Protein AF-0000000071325087 (afdb_homodimer)

Radius of gyration: 34.7 Å; Cα contacts (8 Å, |Δi|>4): 2178; chains: 2; bounding box: 58×123×82 Å

Solvent-accessible surface area (backbone atoms only — not comparable to full-atom values): 51083 Å² total; per-residue (Å²): 128,78,68,77,77,59,61,76,30,52,36,36,30,32,22,34,34,48,12,19,38,38,17,50,52,50,39,36,67,72,36,64,87,44,53,31,37,38,30,12,63,37,76,51,26,31,40,80,38,76,74,40,77,74,42,94,54,35,54,44,63,44,77,41,62,36,56,51,62,60,55,30,69,75,33,81,37,36,46,72,45,75,35,40,70,54,40,36,38,58,94,75,33,36,37,32,31,66,83,68,53,57,41,35,42,63,33,37,36,44,13,58,24,54,40,72,41,62,88,62,86,88,41,91,48,53,43,56,68,41,15,64,64,38,45,50,52,46,38,61,52,35,46,71,19,56,27,35,34,37,37,33,41,38,70,67,34,55,48,45,68,60,57,47,30,12,25,32,34,39,36,35,19,64,41,93,41,59,36,57,82,81,29,52,59,55,57,28,60,65,52,51,63,63,59,72,47,78,78,64,85,68,76,80,69,72,82,68,80,74,73,76,76,76,85,62,91,65,81,87,78,61,62,55,74,61,57,86,68,65,53,66,81,53,71,46,39,27,59,34,79,85,32,64,52,73,44,76,41,62,58,25,48,81,65,45,77,30,45,42,68,53,51,74,68,41,86,64,56,54,69,58,78,78,57,55,94,36,60,24,34,40,30,32,66,62,67,44,71,44,57,17,54,36,34,37,33,32,64,52,68,38,31,48,42,69,55,50,45,67,92,45,74,67,47,62,40,95,73,48,10,41,25,16,43,76,61,25,35,38,65,41,78,57,31,30,38,17,26,45,15,30,33,83,60,49,85,67,37,95,29,27,71,90,60,90,40,71,69,47,12,36,51,33,7,43,48,33,26,51,34,53,50,24,58,77,67,71,43,88,82,74,70,60,69,62,57,47,39,28,50,47,63,51,71,57,93,87,26,43,33,37,40,31,36,28,45,80,49,67,91,43,80,66,63,40,37,38,41,34,41,35,33,65,93,57,37,37,40,36,38,27,26,41,95,39,18,42,46,17,24,35,38,33,24,94,62,88,45,63,57,61,51,50,50,38,36,76,63,55,40,76,36,65,87,47,44,33,53,78,75,29,77,83,45,64,62,57,64,68,72,98,127,76,68,77,78,60,61,77,30,54,36,36,30,32,20,33,33,48,13,18,38,38,16,49,52,50,40,34,67,73,36,65,86,45,54,30,37,40,31,10,63,35,77,51,27,32,40,82,38,77,73,40,76,74,44,94,54,34,55,44,64,43,76,41,62,37,54,51,64,60,56,32,68,75,34,80,38,35,44,72,44,75,35,39,71,54,40,36,40,57,92,74,33,35,37,32,32,67,82,68,52,56,43,36,43,63,33,37,35,44,12,58,24,53,40,72,40,60,87,62,86,88,41,92,49,53,42,56,67,38,14,63,63,36,45,50,52,45,37,60,52,36,47,71,18,56,28,35,34,37,38,33,41,38,71,66,34,55,48,45,67,59,58,49,31,12,24,34,35,41,36,35,20,65,41,92,42,57,36,57,82,81,29,53,59,57,58,27,60,64,50,52,64,64,56,72,48,78,76,64,83,69,76,82,69,71,82,66,79,74,75,74,76,78,86,63,91,64,83,87,76,61,64,54,73,62,56,86,69,66,54,65,80,54,73,47,39,27,60,34,77,84,33,63,53,74,42,76,40,63,58,26,50,82,66,46,77,31,45,43,69,53,50,74,68,42,85,64,56,55,69,57,77,79,57,54,92,36,62,24,34,41,30,32,66,60,68,43,71,43,58,18,55,35,34,37,33,33,62,53,68,36,30,48,41,70,53,48,44,66,93,45,75,68,45,62,38,97,74,48,10,42,27,16,43,75,60,24,36,37,66,42,77,56,31,29,40,17,26,46,15,29,33,83,61,49,85,67,35,96,29,27,71,91,61,89,40,71,68,46,12,34,52,34,7,43,47,33,28,50,35,52,50,23,58,76,66,72,44,89,80,74,70,60,70,62,55,49,39,27,50,47,65,51,70,56,91,87,26,42,33,37,41,30,34,28,45,81,48,67,91,42,81,67,62,41,36,39,40,36,42,34,33,64,94,57,37,38,40,37,39,29,26,42,94,40,17,42,46,18,24,35,38,34,26,94,63,88,46,64,58,61,51,50,49,38,35,77,62,54,39,76,36,64,85,46,45,32,54,77,76,30,74,82,47,66,62,57,65,68,72,99

InterPro domains:
  IPR016156 FAD/NAD-linked reductase, dimerisation domain superfamily [G3DSA:3.30.390.30] (391-473)
  IPR023753 FAD/NAD(P)-binding domain [PF07992] (11-164)
  IPR023753 FAD/NAD(P)-binding domain [PF07992] (243-365)
  IPR036188 FAD/NAD(P)-binding domain superfamily [G3DSA:3.50.50.60] (12-365)
  IPR036188 FAD/NAD(P)-binding domain superfamily [G3DSA:3.50.50.60] (118-299)
  IPR036188 FAD/NAD(P)-binding domain superfamily [SSF51905] (11-376)
  IPR036188 FAD/NAD(P)-binding domain superfamily [SSF51905] (122-376)
  IPR041575 NADH-rubredoxin oxidoreductase, C-terminal [PF18267] (393-460)
  IPR050260 FAD-dependent oxidoreductase [PTHR43429] (10-482)

Structure (mmCIF, N/CA/C/O backbone):
data_AF-0000000071325087-model_v1
#
loop_
_entity.id
_entity.type
_entity.pdbx_description
1 polymer 'Pyridine nucleotide-disulfide oxidoreductase domain-containing protein 1'
#
loop_
_atom_site.group_PDB
_atom_site.id
_atom_site.type_symbol
_atom_site.label_atom_id
_atom_site.label_alt_id
_atom_site.label_comp_id
_atom_site.label_asym_id
_atom_site.label_entity_id
_atom_site.label_seq_id
_atom_site.pdbx_PDB_ins_code
_atom_site.Cartn_x
_atom_site.Cartn_y
_atom_site.Cartn_z
_atom_site.occupancy
_atom_site.B_iso_or_equiv
_atom_site.auth_seq_id
_atom_site.auth_comp_id
_atom_site.auth_asym_id
_atom_site.auth_atom_id
_atom_site.pdbx_PDB_model_num
ATOM 1 N N . ILE A 1 1 ? 4.207 -55.656 -44.344 1 25.02 1 ILE A N 1
ATOM 2 C CA . ILE A 1 1 ? 4.973 -54.875 -43.375 1 25.02 1 ILE A CA 1
ATOM 3 C C . ILE A 1 1 ? 4.246 -54.812 -42.031 1 25.02 1 ILE A C 1
ATOM 5 O O . ILE A 1 1 ? 3.102 -54.375 -41.969 1 25.02 1 ILE A O 1
ATOM 9 N N . GLU A 1 2 ? 4.402 -55.812 -41.219 1 29.48 2 GLU A N 1
ATOM 10 C CA . GLU A 1 2 ? 3.725 -55.969 -39.938 1 29.48 2 GLU A CA 1
ATOM 11 C C . GLU A 1 2 ? 3.66 -54.656 -39.156 1 29.48 2 GLU A C 1
ATOM 13 O O . GLU A 1 2 ? 4.633 -53.906 -39.125 1 29.48 2 GLU A O 1
ATOM 18 N N . SER A 1 3 ? 2.592 -53.938 -39.188 1 35.56 3 SER A N 1
ATOM 19 C CA . SER A 1 3 ? 2.424 -52.688 -38.438 1 35.56 3 SER A CA 1
ATOM 20 C C . SER A 1 3 ? 3.184 -52.75 -37.125 1 35.56 3 SER A C 1
ATOM 22 O O . SER A 1 3 ? 3.145 -53.75 -36.406 1 35.56 3 SER A O 1
ATOM 24 N N . PRO A 1 4 ? 4.422 -52.219 -37.031 1 39.41 4 PRO A N 1
ATOM 25 C CA . PRO A 1 4 ? 5.164 -52.375 -35.781 1 39.41 4 PRO A CA 1
ATOM 26 C C . PRO A 1 4 ? 4.254 -52.562 -34.594 1 39.41 4 PRO A C 1
ATOM 28 O O . PRO A 1 4 ? 3.186 -51.938 -34.531 1 39.41 4 PRO A O 1
ATOM 31 N N . SER A 1 5 ? 4.09 -53.75 -34.125 1 42.09 5 SER A N 1
ATOM 32 C CA . SER A 1 5 ? 3.316 -54.25 -33 1 42.09 5 SER A CA 1
ATOM 33 C C . SER A 1 5 ? 3.199 -53.219 -31.891 1 42.09 5 SER A C 1
ATOM 35 O O . SER A 1 5 ? 4.211 -52.719 -31.391 1 42.09 5 SER A O 1
ATOM 37 N N . ILE A 1 6 ? 2.26 -52.344 -31.953 1 52.25 6 ILE A N 1
ATOM 38 C CA . ILE A 1 6 ? 1.837 -51.312 -30.984 1 52.25 6 ILE A CA 1
ATOM 39 C C . ILE A 1 6 ? 1.817 -51.906 -29.578 1 52.25 6 ILE A C 1
ATOM 41 O O . ILE A 1 6 ? 1.03 -52.812 -29.297 1 52.25 6 ILE A O 1
ATOM 45 N N . ALA A 1 7 ? 2.936 -52.094 -28.922 1 58.16 7 ALA A N 1
ATOM 46 C CA . ALA A 1 7 ? 3.043 -52.688 -27.594 1 58.16 7 ALA A CA 1
ATOM 47 C C . ALA A 1 7 ? 2.082 -52.031 -26.609 1 58.16 7 ALA A C 1
ATOM 49 O O . ALA A 1 7 ? 1.879 -50.812 -26.656 1 58.16 7 ALA A O 1
ATOM 50 N N . LYS A 1 8 ? 1.185 -52.844 -26.125 1 79.5 8 LYS A N 1
ATOM 51 C CA . LYS A 1 8 ? 0.284 -52.469 -25.047 1 79.5 8 LYS A CA 1
ATOM 52 C C . LYS A 1 8 ? 1.065 -52.094 -23.781 1 79.5 8 LYS A C 1
ATOM 54 O O . LYS A 1 8 ? 1.84 -52.906 -23.266 1 79.5 8 LYS A O 1
ATOM 59 N N . LEU A 1 9 ? 1.034 -50.844 -23.5 1 89.69 9 LEU A N 1
ATOM 60 C CA . LEU A 1 9 ? 1.724 -50.312 -22.328 1 89.69 9 LEU A CA 1
ATOM 61 C C . LEU A 1 9 ? 0.767 -50.219 -21.141 1 89.69 9 LEU A C 1
ATOM 63 O O . LEU A 1 9 ? -0.423 -49.938 -21.328 1 89.69 9 LEU A O 1
ATOM 67 N N . THR A 1 10 ? 1.271 -50.531 -20.062 1 90.44 10 THR A N 1
ATOM 68 C CA . THR A 1 10 ? 0.429 -50.406 -18.875 1 90.44 10 THR A CA 1
ATOM 69 C C . THR A 1 10 ? 0.236 -48.938 -18.516 1 90.44 10 THR A C 1
ATOM 71 O O . THR A 1 10 ? -0.89 -48.469 -18.281 1 90.44 10 THR A O 1
ATOM 74 N N . PHE A 1 11 ? 1.369 -48.219 -18.484 1 96.38 11 PHE A N 1
ATOM 75 C CA . PHE A 1 11 ? 1.316 -46.844 -18.094 1 96.38 11 PHE A CA 1
ATOM 76 C C . PHE A 1 11 ? 1.903 -45.938 -19.172 1 96.38 11 PHE A C 1
ATOM 78 O O . PHE A 1 11 ? 3.025 -46.156 -19.625 1 96.38 11 PHE A O 1
ATOM 85 N N . VAL A 1 12 ? 1.154 -44.906 -19.547 1 97.56 12 VAL A N 1
ATOM 86 C CA . VAL A 1 12 ? 1.642 -43.875 -20.438 1 97.56 12 VAL A CA 1
ATOM 87 C C . VAL A 1 12 ? 1.473 -42.5 -19.781 1 97.56 12 VAL A C 1
ATOM 89 O O . VAL A 1 12 ? 0.4 -42.188 -19.266 1 97.56 12 VAL A O 1
ATOM 92 N N . ILE A 1 13 ? 2.525 -41.75 -19.703 1 98.38 13 ILE A N 1
ATOM 93 C CA . ILE A 1 13 ? 2.514 -40.406 -19.172 1 98.38 13 ILE A CA 1
ATOM 94 C C . ILE A 1 13 ? 2.846 -39.406 -20.281 1 98.38 13 ILE A C 1
ATOM 96 O O . ILE A 1 13 ? 3.787 -39.625 -21.062 1 98.38 13 ILE A O 1
ATOM 100 N N . VAL A 1 14 ? 2.033 -38.312 -20.375 1 98 14 VAL A N 1
ATOM 101 C CA . VAL A 1 14 ? 2.24 -37.312 -21.422 1 98 14 VAL A CA 1
ATOM 102 C C . VAL A 1 14 ? 2.746 -36.031 -20.797 1 98 14 VAL A C 1
ATOM 104 O O . VAL A 1 14 ? 2.072 -35.438 -19.953 1 98 14 VAL A O 1
ATOM 107 N N . GLY A 1 15 ? 3.895 -35.531 -21.25 1 96.38 15 GLY A N 1
ATOM 108 C CA . GLY A 1 15 ? 4.469 -34.25 -20.781 1 96.38 15 GLY A CA 1
ATOM 109 C C . GLY A 1 15 ? 5.766 -34.438 -20.031 1 96.38 15 GLY A C 1
ATOM 110 O O . GLY A 1 15 ? 5.797 -35.125 -18.984 1 96.38 15 GLY A O 1
ATOM 111 N N . GLY A 1 16 ? 6.785 -33.875 -20.453 1 94.44 16 GLY A N 1
ATOM 112 C CA . GLY A 1 16 ? 8.102 -34 -19.844 1 94.44 16 GLY A CA 1
ATOM 113 C C . GLY A 1 16 ? 8.398 -32.906 -18.828 1 94.44 16 GLY A C 1
ATOM 114 O O . GLY A 1 16 ? 9.57 -32.625 -18.562 1 94.44 16 GLY A O 1
ATOM 115 N N . GLY A 1 17 ? 7.371 -32.188 -18.344 1 93.25 17 GLY A N 1
ATOM 116 C CA . GLY A 1 17 ? 7.539 -31.219 -17.281 1 93.25 17 GLY A CA 1
ATOM 117 C C . GLY A 1 17 ? 7.648 -31.844 -15.898 1 93.25 17 GLY A C 1
ATOM 118 O O . GLY A 1 17 ? 7.793 -33.062 -15.773 1 93.25 17 GLY A O 1
ATOM 119 N N . ILE A 1 18 ? 7.516 -31.062 -14.883 1 94 18 ILE A N 1
ATOM 120 C CA . ILE A 1 18 ? 7.734 -31.5 -13.508 1 94 18 ILE A CA 1
ATOM 121 C C . ILE A 1 18 ? 6.703 -32.562 -13.133 1 94 18 ILE A C 1
ATOM 123 O O . ILE A 1 18 ? 7.055 -33.594 -12.586 1 94 18 ILE A O 1
ATOM 127 N N . ALA A 1 19 ? 5.48 -32.312 -13.43 1 97.62 19 ALA A N 1
ATOM 128 C CA . ALA A 1 19 ? 4.414 -33.25 -13.078 1 97.62 19 ALA A CA 1
ATOM 129 C C . ALA A 1 19 ? 4.605 -34.594 -13.781 1 97.62 19 ALA A C 1
ATOM 131 O O . ALA A 1 19 ? 4.543 -35.625 -13.141 1 97.62 19 ALA A O 1
ATOM 132 N N . GLY A 1 20 ? 4.867 -34.562 -15.055 1 98.25 20 GLY A N 1
ATOM 133 C CA . GLY A 1 20 ? 5.016 -35.781 -15.836 1 98.25 20 GLY A CA 1
ATOM 134 C C . GLY A 1 20 ? 6.227 -36.594 -15.422 1 98.25 20 GLY A C 1
ATOM 135 O O . GLY A 1 20 ? 6.129 -37.812 -15.258 1 98.25 20 GLY A O 1
ATOM 136 N N . VAL A 1 21 ? 7.312 -35.938 -15.273 1 97.5 21 VAL A N 1
ATOM 137 C CA . VAL A 1 21 ? 8.547 -36.625 -14.906 1 97.5 21 VAL A CA 1
ATOM 138 C C . VAL A 1 21 ? 8.406 -37.219 -13.508 1 97.5 21 VAL A C 1
ATOM 140 O O . VAL A 1 21 ? 8.797 -38.375 -13.281 1 97.5 21 VAL A O 1
ATOM 143 N N . THR A 1 22 ? 7.855 -36.469 -12.578 1 97.62 22 THR A N 1
ATOM 144 C CA . THR A 1 22 ? 7.629 -36.969 -11.234 1 97.62 22 THR A CA 1
ATOM 145 C C . THR A 1 22 ? 6.707 -38.188 -11.266 1 97.62 22 THR A C 1
ATOM 147 O O . THR A 1 22 ? 6.961 -39.188 -10.586 1 97.62 22 THR A O 1
ATOM 150 N N . CYS A 1 23 ? 5.68 -38.125 -12.039 1 98.62 23 CYS A N 1
ATOM 151 C CA . CYS A 1 23 ? 4.738 -39.219 -12.188 1 98.62 23 CYS A CA 1
ATOM 152 C C . CYS A 1 23 ? 5.43 -40.469 -12.758 1 98.62 23 CYS A C 1
ATOM 154 O O . CYS A 1 23 ? 5.293 -41.562 -12.211 1 98.62 23 CYS A O 1
ATOM 156 N N . ALA A 1 24 ? 6.184 -40.281 -13.805 1 98.06 24 ALA A N 1
ATOM 157 C CA . ALA A 1 24 ? 6.879 -41.375 -14.477 1 98.06 24 ALA A CA 1
ATOM 158 C C . ALA A 1 24 ? 7.887 -42.031 -13.547 1 98.06 24 ALA A C 1
ATOM 160 O O . ALA A 1 24 ? 7.98 -43.25 -13.492 1 98.06 24 ALA A O 1
ATOM 161 N N . GLU A 1 25 ? 8.617 -41.188 -12.852 1 97.25 25 GLU A N 1
ATOM 162 C CA . GLU A 1 25 ? 9.617 -41.719 -11.93 1 97.25 25 GLU A CA 1
ATOM 163 C C . GLU A 1 25 ? 8.961 -42.562 -10.828 1 97.25 25 GLU A C 1
ATOM 165 O O . GLU A 1 25 ? 9.453 -43.625 -10.484 1 97.25 25 GLU A O 1
ATOM 170 N N . GLN A 1 26 ? 7.918 -42.062 -10.312 1 96.56 26 GLN A N 1
ATOM 171 C CA . GLN A 1 26 ? 7.223 -42.75 -9.234 1 96.56 26 GLN A CA 1
ATOM 172 C C . GLN A 1 26 ? 6.668 -44.094 -9.703 1 96.56 26 GLN A C 1
ATOM 174 O O . GLN A 1 26 ? 6.801 -45.094 -9.008 1 96.56 26 GLN A O 1
ATOM 179 N N . ILE A 1 27 ? 6.043 -44.125 -10.844 1 97.25 27 ILE A N 1
ATOM 180 C CA . ILE A 1 27 ? 5.473 -45.344 -11.391 1 97.25 27 ILE A CA 1
ATOM 181 C C . ILE A 1 27 ? 6.594 -46.344 -11.727 1 97.25 27 ILE A C 1
ATOM 183 O O . ILE A 1 27 ? 6.492 -47.531 -11.414 1 97.25 27 ILE A O 1
ATOM 187 N N . ALA A 1 28 ? 7.648 -45.844 -12.352 1 96.38 28 ALA A N 1
ATOM 188 C CA . ALA A 1 28 ? 8.773 -46.719 -12.734 1 96.38 28 ALA A CA 1
ATOM 189 C C . ALA A 1 28 ? 9.414 -47.344 -11.516 1 96.38 28 ALA A C 1
ATOM 191 O O . ALA A 1 28 ? 9.859 -48.5 -11.578 1 96.38 28 ALA A O 1
ATOM 192 N N . SER A 1 29 ? 9.484 -46.594 -10.477 1 94.81 29 SER A N 1
ATOM 193 C CA . SER A 1 29 ? 10.07 -47.125 -9.242 1 94.81 29 SER A CA 1
ATOM 194 C C . SER A 1 29 ? 9.164 -48.156 -8.594 1 94.81 29 SER A C 1
ATOM 196 O O . SER A 1 29 ? 9.648 -49.156 -8.062 1 94.81 29 SER A O 1
ATOM 198 N N . GLN A 1 30 ? 7.922 -47.938 -8.609 1 91.88 30 GLN A N 1
ATOM 199 C CA . GLN A 1 30 ? 6.961 -48.812 -7.934 1 91.88 30 GLN A CA 1
ATOM 200 C C . GLN A 1 30 ? 6.68 -50.062 -8.75 1 91.88 30 GLN A C 1
ATOM 202 O O . GLN A 1 30 ? 6.387 -51.125 -8.188 1 91.88 30 GLN A O 1
ATOM 207 N N . PHE A 1 31 ? 6.656 -49.906 -10.086 1 89.38 31 PHE A N 1
ATOM 208 C CA . PHE A 1 31 ? 6.359 -51.031 -10.984 1 89.38 31 PHE A CA 1
ATOM 209 C C . PHE A 1 31 ? 7.578 -51.375 -11.836 1 89.38 31 PHE A C 1
ATOM 211 O O . PHE A 1 31 ? 7.547 -51.219 -13.055 1 89.38 31 PHE A O 1
ATOM 218 N N . ALA A 1 32 ? 8.531 -51.969 -11.211 1 86.81 32 ALA A N 1
ATOM 219 C CA . ALA A 1 32 ? 9.82 -52.219 -11.859 1 86.81 32 ALA A CA 1
ATOM 220 C C . ALA A 1 32 ? 9.688 -53.219 -12.992 1 86.81 32 ALA A C 1
ATOM 222 O O . ALA A 1 32 ? 10.492 -53.219 -13.93 1 86.81 32 ALA A O 1
ATOM 223 N N . SER A 1 33 ? 8.609 -53.969 -13.031 1 88.31 33 SER A N 1
ATOM 224 C CA . SER A 1 33 ? 8.445 -55 -14.039 1 88.31 33 SER A CA 1
ATOM 225 C C . SER A 1 33 ? 7.605 -54.531 -15.211 1 88.31 33 SER A C 1
ATOM 227 O O . SER A 1 33 ? 7.602 -55.125 -16.281 1 88.31 33 SER A O 1
ATOM 229 N N . ASP A 1 34 ? 6.953 -53.438 -14.977 1 88.31 34 ASP A N 1
ATOM 230 C CA . ASP A 1 34 ? 6.078 -52.906 -16.016 1 88.31 34 ASP A CA 1
ATOM 231 C C . ASP A 1 34 ? 6.789 -51.844 -16.844 1 88.31 34 ASP A C 1
ATOM 233 O O . ASP A 1 34 ? 7.59 -51.062 -16.297 1 88.31 34 ASP A O 1
ATOM 237 N N . ASP A 1 35 ? 6.488 -51.844 -18.078 1 89.38 35 ASP A N 1
ATOM 238 C CA . ASP A 1 35 ? 7.031 -50.812 -18.938 1 89.38 35 ASP A CA 1
ATOM 239 C C . ASP A 1 35 ? 6.246 -49.5 -18.781 1 89.38 35 ASP A C 1
ATOM 241 O O . ASP A 1 35 ? 5.016 -49.5 -18.766 1 89.38 35 ASP A O 1
ATOM 245 N N . VAL A 1 36 ? 6.969 -48.5 -18.578 1 95 36 VAL A N 1
ATOM 246 C CA . VAL A 1 36 ? 6.402 -47.156 -18.453 1 95 36 VAL A CA 1
ATOM 247 C C . VAL A 1 36 ? 6.887 -46.312 -19.609 1 95 36 VAL A C 1
ATOM 249 O O . VAL A 1 36 ? 8.055 -46.375 -20 1 95 36 VAL A O 1
ATOM 252 N N . CYS A 1 37 ? 5.973 -45.562 -20.234 1 96.38 37 CYS A N 1
ATOM 253 C CA . CYS A 1 37 ? 6.34 -44.688 -21.359 1 96.38 37 CYS A CA 1
ATOM 254 C C . CYS A 1 37 ? 6.059 -43.219 -21.016 1 96.38 37 CYS A C 1
ATOM 256 O O . CYS A 1 37 ? 4.969 -42.875 -20.547 1 96.38 37 CYS A O 1
ATOM 258 N N . LEU A 1 38 ? 7.035 -42.406 -21.188 1 97.38 38 LEU A N 1
ATOM 259 C CA . LEU A 1 38 ? 6.883 -40.938 -21.062 1 97.38 38 LEU A CA 1
ATOM 260 C C . LEU A 1 38 ? 7 -40.281 -22.438 1 97.38 38 LEU A C 1
ATOM 262 O O . LEU A 1 38 ? 8.039 -40.375 -23.094 1 97.38 38 LEU A O 1
ATOM 266 N N . LEU A 1 39 ? 5.906 -39.656 -22.875 1 95.88 39 LEU A N 1
ATOM 267 C CA . LEU A 1 39 ? 5.902 -38.875 -24.109 1 95.88 39 LEU A CA 1
ATOM 268 C C . LEU A 1 39 ? 6.168 -37.406 -23.844 1 95.88 39 LEU A C 1
ATOM 270 O O . LEU A 1 39 ? 5.527 -36.812 -22.969 1 95.88 39 LEU A O 1
ATOM 274 N N . THR A 1 40 ? 7.117 -36.812 -24.469 1 94.25 40 THR A N 1
ATOM 275 C CA . THR A 1 40 ? 7.441 -35.406 -24.281 1 94.25 40 THR A CA 1
ATOM 276 C C . THR A 1 40 ? 7.617 -34.719 -25.625 1 94.25 40 THR A C 1
ATOM 278 O O . THR A 1 40 ? 8.156 -35.312 -26.562 1 94.25 40 THR A O 1
ATOM 281 N N . ALA A 1 41 ? 7.117 -33.531 -25.672 1 88.81 41 ALA A N 1
ATOM 282 C CA . ALA A 1 41 ? 7.27 -32.75 -26.891 1 88.81 41 ALA A CA 1
ATOM 283 C C . ALA A 1 41 ? 8.672 -32.156 -27 1 88.81 41 ALA A C 1
ATOM 285 O O . ALA A 1 41 ? 9.141 -31.828 -28.094 1 88.81 41 ALA A O 1
ATOM 286 N N . SER A 1 42 ? 9.375 -32.062 -25.875 1 84.44 42 SER A N 1
ATOM 287 C CA . SER A 1 42 ? 10.672 -31.391 -25.812 1 84.44 42 SER A CA 1
ATOM 288 C C . SER A 1 42 ? 11.805 -32.406 -25.672 1 84.44 42 SER A C 1
ATOM 290 O O . SER A 1 42 ? 11.602 -33.5 -25.109 1 84.44 42 SER A O 1
ATOM 292 N N . PRO A 1 43 ? 12.938 -32.031 -26.203 1 83.31 43 PRO A N 1
ATOM 293 C CA . PRO A 1 43 ? 14.078 -32.938 -26.078 1 83.31 43 PRO A CA 1
ATOM 294 C C . PRO A 1 43 ? 14.586 -33.031 -24.641 1 83.31 43 PRO A C 1
ATOM 296 O O . PRO A 1 43 ? 15.195 -34.031 -24.266 1 83.31 43 PRO A O 1
ATOM 299 N N . LEU A 1 44 ? 14.32 -31.984 -23.891 1 85.44 44 LEU A N 1
ATOM 300 C CA . LEU A 1 44 ? 14.742 -31.984 -22.5 1 85.44 44 LEU A CA 1
ATOM 301 C C . LEU A 1 44 ? 13.555 -32.156 -21.562 1 85.44 44 LEU A C 1
ATOM 303 O O . LEU A 1 44 ? 12.438 -31.734 -21.875 1 85.44 44 LEU A O 1
ATOM 307 N N . VAL A 1 45 ? 13.812 -32.875 -20.484 1 91.12 45 VAL A N 1
ATOM 308 C CA . VAL A 1 45 ? 12.773 -33.062 -19.484 1 91.12 45 VAL A CA 1
ATOM 309 C C . VAL A 1 45 ? 13.148 -32.312 -18.203 1 91.12 45 VAL A C 1
ATOM 311 O O . VAL A 1 45 ? 14.328 -32.031 -17.969 1 91.12 45 VAL A O 1
ATOM 314 N N . LYS A 1 46 ? 12.195 -31.953 -17.406 1 89.31 46 LYS A N 1
ATOM 315 C CA . LYS A 1 46 ? 12.414 -31.25 -16.156 1 89.31 46 LYS A CA 1
ATOM 316 C C . LYS A 1 46 ? 12.406 -32.219 -14.977 1 89.31 46 LYS A C 1
ATOM 318 O O . LYS A 1 46 ? 11.391 -32.875 -14.703 1 89.31 46 LYS A O 1
ATOM 323 N N . THR A 1 47 ? 13.531 -32.25 -14.297 1 90.94 47 THR A N 1
ATOM 324 C CA . THR A 1 47 ? 13.672 -33.188 -13.18 1 90.94 47 THR A CA 1
ATOM 325 C C . THR A 1 47 ? 13.82 -32.438 -11.867 1 90.94 47 THR A C 1
ATOM 327 O O . THR A 1 47 ? 14.484 -31.391 -11.812 1 90.94 47 THR A O 1
ATOM 330 N N . VAL A 1 48 ? 13.172 -32.938 -10.891 1 90.56 48 VAL A N 1
ATOM 331 C CA . VAL A 1 48 ? 13.312 -32.375 -9.539 1 90.56 48 VAL A CA 1
ATOM 332 C C . VAL A 1 48 ? 14.617 -32.875 -8.922 1 90.56 48 VAL A C 1
ATOM 334 O O . VAL A 1 48 ? 14.906 -34.062 -8.93 1 90.56 48 VAL A O 1
ATOM 337 N N . THR A 1 49 ? 15.43 -31.922 -8.461 1 88.75 49 THR A N 1
ATOM 338 C CA . THR A 1 49 ? 16.688 -32.25 -7.797 1 88.75 49 THR A CA 1
ATOM 339 C C . THR A 1 49 ? 16.781 -31.562 -6.441 1 88.75 49 THR A C 1
ATOM 341 O O . THR A 1 49 ? 16.062 -30.578 -6.188 1 88.75 49 THR A O 1
ATOM 344 N N . ASN A 1 50 ? 17.578 -32.062 -5.512 1 89.31 50 ASN A N 1
ATOM 345 C CA . ASN A 1 50 ? 17.797 -31.484 -4.191 1 89.31 50 ASN A CA 1
ATOM 346 C C . ASN A 1 50 ? 16.5 -31.312 -3.422 1 89.31 50 ASN A C 1
ATOM 348 O O . ASN A 1 50 ? 16.219 -30.25 -2.869 1 89.31 50 ASN A O 1
ATOM 352 N N . PHE A 1 51 ? 15.727 -32.312 -3.576 1 91.19 51 PHE A N 1
ATOM 353 C CA . PHE A 1 51 ? 14.438 -32.281 -2.9 1 91.19 51 PHE A CA 1
ATOM 354 C C . PHE A 1 51 ? 14.617 -32.344 -1.387 1 91.19 51 PHE A C 1
ATOM 356 O O . PHE A 1 51 ? 15.375 -33.156 -0.865 1 91.19 51 PHE A O 1
ATOM 363 N N . LYS A 1 52 ? 14.008 -31.359 -0.677 1 89.25 52 LYS A N 1
ATOM 364 C CA . LYS A 1 52 ? 14 -31.281 0.782 1 89.25 52 LYS A CA 1
ATOM 365 C C . LYS A 1 52 ? 12.594 -31.094 1.321 1 89.25 52 LYS A C 1
ATOM 367 O O . LYS A 1 52 ? 11.898 -30.141 0.936 1 89.25 52 LYS A O 1
ATOM 372 N N . GLN A 1 53 ? 12.18 -32.062 2.104 1 90.69 53 GLN A N 1
ATOM 373 C CA . GLN A 1 53 ? 10.945 -31.859 2.857 1 90.69 53 GLN A CA 1
ATOM 374 C C . GLN A 1 53 ? 11.18 -30.969 4.07 1 90.69 53 GLN A C 1
ATOM 376 O O . GLN A 1 53 ? 11.703 -31.406 5.09 1 90.69 53 GLN A O 1
ATOM 381 N N . VAL A 1 54 ? 10.773 -29.734 4.074 1 87.38 54 VAL A N 1
ATOM 382 C CA . VAL A 1 54 ? 11.047 -28.75 5.102 1 87.38 54 VAL A CA 1
ATOM 383 C C . VAL A 1 54 ? 10.133 -28.969 6.305 1 87.38 54 VAL A C 1
ATOM 385 O O . VAL A 1 54 ? 10.555 -28.812 7.453 1 87.38 54 VAL A O 1
ATOM 388 N N . SER A 1 55 ? 8.859 -29.281 6.039 1 89.12 55 SER A N 1
ATOM 389 C CA . SER A 1 55 ? 7.848 -29.578 7.051 1 89.12 55 SER A CA 1
ATOM 390 C C . SER A 1 55 ? 6.832 -30.594 6.523 1 89.12 55 SER A C 1
ATOM 392 O O . SER A 1 55 ? 7.133 -31.375 5.625 1 89.12 55 SER A O 1
ATOM 394 N N . LYS A 1 56 ? 5.711 -30.641 7.121 1 85.81 56 LYS A N 1
ATOM 395 C CA . LYS A 1 56 ? 4.715 -31.609 6.707 1 85.81 56 LYS A CA 1
ATOM 396 C C . LYS A 1 56 ? 4.266 -31.375 5.273 1 85.81 56 LYS A C 1
ATOM 398 O O . LYS A 1 56 ? 4.047 -32.312 4.516 1 85.81 56 LYS A O 1
ATOM 403 N N . THR A 1 57 ? 4.141 -30.141 4.902 1 88.88 57 THR A N 1
ATOM 404 C CA . THR A 1 57 ? 3.631 -29.844 3.57 1 88.88 57 THR A CA 1
ATOM 405 C C . THR A 1 57 ? 4.625 -29 2.787 1 88.88 57 THR A C 1
ATOM 407 O O . THR A 1 57 ? 4.543 -28.906 1.56 1 88.88 57 THR A O 1
ATOM 410 N N . LEU A 1 58 ? 5.547 -28.438 3.473 1 90.62 58 LEU A N 1
ATOM 411 C CA . LEU A 1 58 ? 6.488 -27.531 2.83 1 90.62 58 LEU A CA 1
ATOM 412 C C . LEU A 1 58 ? 7.648 -28.297 2.207 1 90.62 58 LEU A C 1
ATOM 414 O O . LEU A 1 58 ? 8.297 -29.109 2.877 1 90.62 58 LEU A O 1
ATOM 418 N N . GLU A 1 59 ? 7.789 -27.953 0.912 1 92.12 59 GLU A N 1
ATOM 419 C CA . GLU A 1 59 ? 8.867 -28.609 0.168 1 92.12 59 GLU A CA 1
ATOM 420 C C . GLU A 1 59 ? 9.75 -27.578 -0.536 1 92.12 59 GLU A C 1
ATOM 422 O O . GLU A 1 59 ? 9.266 -26.516 -0.949 1 92.12 59 GLU A O 1
ATOM 427 N N . GLU A 1 60 ? 11 -27.953 -0.599 1 89.31 60 GLU A N 1
ATOM 428 C CA . GLU A 1 60 ? 11.977 -27.188 -1.361 1 89.31 60 GLU A CA 1
ATOM 429 C C . GLU A 1 60 ? 12.758 -28.078 -2.318 1 89.31 60 GLU A C 1
ATOM 431 O O . GLU A 1 60 ? 13.125 -29.203 -1.968 1 89.31 60 GLU A O 1
ATOM 436 N N . PHE A 1 61 ? 12.883 -27.578 -3.541 1 90.44 61 PHE A N 1
ATOM 437 C CA . PHE A 1 61 ? 13.648 -28.359 -4.512 1 90.44 61 PHE A CA 1
ATOM 438 C C . PHE A 1 61 ? 14.125 -27.469 -5.652 1 90.44 61 PHE A C 1
ATOM 440 O O . PHE A 1 61 ? 13.648 -26.344 -5.812 1 90.44 61 PHE A O 1
ATOM 447 N N . ASP A 1 62 ? 15.062 -28.031 -6.332 1 86.56 62 ASP A N 1
ATOM 448 C CA . ASP A 1 62 ? 15.523 -27.422 -7.578 1 86.56 62 ASP A CA 1
ATOM 449 C C . ASP A 1 62 ? 14.977 -28.172 -8.789 1 86.56 62 ASP A C 1
ATOM 451 O O . ASP A 1 62 ? 14.531 -29.328 -8.664 1 86.56 62 ASP A O 1
ATOM 455 N N . VAL A 1 63 ? 14.836 -27.469 -9.844 1 86.5 63 VAL A N 1
ATOM 456 C CA . VAL A 1 63 ? 14.422 -28.094 -11.094 1 86.5 63 VAL A CA 1
ATOM 457 C C . VAL A 1 63 ? 15.539 -27.969 -12.125 1 86.5 63 VAL A C 1
ATOM 459 O O . VAL A 1 63 ? 16.094 -26.891 -12.32 1 86.5 63 VAL A O 1
ATOM 462 N N . GLU A 1 64 ? 15.844 -29.109 -12.695 1 83.94 64 GLU A N 1
ATOM 463 C CA . GLU A 1 64 ? 16.875 -29.141 -13.719 1 83.94 64 GLU A CA 1
ATOM 464 C C . GLU A 1 64 ? 16.344 -29.688 -15.031 1 83.94 64 GLU A C 1
ATOM 466 O O . GLU A 1 64 ? 15.547 -30.641 -15.039 1 83.94 64 GLU A O 1
ATOM 471 N N . GLU A 1 65 ? 16.781 -29.094 -16.094 1 83.62 65 GLU A N 1
ATOM 472 C CA . GLU A 1 65 ? 16.531 -29.672 -17.406 1 83.62 65 GLU A CA 1
ATOM 473 C C . GLU A 1 65 ? 17.594 -30.703 -17.781 1 83.62 65 GLU A C 1
ATOM 475 O O . GLU A 1 65 ? 18.781 -30.406 -17.75 1 83.62 65 GLU A O 1
ATOM 480 N N . GLN A 1 66 ? 17.109 -31.859 -18.141 1 87.38 66 GLN A N 1
ATOM 481 C CA . GLN A 1 66 ? 18.031 -32.938 -18.438 1 87.38 66 GLN A CA 1
ATOM 482 C C . GLN A 1 66 ? 17.609 -33.719 -19.672 1 87.38 66 GLN A C 1
ATOM 484 O O . GLN A 1 66 ? 16.422 -33.719 -20.016 1 87.38 66 GLN A O 1
ATOM 489 N N . PRO A 1 67 ? 18.656 -34.25 -20.359 1 89.19 67 PRO A N 1
ATOM 490 C CA . PRO A 1 67 ? 18.281 -35.156 -21.453 1 89.19 67 PRO A CA 1
ATOM 491 C C . PRO A 1 67 ? 17.5 -36.375 -20.969 1 89.19 67 PRO A C 1
ATOM 493 O O . PRO A 1 67 ? 17.703 -36.844 -19.844 1 89.19 67 PRO A O 1
ATOM 496 N N . SER A 1 68 ? 16.656 -36.844 -21.875 1 90.88 68 SER A N 1
ATOM 497 C CA . SER A 1 68 ? 15.797 -37.969 -21.547 1 90.88 68 SER A CA 1
ATOM 498 C C . SER A 1 68 ? 16.625 -39.188 -21.141 1 90.88 68 SER A C 1
ATOM 500 O O . SER A 1 68 ? 16.172 -40.031 -20.359 1 90.88 68 SER A O 1
ATOM 502 N N . SER A 1 69 ? 17.859 -39.281 -21.641 1 91.88 69 SER A N 1
ATOM 503 C CA . SER A 1 69 ? 18.719 -40.438 -21.375 1 91.88 69 SER A CA 1
ATOM 504 C C . SER A 1 69 ? 19.016 -40.562 -19.891 1 91.88 69 SER A C 1
ATOM 506 O O . SER A 1 69 ? 19.203 -41.688 -19.391 1 91.88 69 SER A O 1
ATOM 508 N N . VAL A 1 70 ? 19.062 -39.5 -19.25 1 91.44 70 VAL A N 1
ATOM 509 C CA . VAL A 1 70 ? 19.375 -39.531 -17.812 1 91.44 70 VAL A CA 1
ATOM 510 C C . VAL A 1 70 ? 18.281 -40.281 -17.062 1 91.44 70 VAL A C 1
ATOM 512 O O . VAL A 1 70 ? 18.562 -41.094 -16.188 1 91.44 70 VAL A O 1
ATOM 515 N N . LEU A 1 71 ? 17.047 -40.062 -17.406 1 93.56 71 LEU A N 1
ATOM 516 C CA . LEU A 1 71 ? 15.914 -40.719 -16.781 1 93.56 71 LEU A CA 1
ATOM 517 C C . LEU A 1 71 ? 15.906 -42.219 -17.141 1 93.56 71 LEU A C 1
ATOM 519 O O . LEU A 1 71 ? 15.641 -43.062 -16.281 1 93.56 71 LEU A O 1
ATOM 523 N N . GLU A 1 72 ? 16.203 -42.469 -18.375 1 94.12 72 GLU A N 1
ATOM 524 C CA . GLU A 1 72 ? 16.172 -43.875 -18.844 1 94.12 72 GLU A CA 1
ATOM 525 C C . GLU A 1 72 ? 17.281 -44.688 -18.188 1 94.12 72 GLU A C 1
ATOM 527 O O . GLU A 1 72 ? 17.109 -45.906 -17.953 1 94.12 72 GLU A O 1
ATOM 532 N N . GLU A 1 73 ? 18.375 -44.031 -17.953 1 94.69 73 GLU A N 1
ATOM 533 C CA . GLU A 1 73 ? 19.469 -44.719 -17.281 1 94.69 73 GLU A CA 1
ATOM 534 C C . GLU A 1 73 ? 19.125 -45.031 -15.82 1 94.69 73 GLU A C 1
ATOM 536 O O . GLU A 1 73 ? 19.469 -46.062 -15.289 1 94.69 73 GLU A O 1
ATOM 541 N N . LYS A 1 74 ? 18.453 -44.188 -15.234 1 93.44 74 LYS A N 1
ATOM 542 C CA . LYS A 1 74 ? 18.062 -44.312 -13.828 1 93.44 74 LYS A CA 1
ATOM 543 C C . LYS A 1 74 ? 16.969 -45.344 -13.656 1 93.44 74 LYS A C 1
ATOM 545 O O . LYS A 1 74 ? 16.938 -46.094 -12.664 1 93.44 74 LYS A O 1
ATOM 550 N N . TYR A 1 75 ? 16.031 -45.375 -14.617 1 95.44 75 TYR A N 1
ATOM 551 C CA . TYR A 1 75 ? 14.914 -46.312 -14.602 1 95.44 75 TYR A CA 1
ATOM 552 C C . TYR A 1 75 ? 14.875 -47.156 -15.891 1 95.44 75 TYR A C 1
ATOM 554 O O . TYR A 1 75 ? 14.266 -46.75 -16.875 1 95.44 75 TYR A O 1
ATOM 562 N N . PRO A 1 76 ? 15.328 -48.312 -15.859 1 93.06 76 PRO A N 1
ATOM 563 C CA . PRO A 1 76 ? 15.461 -49.125 -17.078 1 93.06 76 PRO A CA 1
ATOM 564 C C . PRO A 1 76 ? 14.109 -49.469 -17.703 1 93.06 76 PRO A C 1
ATOM 566 O O . PRO A 1 76 ? 14.039 -49.75 -18.906 1 93.06 76 PRO A O 1
ATOM 569 N N . ASN A 1 77 ? 13.07 -49.469 -16.891 1 94.31 77 ASN A N 1
ATOM 570 C CA . ASN A 1 77 ? 11.758 -49.812 -17.438 1 94.31 77 ASN A CA 1
ATOM 571 C C . ASN A 1 77 ? 11.031 -48.562 -17.953 1 94.31 77 ASN A C 1
ATOM 573 O O . ASN A 1 77 ? 9.875 -48.656 -18.375 1 94.31 77 ASN A O 1
ATOM 577 N N . LEU A 1 78 ? 11.68 -47.469 -17.906 1 95.75 78 LEU A N 1
ATOM 578 C CA . LEU A 1 78 ? 11.094 -46.219 -18.391 1 95.75 78 LEU A CA 1
ATOM 579 C C . LEU A 1 78 ? 11.633 -45.875 -19.781 1 95.75 78 LEU A C 1
ATOM 581 O O . LEU A 1 78 ? 12.844 -45.781 -19.969 1 95.75 78 LEU A O 1
ATOM 585 N N . LYS A 1 79 ? 10.781 -45.75 -20.734 1 94.81 79 LYS A N 1
ATOM 586 C CA . LYS A 1 79 ? 11.125 -45.281 -22.078 1 94.81 79 LYS A CA 1
ATOM 587 C C . LYS A 1 79 ? 10.602 -43.875 -22.312 1 94.81 79 LYS A C 1
ATOM 589 O O . LYS A 1 79 ? 9.422 -43.594 -22.109 1 94.81 79 LYS A O 1
ATOM 594 N N . VAL A 1 80 ? 11.469 -43 -22.719 1 95.75 80 VAL A N 1
ATOM 595 C CA . VAL A 1 80 ? 11.086 -41.625 -23.016 1 95.75 80 VAL A CA 1
ATOM 596 C C . VAL A 1 80 ? 11.078 -41.406 -24.531 1 95.75 80 VAL A C 1
ATOM 598 O O . VAL A 1 80 ? 12.094 -41.625 -25.203 1 95.75 80 VAL A O 1
ATOM 601 N N . ILE A 1 81 ? 9.945 -41.031 -25.078 1 94.44 81 ILE A N 1
ATOM 602 C CA . ILE A 1 81 ? 9.789 -40.812 -26.516 1 94.44 81 ILE A CA 1
ATOM 603 C C . ILE A 1 81 ? 9.523 -39.344 -26.781 1 94.44 81 ILE A C 1
ATOM 605 O O . ILE A 1 81 ? 8.602 -38.75 -26.203 1 94.44 81 ILE A O 1
ATOM 609 N N . GLN A 1 82 ? 10.328 -38.75 -27.578 1 93.25 82 GLN A N 1
ATOM 610 C CA . GLN A 1 82 ? 10.172 -37.344 -27.922 1 93.25 82 GLN A CA 1
ATOM 611 C C . GLN A 1 82 ? 9.188 -37.156 -29.062 1 93.25 82 GLN A C 1
ATOM 613 O O . GLN A 1 82 ? 9.562 -37.25 -30.234 1 93.25 82 GLN A O 1
ATOM 618 N N . SER A 1 83 ? 8.031 -36.844 -28.797 1 92.69 83 SER A N 1
ATOM 619 C CA . SER A 1 83 ? 6.988 -36.531 -29.766 1 92.69 83 SER A CA 1
ATOM 620 C C . SER A 1 83 ? 5.77 -35.938 -29.078 1 92.69 83 SER A C 1
ATOM 622 O O . SER A 1 83 ? 5.371 -36.344 -28 1 92.69 83 SER A O 1
ATOM 624 N N . ALA A 1 84 ? 5.223 -34.938 -29.719 1 92.75 84 ALA A N 1
ATOM 625 C CA . ALA A 1 84 ? 3.988 -34.344 -29.203 1 92.75 84 ALA A CA 1
ATOM 626 C C . ALA A 1 84 ? 2.795 -35.281 -29.469 1 92.75 84 ALA A C 1
ATOM 628 O O . ALA A 1 84 ? 2.822 -36.094 -30.391 1 92.75 84 ALA A O 1
ATOM 629 N N . VAL A 1 85 ? 1.792 -35.094 -28.594 1 94.31 85 VAL A N 1
ATOM 630 C CA . VAL A 1 85 ? 0.554 -35.812 -28.812 1 94.31 85 VAL A CA 1
ATOM 631 C C . VAL A 1 85 ? -0.285 -35.125 -29.891 1 94.31 85 VAL A C 1
ATOM 633 O O . VAL A 1 85 ? -0.453 -33.906 -29.859 1 94.31 85 VAL A O 1
ATOM 636 N N . LYS A 1 86 ? -0.75 -35.906 -30.766 1 93.44 86 LYS A N 1
ATOM 637 C CA . LYS A 1 86 ? -1.596 -35.406 -31.844 1 93.44 86 LYS A CA 1
ATOM 638 C C . LYS A 1 86 ? -3.074 -35.594 -31.516 1 93.44 86 LYS A C 1
ATOM 640 O O . LYS A 1 86 ? -3.879 -34.688 -31.766 1 93.44 86 LYS A O 1
ATOM 645 N N . LEU A 1 87 ? -3.342 -36.781 -31.031 1 94.88 87 LEU A N 1
ATOM 646 C CA . LEU A 1 87 ? -4.742 -37.094 -30.781 1 94.88 87 LEU A CA 1
ATOM 647 C C . LEU A 1 87 ? -4.867 -38.188 -29.703 1 94.88 87 LEU A C 1
ATOM 649 O O . LEU A 1 87 ? -4.008 -39.062 -29.609 1 94.88 87 LEU A O 1
ATOM 653 N N . LEU A 1 88 ? -6.004 -38.094 -28.922 1 97.5 88 LEU A N 1
ATOM 654 C CA . LEU A 1 88 ? -6.367 -39.125 -27.953 1 97.5 88 LEU A CA 1
ATOM 655 C C . LEU A 1 88 ? -7.746 -39.688 -28.266 1 97.5 88 LEU A C 1
ATOM 657 O O . LEU A 1 88 ? -8.703 -38.938 -28.469 1 97.5 88 LEU A O 1
ATOM 661 N N . ARG A 1 89 ? -7.832 -40.938 -28.391 1 97.12 89 ARG A N 1
ATOM 662 C CA . ARG A 1 89 ? -9.094 -41.656 -28.422 1 97.12 89 ARG A CA 1
ATOM 663 C C . ARG A 1 89 ? -9.305 -42.438 -27.125 1 97.12 89 ARG A C 1
ATOM 665 O O . ARG A 1 89 ? -9.023 -43.625 -27.047 1 97.12 89 ARG A O 1
ATOM 672 N N . ALA A 1 90 ? -9.852 -41.812 -26.188 1 97.75 90 ALA A N 1
ATOM 673 C CA . ALA A 1 90 ? -9.93 -42.312 -24.812 1 97.75 90 ALA A CA 1
ATOM 674 C C . ALA A 1 90 ? -10.742 -43.594 -24.75 1 97.75 90 ALA A C 1
ATOM 676 O O . ALA A 1 90 ? -10.391 -44.5 -24.016 1 97.75 90 ALA A O 1
ATOM 677 N N . LYS A 1 91 ? -11.828 -43.656 -25.453 1 96.69 91 LYS A N 1
ATOM 678 C CA . LYS A 1 91 ? -12.688 -44.844 -25.422 1 96.69 91 LYS A CA 1
ATOM 679 C C . LYS A 1 91 ? -11.922 -46.094 -25.891 1 96.69 91 LYS A C 1
ATOM 681 O O . LYS A 1 91 ? -12.18 -47.188 -25.406 1 96.69 91 LYS A O 1
ATOM 686 N N . GLU A 1 92 ? -11.016 -45.875 -26.828 1 95.81 92 GLU A N 1
ATOM 687 C CA . GLU A 1 92 ? -10.242 -47 -27.391 1 95.81 92 GLU A CA 1
ATOM 688 C C . GLU A 1 92 ? -8.93 -47.188 -26.641 1 95.81 92 GLU A C 1
ATOM 690 O O . GLU A 1 92 ? -8.156 -48.094 -26.953 1 95.81 92 GLU A O 1
ATOM 695 N N . HIS A 1 93 ? -8.641 -46.281 -25.656 1 97 93 HIS A N 1
ATOM 696 C CA . HIS A 1 93 ? -7.363 -46.312 -24.953 1 97 93 HIS A CA 1
ATOM 697 C C . HIS A 1 93 ? -6.191 -46.219 -25.922 1 97 93 HIS A C 1
ATOM 699 O O . HIS A 1 93 ? -5.238 -46.969 -25.828 1 97 93 HIS A O 1
ATOM 705 N N . LEU A 1 94 ? -6.32 -45.25 -26.812 1 95.75 94 LEU A N 1
ATOM 706 C CA . LEU A 1 94 ? -5.34 -45.094 -27.891 1 95.75 94 LEU A CA 1
ATOM 707 C C . LEU A 1 94 ? -4.852 -43.656 -27.969 1 95.75 94 LEU A C 1
ATOM 709 O O . LEU A 1 94 ? -5.656 -42.719 -27.953 1 95.75 94 LEU A O 1
ATOM 713 N N . LEU A 1 95 ? -3.506 -43.531 -27.984 1 95.25 95 LEU A N 1
ATOM 714 C CA . LEU A 1 95 ? -2.854 -42.219 -28.141 1 95.25 95 LEU A CA 1
ATOM 715 C C . LEU A 1 95 ? -2.023 -42.188 -29.422 1 95.25 95 LEU A C 1
ATOM 717 O O . LEU A 1 95 ? -1.252 -43.094 -29.688 1 95.25 95 LEU A O 1
ATOM 721 N N . GLN A 1 96 ? -2.199 -41.125 -30.188 1 94.94 96 GLN A N 1
ATOM 722 C CA . GLN A 1 96 ? -1.417 -40.938 -31.406 1 94.94 96 GLN A CA 1
ATOM 723 C C . GLN A 1 96 ? -0.454 -39.75 -31.266 1 94.94 96 GLN A C 1
ATOM 725 O O . GLN A 1 96 ? -0.844 -38.688 -30.812 1 94.94 96 GLN A O 1
ATOM 730 N N . ALA A 1 97 ? 0.792 -40 -31.625 1 94.38 97 ALA A N 1
ATOM 731 C CA . ALA A 1 97 ? 1.813 -38.969 -31.562 1 94.38 97 ALA A CA 1
ATOM 732 C C . ALA A 1 97 ? 2.045 -38.344 -32.938 1 94.38 97 ALA A C 1
ATOM 734 O O . ALA A 1 97 ? 1.61 -38.906 -33.969 1 94.38 97 ALA A O 1
ATOM 735 N N . GLU A 1 98 ? 2.621 -37.25 -32.938 1 93.5 98 GLU A N 1
ATOM 736 C CA . GLU A 1 98 ? 2.883 -36.531 -34.188 1 93.5 98 GLU A CA 1
ATOM 737 C C . GLU A 1 98 ? 3.865 -37.281 -35.062 1 93.5 98 GLU A C 1
ATOM 739 O O . GLU A 1 98 ? 3.82 -37.156 -36.312 1 93.5 98 GLU A O 1
ATOM 744 N N . ASN A 1 99 ? 4.758 -38.062 -34.438 1 91.12 99 ASN A N 1
ATOM 745 C CA . ASN A 1 99 ? 5.738 -38.812 -35.219 1 91.12 99 ASN A CA 1
ATOM 746 C C . ASN A 1 99 ? 5.102 -40.031 -35.906 1 91.12 99 ASN A C 1
ATOM 748 O O . ASN A 1 99 ? 5.801 -40.812 -36.531 1 91.12 99 ASN A O 1
ATOM 752 N N . GLY A 1 100 ? 3.846 -40.281 -35.688 1 90.31 100 GLY A N 1
ATOM 753 C CA . GLY A 1 100 ? 3.117 -41.344 -36.344 1 90.31 100 GLY A CA 1
ATOM 754 C C . GLY A 1 100 ? 2.92 -42.594 -35.5 1 90.31 100 GLY A C 1
ATOM 755 O O . GLY A 1 100 ? 2.129 -43.469 -35.812 1 90.31 100 GLY A O 1
ATOM 756 N N . GLN A 1 101 ? 3.559 -42.625 -34.406 1 92.25 101 GLN A N 1
ATOM 757 C CA . GLN A 1 101 ? 3.438 -43.781 -33.5 1 92.25 101 GLN A CA 1
ATOM 758 C C . GLN A 1 101 ? 2.107 -43.75 -32.75 1 92.25 101 GLN A C 1
ATOM 760 O O . GLN A 1 101 ? 1.565 -42.688 -32.469 1 92.25 101 GLN A O 1
ATOM 765 N N . THR A 1 102 ? 1.609 -44.906 -32.562 1 93.75 102 THR A N 1
ATOM 766 C CA . THR A 1 102 ? 0.391 -45.094 -31.781 1 93.75 102 THR A CA 1
ATOM 767 C C . THR A 1 102 ? 0.678 -45.875 -30.516 1 93.75 102 THR A C 1
ATOM 769 O O . THR A 1 102 ? 1.442 -46.844 -30.531 1 93.75 102 THR A O 1
ATOM 772 N N . PHE A 1 103 ? 0.051 -45.5 -29.438 1 94 103 PHE A N 1
ATOM 773 C CA . PHE A 1 103 ? 0.287 -46.125 -28.141 1 94 103 PHE A CA 1
ATOM 774 C C . PHE A 1 103 ? -1.024 -46.562 -27.516 1 94 103 PHE A C 1
ATOM 776 O O . PHE A 1 103 ? -1.936 -45.781 -27.312 1 94 103 PHE A O 1
ATOM 783 N N . HIS A 1 104 ? -1.129 -47.844 -27.25 1 95.19 104 HIS A N 1
ATOM 784 C CA . HIS A 1 104 ? -2.219 -48.344 -26.406 1 95.19 104 HIS A CA 1
ATOM 785 C C . HIS A 1 104 ? -1.836 -48.344 -24.938 1 95.19 104 HIS A C 1
ATOM 787 O O . HIS A 1 104 ? -0.695 -48.625 -24.578 1 95.19 104 HIS A O 1
ATOM 793 N N . TYR A 1 105 ? -2.795 -47.969 -24.109 1 95.56 105 TYR A N 1
ATOM 794 C CA . TYR A 1 105 ? -2.475 -47.875 -22.688 1 95.56 105 TYR A CA 1
ATOM 795 C C . TYR A 1 105 ? -3.551 -48.531 -21.844 1 95.56 105 TYR A C 1
ATOM 797 O O . TYR A 1 105 ? -4.703 -48.625 -22.266 1 95.56 105 TYR A O 1
ATOM 805 N N . LYS A 1 106 ? -3.115 -48.938 -20.656 1 95.94 106 LYS A N 1
ATOM 806 C CA . LYS A 1 106 ? -4.078 -49.312 -19.625 1 95.94 106 LYS A CA 1
ATOM 807 C C . LYS A 1 106 ? -4.473 -48.062 -18.797 1 95.94 106 LYS A C 1
ATOM 809 O O . LYS A 1 106 ? -5.652 -47.844 -18.531 1 95.94 106 LYS A O 1
ATOM 814 N N . LYS A 1 107 ? -3.492 -47.312 -18.344 1 97.62 107 LYS A N 1
ATOM 815 C CA . LYS A 1 107 ? -3.676 -46.062 -17.656 1 97.62 107 LYS A CA 1
ATOM 816 C C . LYS A 1 107 ? -2.887 -44.938 -18.328 1 97.62 107 LYS A C 1
ATOM 818 O O . LYS A 1 107 ? -1.75 -45.156 -18.766 1 97.62 107 LYS A O 1
ATOM 823 N N . LEU A 1 108 ? -3.51 -43.812 -18.469 1 98.38 108 LEU A N 1
ATOM 824 C CA . LEU A 1 108 ? -2.9 -42.625 -19.078 1 98.38 108 LEU A CA 1
ATOM 825 C C . LEU A 1 108 ? -2.904 -41.438 -18.094 1 98.38 108 LEU A C 1
ATOM 827 O O . LEU A 1 108 ? -3.9 -41.219 -17.406 1 98.38 108 LEU A O 1
ATOM 831 N N . CYS A 1 109 ? -1.793 -40.75 -17.969 1 98.88 109 CYS A N 1
ATOM 832 C CA . CYS A 1 109 ? -1.749 -39.531 -17.203 1 98.88 109 CYS A CA 1
ATOM 833 C C . CYS A 1 109 ? -1.339 -38.344 -18.078 1 98.88 109 CYS A C 1
ATOM 835 O O . CYS A 1 109 ? -0.229 -38.312 -18.609 1 98.88 109 CYS A O 1
ATOM 837 N N . ILE A 1 110 ? -2.217 -37.375 -18.188 1 98.81 110 ILE A N 1
ATOM 838 C CA . ILE A 1 110 ? -1.963 -36.188 -19 1 98.81 110 ILE A CA 1
ATOM 839 C C . ILE A 1 110 ? -1.279 -35.125 -18.141 1 98.81 110 ILE A C 1
ATOM 841 O O . ILE A 1 110 ? -1.874 -34.594 -17.203 1 98.81 110 ILE A O 1
ATOM 845 N N . CYS A 1 111 ? -0.077 -34.781 -18.438 1 98.56 111 CYS A N 1
ATOM 846 C CA . CYS A 1 111 ? 0.723 -33.75 -17.781 1 98.56 111 CYS A CA 1
ATOM 847 C C . CYS A 1 111 ? 1.29 -32.781 -18.797 1 98.56 111 CYS A C 1
ATOM 849 O O . CYS A 1 111 ? 2.475 -32.438 -18.75 1 98.56 111 CYS A O 1
ATOM 851 N N . SER A 1 112 ? 0.484 -32.281 -19.656 1 96.12 112 SER A N 1
ATOM 852 C CA . SER A 1 112 ? 0.914 -31.5 -20.812 1 96.12 112 SER A CA 1
ATOM 853 C C . SER A 1 112 ? 1.14 -30.047 -20.406 1 96.12 112 SER A C 1
ATOM 855 O O . SER A 1 112 ? 1.544 -29.234 -21.25 1 96.12 112 SER A O 1
ATOM 857 N N . GLY A 1 113 ? 0.893 -29.734 -19.156 1 93.5 113 GLY A N 1
ATOM 858 C CA . GLY A 1 113 ? 1.229 -28.422 -18.641 1 93.5 113 GLY A CA 1
ATOM 859 C C . GLY A 1 113 ? 0.325 -27.312 -19.172 1 93.5 113 GLY A C 1
ATOM 860 O O . GLY A 1 113 ? -0.892 -27.5 -19.25 1 93.5 113 GLY A O 1
ATOM 861 N N . ALA A 1 114 ? 0.939 -26.109 -19.281 1 91.25 114 ALA A N 1
ATOM 862 C CA . ALA A 1 114 ? 0.215 -24.922 -19.75 1 91.25 114 ALA A CA 1
ATOM 863 C C . ALA A 1 114 ? 1.003 -24.188 -20.828 1 91.25 114 ALA A C 1
ATOM 865 O O . ALA A 1 114 ? 2.186 -24.469 -21.031 1 91.25 114 ALA A O 1
ATOM 866 N N . ARG A 1 115 ? 0.337 -23.359 -21.531 1 86 115 ARG A N 1
ATOM 867 C CA . ARG A 1 115 ? 0.955 -22.484 -22.531 1 86 115 ARG A CA 1
ATOM 868 C C . ARG A 1 115 ? 0.789 -21.016 -22.156 1 86 115 ARG A C 1
ATOM 870 O O . ARG A 1 115 ? -0.173 -20.656 -21.469 1 86 115 ARG A O 1
ATOM 877 N N . PRO A 1 116 ? 1.726 -20.156 -22.625 1 82.75 116 PRO A N 1
ATOM 878 C CA . PRO A 1 116 ? 1.61 -18.734 -22.312 1 82.75 116 PRO A CA 1
ATOM 879 C C . PRO A 1 116 ? 0.351 -18.094 -22.891 1 82.75 116 PRO A C 1
ATOM 881 O O . PRO A 1 116 ? -0.056 -18.422 -24 1 82.75 116 PRO A O 1
ATOM 884 N N . LYS A 1 117 ? -0.211 -17.281 -22.031 1 84.88 117 LYS A N 1
ATOM 885 C CA . LYS A 1 117 ? -1.271 -16.406 -22.531 1 84.88 117 LYS A CA 1
ATOM 886 C C . LYS A 1 117 ? -0.691 -15.141 -23.172 1 84.88 117 LYS A C 1
ATOM 888 O O . LYS A 1 117 ? -0.236 -14.242 -22.453 1 84.88 117 LYS A O 1
ATOM 893 N N . LEU A 1 118 ? -0.573 -15.078 -24.453 1 82.06 118 LEU A N 1
ATOM 894 C CA . LEU A 1 118 ? 0.061 -13.938 -25.109 1 82.06 118 LEU A CA 1
ATOM 895 C C . LEU A 1 118 ? -0.949 -12.828 -25.359 1 82.06 118 LEU A C 1
ATOM 897 O O . LEU A 1 118 ? -2.107 -13.094 -25.688 1 82.06 118 LEU A O 1
ATOM 901 N N . LEU A 1 119 ? -0.468 -11.633 -25.156 1 83.06 119 LEU A N 1
ATOM 902 C CA . LEU A 1 119 ? -1.274 -10.445 -25.438 1 83.06 119 LEU A CA 1
ATOM 903 C C . LEU A 1 119 ? -1.701 -10.422 -26.906 1 83.06 119 LEU A C 1
ATOM 905 O O . LEU A 1 119 ? -2.838 -10.062 -27.219 1 83.06 119 LEU A O 1
ATOM 909 N N . THR A 1 120 ? -0.75 -10.547 -27.766 1 79.94 120 THR A N 1
ATOM 910 C CA . THR A 1 120 ? -1 -10.602 -29.203 1 79.94 120 THR A CA 1
ATOM 911 C C . THR A 1 120 ? -0.336 -11.828 -29.828 1 79.94 120 THR A C 1
ATOM 913 O O . THR A 1 120 ? 0.723 -12.266 -29.375 1 79.94 120 THR A O 1
ATOM 916 N N . GLN A 1 121 ? -1.291 -12.156 -30.797 1 76.31 121 GLN A N 1
ATOM 917 C CA . GLN A 1 121 ? -0.751 -13.289 -31.547 1 76.31 121 GLN A CA 1
ATOM 918 C C . GLN A 1 121 ? 0.036 -12.828 -32.75 1 76.31 121 GLN A C 1
ATOM 920 O O . GLN A 1 121 ? -0.332 -11.844 -33.406 1 76.31 121 GLN A O 1
ATOM 925 N N . ASP A 1 122 ? 1.308 -13.094 -32.938 1 77.81 122 ASP A N 1
ATOM 926 C CA . ASP A 1 122 ? 2.066 -12.93 -34.156 1 77.81 122 ASP A CA 1
ATOM 927 C C . ASP A 1 122 ? 2.705 -11.547 -34.219 1 77.81 122 ASP A C 1
ATOM 929 O O . ASP A 1 122 ? 2.781 -10.945 -35.312 1 77.81 122 ASP A O 1
ATOM 933 N N . ASN A 1 123 ? 2.863 -10.906 -33.219 1 85.25 123 ASN A N 1
ATOM 934 C CA . ASN A 1 123 ? 3.633 -9.672 -33.188 1 85.25 123 ASN A CA 1
ATOM 935 C C . ASN A 1 123 ? 5.102 -9.93 -32.875 1 85.25 123 ASN A C 1
ATOM 937 O O . ASN A 1 123 ? 5.43 -10.406 -31.781 1 85.25 123 ASN A O 1
ATOM 941 N N . PRO A 1 124 ? 5.883 -9.68 -33.875 1 87.69 124 PRO A N 1
ATOM 942 C CA . PRO A 1 124 ? 7.293 -10.031 -33.688 1 87.69 124 PRO A CA 1
ATOM 943 C C . PRO A 1 124 ? 7.945 -9.266 -32.531 1 87.69 124 PRO A C 1
ATOM 945 O O . PRO A 1 124 ? 9.039 -9.633 -32.094 1 87.69 124 PRO A O 1
ATOM 948 N N . HIS A 1 125 ? 7.34 -8.234 -32.094 1 92 125 HIS A N 1
ATOM 949 C CA . HIS A 1 125 ? 7.945 -7.434 -31.047 1 92 125 HIS A CA 1
ATOM 950 C C . HIS A 1 125 ? 7.395 -7.82 -29.672 1 92 125 HIS A C 1
ATOM 952 O O . HIS A 1 125 ? 7.766 -7.223 -28.656 1 92 125 HIS A O 1
ATOM 958 N N . VAL A 1 126 ? 6.566 -8.75 -29.641 1 92.81 126 VAL A N 1
ATOM 959 C CA . VAL A 1 126 ? 6.023 -9.242 -28.375 1 92.81 126 VAL A CA 1
ATOM 960 C C . VAL A 1 126 ? 6.582 -10.625 -28.062 1 92.81 126 VAL A C 1
ATOM 962 O O . VAL A 1 126 ? 6.441 -11.547 -28.875 1 92.81 126 VAL A O 1
ATOM 965 N N . LEU A 1 127 ? 7.215 -10.719 -26.969 1 90.56 127 LEU A N 1
ATOM 966 C CA . LEU A 1 127 ? 7.828 -11.977 -26.562 1 90.56 127 LEU A CA 1
ATOM 967 C C . LEU A 1 127 ? 7.148 -12.539 -25.312 1 90.56 127 LEU A C 1
ATOM 969 O O . LEU A 1 127 ? 6.938 -11.82 -24.344 1 90.56 127 LEU A O 1
ATOM 973 N N . GLY A 1 128 ? 6.715 -13.719 -25.375 1 87.12 128 GLY A N 1
ATOM 974 C CA . GLY A 1 128 ? 6.281 -14.461 -24.203 1 87.12 128 GLY A CA 1
ATOM 975 C C . GLY A 1 128 ? 7.387 -15.297 -23.594 1 87.12 128 GLY A C 1
ATOM 976 O O . GLY A 1 128 ? 8.211 -15.867 -24.297 1 87.12 128 GLY A O 1
ATOM 977 N N . ILE A 1 129 ? 7.406 -15.258 -22.234 1 78.31 129 ILE A N 1
ATOM 978 C CA . ILE A 1 129 ? 8.43 -16.031 -21.562 1 78.31 129 ILE A CA 1
ATOM 979 C C . ILE A 1 129 ? 7.781 -17.219 -20.828 1 78.31 129 ILE A C 1
ATOM 981 O O . ILE A 1 129 ? 6.992 -17.016 -19.906 1 78.31 129 ILE A O 1
ATOM 985 N N . ARG A 1 130 ? 8.07 -18.406 -21.281 1 72.94 130 ARG A N 1
ATOM 986 C CA . ARG A 1 130 ? 7.441 -19.562 -20.656 1 72.94 130 ARG A CA 1
ATOM 987 C C . ARG A 1 130 ? 8.453 -20.672 -20.438 1 72.94 130 ARG A C 1
ATOM 989 O O . ARG A 1 130 ? 8.336 -21.453 -19.484 1 72.94 130 ARG A O 1
ATOM 996 N N . ASP A 1 131 ? 9.391 -20.75 -21.422 1 72.62 131 ASP A N 1
ATOM 997 C CA . ASP A 1 131 ? 10.328 -21.859 -21.359 1 72.62 131 ASP A CA 1
ATOM 998 C C . ASP A 1 131 ? 11.758 -21.391 -21.625 1 72.62 131 ASP A C 1
ATOM 1000 O O . ASP A 1 131 ? 12 -20.203 -21.797 1 72.62 131 ASP A O 1
ATOM 1004 N N . THR A 1 132 ? 12.648 -22.297 -21.562 1 68.31 132 THR A N 1
ATOM 1005 C CA . THR A 1 132 ? 14.07 -22 -21.703 1 68.31 132 THR A CA 1
ATOM 1006 C C . THR A 1 132 ? 14.359 -21.344 -23.062 1 68.31 132 THR A C 1
ATOM 1008 O O . THR A 1 132 ? 15.172 -20.422 -23.141 1 68.31 132 THR A O 1
ATOM 1011 N N . ASP A 1 133 ? 13.633 -21.875 -24.016 1 73.88 133 ASP A N 1
ATOM 1012 C CA . ASP A 1 133 ? 13.844 -21.312 -25.344 1 73.88 133 ASP A CA 1
ATOM 1013 C C . ASP A 1 133 ? 13.438 -19.844 -25.391 1 73.88 133 ASP A C 1
ATOM 1015 O O . ASP A 1 133 ? 14.156 -19.016 -25.938 1 73.88 133 ASP A O 1
ATOM 1019 N N . SER A 1 134 ? 12.32 -19.641 -24.906 1 78.44 134 SER A N 1
ATOM 1020 C CA . SER A 1 134 ? 11.844 -18.266 -24.875 1 78.44 134 SER A CA 1
ATOM 1021 C C . SER A 1 134 ? 12.727 -17.391 -24 1 78.44 134 SER A C 1
ATOM 1023 O O . SER A 1 134 ? 12.898 -16.203 -24.281 1 78.44 134 SER A O 1
ATOM 1025 N N . ALA A 1 135 ? 13.266 -17.969 -23.016 1 80.12 135 ALA A N 1
ATOM 1026 C CA . ALA A 1 135 ? 14.195 -17.234 -22.141 1 80.12 135 ALA A CA 1
ATOM 1027 C C . ALA A 1 135 ? 15.469 -16.859 -22.891 1 80.12 135 ALA A C 1
ATOM 1029 O O . ALA A 1 135 ? 15.992 -15.758 -22.734 1 80.12 135 ALA A O 1
ATOM 1030 N N . GLN A 1 136 ? 15.914 -17.797 -23.656 1 81.12 136 GLN A N 1
ATOM 1031 C CA . GLN A 1 136 ? 17.109 -17.531 -24.453 1 81.12 136 GLN A CA 1
ATOM 1032 C C . GLN A 1 136 ? 16.844 -16.453 -25.5 1 81.12 136 GLN A C 1
ATOM 1034 O O . GLN A 1 136 ? 17.688 -15.586 -25.734 1 81.12 136 GLN A O 1
ATOM 1039 N N . GLU A 1 137 ? 15.727 -16.609 -26.094 1 85.12 137 GLU A N 1
ATOM 1040 C CA . GLU A 1 137 ? 15.336 -15.578 -27.047 1 85.12 137 GLU A CA 1
ATOM 1041 C C . GLU A 1 137 ? 15.258 -14.211 -26.359 1 85.12 137 GLU A C 1
ATOM 1043 O O . GLU A 1 137 ? 15.688 -13.203 -26.938 1 85.12 137 GLU A O 1
ATOM 1048 N N . PHE A 1 138 ? 14.773 -14.195 -25.25 1 89.62 138 PHE A N 1
ATOM 1049 C CA . PHE A 1 138 ? 14.688 -12.977 -24.469 1 89.62 138 PHE A CA 1
ATOM 1050 C C . PHE A 1 138 ? 16.078 -12.398 -24.203 1 89.62 138 PHE A C 1
ATOM 1052 O O . PHE A 1 138 ? 16.297 -11.203 -24.391 1 89.62 138 PHE A O 1
ATOM 1059 N N . GLN A 1 139 ? 16.953 -13.195 -23.734 1 88.69 139 GLN A N 1
ATOM 1060 C CA . GLN A 1 139 ? 18.312 -12.758 -23.453 1 88.69 139 GLN A CA 1
ATOM 1061 C C . GLN A 1 139 ? 18.969 -12.141 -24.688 1 88.69 139 GLN A C 1
ATOM 1063 O O . GLN A 1 139 ? 19.609 -11.094 -24.594 1 88.69 139 GLN A O 1
ATOM 1068 N N . LYS A 1 140 ? 18.812 -12.852 -25.75 1 90.38 140 LYS A N 1
ATOM 1069 C CA . LYS A 1 140 ? 19.391 -12.383 -27 1 90.38 140 LYS A CA 1
ATOM 1070 C C . LYS A 1 140 ? 18.844 -11.008 -27.375 1 90.38 140 LYS A C 1
ATOM 1072 O O . LYS A 1 140 ? 19.609 -10.117 -27.75 1 90.38 140 LYS A O 1
ATOM 1077 N N . ARG A 1 141 ? 17.656 -10.836 -27.266 1 92.88 141 ARG A N 1
ATOM 1078 C CA . ARG A 1 141 ? 17.031 -9.57 -27.641 1 92.88 141 ARG A CA 1
ATOM 1079 C C . ARG A 1 141 ? 17.359 -8.477 -26.625 1 92.88 141 ARG A C 1
ATOM 1081 O O . ARG A 1 141 ? 17.562 -7.32 -27.016 1 92.88 141 ARG A O 1
ATOM 1088 N N . LEU A 1 142 ? 17.391 -8.82 -25.438 1 92.94 142 LEU A N 1
ATOM 1089 C CA . LEU A 1 142 ? 17.672 -7.875 -24.359 1 92.94 142 LEU A CA 1
ATOM 1090 C C . LEU A 1 142 ? 19.078 -7.289 -24.516 1 92.94 142 LEU A C 1
ATOM 1092 O O . LEU A 1 142 ? 19.297 -6.105 -24.234 1 92.94 142 LEU A O 1
ATOM 1096 N N . SER A 1 143 ? 20 -8.078 -24.938 1 92.19 143 SER A N 1
ATOM 1097 C CA . SER A 1 143 ? 21.406 -7.664 -25.047 1 92.19 143 SER A CA 1
ATOM 1098 C C . SER A 1 143 ? 21.547 -6.473 -25.984 1 92.19 143 SER A C 1
ATOM 1100 O O . SER A 1 143 ? 22.531 -5.738 -25.922 1 92.19 143 SER A O 1
ATOM 1102 N N . LYS A 1 144 ? 20.531 -6.293 -26.781 1 93.81 144 LYS A N 1
ATOM 1103 C CA . LYS A 1 144 ? 20.578 -5.195 -27.75 1 93.81 144 LYS A CA 1
ATOM 1104 C C . LYS A 1 144 ? 19.531 -4.133 -27.438 1 93.81 144 LYS A C 1
ATOM 1106 O O . LYS A 1 144 ? 19.344 -3.189 -28.203 1 93.81 144 LYS A O 1
ATOM 1111 N N . ALA A 1 145 ? 18.922 -4.289 -26.359 1 94.12 145 ALA A N 1
ATOM 1112 C CA . ALA A 1 145 ? 17.766 -3.443 -26.078 1 94.12 145 ALA A CA 1
ATOM 1113 C C . ALA A 1 145 ? 18.141 -2.268 -25.188 1 94.12 145 ALA A C 1
ATOM 1115 O O . ALA A 1 145 ? 18.953 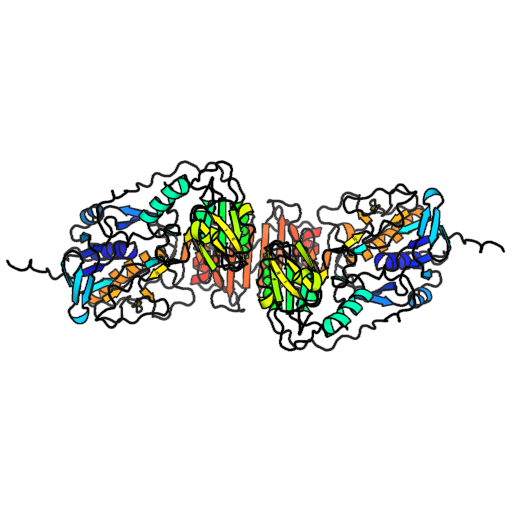-2.416 -24.266 1 94.12 145 ALA A O 1
ATOM 1116 N N . LYS A 1 146 ? 17.562 -1.143 -25.469 1 93.19 146 LYS A N 1
ATOM 1117 C CA . LYS A 1 146 ? 17.688 0.05 -24.641 1 93.19 146 LYS A CA 1
ATOM 1118 C C . LYS A 1 146 ? 16.516 0.188 -23.672 1 93.19 146 LYS A C 1
ATOM 1120 O O . LYS A 1 146 ? 16.656 0.685 -22.562 1 93.19 146 LYS A O 1
ATOM 1125 N N . ARG A 1 147 ? 15.398 -0.222 -24.156 1 93.81 147 ARG A N 1
ATOM 1126 C CA . ARG A 1 147 ? 14.18 -0.11 -23.359 1 93.81 147 ARG A CA 1
ATOM 1127 C C . ARG A 1 147 ? 13.219 -1.255 -23.672 1 93.81 147 ARG A C 1
ATOM 1129 O O . ARG A 1 147 ? 13.031 -1.61 -24.844 1 93.81 147 ARG A O 1
ATOM 1136 N N . ILE A 1 148 ? 12.648 -1.808 -22.672 1 96.06 148 ILE A N 1
ATOM 1137 C CA . ILE A 1 148 ? 11.633 -2.836 -22.859 1 96.06 148 ILE A CA 1
ATOM 1138 C C . ILE A 1 148 ? 10.391 -2.494 -22.047 1 96.06 148 ILE A C 1
ATOM 1140 O O . ILE A 1 148 ? 10.469 -1.733 -21.078 1 96.06 148 ILE A O 1
ATOM 1144 N N . VAL A 1 149 ? 9.258 -2.998 -22.453 1 96.69 149 VAL A N 1
ATOM 1145 C CA . VAL A 1 149 ? 8.016 -2.904 -21.703 1 96.69 149 VAL A CA 1
ATOM 1146 C C . VAL A 1 149 ? 7.602 -4.289 -21.203 1 96.69 149 VAL A C 1
ATOM 1148 O O . VAL A 1 149 ? 7.547 -5.242 -21.984 1 96.69 149 VAL A O 1
ATOM 1151 N N . VAL A 1 150 ? 7.418 -4.398 -19.969 1 95.88 150 VAL A N 1
ATOM 1152 C CA . VAL A 1 150 ? 7 -5.652 -19.344 1 95.88 150 VAL A CA 1
ATOM 1153 C C . VAL A 1 150 ? 5.535 -5.559 -18.922 1 95.88 150 VAL A C 1
ATOM 1155 O O . VAL A 1 150 ? 5.16 -4.66 -18.156 1 95.88 150 VAL A O 1
ATOM 1158 N N . ILE A 1 151 ? 4.734 -6.48 -19.438 1 96 151 ILE A N 1
ATOM 1159 C CA . ILE A 1 151 ? 3.316 -6.523 -19.094 1 96 151 ILE A CA 1
ATOM 1160 C C . ILE A 1 151 ? 3.031 -7.742 -18.234 1 96 151 ILE A C 1
ATOM 1162 O O . ILE A 1 151 ? 3.291 -8.883 -18.641 1 96 151 ILE A O 1
ATOM 1166 N N . GLY A 1 152 ? 2.4 -7.488 -17.062 1 94.44 152 GLY A N 1
ATOM 1167 C CA . GLY A 1 152 ? 2.08 -8.586 -16.156 1 94.44 152 GLY A CA 1
ATOM 1168 C C . GLY A 1 152 ? 2.48 -8.32 -14.719 1 94.44 152 GLY A C 1
ATOM 1169 O O . GLY A 1 152 ? 3.332 -7.465 -14.461 1 94.44 152 GLY A O 1
ATOM 1170 N N . ASN A 1 153 ? 1.928 -9.031 -13.797 1 93.62 153 ASN A N 1
ATOM 1171 C CA . ASN A 1 153 ? 2.133 -8.797 -12.375 1 93.62 153 ASN A CA 1
ATOM 1172 C C . ASN A 1 153 ? 2.35 -10.102 -11.617 1 93.62 153 ASN A C 1
ATOM 1174 O O . ASN A 1 153 ? 2.152 -10.164 -10.398 1 93.62 153 ASN A O 1
ATOM 1178 N N . GLY A 1 154 ? 2.73 -11.148 -12.359 1 90.19 154 GLY A N 1
ATOM 1179 C CA . GLY A 1 154 ? 3 -12.445 -11.758 1 90.19 154 GLY A CA 1
ATOM 1180 C C . GLY A 1 154 ? 4.465 -12.664 -11.43 1 90.19 154 GLY A C 1
ATOM 1181 O O . GLY A 1 154 ? 5.238 -11.703 -11.359 1 90.19 154 GLY A O 1
ATOM 1182 N N . GLY A 1 155 ? 4.789 -13.906 -11.164 1 88.5 155 GLY A N 1
ATOM 1183 C CA . GLY A 1 155 ? 6.133 -14.258 -10.742 1 88.5 155 GLY A CA 1
ATOM 1184 C C . GLY A 1 155 ? 7.188 -13.961 -11.789 1 88.5 155 GLY A C 1
ATOM 1185 O O . GLY A 1 155 ? 8.258 -13.445 -11.469 1 88.5 155 GLY A O 1
ATOM 1186 N N . ILE A 1 156 ? 6.879 -14.258 -12.977 1 85 156 ILE A N 1
ATOM 1187 C CA . ILE A 1 156 ? 7.836 -14.062 -14.055 1 85 156 ILE A CA 1
ATOM 1188 C C . ILE A 1 156 ? 8.148 -12.578 -14.211 1 85 156 ILE A C 1
ATOM 1190 O O . ILE A 1 156 ? 9.312 -12.188 -14.336 1 85 156 ILE A O 1
ATOM 1194 N N . ALA A 1 157 ? 7.109 -11.75 -14.227 1 90.38 157 ALA A N 1
ATOM 1195 C CA . ALA A 1 157 ? 7.305 -10.305 -14.328 1 90.38 157 ALA A CA 1
ATOM 1196 C C . ALA A 1 157 ? 8.148 -9.781 -13.172 1 90.38 157 ALA A C 1
ATOM 1198 O O . ALA A 1 157 ? 9.086 -9 -13.375 1 90.38 157 ALA A O 1
ATOM 1199 N N . LEU A 1 158 ? 7.824 -10.211 -11.977 1 90.44 158 LEU A N 1
ATOM 1200 C CA . LEU A 1 158 ? 8.539 -9.773 -10.781 1 90.44 158 LEU A CA 1
ATOM 1201 C C . LEU A 1 158 ? 10.031 -10.086 -10.898 1 90.44 158 LEU A C 1
ATOM 1203 O O . LEU A 1 158 ? 10.867 -9.227 -10.617 1 90.44 158 LEU A O 1
ATOM 1207 N N . GLU A 1 159 ? 10.305 -11.227 -11.32 1 87.38 159 GLU A N 1
ATOM 1208 C CA . GLU A 1 159 ? 11.703 -11.648 -11.438 1 87.38 159 GLU A CA 1
ATOM 1209 C C . GLU A 1 159 ? 12.422 -10.867 -12.531 1 87.38 159 GLU A C 1
ATOM 1211 O O . GLU A 1 159 ? 13.562 -10.445 -12.352 1 87.38 159 GLU A O 1
ATOM 1216 N N . LEU A 1 160 ? 11.773 -10.734 -13.562 1 88.44 160 LEU A N 1
ATOM 1217 C CA . LEU A 1 160 ? 12.359 -10.055 -14.719 1 88.44 160 LEU A CA 1
ATOM 1218 C C . LEU A 1 160 ? 12.719 -8.609 -14.375 1 88.44 160 LEU A C 1
ATOM 1220 O O . LEU A 1 160 ? 13.836 -8.172 -14.633 1 88.44 160 LEU A O 1
ATOM 1224 N N . VAL A 1 161 ? 11.812 -7.902 -13.828 1 90 161 VAL A N 1
ATOM 1225 C CA . VAL A 1 161 ? 12.016 -6.48 -13.578 1 90 161 VAL A CA 1
ATOM 1226 C C . VAL A 1 161 ? 13.133 -6.289 -12.555 1 90 161 VAL A C 1
ATOM 1228 O O . VAL A 1 161 ? 13.867 -5.297 -12.609 1 90 161 VAL A O 1
ATOM 1231 N N . TYR A 1 162 ? 13.273 -7.199 -11.703 1 87.56 162 TYR A N 1
ATOM 1232 C CA . TYR A 1 162 ? 14.32 -7.113 -10.688 1 87.56 162 TYR A CA 1
ATOM 1233 C C . TYR A 1 162 ? 15.688 -7.43 -11.297 1 87.56 162 TYR A C 1
ATOM 1235 O O . TYR A 1 162 ? 16.688 -6.801 -10.945 1 87.56 162 TYR A O 1
ATOM 1243 N N . GLU A 1 163 ? 15.703 -8.398 -12.242 1 85.5 163 GLU A N 1
ATOM 1244 C CA . GLU A 1 163 ? 16.969 -8.961 -12.695 1 85.5 163 GLU A CA 1
ATOM 1245 C C . GLU A 1 163 ? 17.531 -8.172 -13.875 1 85.5 163 GLU A C 1
ATOM 1247 O O . GLU A 1 163 ? 18.75 -8.148 -14.086 1 85.5 163 GLU A O 1
ATOM 1252 N N . VAL A 1 164 ? 16.75 -7.543 -14.617 1 88.44 164 VAL A N 1
ATOM 1253 C CA . VAL A 1 164 ? 17.203 -6.844 -15.812 1 88.44 164 VAL A CA 1
ATOM 1254 C C . VAL A 1 164 ? 18.047 -5.633 -15.422 1 88.44 164 VAL A C 1
ATOM 1256 O O . VAL A 1 164 ? 17.656 -4.855 -14.547 1 88.44 164 VAL A O 1
ATOM 1259 N N . GLU A 1 165 ? 19.172 -5.516 -16.016 1 86.5 165 GLU A N 1
ATOM 1260 C CA . GLU A 1 165 ? 20.062 -4.383 -15.812 1 86.5 165 GLU A CA 1
ATOM 1261 C C . GLU A 1 165 ? 20.484 -3.771 -17.156 1 86.5 165 GLU A C 1
ATOM 1263 O O . GLU A 1 165 ? 20.406 -4.43 -18.188 1 86.5 165 GLU A O 1
ATOM 1268 N N . GLY A 1 166 ? 20.859 -2.539 -17.047 1 87 166 GLY A N 1
ATOM 1269 C CA . GLY A 1 166 ? 21.375 -1.89 -18.25 1 87 166 GLY A CA 1
ATOM 1270 C C . GLY A 1 166 ? 20.297 -1.639 -19.297 1 87 166 GLY A C 1
ATOM 1271 O O . GLY A 1 166 ? 20.594 -1.603 -20.5 1 87 166 GLY A O 1
ATOM 1272 N N . CYS A 1 167 ? 19.156 -1.673 -18.922 1 91.62 167 CYS A N 1
ATOM 1273 C CA . CYS A 1 167 ? 18 -1.461 -19.797 1 91.62 167 CYS A CA 1
ATOM 1274 C C . CYS A 1 167 ? 16.875 -0.744 -19.062 1 91.62 167 CYS A C 1
ATOM 1276 O O . CYS A 1 167 ? 16.594 -1.052 -17.906 1 91.62 167 CYS A O 1
ATOM 1278 N N . GLU A 1 168 ? 16.312 0.218 -19.703 1 91.12 168 GLU A N 1
ATOM 1279 C CA . GLU A 1 168 ? 15.141 0.854 -19.109 1 91.12 168 GLU A CA 1
ATOM 1280 C C . GLU A 1 168 ? 13.93 -0.071 -19.156 1 91.12 168 GLU A C 1
ATOM 1282 O O . GLU A 1 168 ? 13.641 -0.67 -20.203 1 91.12 168 GLU A O 1
ATOM 1287 N N . VAL A 1 169 ? 13.289 -0.187 -18.062 1 93.88 169 VAL A N 1
ATOM 1288 C CA . VAL A 1 169 ? 12.141 -1.082 -18 1 93.88 169 VAL A CA 1
ATOM 1289 C C . VAL A 1 169 ? 10.883 -0.286 -17.656 1 93.88 169 VAL A C 1
ATOM 1291 O O . VAL A 1 169 ? 10.836 0.411 -16.641 1 93.88 169 VAL A O 1
ATOM 1294 N N . ILE A 1 170 ? 9.945 -0.343 -18.516 1 94.94 170 ILE A N 1
ATOM 1295 C CA . ILE A 1 170 ? 8.594 0.126 -18.219 1 94.94 170 ILE A CA 1
ATOM 1296 C C . ILE A 1 170 ? 7.707 -1.06 -17.844 1 94.94 170 ILE A C 1
ATOM 1298 O O . ILE A 1 170 ? 7.457 -1.942 -18.656 1 94.94 170 ILE A O 1
ATOM 1302 N N . TRP A 1 171 ? 7.262 -1.083 -16.594 1 95.56 171 TRP A N 1
ATOM 1303 C CA . TRP A 1 171 ? 6.48 -2.199 -16.078 1 95.56 171 TRP A CA 1
ATOM 1304 C C . TRP A 1 171 ? 5.02 -1.811 -15.898 1 95.56 171 TRP A C 1
ATOM 1306 O O . TRP A 1 171 ? 4.68 -1.015 -15.023 1 95.56 171 TRP A O 1
ATOM 1316 N N . ALA A 1 172 ? 4.172 -2.348 -16.75 1 95.25 172 ALA A N 1
ATOM 1317 C CA . ALA A 1 172 ? 2.738 -2.072 -16.688 1 95.25 172 ALA A CA 1
ATOM 1318 C C . ALA A 1 172 ? 2.008 -3.15 -15.891 1 95.25 172 ALA A C 1
ATOM 1320 O O . ALA A 1 172 ? 2.035 -4.328 -16.25 1 95.25 172 ALA A O 1
ATOM 1321 N N . VAL A 1 173 ? 1.362 -2.736 -14.836 1 94.25 173 VAL A N 1
ATOM 1322 C CA . VAL A 1 173 ? 0.636 -3.66 -13.969 1 94.25 173 VAL A CA 1
ATOM 1323 C C . VAL A 1 173 ? -0.831 -3.244 -13.883 1 94.25 173 VAL A C 1
ATOM 1325 O O . VAL A 1 173 ? -1.141 -2.053 -13.805 1 94.25 173 VAL A O 1
ATOM 1328 N N . LYS A 1 174 ? -1.705 -4.184 -13.922 1 91.56 174 LYS A N 1
ATOM 1329 C CA . LYS A 1 174 ? -3.133 -3.875 -13.922 1 91.56 174 LYS A CA 1
ATOM 1330 C C . LYS A 1 174 ? -3.633 -3.592 -12.508 1 91.56 174 LYS A C 1
ATOM 1332 O O . LYS A 1 174 ? -4.703 -3.01 -12.328 1 91.56 174 LYS A O 1
ATOM 1337 N N . ASP A 1 175 ? -2.854 -3.963 -11.539 1 88.69 175 ASP A N 1
ATOM 1338 C CA . ASP A 1 175 ? -3.264 -3.867 -10.141 1 88.69 175 ASP A CA 1
ATOM 1339 C C . ASP A 1 175 ? -2.703 -2.605 -9.492 1 88.69 175 ASP A C 1
ATOM 1341 O O . ASP A 1 175 ? -1.896 -1.895 -10.094 1 88.69 175 ASP A O 1
ATOM 1345 N N . ARG A 1 176 ? -3.176 -2.336 -8.227 1 80.06 176 ARG A N 1
ATOM 1346 C CA . ARG A 1 176 ? -2.713 -1.183 -7.465 1 80.06 176 ARG A CA 1
ATOM 1347 C C . ARG A 1 176 ? -1.385 -1.479 -6.773 1 80.06 176 ARG A C 1
ATOM 1349 O O . ARG A 1 176 ? -0.716 -0.567 -6.285 1 80.06 176 ARG A O 1
ATOM 1356 N N . ALA A 1 177 ? -1.034 -2.719 -6.707 1 85.19 177 ALA A N 1
ATOM 1357 C CA . ALA A 1 177 ? 0.223 -3.135 -6.09 1 85.19 177 ALA A CA 1
ATOM 1358 C C . ALA A 1 177 ? 0.934 -4.18 -6.949 1 85.19 177 ALA A C 1
ATOM 1360 O O . ALA A 1 177 ? 0.295 -4.895 -7.727 1 85.19 177 ALA A O 1
ATOM 1361 N N . ILE A 1 178 ? 2.205 -4.227 -6.832 1 90 178 ILE A N 1
ATOM 1362 C CA . ILE A 1 178 ? 2.961 -5.215 -7.59 1 90 178 ILE A CA 1
ATOM 1363 C C . ILE A 1 178 ? 2.83 -6.586 -6.93 1 90 178 ILE A C 1
ATOM 1365 O O . ILE A 1 178 ? 2.604 -6.68 -5.723 1 90 178 ILE A O 1
ATOM 1369 N N . GLY A 1 179 ? 2.939 -7.625 -7.758 1 91.44 179 GLY A N 1
ATOM 1370 C CA . GLY A 1 179 ? 2.973 -8.992 -7.25 1 91.44 179 GLY A CA 1
ATOM 1371 C C . GLY A 1 179 ? 1.667 -9.422 -6.609 1 91.44 179 GLY A C 1
ATOM 1372 O O . GLY A 1 179 ? 1.662 -10.242 -5.688 1 91.44 179 GLY A O 1
ATOM 1373 N N . ASN A 1 180 ? 0.606 -8.938 -7.066 1 87.12 180 ASN A N 1
ATOM 1374 C CA . ASN A 1 180 ? -0.706 -9.141 -6.461 1 87.12 180 ASN A CA 1
ATOM 1375 C C . ASN A 1 180 ? -1.074 -10.617 -6.414 1 87.12 180 ASN A C 1
ATOM 1377 O O . ASN A 1 180 ? -1.956 -11.023 -5.648 1 87.12 180 ASN A O 1
ATOM 1381 N N . THR A 1 181 ? -0.423 -11.414 -7.176 1 85.88 181 THR A N 1
ATOM 1382 C CA . THR A 1 181 ? -0.617 -12.859 -7.113 1 85.88 181 THR A CA 1
ATOM 1383 C C . THR A 1 181 ? -0.118 -13.414 -5.785 1 85.88 181 THR A C 1
ATOM 1385 O O . THR A 1 181 ? -0.67 -14.391 -5.266 1 85.88 181 THR A O 1
ATOM 1388 N N . PHE A 1 182 ? 0.815 -12.766 -5.223 1 90.12 182 PHE A N 1
ATOM 1389 C CA . PHE A 1 182 ? 1.494 -13.32 -4.055 1 90.12 182 PHE A CA 1
ATOM 1390 C C . PHE A 1 182 ? 1.393 -12.367 -2.871 1 90.12 182 PHE A C 1
ATOM 1392 O O . PHE A 1 182 ? 1.451 -12.797 -1.716 1 90.12 182 PHE A O 1
ATOM 1399 N N . PHE A 1 183 ? 1.279 -11.109 -3.209 1 90.56 183 PHE A N 1
ATOM 1400 C CA . PHE A 1 183 ? 1.452 -10.117 -2.156 1 90.56 183 PHE A CA 1
ATOM 1401 C C . PHE A 1 183 ? 0.265 -9.164 -2.111 1 90.56 183 PHE A C 1
ATOM 1403 O O . PHE A 1 183 ? -0.313 -8.836 -3.15 1 90.56 183 PHE A O 1
ATOM 1410 N N . ASP A 1 184 ? -0.013 -8.797 -0.869 1 86.62 184 ASP A N 1
ATOM 1411 C CA . ASP A 1 184 ? -0.892 -7.637 -0.727 1 86.62 184 ASP A CA 1
ATOM 1412 C C . ASP A 1 184 ? -0.097 -6.336 -0.775 1 86.62 184 ASP A C 1
ATOM 1414 O O . ASP A 1 184 ? 1.112 -6.348 -1.014 1 86.62 184 ASP A O 1
ATOM 1418 N N . ALA A 1 185 ? -0.764 -5.238 -0.631 1 81.25 185 ALA A N 1
ATOM 1419 C CA . ALA A 1 185 ? -0.135 -3.928 -0.779 1 81.25 185 ALA A CA 1
ATOM 1420 C C . ALA A 1 185 ? 0.977 -3.734 0.248 1 81.25 185 ALA A C 1
ATOM 1422 O O . ALA A 1 185 ? 2.018 -3.148 -0.058 1 81.25 185 ALA A O 1
ATOM 1423 N N . GLY A 1 186 ? 0.772 -4.172 1.461 1 82.25 186 GLY A N 1
ATOM 1424 C CA . GLY A 1 186 ? 1.778 -4.043 2.502 1 82.25 186 GLY A CA 1
ATOM 1425 C C . GLY A 1 186 ? 3.066 -4.777 2.184 1 82.25 186 GLY A C 1
ATOM 1426 O O . GLY A 1 186 ? 4.152 -4.203 2.273 1 82.25 186 GLY A O 1
ATOM 1427 N N . ALA A 1 187 ? 2.883 -5.945 1.792 1 88.12 187 ALA A N 1
ATOM 1428 C CA . ALA A 1 187 ? 4.051 -6.746 1.436 1 88.12 187 ALA A CA 1
ATOM 1429 C C . ALA A 1 187 ? 4.746 -6.18 0.199 1 88.12 187 ALA A C 1
ATOM 1431 O O . ALA A 1 187 ? 5.977 -6.184 0.114 1 88.12 187 ALA A O 1
ATOM 1432 N N . ALA A 1 188 ? 3.953 -5.754 -0.735 1 88.88 188 ALA A N 1
ATOM 1433 C CA . ALA A 1 188 ? 4.508 -5.145 -1.941 1 88.88 188 ALA A CA 1
ATOM 1434 C C . ALA A 1 188 ? 5.387 -3.945 -1.597 1 88.88 188 ALA A C 1
ATOM 1436 O O . ALA A 1 188 ? 6.477 -3.787 -2.152 1 88.88 188 ALA A O 1
ATOM 1437 N N . GLN A 1 189 ? 4.953 -3.135 -0.681 1 84.06 189 GLN A N 1
ATOM 1438 C CA . GLN A 1 189 ? 5.695 -1.945 -0.275 1 84.06 189 GLN A CA 1
ATOM 1439 C C . GLN A 1 189 ? 7.035 -2.32 0.349 1 84.06 189 GLN A C 1
ATOM 1441 O O . GLN A 1 189 ? 8.016 -1.583 0.22 1 84.06 189 GLN A O 1
ATOM 1446 N N . PHE A 1 190 ? 7.102 -3.42 1.005 1 89.56 190 PHE A N 1
ATOM 1447 C CA . PHE A 1 190 ? 8.344 -3.912 1.589 1 89.56 190 PHE A CA 1
ATOM 1448 C C . PHE A 1 190 ? 9.383 -4.188 0.506 1 89.56 190 PHE A C 1
ATOM 1450 O O . PHE A 1 190 ? 10.578 -3.988 0.719 1 89.56 190 PHE A O 1
ATOM 1457 N N . LEU A 1 191 ? 8.891 -4.617 -0.657 1 89.75 191 LEU A N 1
ATOM 1458 C CA . LEU A 1 191 ? 9.781 -5.113 -1.698 1 89.75 191 LEU A CA 1
ATOM 1459 C C . LEU A 1 191 ? 10.211 -3.982 -2.629 1 89.75 191 LEU A C 1
ATOM 1461 O O . LEU A 1 191 ? 11.266 -4.059 -3.264 1 89.75 191 LEU A O 1
ATOM 1465 N N . ILE A 1 192 ? 9.516 -2.91 -2.727 1 85.06 192 ILE A N 1
ATOM 1466 C CA . ILE A 1 192 ? 9.664 -1.86 -3.729 1 85.06 192 ILE A CA 1
ATOM 1467 C C . ILE A 1 192 ? 11.047 -1.23 -3.609 1 85.06 192 ILE A C 1
ATOM 1469 O O . ILE A 1 192 ? 11.719 -0.988 -4.617 1 85.06 192 ILE A O 1
ATOM 1473 N N . PRO A 1 193 ? 11.547 -0.963 -2.393 1 83.06 193 PRO A N 1
ATOM 1474 C CA . PRO A 1 193 ? 12.875 -0.344 -2.281 1 83.06 193 PRO A CA 1
ATOM 1475 C C . PRO A 1 193 ? 13.977 -1.184 -2.928 1 83.06 193 PRO A C 1
ATOM 1477 O O . PRO A 1 193 ? 14.992 -0.642 -3.363 1 83.06 193 PRO A O 1
ATOM 1480 N N . SER A 1 194 ? 13.75 -2.443 -3.031 1 84.69 194 SER A N 1
ATOM 1481 C CA . SER A 1 194 ? 14.742 -3.34 -3.623 1 84.69 194 SER A CA 1
ATOM 1482 C C . SER A 1 194 ? 14.891 -3.086 -5.121 1 84.69 194 SER A C 1
ATOM 1484 O O . SER A 1 194 ? 15.898 -3.461 -5.723 1 84.69 194 SER A O 1
ATOM 1486 N N . LEU A 1 195 ? 13.906 -2.527 -5.758 1 82.62 195 LEU A N 1
ATOM 1487 C CA . LEU A 1 195 ? 13.945 -2.234 -7.184 1 82.62 195 LEU A CA 1
ATOM 1488 C C . LEU A 1 195 ? 14.844 -1.038 -7.469 1 82.62 195 LEU A C 1
ATOM 1490 O O . LEU A 1 195 ? 15.336 -0.879 -8.594 1 82.62 195 LEU A O 1
ATOM 1494 N N . GLU A 1 196 ? 14.977 -0.142 -6.445 1 73.12 196 GLU A N 1
ATOM 1495 C CA . GLU A 1 196 ? 15.703 1.107 -6.633 1 73.12 196 GLU A CA 1
ATOM 1496 C C . GLU A 1 196 ? 17.188 0.929 -6.324 1 73.12 196 GLU A C 1
ATOM 1498 O O . GLU A 1 196 ? 18.016 1.747 -6.734 1 73.12 196 GLU A O 1
ATOM 1503 N N . VAL A 1 197 ? 17.562 -0.019 -5.562 1 65.06 197 VAL A N 1
ATOM 1504 C CA . VAL A 1 197 ? 18.938 -0.195 -5.102 1 65.06 197 VAL A CA 1
ATOM 1505 C C . VAL A 1 197 ? 19.781 -0.835 -6.203 1 65.06 197 VAL A C 1
ATOM 1507 O O . VAL A 1 197 ? 19.281 -1.686 -6.949 1 65.06 197 VAL A O 1
ATOM 1510 N N . ASP A 1 198 ? 20.922 -0.108 -6.477 1 59.28 198 ASP A N 1
ATOM 1511 C CA . ASP A 1 198 ? 21.891 -0.703 -7.398 1 59.28 198 ASP A CA 1
ATOM 1512 C C . ASP A 1 198 ? 22.219 -2.135 -6.988 1 59.28 198 ASP A C 1
ATOM 1514 O O . ASP A 1 198 ? 22.484 -2.406 -5.816 1 59.28 198 ASP A O 1
ATOM 1518 N N . LYS A 1 199 ? 21.781 -3.037 -7.699 1 56.78 199 LYS A N 1
ATOM 1519 C CA . LYS A 1 199 ? 21.969 -4.461 -7.43 1 56.78 199 LYS A CA 1
ATOM 1520 C C . LYS A 1 199 ? 23.453 -4.781 -7.207 1 56.78 199 LYS A C 1
ATOM 1522 O O . LYS A 1 199 ? 24.297 -4.5 -8.062 1 56.78 199 LYS A O 1
ATOM 1527 N N . LYS A 1 200 ? 23.891 -4.641 -6.016 1 48.88 200 LYS A N 1
ATOM 1528 C CA . LYS A 1 200 ? 25.25 -5.031 -5.676 1 48.88 200 LYS A CA 1
ATOM 1529 C C . LYS A 1 200 ? 25.656 -6.297 -6.418 1 48.88 200 LYS A C 1
ATOM 1531 O O . LYS A 1 200 ? 24.812 -7.078 -6.844 1 48.88 200 LYS A O 1
ATOM 1536 N N . GLU A 1 201 ? 27.016 -6.465 -6.617 1 45 201 GLU A N 1
ATOM 1537 C CA . GLU A 1 201 ? 27.75 -7.535 -7.293 1 45 201 GLU A CA 1
ATOM 1538 C C . GLU A 1 201 ? 27.219 -8.906 -6.887 1 45 201 GLU A C 1
ATOM 1540 O O . GLU A 1 201 ? 27.219 -9.25 -5.707 1 45 201 GLU A O 1
ATOM 1545 N N . ARG A 1 202 ? 26.188 -9.203 -7.305 1 43.41 202 ARG A N 1
ATOM 1546 C CA . ARG A 1 202 ? 25.75 -10.578 -7.098 1 43.41 202 ARG A CA 1
ATOM 1547 C C . ARG A 1 202 ? 26.922 -11.547 -7.188 1 43.41 202 ARG A C 1
ATOM 1549 O O . ARG A 1 202 ? 27.844 -11.336 -7.973 1 43.41 202 ARG A O 1
ATOM 1556 N N . SER A 1 203 ? 27.188 -12.242 -6.09 1 38.78 203 SER A N 1
ATOM 1557 C CA . SER A 1 203 ? 28.109 -13.367 -6.145 1 38.78 203 SER A CA 1
ATOM 1558 C C . SER A 1 203 ? 27.922 -14.18 -7.422 1 38.78 203 SER A C 1
ATOM 1560 O O . SER A 1 203 ? 26.859 -14.125 -8.047 1 38.78 203 SER A O 1
ATOM 1562 N N . LEU A 1 204 ? 29.047 -14.922 -7.887 1 35.19 204 LEU A N 1
ATOM 1563 C CA . LEU A 1 204 ? 29.25 -15.781 -9.047 1 35.19 204 LEU A CA 1
ATOM 1564 C C . LEU A 1 204 ? 28.094 -16.75 -9.203 1 35.19 204 LEU A C 1
ATOM 1566 O O . LEU A 1 204 ? 27.609 -17.328 -8.219 1 35.19 204 LEU A O 1
ATOM 1570 N N . PRO A 1 205 ? 27.484 -16.812 -10.344 1 36.97 205 PRO A N 1
ATOM 1571 C CA . PRO A 1 205 ? 26.422 -17.719 -10.805 1 36.97 205 PRO A CA 1
ATOM 1572 C C . PRO A 1 205 ? 26.641 -19.172 -10.398 1 36.97 205 PRO A C 1
ATOM 1574 O O . PRO A 1 205 ? 27.781 -19.656 -10.438 1 36.97 205 PRO A O 1
ATOM 1577 N N . CYS A 1 206 ? 26.109 -19.656 -9.422 1 32.94 206 CYS A N 1
ATOM 1578 C CA . CYS A 1 206 ? 26.156 -21.109 -9.32 1 32.94 206 CYS A CA 1
ATOM 1579 C C . CYS A 1 206 ? 25.797 -21.766 -10.648 1 32.94 206 CYS A C 1
ATOM 1581 O O . CYS A 1 206 ? 24.781 -21.422 -11.258 1 32.94 206 CYS A O 1
ATOM 1583 N N . LYS A 1 207 ? 26.75 -22.391 -11.398 1 34.53 207 LYS A N 1
ATOM 1584 C CA . LYS A 1 207 ? 26.75 -23.078 -12.688 1 34.53 207 LYS A CA 1
ATOM 1585 C C . LYS A 1 207 ? 25.703 -24.203 -12.711 1 34.53 207 LYS A C 1
ATOM 1587 O O . LYS A 1 207 ? 25.922 -25.266 -12.125 1 34.53 207 LYS A O 1
ATOM 1592 N N . ARG A 1 208 ? 24.469 -23.828 -12.609 1 38.41 208 ARG A N 1
ATOM 1593 C CA . ARG A 1 208 ? 23.625 -24.969 -12.938 1 38.41 208 ARG A CA 1
ATOM 1594 C C . ARG A 1 208 ? 23.703 -25.297 -14.43 1 38.41 208 ARG A C 1
ATOM 1596 O O . ARG A 1 208 ? 23.781 -24.406 -15.266 1 38.41 208 ARG A O 1
ATOM 1603 N N . ALA A 1 209 ? 24.203 -26.5 -14.812 1 36.06 209 ALA A N 1
ATOM 1604 C CA . ALA A 1 209 ? 24.391 -27 -16.172 1 36.06 209 ALA A CA 1
ATOM 1605 C C . ALA A 1 209 ? 23.125 -26.797 -17 1 36.06 209 ALA A C 1
ATOM 1607 O O . ALA A 1 209 ? 22.047 -27.266 -16.641 1 36.06 209 ALA A O 1
ATOM 1608 N N . ARG A 1 210 ? 22.969 -25.781 -17.781 1 46.38 210 ARG A N 1
ATOM 1609 C CA . ARG A 1 210 ? 21.906 -25.578 -18.766 1 46.38 210 ARG A CA 1
ATOM 1610 C C . ARG A 1 210 ? 22.234 -26.297 -20.078 1 46.38 210 ARG A C 1
ATOM 1612 O O . ARG A 1 210 ? 23.344 -26.172 -20.594 1 46.38 210 ARG A O 1
ATOM 1619 N N . TYR A 1 211 ? 21.641 -27.359 -20.375 1 38.16 211 TYR A N 1
ATOM 1620 C CA . TYR A 1 211 ? 21.812 -28 -21.672 1 38.16 211 TYR A CA 1
ATOM 1621 C C . TYR A 1 211 ? 21.047 -27.25 -22.75 1 38.16 211 TYR A C 1
ATOM 1623 O O . TYR A 1 211 ? 19.859 -26.922 -22.578 1 38.16 211 TYR A O 1
ATOM 1631 N N . THR A 1 212 ? 21.625 -26.375 -23.484 1 44.69 212 THR A N 1
ATOM 1632 C CA . THR A 1 212 ? 21 -25.734 -24.625 1 44.69 212 THR A CA 1
ATOM 1633 C C . THR A 1 212 ? 20.781 -26.734 -25.766 1 44.69 212 THR A C 1
ATOM 1635 O O . THR A 1 212 ? 21.625 -27.594 -26.016 1 44.69 212 THR A O 1
ATOM 1638 N N . THR A 1 213 ? 19.609 -27.031 -26.047 1 40.97 213 THR A N 1
ATOM 1639 C CA . THR A 1 213 ? 19.375 -27.875 -27.203 1 40.97 213 THR A CA 1
ATOM 1640 C C . THR A 1 213 ? 19.688 -27.109 -28.5 1 40.97 213 THR A C 1
ATOM 1642 O O . THR A 1 213 ? 19.312 -25.953 -28.641 1 40.97 213 THR A O 1
ATOM 1645 N N . ASP A 1 214 ? 20.734 -27.406 -29.203 1 36.94 214 ASP A N 1
ATOM 1646 C CA . ASP A 1 214 ? 20.906 -26.906 -30.562 1 36.94 214 ASP A CA 1
ATOM 1647 C C . ASP A 1 214 ? 19.594 -27 -31.344 1 36.94 214 ASP A C 1
ATOM 1649 O O . ASP A 1 214 ? 18.828 -27.969 -31.188 1 36.94 214 ASP A O 1
ATOM 1653 N N . LYS A 1 215 ? 19.031 -25.891 -31.969 1 41.06 215 LYS A N 1
ATOM 1654 C CA . LYS A 1 215 ? 17.844 -25.703 -32.781 1 41.06 215 LYS A CA 1
ATOM 1655 C C . LYS A 1 215 ? 17.625 -26.891 -33.719 1 41.06 215 LYS A C 1
ATOM 1657 O O . LYS A 1 215 ? 18.094 -26.875 -34.875 1 41.06 215 LYS A O 1
ATOM 1662 N N . THR A 1 216 ? 17.781 -28.047 -33.469 1 31.7 216 THR A N 1
ATOM 1663 C CA . THR A 1 216 ? 17.234 -28.828 -34.562 1 31.7 216 THR A CA 1
ATOM 1664 C C . THR A 1 216 ? 15.75 -28.547 -34.75 1 31.7 216 THR A C 1
ATOM 1666 O O . THR A 1 216 ? 15.086 -28.062 -33.812 1 31.7 216 THR A O 1
ATOM 1669 N N . GLY A 1 217 ? 15.031 -28.844 -35.969 1 34.75 217 GLY A N 1
ATOM 1670 C CA . GLY A 1 217 ? 13.773 -28.594 -36.656 1 34.75 217 GLY A CA 1
ATOM 1671 C C . GLY A 1 217 ? 12.555 -28.828 -35.781 1 34.75 217 GLY A C 1
ATOM 1672 O O . GLY A 1 217 ? 11.445 -28.984 -36.312 1 34.75 217 GLY A O 1
ATOM 1673 N N . GLY A 1 218 ? 12.688 -29.297 -34.562 1 34.84 218 GLY A N 1
ATOM 1674 C CA . GLY A 1 218 ? 11.391 -29.688 -34.031 1 34.84 218 GLY A CA 1
ATOM 1675 C C . GLY A 1 218 ? 10.508 -28.484 -33.719 1 34.84 218 GLY A C 1
ATOM 1676 O O . GLY A 1 218 ? 10.938 -27.344 -33.844 1 34.84 218 GLY A O 1
ATOM 1677 N N . SER A 1 219 ? 9.094 -28.672 -33.469 1 36.53 219 SER A N 1
ATOM 1678 C CA . SER A 1 219 ? 7.973 -27.75 -33.344 1 36.53 219 SER A CA 1
ATOM 1679 C C . SER A 1 219 ? 8.242 -26.703 -32.25 1 36.53 219 SER A C 1
ATOM 1681 O O . SER A 1 219 ? 8.633 -27.047 -31.141 1 36.53 219 SER A O 1
ATOM 1683 N N . LYS A 1 220 ? 8.539 -25.516 -32.531 1 45.47 220 LYS A N 1
ATOM 1684 C CA . LYS A 1 220 ? 8.789 -24.219 -31.922 1 45.47 220 LYS A CA 1
ATOM 1685 C C . LYS A 1 220 ? 7.949 -24.047 -30.656 1 45.47 220 LYS A C 1
ATOM 1687 O O . LYS A 1 220 ? 8.211 -23.141 -29.859 1 45.47 220 LYS A O 1
ATOM 1692 N N . GLU A 1 221 ? 6.863 -24.719 -30.484 1 47.53 221 GLU A N 1
ATOM 1693 C CA . GLU A 1 221 ? 5.809 -24.078 -29.703 1 47.53 221 GLU A CA 1
ATOM 1694 C C . GLU A 1 221 ? 5.75 -24.656 -28.297 1 47.53 221 GLU A C 1
ATOM 1696 O O . GLU A 1 221 ? 5.035 -24.125 -27.438 1 47.53 221 GLU A O 1
ATOM 1701 N N . LEU A 1 222 ? 6.242 -25.875 -27.969 1 50.94 222 LEU A N 1
ATOM 1702 C CA . LEU A 1 222 ? 5.801 -26.391 -26.672 1 50.94 222 LEU A CA 1
ATOM 1703 C C . LEU A 1 222 ? 6.977 -26.562 -25.719 1 50.94 222 LEU A C 1
ATOM 1705 O O . LEU A 1 222 ? 7.523 -27.656 -25.578 1 50.94 222 LEU A O 1
ATOM 1709 N N . GLY A 1 223 ? 7.723 -25.5 -25.438 1 53.75 223 GLY A N 1
ATOM 1710 C CA . GLY A 1 223 ? 8.859 -25.656 -24.547 1 53.75 223 GLY A CA 1
ATOM 1711 C C . GLY A 1 223 ? 8.461 -25.797 -23.094 1 53.75 223 GLY A C 1
ATOM 1712 O O . GLY A 1 223 ? 7.277 -25.703 -22.75 1 53.75 223 GLY A O 1
ATOM 1713 N N . SER A 1 224 ? 9.406 -26.25 -22.219 1 56.88 224 SER A N 1
ATOM 1714 C CA . SER A 1 224 ? 9.242 -26.531 -20.781 1 56.88 224 SER A CA 1
ATOM 1715 C C . SER A 1 224 ? 9.094 -25.234 -20 1 56.88 224 SER A C 1
ATOM 1717 O O . SER A 1 224 ? 9.797 -24.25 -20.266 1 56.88 224 SER A O 1
ATOM 1719 N N . ALA A 1 225 ? 8.117 -25.156 -19.109 1 66.12 225 ALA A N 1
ATOM 1720 C CA . ALA A 1 225 ? 7.758 -24.016 -18.281 1 66.12 225 ALA A CA 1
ATOM 1721 C C . ALA A 1 225 ? 8.961 -23.5 -17.5 1 66.12 225 ALA A C 1
ATOM 1723 O O . ALA A 1 225 ? 9.844 -24.281 -17.125 1 66.12 225 ALA A O 1
ATOM 1724 N N . LEU A 1 226 ? 8.938 -22.156 -17.328 1 68.69 226 LEU A N 1
ATOM 1725 C CA . LEU A 1 226 ? 10 -21.531 -16.531 1 68.69 226 LEU A CA 1
ATOM 1726 C C . LEU A 1 226 ? 9.656 -21.562 -15.055 1 68.69 226 LEU A C 1
ATOM 1728 O O . LEU A 1 226 ? 8.484 -21.516 -14.68 1 68.69 226 LEU A O 1
ATOM 1732 N N . GLY A 1 227 ? 10.609 -21.969 -14.227 1 64.69 227 GLY A N 1
ATOM 1733 C CA . GLY A 1 227 ? 10.461 -21.906 -12.781 1 64.69 227 GLY A CA 1
ATOM 1734 C C . GLY A 1 227 ? 11.172 -20.719 -12.156 1 64.69 227 GLY A C 1
ATOM 1735 O O . GLY A 1 227 ? 11.602 -19.812 -12.867 1 64.69 227 GLY A O 1
ATOM 1736 N N . PRO A 1 228 ? 11.039 -20.672 -10.844 1 65.5 228 PRO A N 1
ATOM 1737 C CA . PRO A 1 228 ? 11.82 -19.625 -10.164 1 65.5 228 PRO A CA 1
ATOM 1738 C C . PRO A 1 228 ? 13.297 -19.656 -10.555 1 65.5 228 PRO A C 1
ATOM 1740 O O . PRO A 1 228 ? 13.82 -20.703 -10.922 1 65.5 228 PRO A O 1
ATOM 1743 N N . ASP A 1 229 ? 14 -18.641 -10.664 1 64.69 229 ASP A N 1
ATOM 1744 C CA . ASP A 1 229 ? 15.422 -18.531 -10.969 1 64.69 229 ASP A CA 1
ATOM 1745 C C . ASP A 1 229 ? 15.703 -18.875 -12.422 1 64.69 229 ASP A C 1
ATOM 1747 O O . ASP A 1 229 ? 16.781 -19.375 -12.75 1 64.69 229 ASP A O 1
ATOM 1751 N N . TRP A 1 230 ? 14.656 -18.875 -13.234 1 66.38 230 TRP A N 1
ATOM 1752 C CA . TRP A 1 230 ? 14.789 -19.203 -14.648 1 66.38 230 TRP A CA 1
ATOM 1753 C C . TRP A 1 230 ? 15.953 -18.438 -15.273 1 66.38 230 TRP A C 1
ATOM 1755 O O . TRP A 1 230 ? 16.469 -18.812 -16.328 1 66.38 230 TRP A O 1
ATOM 1765 N N . HIS A 1 231 ? 16.312 -17.438 -14.547 1 67.88 231 HIS A N 1
ATOM 1766 C CA . HIS A 1 231 ? 17.328 -16.562 -15.125 1 67.88 231 HIS A CA 1
ATOM 1767 C C . HIS A 1 231 ? 18.719 -16.938 -14.656 1 67.88 231 HIS A C 1
ATOM 1769 O O . HIS A 1 231 ? 19.703 -16.297 -15.023 1 67.88 231 HIS A O 1
ATOM 1775 N N . GLU A 1 232 ? 18.688 -17.953 -13.859 1 64.75 232 GLU A N 1
ATOM 1776 C CA . GLU A 1 232 ? 20 -18.359 -13.375 1 64.75 232 GLU A CA 1
ATOM 1777 C C . GLU A 1 232 ? 20.922 -18.734 -14.539 1 64.75 232 GLU A C 1
ATOM 1779 O O . GLU A 1 232 ? 20.547 -19.516 -15.414 1 64.75 232 GLU A O 1
ATOM 1784 N N . GLY A 1 233 ? 22.047 -18.172 -14.633 1 65.06 233 GLY A N 1
ATOM 1785 C CA . GLY A 1 233 ? 23.031 -18.453 -15.664 1 65.06 233 GLY A CA 1
ATOM 1786 C C . GLY A 1 233 ? 22.875 -17.562 -16.891 1 65.06 233 GLY A C 1
ATOM 1787 O O . GLY A 1 233 ? 23.688 -17.641 -17.812 1 65.06 233 GLY A O 1
ATOM 1788 N N . ILE A 1 234 ? 21.781 -16.844 -16.938 1 72.75 234 ILE A N 1
ATOM 1789 C CA . ILE A 1 234 ? 21.562 -15.938 -18.062 1 72.75 234 ILE A CA 1
ATOM 1790 C C . ILE A 1 234 ? 21.812 -14.5 -17.609 1 72.75 234 ILE A C 1
ATOM 1792 O O . ILE A 1 234 ? 21.391 -14.102 -16.531 1 72.75 234 ILE A O 1
ATOM 1796 N N . GLU A 1 235 ? 22.609 -13.875 -18.359 1 77.06 235 GLU A N 1
ATOM 1797 C CA . GLU A 1 235 ? 22.828 -12.461 -18.078 1 77.06 235 GLU A CA 1
ATOM 1798 C C . GLU A 1 235 ? 21.703 -11.609 -18.656 1 77.06 235 GLU A C 1
ATOM 1800 O O . GLU A 1 235 ? 21.469 -11.609 -19.875 1 77.06 235 GLU A O 1
ATOM 1805 N N . LEU A 1 236 ? 21 -11.008 -17.859 1 82.31 236 LEU A N 1
ATOM 1806 C CA . LEU A 1 236 ? 19.906 -10.156 -18.312 1 82.31 236 LEU A CA 1
ATOM 1807 C C . LEU A 1 236 ? 20.312 -8.688 -18.328 1 82.31 236 LEU A C 1
ATOM 1809 O O . LEU A 1 236 ? 19.859 -7.91 -17.484 1 82.31 236 LEU A O 1
ATOM 1813 N N . ARG A 1 237 ? 21.172 -8.367 -19.188 1 83.5 237 ARG A N 1
ATOM 1814 C CA . ARG A 1 237 ? 21.719 -7.02 -19.281 1 83.5 237 ARG A CA 1
ATOM 1815 C C . ARG A 1 237 ? 21.422 -6.391 -20.641 1 83.5 237 ARG A C 1
ATOM 1817 O O . ARG A 1 237 ? 21.594 -7.031 -21.672 1 83.5 237 ARG A O 1
ATOM 1824 N N . GLY A 1 238 ? 20.922 -5.199 -20.5 1 85.44 238 GLY A N 1
ATOM 1825 C CA . GLY A 1 238 ? 20.703 -4.43 -21.719 1 85.44 238 GLY A CA 1
ATOM 1826 C C . GLY A 1 238 ? 21.938 -3.654 -22.156 1 85.44 238 GLY A C 1
ATOM 1827 O O . GLY A 1 238 ? 23.062 -4.012 -21.812 1 85.44 238 GLY A O 1
ATOM 1828 N N . THR A 1 239 ? 21.703 -2.738 -23.062 1 82.19 239 THR A N 1
ATOM 1829 C CA . THR A 1 239 ? 22.812 -2.062 -23.719 1 82.19 239 THR A CA 1
ATOM 1830 C C . THR A 1 239 ? 23.297 -0.865 -22.906 1 82.19 239 THR A C 1
ATOM 1832 O O . THR A 1 239 ? 24.422 -0.407 -23.062 1 82.19 239 THR A O 1
ATOM 1835 N N . GLU A 1 240 ? 22.359 -0.325 -22.078 1 72.38 240 GLU A N 1
ATOM 1836 C CA . GLU A 1 240 ? 22.703 0.925 -21.406 1 72.38 240 GLU A CA 1
ATOM 1837 C C . GLU A 1 240 ? 23.234 0.668 -20 1 72.38 240 GLU A C 1
ATOM 1839 O O . GLU A 1 240 ? 22.453 0.353 -19.094 1 72.38 240 GLU A O 1
ATOM 1844 N N . GLN A 1 241 ? 24.547 0.731 -19.797 1 60.69 241 GLN A N 1
ATOM 1845 C CA . GLN A 1 241 ? 25.203 0.363 -18.547 1 60.69 241 GLN A CA 1
ATOM 1846 C C . GLN A 1 241 ? 24.594 1.111 -17.375 1 60.69 241 GLN A C 1
ATOM 1848 O O . GLN A 1 241 ? 24.453 0.551 -16.281 1 60.69 241 GLN A O 1
ATOM 1853 N N . ASN A 1 242 ? 24.312 2.352 -17.562 1 57 242 ASN A N 1
ATOM 1854 C CA . ASN A 1 242 ? 24 3.139 -16.375 1 57 242 ASN A CA 1
ATOM 1855 C C . ASN A 1 242 ? 22.5 3.338 -16.219 1 57 242 ASN A C 1
ATOM 1857 O O . ASN A 1 242 ? 22.062 4.172 -15.422 1 57 242 ASN A O 1
ATOM 1861 N N . SER A 1 243 ? 21.781 2.555 -17.125 1 58.06 243 SER A N 1
ATOM 1862 C CA . SER A 1 243 ? 20.359 2.816 -17.047 1 58.06 243 SER A CA 1
ATOM 1863 C C . SER A 1 243 ? 19.656 1.781 -16.172 1 58.06 243 SER A C 1
ATOM 1865 O O . SER A 1 243 ? 19.75 0.579 -16.422 1 58.06 243 SER A O 1
ATOM 1867 N N . SER A 1 244 ? 19.516 1.873 -14.82 1 61.22 244 SER A N 1
ATOM 1868 C CA . SER A 1 244 ? 18.812 0.902 -13.977 1 61.22 244 SER A CA 1
ATOM 1869 C C . SER A 1 244 ? 17.438 1.411 -13.578 1 61.22 244 SER A C 1
ATOM 1871 O O . SER A 1 244 ? 16.781 0.828 -12.711 1 61.22 244 SER A O 1
ATOM 1873 N N . GLY A 1 245 ? 16.609 2.115 -14.484 1 76.25 245 GLY A N 1
ATOM 1874 C CA . GLY A 1 245 ? 15.43 2.729 -13.914 1 76.25 245 GLY A CA 1
ATOM 1875 C C . GLY A 1 245 ? 14.148 1.972 -14.234 1 76.25 245 GLY A C 1
ATOM 1876 O O . GLY A 1 245 ? 13.922 1.592 -15.391 1 76.25 245 GLY A O 1
ATOM 1877 N N . VAL A 1 246 ? 13.508 1.186 -13.234 1 87.31 246 VAL A N 1
ATOM 1878 C CA . VAL A 1 246 ? 12.195 0.577 -13.422 1 87.31 246 VAL A CA 1
ATOM 1879 C C . VAL A 1 246 ? 11.109 1.619 -13.188 1 87.31 246 VAL A C 1
ATOM 1881 O O . VAL A 1 246 ? 11.07 2.266 -12.133 1 87.31 246 VAL A O 1
ATOM 1884 N N . HIS A 1 247 ? 10.406 1.872 -14.195 1 88.94 247 HIS A N 1
ATOM 1885 C CA . HIS A 1 247 ? 9.219 2.715 -14.086 1 88.94 247 HIS A CA 1
ATOM 1886 C C . HIS A 1 247 ? 7.945 1.875 -14.07 1 88.94 247 HIS A C 1
ATOM 1888 O O . HIS A 1 247 ? 7.691 1.105 -15 1 88.94 247 HIS A O 1
ATOM 1894 N N . ILE A 1 248 ? 7.172 2.033 -13.062 1 90.5 248 ILE A N 1
ATOM 1895 C CA . ILE A 1 248 ? 5.984 1.194 -12.914 1 90.5 248 ILE A CA 1
ATOM 1896 C C . ILE A 1 248 ? 4.734 2.004 -13.25 1 90.5 248 ILE A C 1
ATOM 1898 O O . ILE A 1 248 ? 4.562 3.123 -12.766 1 90.5 248 ILE A O 1
ATOM 1902 N N . GLU A 1 249 ? 3.975 1.506 -14.156 1 90.5 249 GLU A N 1
ATOM 1903 C CA . GLU A 1 249 ? 2.635 2.018 -14.43 1 90.5 249 GLU A CA 1
ATOM 1904 C C . GLU A 1 249 ? 1.564 1.137 -13.797 1 90.5 249 GLU A C 1
ATOM 1906 O O . GLU A 1 249 ? 1.319 0.019 -14.25 1 90.5 249 GLU A O 1
ATOM 1911 N N . TYR A 1 250 ? 0.877 1.683 -12.734 1 87.31 250 TYR A N 1
ATOM 1912 C CA . TYR A 1 250 ? -0.12 0.904 -12.008 1 87.31 250 TYR A CA 1
ATOM 1913 C C . TYR A 1 250 ? -1.49 1.026 -12.664 1 87.31 250 TYR A C 1
ATOM 1915 O O . TYR A 1 250 ? -1.729 1.944 -13.453 1 87.31 250 TYR A O 1
ATOM 1923 N N . GLU A 1 251 ? -2.316 0.058 -12.359 1 85.94 251 GLU A N 1
ATOM 1924 C CA . GLU A 1 251 ? -3.723 0.047 -12.758 1 85.94 251 GLU A CA 1
ATOM 1925 C C . GLU A 1 251 ? -3.883 0.345 -14.242 1 85.94 251 GLU A C 1
ATOM 1927 O O . GLU A 1 251 ? -4.707 1.177 -14.633 1 85.94 251 GLU A O 1
ATOM 1932 N N . CYS A 1 252 ? -3.084 -0.282 -15.055 1 88.31 252 CYS A N 1
ATOM 1933 C CA . CYS A 1 252 ? -3.186 -0.096 -16.5 1 88.31 252 CYS A CA 1
ATOM 1934 C C . CYS A 1 252 ? -2.979 -1.415 -17.234 1 88.31 252 CYS A C 1
ATOM 1936 O O . CYS A 1 252 ? -2.414 -2.359 -16.672 1 88.31 252 CYS A O 1
ATOM 1938 N N . GLU A 1 253 ? -3.512 -1.464 -18.422 1 92.38 253 GLU A N 1
ATOM 1939 C CA . GLU A 1 253 ? -3.34 -2.557 -19.375 1 92.38 253 GLU A CA 1
ATOM 1940 C C . GLU A 1 253 ? -2.877 -2.039 -20.719 1 92.38 253 GLU A C 1
ATOM 1942 O O . GLU A 1 253 ? -2.812 -0.828 -20.953 1 92.38 253 GLU A O 1
ATOM 1947 N N . VAL A 1 254 ? -2.504 -2.984 -21.547 1 93.25 254 VAL A N 1
ATOM 1948 C CA . VAL A 1 254 ? -2.146 -2.615 -22.922 1 93.25 254 VAL A CA 1
ATOM 1949 C C . VAL A 1 254 ? -3.412 -2.377 -23.734 1 93.25 254 VAL A C 1
ATOM 1951 O O . VAL A 1 254 ? -4.312 -3.219 -23.766 1 93.25 254 VAL A O 1
ATOM 1954 N N . ASP A 1 255 ? -3.438 -1.268 -24.266 1 91.88 255 ASP A N 1
ATOM 1955 C CA . ASP A 1 255 ? -4.539 -0.957 -25.172 1 91.88 255 ASP A CA 1
ATOM 1956 C C . ASP A 1 255 ? -4.207 -1.384 -26.609 1 91.88 255 ASP A C 1
ATOM 1958 O O . ASP A 1 255 ? -5.004 -2.064 -27.25 1 91.88 255 ASP A O 1
ATOM 1962 N N . LYS A 1 256 ? -3.029 -0.914 -27.047 1 91.56 256 LYS A N 1
ATOM 1963 C CA . LYS A 1 256 ? -2.594 -1.239 -28.406 1 91.56 256 LYS A CA 1
ATOM 1964 C C . LYS A 1 256 ? -1.071 -1.234 -28.5 1 91.56 256 LYS A C 1
ATOM 1966 O O . LYS A 1 256 ? -0.398 -0.484 -27.797 1 91.56 256 LYS A O 1
ATOM 1971 N N . ILE A 1 257 ? -0.598 -2.123 -29.375 1 93.56 257 ILE A N 1
ATOM 1972 C CA . ILE A 1 257 ? 0.824 -2.141 -29.703 1 93.56 257 ILE A CA 1
ATOM 1973 C C . ILE A 1 257 ? 1.018 -1.79 -31.172 1 93.56 257 ILE A C 1
ATOM 1975 O O . ILE A 1 257 ? 0.428 -2.424 -32.062 1 93.56 257 ILE A O 1
ATOM 1979 N N . TYR A 1 258 ? 1.872 -0.759 -31.391 1 92.25 258 TYR A N 1
ATOM 1980 C CA . TYR A 1 258 ? 2.145 -0.298 -32.75 1 92.25 258 TYR A CA 1
ATOM 1981 C C . TYR A 1 258 ? 3.543 -0.707 -33.188 1 92.25 258 TYR A C 1
ATOM 1983 O O . TYR A 1 258 ? 4.492 -0.649 -32.406 1 92.25 258 TYR A O 1
ATOM 1991 N N . THR A 1 259 ? 3.574 -1.114 -34.469 1 91.94 259 THR A N 1
ATOM 1992 C CA . THR A 1 259 ? 4.891 -1.128 -35.094 1 91.94 259 THR A CA 1
ATOM 1993 C C . THR A 1 259 ? 5.371 0.293 -35.375 1 91.94 259 THR A C 1
ATOM 1995 O O . THR A 1 259 ? 4.59 1.243 -35.312 1 91.94 259 THR A O 1
ATOM 1998 N N . GLN A 1 260 ? 6.633 0.365 -35.594 1 91.06 260 GLN A N 1
ATOM 1999 C CA . GLN A 1 260 ? 7.184 1.68 -35.906 1 91.06 260 GLN A CA 1
ATOM 2000 C C . GLN A 1 260 ? 6.41 2.342 -37.062 1 91.06 260 GLN A C 1
ATOM 2002 O O . GLN A 1 260 ? 6.062 3.521 -36.969 1 91.06 260 GLN A O 1
ATOM 2007 N N . GLN A 1 261 ? 6.07 1.618 -38.094 1 89.44 261 GLN A N 1
ATOM 2008 C CA . GLN A 1 261 ? 5.367 2.131 -39.281 1 89.44 261 GLN A CA 1
ATOM 2009 C C . GLN A 1 261 ? 3.941 2.541 -38.938 1 89.44 261 GLN A C 1
ATOM 2011 O O . GLN A 1 261 ? 3.479 3.607 -39.344 1 89.44 261 GLN A O 1
ATOM 2016 N N . GLU A 1 262 ? 3.342 1.686 -38.156 1 90 262 GLU A N 1
ATOM 2017 C CA . GLU A 1 262 ? 1.967 1.965 -37.75 1 90 262 GLU A CA 1
ATOM 2018 C C . GLU A 1 262 ? 1.886 3.236 -36.906 1 90 262 GLU A C 1
ATOM 2020 O O . GLU A 1 262 ? 0.938 4.016 -37.062 1 90 262 GLU A O 1
ATOM 2025 N N . PHE A 1 263 ? 2.812 3.352 -36.125 1 89.94 263 PHE A N 1
ATOM 2026 C CA . PHE A 1 263 ? 2.83 4.5 -35.219 1 89.94 263 PHE A CA 1
ATOM 2027 C C . PHE A 1 263 ? 3.035 5.793 -36 1 89.94 263 PHE A C 1
ATOM 2029 O O . PHE A 1 263 ? 2.35 6.789 -35.75 1 89.94 263 PHE A O 1
ATOM 2036 N N . LEU A 1 264 ? 3.963 5.828 -36.875 1 86.62 264 LEU A N 1
ATOM 2037 C CA . LEU A 1 264 ? 4.258 7.016 -37.688 1 86.62 264 LEU A CA 1
ATOM 2038 C C . LEU A 1 264 ? 3.064 7.398 -38.562 1 86.62 264 LEU A C 1
ATOM 2040 O O . LEU A 1 264 ? 2.846 8.578 -38.844 1 86.62 264 LEU A O 1
ATOM 2044 N N . GLN A 1 265 ? 2.285 6.395 -38.875 1 87 265 GLN A N 1
ATOM 2045 C CA . GLN A 1 265 ? 1.133 6.633 -39.75 1 87 265 GLN A CA 1
ATOM 2046 C C . GLN A 1 265 ? -0.116 6.938 -38.938 1 87 265 GLN A C 1
ATOM 2048 O O . GLN A 1 265 ? -1.134 7.371 -39.469 1 87 265 GLN A O 1
ATOM 2053 N N . SER A 1 266 ? 0.112 6.641 -37.688 1 82.12 266 SER A N 1
ATOM 2054 C CA . SER A 1 266 ? -1.062 6.809 -36.844 1 82.12 266 SER A CA 1
ATOM 2055 C C . SER A 1 266 ? -1.41 8.281 -36.656 1 82.12 266 SER A C 1
ATOM 2057 O O . SER A 1 266 ? -0.553 9.156 -36.844 1 82.12 266 SER A O 1
ATOM 2059 N N . GLN A 1 267 ? -2.713 8.555 -36.406 1 71.06 267 GLN A N 1
ATOM 2060 C CA . GLN A 1 267 ? -3.211 9.914 -36.188 1 71.06 267 GLN A CA 1
ATOM 2061 C C . GLN A 1 267 ? -3.188 10.289 -34.719 1 71.06 267 GLN A C 1
ATOM 2063 O O . GLN A 1 267 ? -3.93 11.18 -34.281 1 71.06 267 GLN A O 1
ATOM 2068 N N . LEU A 1 268 ? -2.299 9.555 -34.125 1 67.44 268 LEU A N 1
ATOM 2069 C CA . LEU A 1 268 ? -2.252 9.836 -32.688 1 67.44 268 LEU A CA 1
ATOM 2070 C C . LEU A 1 268 ? -1.675 11.227 -32.438 1 67.44 268 LEU A C 1
ATOM 2072 O O . LEU A 1 268 ? -0.742 11.656 -33.125 1 67.44 268 LEU A O 1
ATOM 2076 N N . ASP A 1 269 ? -2.406 11.945 -31.625 1 56.66 269 ASP A N 1
ATOM 2077 C CA . ASP A 1 269 ? -2.029 13.312 -31.297 1 56.66 269 ASP A CA 1
ATOM 2078 C C . ASP A 1 269 ? -0.915 13.344 -30.25 1 56.66 269 ASP A C 1
ATOM 2080 O O . ASP A 1 269 ? -1.038 14.016 -29.234 1 56.66 269 ASP A O 1
ATOM 2084 N N . THR A 1 270 ? -0.097 12.461 -30.281 1 60.81 270 THR A N 1
ATOM 2085 C CA . THR A 1 270 ? 1.024 12.461 -29.344 1 60.81 270 THR A CA 1
ATOM 2086 C C . THR A 1 270 ? 2.271 13.047 -30 1 60.81 270 THR A C 1
ATOM 2088 O O . THR A 1 270 ? 2.418 13 -31.234 1 60.81 270 THR A O 1
ATOM 2091 N N . ASN A 1 271 ? 2.859 13.953 -29.234 1 60.12 271 ASN A N 1
ATOM 2092 C CA . ASN A 1 271 ? 4.117 14.469 -29.766 1 60.12 271 ASN A CA 1
ATOM 2093 C C . ASN A 1 271 ? 5.078 13.344 -30.125 1 60.12 271 ASN A C 1
ATOM 2095 O O . ASN A 1 271 ? 5.895 12.93 -29.297 1 60.12 271 ASN A O 1
ATOM 2099 N N . LYS A 1 272 ? 4.871 12.836 -31.281 1 64.06 272 LYS A N 1
ATOM 2100 C CA . LYS A 1 272 ? 5.594 11.672 -31.797 1 64.06 272 LYS A CA 1
ATOM 2101 C C . LYS A 1 272 ? 7.102 11.898 -31.75 1 64.06 272 LYS A C 1
ATOM 2103 O O . LYS A 1 272 ? 7.867 10.977 -31.484 1 64.06 272 LYS A O 1
ATOM 2108 N N . SER A 1 273 ? 7.398 13.141 -31.938 1 61.84 273 SER A N 1
ATOM 2109 C CA . SER A 1 273 ? 8.82 13.461 -31.969 1 61.84 273 SER A CA 1
ATOM 2110 C C . SER A 1 273 ? 9.445 13.312 -30.578 1 61.84 273 SER A C 1
ATOM 2112 O O . SER A 1 273 ? 10.609 12.93 -30.453 1 61.84 273 SER A O 1
ATOM 2114 N N . GLU A 1 274 ? 8.648 13.453 -29.562 1 70.81 274 GLU A N 1
ATOM 2115 C CA . GLU A 1 274 ? 9.188 13.43 -28.203 1 70.81 274 GLU A CA 1
ATOM 2116 C C . GLU A 1 274 ? 9.375 11.992 -27.719 1 70.81 274 GLU A C 1
ATOM 2118 O O . GLU A 1 274 ? 10.219 11.734 -26.859 1 70.81 274 GLU A O 1
ATOM 2123 N N . LEU A 1 275 ? 8.781 11.117 -28.406 1 80.75 275 LEU A N 1
ATOM 2124 C CA . LEU A 1 275 ? 8.859 9.734 -27.953 1 80.75 275 LEU A CA 1
ATOM 2125 C C . LEU A 1 275 ? 10.062 9.031 -28.578 1 80.75 275 LEU A C 1
ATOM 2127 O O . LEU A 1 275 ? 10.508 7.988 -28.078 1 80.75 275 LEU A O 1
ATOM 2131 N N . GLY A 1 276 ? 10.656 9.625 -29.578 1 84.44 276 GLY A N 1
ATOM 2132 C CA . GLY A 1 276 ? 11.789 9.008 -30.25 1 84.44 276 GLY A CA 1
ATOM 2133 C C . GLY A 1 276 ? 11.383 7.871 -31.172 1 84.44 276 GLY A C 1
ATOM 2134 O O . GLY A 1 276 ? 10.203 7.516 -31.25 1 84.44 276 GLY A O 1
ATOM 2135 N N . LEU A 1 277 ? 12.367 7.309 -31.953 1 90.06 277 LEU A N 1
ATOM 2136 C CA . LEU A 1 277 ? 12.117 6.23 -32.906 1 90.06 277 LEU A CA 1
ATOM 2137 C C . LEU A 1 277 ? 12.414 4.875 -32.281 1 90.06 277 LEU A C 1
ATOM 2139 O O . LEU A 1 277 ? 13.531 4.625 -31.812 1 90.06 277 LEU A O 1
ATOM 2143 N N . TRP A 1 278 ? 11.367 4.082 -32.219 1 95.31 278 TRP A N 1
ATOM 2144 C CA . TRP A 1 278 ? 11.469 2.754 -31.609 1 95.31 278 TRP A CA 1
ATOM 2145 C C . TRP A 1 278 ? 10.852 1.696 -32.5 1 95.31 278 TRP A C 1
ATOM 2147 O O . TRP A 1 278 ? 10 2.008 -33.344 1 95.31 278 TRP A O 1
ATOM 2157 N N . PRO A 1 279 ? 11.305 0.456 -32.406 1 95.25 279 PRO A N 1
ATOM 2158 C CA . PRO A 1 279 ? 10.703 -0.631 -33.188 1 95.25 279 PRO A CA 1
ATOM 2159 C C . PRO A 1 279 ? 9.219 -0.832 -32.844 1 95.25 279 PRO A C 1
ATOM 2161 O O . PRO A 1 279 ? 8.445 -1.229 -33.719 1 95.25 279 PRO A O 1
ATOM 2164 N N . ALA A 1 280 ? 8.867 -0.542 -31.594 1 95.56 280 ALA A N 1
ATOM 2165 C CA . ALA A 1 280 ? 7.48 -0.743 -31.188 1 95.56 280 ALA A CA 1
ATOM 2166 C C . ALA A 1 280 ? 7.027 0.355 -30.234 1 95.56 280 ALA A C 1
ATOM 2168 O O . ALA A 1 280 ? 7.855 0.998 -29.578 1 95.56 280 ALA A O 1
ATOM 2169 N N . TYR A 1 281 ? 5.766 0.575 -30.234 1 95.12 281 TYR A N 1
ATOM 2170 C CA . TYR A 1 281 ? 5.137 1.522 -29.328 1 95.12 281 TYR A CA 1
ATOM 2171 C C . TYR A 1 281 ? 3.941 0.891 -28.625 1 95.12 281 TYR A C 1
ATOM 2173 O O . TYR A 1 281 ? 3.092 0.27 -29.266 1 95.12 281 TYR A O 1
ATOM 2181 N N . VAL A 1 282 ? 3.887 1.058 -27.281 1 95.38 282 VAL A N 1
ATOM 2182 C CA . VAL A 1 282 ? 2.812 0.481 -26.484 1 95.38 282 VAL A CA 1
ATOM 2183 C C . VAL A 1 282 ? 1.916 1.593 -25.938 1 95.38 282 VAL A C 1
ATOM 2185 O O . VAL A 1 282 ? 2.383 2.486 -25.234 1 95.38 282 VAL A O 1
ATOM 2188 N N . GLN A 1 283 ? 0.722 1.49 -26.312 1 92.56 283 GLN A N 1
ATOM 2189 C CA . GLN A 1 283 ? -0.284 2.379 -25.734 1 92.56 283 GLN A CA 1
ATOM 2190 C C . GLN A 1 283 ? -1.017 1.704 -24.578 1 92.56 283 GLN A C 1
ATOM 2192 O O . GLN A 1 283 ? -1.578 0.619 -24.75 1 92.56 283 GLN A O 1
ATOM 2197 N N . LEU A 1 284 ? -0.995 2.426 -23.438 1 92.25 284 LEU A N 1
ATOM 2198 C CA . LEU A 1 284 ? -1.651 1.889 -22.25 1 92.25 284 LEU A CA 1
ATOM 2199 C C . LEU A 1 284 ? -3.051 2.473 -22.094 1 92.25 284 LEU A C 1
ATOM 2201 O O . LEU A 1 284 ? -3.395 3.457 -22.75 1 92.25 284 LEU A O 1
ATOM 2205 N N . THR A 1 285 ? -3.785 1.864 -21.234 1 87.25 285 THR A N 1
ATOM 2206 C CA . THR A 1 285 ? -5.176 2.258 -21.047 1 87.25 285 THR A CA 1
ATOM 2207 C C . THR A 1 285 ? -5.27 3.594 -20.312 1 87.25 285 THR A C 1
ATOM 2209 O O . THR A 1 285 ? -6.312 4.25 -20.344 1 87.25 285 THR A O 1
ATOM 2212 N N . ASN A 1 286 ? -4.172 3.975 -19.672 1 76.12 286 ASN A N 1
ATOM 2213 C CA . ASN A 1 286 ? -4.168 5.289 -19.031 1 76.12 286 ASN A CA 1
ATOM 2214 C C . ASN A 1 286 ? -3.809 6.391 -20.031 1 76.12 286 ASN A C 1
ATOM 2216 O O . ASN A 1 286 ? -3.711 7.559 -19.656 1 76.12 286 ASN A O 1
ATOM 2220 N N . GLY A 1 287 ? -3.539 6.043 -21.25 1 76.5 287 GLY A N 1
ATOM 2221 C CA . GLY A 1 287 ? -3.322 6.996 -22.328 1 76.5 287 GLY A CA 1
ATOM 2222 C C . GLY A 1 287 ? -1.855 7.223 -22.641 1 76.5 287 GLY A C 1
ATOM 2223 O O . GLY A 1 287 ? -1.517 7.805 -23.672 1 76.5 287 GLY A O 1
ATOM 2224 N N . LYS A 1 288 ? -1.004 6.727 -21.844 1 84.12 288 LYS A N 1
ATOM 2225 C CA . LYS A 1 288 ? 0.427 6.918 -22.062 1 84.12 288 LYS A CA 1
ATOM 2226 C C . LYS A 1 288 ? 0.943 5.984 -23.156 1 84.12 288 LYS A C 1
ATOM 2228 O O . LYS A 1 288 ? 0.464 4.855 -23.297 1 84.12 288 LYS A O 1
ATOM 2233 N N . ILE A 1 289 ? 1.894 6.523 -23.891 1 89.75 289 ILE A N 1
ATOM 2234 C CA . ILE A 1 289 ? 2.531 5.742 -24.953 1 89.75 289 ILE A CA 1
ATOM 2235 C C . ILE A 1 289 ? 4.035 5.66 -24.688 1 89.75 289 ILE A C 1
ATOM 2237 O O . ILE A 1 289 ? 4.676 6.672 -24.406 1 89.75 289 ILE A O 1
ATOM 2241 N N . TYR A 1 290 ? 4.52 4.488 -24.797 1 93.38 290 TYR A N 1
ATOM 2242 C CA . TYR A 1 290 ? 5.949 4.273 -24.594 1 93.38 290 TYR A CA 1
ATOM 2243 C C . TYR A 1 290 ? 6.574 3.6 -25.812 1 93.38 290 TYR A C 1
ATOM 2245 O O . TYR A 1 290 ? 6.051 2.6 -26.312 1 93.38 290 TYR A O 1
ATOM 2253 N N . GLY A 1 291 ? 7.641 4.207 -26.297 1 94.88 291 GLY A N 1
ATOM 2254 C CA . GLY A 1 291 ? 8.477 3.498 -27.25 1 94.88 291 GLY A CA 1
ATOM 2255 C C . GLY A 1 291 ? 9.391 2.473 -26.594 1 94.88 291 GLY A C 1
ATOM 2256 O O . GLY A 1 291 ? 9.891 2.695 -25.5 1 94.88 291 GLY A O 1
ATOM 2257 N N . CYS A 1 292 ? 9.625 1.288 -27.328 1 96.06 292 CYS A N 1
ATOM 2258 C CA . CYS A 1 292 ? 10.5 0.26 -26.781 1 96.06 292 CYS A CA 1
ATOM 2259 C C . CYS A 1 292 ? 11.07 -0.626 -27.875 1 96.06 292 CYS A C 1
ATOM 2261 O O . CYS A 1 292 ? 10.617 -0.566 -29.016 1 96.06 292 CYS A O 1
ATOM 2263 N N . ASP A 1 293 ? 12.109 -1.339 -27.5 1 96.19 293 ASP A N 1
ATOM 2264 C CA . ASP A 1 293 ? 12.703 -2.293 -28.438 1 96.19 293 ASP A CA 1
ATOM 2265 C C . ASP A 1 293 ? 11.805 -3.52 -28.609 1 96.19 293 ASP A C 1
ATOM 2267 O O . ASP A 1 293 ? 11.641 -4.023 -29.719 1 96.19 293 ASP A O 1
ATOM 2271 N N . PHE A 1 294 ? 11.234 -3.99 -27.5 1 95.69 294 PHE A N 1
ATOM 2272 C CA . PHE A 1 294 ? 10.25 -5.059 -27.578 1 95.69 294 PHE A CA 1
ATOM 2273 C C . PHE A 1 294 ? 9.438 -5.137 -26.281 1 95.69 294 PHE A C 1
ATOM 2275 O O . PHE A 1 294 ? 9.766 -4.469 -25.297 1 95.69 294 PHE A O 1
ATOM 2282 N N . VAL A 1 295 ? 8.344 -5.887 -26.375 1 96 295 VAL A N 1
ATOM 2283 C CA . VAL A 1 295 ? 7.41 -6.047 -25.266 1 96 295 VAL A CA 1
ATOM 2284 C C . VAL A 1 295 ? 7.512 -7.461 -24.703 1 96 295 VAL A C 1
ATOM 2286 O O . VAL A 1 295 ? 7.594 -8.43 -25.469 1 96 295 VAL A O 1
ATOM 2289 N N . VAL A 1 296 ? 7.578 -7.543 -23.453 1 94.19 296 VAL A N 1
ATOM 2290 C CA . VAL A 1 296 ? 7.531 -8.844 -22.781 1 94.19 296 VAL A CA 1
ATOM 2291 C C . VAL A 1 296 ? 6.129 -9.094 -22.234 1 94.19 296 VAL A C 1
ATOM 2293 O O . VAL A 1 296 ? 5.641 -8.328 -21.391 1 94.19 296 VAL A O 1
ATOM 2296 N N . SER A 1 297 ? 5.531 -10.125 -22.703 1 92.81 297 SER A N 1
ATOM 2297 C CA . SER A 1 297 ? 4.215 -10.531 -22.219 1 92.81 297 SER A CA 1
ATOM 2298 C C . SER A 1 297 ? 4.324 -11.562 -21.109 1 92.81 297 SER A C 1
ATOM 2300 O O . SER A 1 297 ? 4.59 -12.734 -21.359 1 92.81 297 SER A O 1
ATOM 2302 N N . ALA A 1 298 ? 4.148 -11.18 -19.938 1 90.06 298 ALA A N 1
ATOM 2303 C CA . ALA A 1 298 ? 4.125 -12.031 -18.766 1 90.06 298 ALA A CA 1
ATOM 2304 C C . ALA A 1 298 ? 2.746 -12.023 -18.109 1 90.06 298 ALA A C 1
ATOM 2306 O O . ALA A 1 298 ? 2.621 -11.773 -16.906 1 90.06 298 ALA A O 1
ATOM 2307 N N . THR A 1 299 ? 1.729 -12.383 -18.828 1 89.19 299 THR A N 1
ATOM 2308 C CA . THR A 1 299 ? 0.343 -12.172 -18.422 1 89.19 299 THR A CA 1
ATOM 2309 C C . THR A 1 299 ? -0.307 -13.492 -18.016 1 89.19 299 THR A C 1
ATOM 2311 O O . THR A 1 299 ? -1.534 -13.617 -18.031 1 89.19 299 THR A O 1
ATOM 2314 N N . GLY A 1 300 ? 0.474 -14.531 -17.781 1 86.19 300 GLY A N 1
ATOM 2315 C CA . GLY A 1 300 ? -0.084 -15.766 -17.266 1 86.19 300 GLY A CA 1
ATOM 2316 C C . GLY A 1 300 ? -0.07 -16.906 -18.281 1 86.19 300 GLY A C 1
ATOM 2317 O O . GLY A 1 300 ? 0.559 -16.797 -19.328 1 86.19 300 GLY A O 1
ATOM 2318 N N . VAL A 1 301 ? -0.698 -18.062 -17.859 1 87.31 301 VAL A N 1
ATOM 2319 C CA . VAL A 1 301 ? -0.684 -19.266 -18.688 1 87.31 301 VAL A CA 1
ATOM 2320 C C . VAL A 1 301 ? -2.094 -19.844 -18.781 1 87.31 301 VAL A C 1
ATOM 2322 O O . VAL A 1 301 ? -2.969 -19.5 -17.984 1 87.31 301 VAL A O 1
ATOM 2325 N N . VAL A 1 302 ? -2.275 -20.625 -19.828 1 90.44 302 VAL A N 1
ATOM 2326 C CA . VAL A 1 302 ? -3.516 -21.375 -20.031 1 90.44 302 VAL A CA 1
ATOM 2327 C C . VAL A 1 302 ? -3.215 -22.875 -20.109 1 90.44 302 VAL A C 1
ATOM 2329 O O . VAL A 1 302 ? -2.238 -23.281 -20.75 1 90.44 302 VAL A O 1
ATOM 2332 N N . PRO A 1 303 ? -4.059 -23.688 -19.453 1 95.38 303 PRO A N 1
ATOM 2333 C CA . PRO A 1 303 ? -3.818 -25.125 -19.516 1 95.38 303 PRO A CA 1
ATOM 2334 C C . PRO A 1 303 ? -3.777 -25.641 -20.953 1 95.38 303 PRO A C 1
ATOM 2336 O O . PRO A 1 303 ? -4.566 -25.203 -21.797 1 95.38 303 PRO A O 1
ATOM 2339 N N . ASN A 1 304 ? -2.822 -26.516 -21.234 1 94.06 304 ASN A N 1
ATOM 2340 C CA . ASN A 1 304 ? -2.656 -27.109 -22.562 1 94.06 304 ASN A CA 1
ATOM 2341 C C . ASN A 1 304 ? -3.541 -28.328 -22.75 1 94.06 304 ASN A C 1
ATOM 2343 O O . ASN A 1 304 ? -3.037 -29.453 -22.906 1 94.06 304 ASN A O 1
ATOM 2347 N N . THR A 1 305 ? -4.859 -28.125 -22.906 1 97.19 305 THR A N 1
ATOM 2348 C CA . THR A 1 305 ? -5.828 -29.203 -22.938 1 97.19 305 THR A CA 1
ATOM 2349 C C . THR A 1 305 ? -6.242 -29.531 -24.375 1 97.19 305 THR A C 1
ATOM 2351 O O . THR A 1 305 ? -6.77 -30.609 -24.641 1 97.19 305 THR A O 1
ATOM 2354 N N . ASP A 1 306 ? -5.91 -28.781 -25.328 1 94.69 306 ASP A N 1
ATOM 2355 C CA . ASP A 1 306 ? -6.48 -28.781 -26.672 1 94.69 306 ASP A CA 1
ATOM 2356 C C . ASP A 1 306 ? -6.223 -30.109 -27.375 1 94.69 306 ASP A C 1
ATOM 2358 O O . ASP A 1 306 ? -7.129 -30.688 -27.984 1 94.69 306 ASP A O 1
ATOM 2362 N N . PRO A 1 307 ? -5.035 -30.672 -27.297 1 94.88 307 PRO A N 1
ATOM 2363 C CA . PRO A 1 307 ? -4.734 -31.875 -28.047 1 94.88 307 PRO A CA 1
ATOM 2364 C C . PRO A 1 307 ? -5.594 -33.062 -27.625 1 94.88 307 PRO A C 1
ATOM 2366 O O . PRO A 1 307 ? -5.652 -34.094 -28.344 1 94.88 307 PRO A O 1
ATOM 2369 N N . PHE A 1 308 ? -6.301 -32.969 -26.547 1 97.81 308 PHE A N 1
ATOM 2370 C CA . PHE A 1 308 ? -6.953 -34.156 -25.984 1 97.81 308 PHE A CA 1
ATOM 2371 C C . PHE A 1 308 ? -8.469 -34.031 -26.109 1 97.81 308 PHE A C 1
ATOM 2373 O O . PHE A 1 308 ? -9.188 -35 -25.844 1 97.81 308 PHE A O 1
ATOM 2380 N N . LEU A 1 309 ? -8.969 -32.906 -26.453 1 97.56 309 LEU A N 1
ATOM 2381 C CA . LEU A 1 309 ? -10.391 -32.594 -26.297 1 97.56 309 LEU A CA 1
ATOM 2382 C C . LEU A 1 309 ? -11.188 -33.188 -27.469 1 97.56 309 LEU A C 1
ATOM 2384 O O . LEU A 1 309 ? -12.266 -33.75 -27.266 1 97.56 309 LEU A O 1
ATOM 2388 N N . SER A 1 310 ? -10.672 -33.062 -28.688 1 95.94 310 SER A N 1
ATOM 2389 C CA . SER A 1 310 ? -11.414 -33.469 -29.875 1 95.94 310 SER A CA 1
ATOM 2390 C C . SER A 1 310 ? -11.758 -34.969 -29.812 1 95.94 310 SER A C 1
ATOM 2392 O O . SER A 1 310 ? -10.875 -35.812 -29.625 1 95.94 310 SER A O 1
ATOM 2394 N N . GLY A 1 311 ? -13.062 -35.344 -29.922 1 95.5 311 GLY A N 1
ATOM 2395 C CA . GLY A 1 311 ? -13.516 -36.719 -29.953 1 95.5 311 GLY A CA 1
ATOM 2396 C C . GLY A 1 311 ? -13.695 -37.344 -28.578 1 95.5 311 GLY A C 1
ATOM 2397 O O . GLY A 1 311 ? -14.047 -38.5 -28.453 1 95.5 311 GLY A O 1
ATOM 2398 N N . ASN A 1 312 ? -13.391 -36.562 -27.562 1 97.88 312 ASN A N 1
ATOM 2399 C CA . ASN A 1 312 ? -13.508 -37.062 -26.188 1 97.88 312 ASN A CA 1
ATOM 2400 C C . ASN A 1 312 ? -14.469 -36.219 -25.359 1 97.88 312 ASN A C 1
ATOM 2402 O O . ASN A 1 312 ? -14.898 -35.156 -25.797 1 97.88 312 ASN A O 1
ATOM 2406 N N . ASN A 1 313 ? -14.883 -36.719 -24.203 1 96.62 313 ASN A N 1
ATOM 2407 C CA . ASN A 1 313 ? -15.844 -36.062 -23.328 1 96.62 313 ASN A CA 1
ATOM 2408 C C . ASN A 1 313 ? -15.211 -35.625 -22 1 96.62 313 ASN A C 1
ATOM 2410 O O . ASN A 1 313 ? -15.719 -35.969 -20.938 1 96.62 313 ASN A O 1
ATOM 2414 N N . PHE A 1 314 ? -14.266 -34.812 -22.078 1 98.25 314 PHE A N 1
ATOM 2415 C CA . PHE A 1 314 ? -13.602 -34.312 -20.875 1 98.25 314 PHE A CA 1
ATOM 2416 C C . PHE A 1 314 ? -14.422 -33.188 -20.219 1 98.25 314 PHE A C 1
ATOM 2418 O O . PHE A 1 314 ? -14.969 -32.344 -20.922 1 98.25 314 PHE A O 1
ATOM 2425 N N . GLU A 1 315 ? -14.555 -33.219 -18.922 1 98.31 315 GLU A N 1
ATOM 2426 C CA . GLU A 1 315 ? -15.07 -32.094 -18.172 1 98.31 315 GLU A CA 1
ATOM 2427 C C . GLU A 1 315 ? -13.984 -31.031 -17.953 1 98.31 315 GLU A C 1
ATOM 2429 O O . GLU A 1 315 ? -12.914 -31.344 -17.422 1 98.31 315 GLU A O 1
ATOM 2434 N N . LEU A 1 316 ? -14.25 -29.828 -18.344 1 98.12 316 LEU A N 1
ATOM 2435 C CA . LEU A 1 316 ? -13.312 -28.734 -18.172 1 98.12 316 LEU A CA 1
ATOM 2436 C C . LEU A 1 316 ? -13.766 -27.781 -17.078 1 98.12 316 LEU A C 1
ATOM 2438 O O . LEU A 1 316 ? -14.969 -27.562 -16.906 1 98.12 316 LEU A O 1
ATOM 2442 N N . ALA A 1 317 ? -12.789 -27.297 -16.344 1 97.62 317 ALA A N 1
ATOM 2443 C CA . ALA A 1 317 ? -13.07 -26.234 -15.375 1 97.62 317 ALA A CA 1
ATOM 2444 C C . ALA A 1 317 ? -13.148 -24.875 -16.062 1 97.62 317 ALA A C 1
ATOM 2446 O O . ALA A 1 317 ? -12.938 -24.766 -17.266 1 97.62 317 ALA A O 1
ATOM 2447 N N . GLY A 1 318 ? -13.523 -23.844 -15.297 1 94.5 318 GLY A N 1
ATOM 2448 C CA . GLY A 1 318 ? -13.672 -22.5 -15.82 1 94.5 318 GLY A CA 1
ATOM 2449 C C . GLY A 1 318 ? -12.391 -21.938 -16.406 1 94.5 318 GLY A C 1
ATOM 2450 O O . GLY A 1 318 ? -12.43 -21.125 -17.328 1 94.5 318 GLY A O 1
ATOM 2451 N N . ASP A 1 319 ? -11.344 -22.406 -15.914 1 94.62 319 ASP A N 1
ATOM 2452 C CA . ASP A 1 319 ? -10.055 -21.922 -16.406 1 94.62 319 ASP A CA 1
ATOM 2453 C C . ASP A 1 319 ? -9.531 -22.797 -17.547 1 94.62 319 ASP A C 1
ATOM 2455 O O . ASP A 1 319 ? -8.359 -22.719 -17.906 1 94.62 319 ASP A O 1
ATOM 2459 N N . HIS A 1 320 ? -10.273 -23.75 -17.984 1 96.19 320 HIS A N 1
ATOM 2460 C CA . HIS A 1 320 ? -10.016 -24.609 -19.141 1 96.19 320 HIS A CA 1
ATOM 2461 C C . HIS A 1 320 ? -9.117 -25.781 -18.766 1 96.19 320 HIS A C 1
ATOM 2463 O O . HIS A 1 320 ? -8.602 -26.469 -19.641 1 96.19 320 HIS A O 1
ATOM 2469 N N . GLY A 1 321 ? -8.906 -26 -17.516 1 98.44 321 GLY A N 1
ATOM 2470 C CA . GLY A 1 321 ? -8.188 -27.188 -17.078 1 98.44 321 GLY A CA 1
ATOM 2471 C C . GLY A 1 321 ? -9.039 -28.438 -17.094 1 98.44 321 GLY A C 1
ATOM 2472 O O . GLY A 1 321 ? -10.258 -28.375 -16.938 1 98.44 321 GLY A O 1
ATOM 2473 N N . LEU A 1 322 ? -8.398 -29.594 -17.297 1 98.81 322 LEU A N 1
ATOM 2474 C CA . LEU A 1 322 ? -9.117 -30.859 -17.125 1 98.81 322 LEU A CA 1
ATOM 2475 C C . LEU A 1 322 ? -9.547 -31.047 -15.68 1 98.81 322 LEU A C 1
ATOM 2477 O O . LEU A 1 322 ? -8.703 -31.109 -14.781 1 98.81 322 LEU A O 1
ATOM 2481 N N . ARG A 1 323 ? -10.828 -31.078 -15.516 1 98.75 323 ARG A N 1
ATOM 2482 C CA . ARG A 1 323 ? -11.297 -31.297 -14.148 1 98.75 323 ARG A CA 1
ATOM 2483 C C . ARG A 1 323 ? -10.914 -32.688 -13.664 1 98.75 323 ARG A C 1
ATOM 2485 O O . ARG A 1 323 ? -11.125 -33.688 -14.367 1 98.75 323 ARG A O 1
ATOM 2492 N N . VAL A 1 324 ? -10.352 -32.812 -12.461 1 98.75 324 VAL A N 1
ATOM 2493 C CA . VAL A 1 324 ? -9.984 -34.094 -11.906 1 98.75 324 VAL A CA 1
ATOM 2494 C C . VAL A 1 324 ? -10.641 -34.281 -10.531 1 98.75 324 VAL A C 1
ATOM 2496 O O . VAL A 1 324 ? -10.914 -33.281 -9.836 1 98.75 324 VAL A O 1
ATOM 2499 N N . ASP A 1 325 ? -10.883 -35.5 -10.172 1 98.44 325 ASP A N 1
ATOM 2500 C CA . ASP A 1 325 ? -11.422 -35.781 -8.844 1 98.44 325 ASP A CA 1
ATOM 2501 C C . ASP A 1 325 ? -10.297 -35.938 -7.82 1 98.44 325 ASP A C 1
ATOM 2503 O O . ASP A 1 325 ? -9.141 -35.625 -8.102 1 98.44 325 ASP A O 1
ATOM 2507 N N . ASP A 1 326 ? -10.57 -36.375 -6.574 1 98.06 326 ASP A N 1
ATOM 2508 C CA . ASP A 1 326 ? -9.594 -36.438 -5.492 1 98.06 326 ASP A CA 1
ATOM 2509 C C . ASP A 1 326 ? -8.656 -37.656 -5.68 1 98.06 326 ASP A C 1
ATOM 2511 O O . ASP A 1 326 ? -7.809 -37.906 -4.824 1 98.06 326 ASP A O 1
ATOM 2515 N N . HIS A 1 327 ? -8.781 -38.406 -6.766 1 98.31 327 HIS A N 1
ATOM 2516 C CA . HIS A 1 327 ? -7.824 -39.406 -7.172 1 98.31 327 HIS A CA 1
ATOM 2517 C C . HIS A 1 327 ? -7.121 -39.031 -8.469 1 98.31 327 HIS A C 1
ATOM 2519 O O . HIS A 1 327 ? -6.543 -39.875 -9.141 1 98.31 327 HIS A O 1
ATOM 2525 N N . MET A 1 328 ? -7.223 -37.812 -8.906 1 98.75 328 MET A N 1
ATOM 2526 C CA . MET A 1 328 ? -6.578 -37.219 -10.078 1 98.75 328 MET A CA 1
ATOM 2527 C C . MET A 1 328 ? -7.168 -37.781 -11.367 1 98.75 328 MET A C 1
ATOM 2529 O O . MET A 1 328 ? -6.539 -37.719 -12.422 1 98.75 328 MET A O 1
ATOM 2533 N N . ARG A 1 329 ? -8.336 -38.375 -11.273 1 98.75 329 ARG A N 1
ATOM 2534 C CA . ARG A 1 329 ? -8.992 -38.938 -12.453 1 98.75 329 ARG A CA 1
ATOM 2535 C C . ARG A 1 329 ? -9.781 -37.875 -13.211 1 98.75 329 ARG A C 1
ATOM 2537 O O . ARG A 1 329 ? -10.445 -37.031 -12.594 1 98.75 329 ARG A O 1
ATOM 2544 N N . THR A 1 330 ? -9.633 -37.906 -14.523 1 98.81 330 THR A N 1
ATOM 2545 C CA . THR A 1 330 ? -10.484 -37.062 -15.359 1 98.81 330 THR A CA 1
ATOM 2546 C C . THR A 1 330 ? -11.852 -37.719 -15.562 1 98.81 330 THR A C 1
ATOM 2548 O O . THR A 1 330 ? -12.133 -38.781 -14.992 1 98.81 330 THR A O 1
ATOM 2551 N N . SER A 1 331 ? -12.672 -37.062 -16.422 1 98.38 331 SER A N 1
ATOM 2552 C CA . SER A 1 331 ? -13.992 -37.625 -16.719 1 98.38 331 SER A CA 1
ATOM 2553 C C . SER A 1 331 ? -13.898 -38.781 -17.688 1 98.38 331 SER A C 1
ATOM 2555 O O . SER A 1 331 ? -14.859 -39.531 -17.875 1 98.38 331 SER A O 1
ATOM 2557 N N . GLU A 1 332 ? -12.805 -39.031 -18.391 1 98.5 332 GLU A N 1
ATOM 2558 C CA . GLU A 1 332 ? -12.594 -40.156 -19.281 1 98.5 332 GLU A CA 1
ATOM 2559 C C . GLU A 1 332 ? -11.992 -41.344 -18.531 1 98.5 332 GLU A C 1
ATOM 2561 O O . GLU A 1 332 ? -11.078 -41.188 -17.719 1 98.5 332 GLU A O 1
ATOM 2566 N N . GLN A 1 333 ? -12.508 -42.438 -18.797 1 97.31 333 GLN A N 1
ATOM 2567 C CA . GLN A 1 333 ? -12.102 -43.656 -18.094 1 97.31 333 GLN A CA 1
ATOM 2568 C C . GLN A 1 333 ? -10.617 -43.938 -18.297 1 97.31 333 GLN A C 1
ATOM 2570 O O . GLN A 1 333 ? -10.102 -43.844 -19.406 1 97.31 333 GLN A O 1
ATOM 2575 N N . ASP A 1 334 ? -9.875 -44.188 -17.203 1 97.88 334 ASP A N 1
ATOM 2576 C CA . ASP A 1 334 ? -8.477 -44.625 -17.188 1 97.88 334 ASP A CA 1
ATOM 2577 C C . ASP A 1 334 ? -7.551 -43.5 -17.641 1 97.88 334 ASP A C 1
ATOM 2579 O O . ASP A 1 334 ? -6.41 -43.781 -18.031 1 97.88 334 ASP A O 1
ATOM 2583 N N . VAL A 1 335 ? -8.102 -42.281 -17.641 1 98.75 335 VAL A N 1
ATOM 2584 C CA . VAL A 1 335 ? -7.301 -41.125 -17.969 1 98.75 335 VAL A CA 1
ATOM 2585 C C . VAL A 1 335 ? -7.176 -40.219 -16.75 1 98.75 335 VAL A C 1
ATOM 2587 O O . VAL A 1 335 ? -8.18 -39.781 -16.203 1 98.75 335 VAL A O 1
ATOM 2590 N N . TYR A 1 336 ? -5.988 -40.031 -16.328 1 98.88 336 TYR A N 1
ATOM 2591 C CA . TYR A 1 336 ? -5.629 -39.156 -15.219 1 98.88 336 TYR A CA 1
ATOM 2592 C C . TYR A 1 336 ? -4.984 -37.875 -15.719 1 98.88 336 TYR A C 1
ATOM 2594 O O . TYR A 1 336 ? -4.637 -37.75 -16.906 1 98.88 336 TYR A O 1
ATOM 2602 N N . ALA A 1 337 ? -4.871 -36.812 -14.867 1 98.94 337 ALA A N 1
ATOM 2603 C CA . ALA A 1 337 ? -4.16 -35.594 -15.211 1 98.94 337 ALA A CA 1
ATOM 2604 C C . ALA A 1 337 ? -3.502 -34.969 -13.977 1 98.94 337 ALA A C 1
ATOM 2606 O O . ALA A 1 337 ? -3.969 -35.188 -12.852 1 98.94 337 ALA A O 1
ATOM 2607 N N . ALA A 1 338 ? -2.459 -34.25 -14.172 1 98.81 338 ALA A N 1
ATOM 2608 C CA . ALA A 1 338 ? -1.709 -33.625 -13.078 1 98.81 338 ALA A CA 1
ATOM 2609 C C . ALA A 1 338 ? -0.955 -32.406 -13.562 1 98.81 338 ALA A C 1
ATOM 2611 O O . ALA A 1 338 ? -0.543 -32.312 -14.719 1 98.81 338 ALA A O 1
ATOM 2612 N N . GLY A 1 339 ? -0.792 -31.484 -12.641 1 97.81 339 GLY A N 1
ATOM 2613 C CA . GLY A 1 339 ? -0.035 -30.281 -12.938 1 97.81 339 GLY A CA 1
ATOM 2614 C C . GLY A 1 339 ? -0.887 -29.156 -13.516 1 97.81 339 GLY A C 1
ATOM 2615 O O . GLY A 1 339 ? -2.07 -29.047 -13.188 1 97.81 339 GLY A O 1
ATOM 2616 N N . ASP A 1 340 ? -0.273 -28.328 -14.336 1 95.88 340 ASP A N 1
ATOM 2617 C CA . ASP A 1 340 ? -0.902 -27.109 -14.82 1 95.88 340 ASP A CA 1
ATOM 2618 C C . ASP A 1 340 ? -2.049 -27.422 -15.781 1 95.88 340 ASP A C 1
ATOM 2620 O O . ASP A 1 340 ? -2.902 -26.562 -16.031 1 95.88 340 ASP A O 1
ATOM 2624 N N . VAL A 1 341 ? -2.137 -28.594 -16.312 1 98.12 341 VAL A N 1
ATOM 2625 C CA . VAL A 1 341 ? -3.133 -28.922 -17.328 1 98.12 341 VAL A CA 1
ATOM 2626 C C . VAL A 1 341 ? -4.488 -29.156 -16.672 1 98.12 341 VAL A C 1
ATOM 2628 O O . VAL A 1 341 ? -5.527 -29.109 -17.328 1 98.12 341 VAL A O 1
ATOM 2631 N N . CYS A 1 342 ? -4.48 -29.422 -15.383 1 98.56 342 CYS A N 1
ATOM 2632 C CA . CYS A 1 342 ? -5.734 -29.844 -14.781 1 98.56 342 CYS A CA 1
ATOM 2633 C C . CYS A 1 342 ? -6.141 -28.922 -13.641 1 98.56 342 CYS A C 1
ATOM 2635 O O . CYS A 1 342 ? -5.367 -28.047 -13.234 1 98.56 342 CYS A O 1
ATOM 2637 N N . THR A 1 343 ? -7.348 -28.969 -13.266 1 98.56 343 THR A N 1
ATOM 2638 C CA . THR A 1 343 ? -7.953 -28.219 -12.172 1 98.56 343 THR A CA 1
ATOM 2639 C C . THR A 1 343 ? -8.664 -29.156 -11.195 1 98.56 343 THR A C 1
ATOM 2641 O O . THR A 1 343 ? -9.422 -30.031 -11.609 1 98.56 343 THR A O 1
ATOM 2644 N N . ALA A 1 344 ? -8.375 -29.016 -9.945 1 98.25 344 ALA A N 1
ATOM 2645 C CA . ALA A 1 344 ? -9 -29.844 -8.914 1 98.25 344 ALA A CA 1
ATOM 2646 C C . ALA A 1 344 ? -10.516 -29.688 -8.93 1 98.25 344 ALA A C 1
ATOM 2648 O O . ALA A 1 344 ? -11.039 -28.578 -8.844 1 98.25 344 ALA A O 1
ATOM 2649 N N . GLY A 1 345 ? -11.219 -30.781 -9 1 97.81 345 GLY A N 1
ATOM 2650 C CA . GLY A 1 345 ? -12.672 -30.766 -9.031 1 97.81 345 GLY A CA 1
ATOM 2651 C C . GLY A 1 345 ? -13.297 -31.188 -7.715 1 97.81 345 GLY A C 1
ATOM 2652 O O . GLY A 1 345 ? -14.516 -31.078 -7.543 1 97.81 345 GLY A O 1
ATOM 2653 N N . TRP A 1 346 ? -12.508 -31.703 -6.805 1 96.62 346 TRP A N 1
ATOM 2654 C CA . TRP A 1 346 ? -13.008 -32.031 -5.477 1 96.62 346 TRP A CA 1
ATOM 2655 C C . TRP A 1 346 ? -13.133 -30.781 -4.617 1 96.62 346 TRP A C 1
ATOM 2657 O O . TRP A 1 346 ? -12.695 -29.703 -5.016 1 96.62 346 TRP A O 1
ATOM 2667 N N . GLU A 1 347 ? -13.789 -30.906 -3.479 1 95.31 347 GLU A N 1
ATOM 2668 C CA . GLU A 1 347 ? -13.836 -29.812 -2.525 1 95.31 347 GLU A CA 1
ATOM 2669 C C . GLU A 1 347 ? -12.508 -29.656 -1.793 1 95.31 347 GLU A C 1
ATOM 2671 O O . GLU A 1 347 ? -12.133 -30.5 -0.984 1 95.31 347 GLU A O 1
ATOM 2676 N N . PRO A 1 348 ? -11.828 -28.625 -2.061 1 94.81 348 PRO A N 1
ATOM 2677 C CA . PRO A 1 348 ? -10.531 -28.469 -1.41 1 94.81 348 PRO A CA 1
ATOM 2678 C C . PRO A 1 348 ? -10.648 -28.203 0.09 1 94.81 348 PRO A C 1
ATOM 2680 O O . PRO A 1 348 ? -11.695 -27.75 0.561 1 94.81 348 PRO A O 1
ATOM 2683 N N . SER A 1 349 ? -9.523 -28.578 0.792 1 95.19 349 SER A N 1
ATOM 2684 C CA . SER A 1 349 ? -9.406 -28.156 2.184 1 95.19 349 SER A CA 1
ATOM 2685 C C . SER A 1 349 ? -9.555 -26.641 2.318 1 95.19 349 SER A C 1
ATOM 2687 O O . SER A 1 349 ? -9.211 -25.891 1.401 1 95.19 349 SER A O 1
ATOM 2689 N N . ALA A 1 350 ? -10.039 -26.188 3.482 1 94.38 350 ALA A N 1
ATOM 2690 C CA . ALA A 1 350 ? -10.234 -24.75 3.74 1 94.38 350 ALA A CA 1
ATOM 2691 C C . ALA A 1 350 ? -8.906 -24 3.686 1 94.38 350 ALA A C 1
ATOM 2693 O O . ALA A 1 350 ? -8.891 -22.781 3.494 1 94.38 350 ALA A O 1
ATOM 2694 N N . LEU A 1 351 ? -7.828 -24.734 3.844 1 96.25 351 LEU A N 1
ATOM 2695 C CA . LEU A 1 351 ? -6.527 -24.078 3.951 1 96.25 351 LEU A CA 1
ATOM 2696 C C . LEU A 1 351 ? -5.699 -24.312 2.691 1 96.25 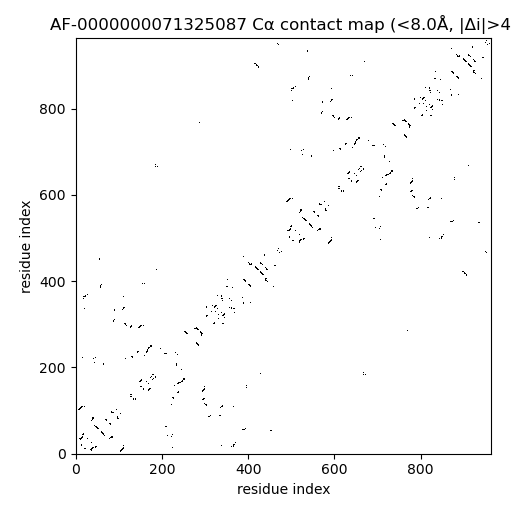351 LEU A C 1
ATOM 2698 O O . LEU A 1 351 ? -4.508 -24 2.656 1 96.25 351 LEU A O 1
ATOM 2702 N N . TRP A 1 352 ? -6.371 -24.906 1.665 1 96.38 352 TRP A N 1
ATOM 2703 C CA . TRP A 1 352 ? -5.652 -25.234 0.434 1 96.38 352 TRP A CA 1
ATOM 2704 C C . TRP A 1 352 ? -6.301 -24.547 -0.766 1 96.38 352 TRP A C 1
ATOM 2706 O O . TRP A 1 352 ? -7.527 -24.438 -0.834 1 96.38 352 TRP A O 1
ATOM 2716 N N . GLN A 1 353 ? -5.527 -24.078 -1.653 1 96.12 353 GLN A N 1
ATOM 2717 C CA . GLN A 1 353 ? -5.973 -23.531 -2.932 1 96.12 353 GLN A CA 1
ATOM 2718 C C . GLN A 1 353 ? -5.016 -23.922 -4.059 1 96.12 353 GLN A C 1
ATOM 2720 O O . GLN A 1 353 ? -3.832 -24.172 -3.814 1 96.12 353 GLN A O 1
ATOM 2725 N N . GLN A 1 354 ? -5.539 -24.016 -5.207 1 96.19 354 GLN A N 1
ATOM 2726 C CA . GLN A 1 354 ? -4.695 -24.375 -6.344 1 96.19 354 GLN A CA 1
ATOM 2727 C C . GLN A 1 354 ? -4.051 -23.141 -6.965 1 96.19 354 GLN A C 1
ATOM 2729 O O . GLN A 1 354 ? -4.703 -22.109 -7.125 1 96.19 354 GLN A O 1
ATOM 2734 N N . MET A 1 355 ? -2.834 -23.234 -7.07 1 93.25 355 MET A N 1
ATOM 2735 C CA . MET A 1 355 ? -2.023 -22.328 -7.867 1 93.25 355 MET A CA 1
ATOM 2736 C C . MET A 1 355 ? -1.099 -23.094 -8.805 1 93.25 355 MET A C 1
ATOM 2738 O O . MET A 1 355 ? -0.634 -24.188 -8.469 1 93.25 355 MET A O 1
ATOM 2742 N N . ARG A 1 356 ? -1.019 -22.672 -9.984 1 91.94 356 ARG A N 1
ATOM 2743 C CA . ARG A 1 356 ? -0.168 -23.391 -10.938 1 91.94 356 ARG A CA 1
ATOM 2744 C C . ARG A 1 356 ? 1.305 -23.078 -10.688 1 91.94 356 ARG A C 1
ATOM 2746 O O . ARG A 1 356 ? 1.894 -22.234 -11.367 1 91.94 356 ARG A O 1
ATOM 2753 N N . LEU A 1 357 ? 1.783 -23.859 -9.719 1 92.19 357 LEU A N 1
ATOM 2754 C CA . LEU A 1 357 ? 3.16 -23.766 -9.25 1 92.19 357 LEU A CA 1
ATOM 2755 C C . LEU A 1 357 ? 3.908 -25.062 -9.484 1 92.19 357 LEU A C 1
ATOM 2757 O O . LEU A 1 357 ? 3.291 -26.141 -9.57 1 92.19 357 LEU A O 1
ATOM 2761 N N . TRP A 1 358 ? 5.215 -24.984 -9.555 1 91.81 358 TRP A N 1
ATOM 2762 C CA . TRP A 1 358 ? 6.039 -26.172 -9.695 1 91.81 358 TRP A CA 1
ATOM 2763 C C . TRP A 1 358 ? 5.848 -27.109 -8.508 1 91.81 358 TRP A C 1
ATOM 2765 O O . TRP A 1 358 ? 5.852 -28.328 -8.672 1 91.81 358 TRP A O 1
ATOM 2775 N N . THR A 1 359 ? 5.672 -26.516 -7.324 1 93.44 359 THR A N 1
ATOM 2776 C CA . THR A 1 359 ? 5.43 -27.328 -6.137 1 93.44 359 THR A CA 1
ATOM 2777 C C . THR A 1 359 ? 4.176 -28.188 -6.312 1 93.44 359 THR A C 1
ATOM 2779 O O . THR A 1 359 ? 4.188 -29.391 -6.035 1 93.44 359 THR A O 1
ATOM 2782 N N . GLN A 1 360 ? 3.186 -27.609 -6.797 1 95.88 360 GLN A N 1
ATOM 2783 C CA . GLN A 1 360 ? 1.933 -28.344 -6.953 1 95.88 360 GLN A CA 1
ATOM 2784 C C . GLN A 1 360 ? 1.994 -29.281 -8.148 1 95.88 360 GLN A C 1
ATOM 2786 O O . GLN A 1 360 ? 1.36 -30.344 -8.148 1 95.88 360 GLN A O 1
ATOM 2791 N N . ALA A 1 361 ? 2.775 -28.875 -9.148 1 96.31 361 ALA A N 1
ATOM 2792 C CA . ALA A 1 361 ? 2.996 -29.812 -10.25 1 96.31 361 ALA A CA 1
ATOM 2793 C C . ALA A 1 361 ? 3.646 -31.094 -9.758 1 96.31 361 ALA A C 1
ATOM 2795 O O . ALA A 1 361 ? 3.215 -32.188 -10.117 1 96.31 361 ALA A O 1
ATOM 2796 N N . ARG A 1 362 ? 4.645 -30.969 -8.938 1 96 362 ARG A N 1
ATOM 2797 C CA . ARG A 1 362 ? 5.328 -32.125 -8.383 1 96 362 ARG A CA 1
ATOM 2798 C C . ARG A 1 362 ? 4.379 -32.969 -7.52 1 96 362 ARG A C 1
ATOM 2800 O O . ARG A 1 362 ? 4.305 -34.188 -7.668 1 96 362 ARG A O 1
ATOM 2807 N N . GLN A 1 363 ? 3.652 -32.312 -6.656 1 96.69 363 GLN A N 1
ATOM 2808 C CA . GLN A 1 363 ? 2.738 -32.969 -5.73 1 96.69 363 GLN A CA 1
ATOM 2809 C C . GLN A 1 363 ? 1.642 -33.719 -6.48 1 96.69 363 GLN A C 1
ATOM 2811 O O . GLN A 1 363 ? 1.341 -34.875 -6.164 1 96.69 363 GLN A O 1
ATOM 2816 N N . MET A 1 364 ? 1.091 -33.094 -7.465 1 98.25 364 MET A N 1
ATOM 2817 C CA . MET A 1 364 ? 0.023 -33.719 -8.242 1 98.25 364 MET A CA 1
ATOM 2818 C C . MET A 1 364 ? 0.557 -34.906 -9.062 1 98.25 364 MET A C 1
ATOM 2820 O O . MET A 1 364 ? -0.099 -35.938 -9.172 1 98.25 364 MET A O 1
ATOM 2824 N N . GLY A 1 365 ? 1.757 -34.688 -9.688 1 98.56 365 GLY A N 1
ATOM 2825 C CA . GLY A 1 365 ? 2.363 -35.781 -10.43 1 98.56 365 GLY A CA 1
ATOM 2826 C C . GLY A 1 365 ? 2.633 -37 -9.578 1 98.56 365 GLY A C 1
ATOM 2827 O O . GLY A 1 365 ? 2.324 -38.125 -9.984 1 98.56 365 GLY A O 1
ATOM 2828 N N . TRP A 1 366 ? 3.195 -36.719 -8.414 1 97.44 366 TRP A N 1
ATOM 2829 C CA . TRP A 1 366 ? 3.494 -37.781 -7.465 1 97.44 366 TRP A CA 1
ATOM 2830 C C . TRP A 1 366 ? 2.219 -38.5 -7.035 1 97.44 366 TRP A C 1
ATOM 2832 O O . TRP A 1 366 ? 2.172 -39.75 -7.008 1 97.44 366 TRP A O 1
ATOM 2842 N N . TYR A 1 367 ? 1.207 -37.781 -6.746 1 98.31 367 TYR A N 1
ATOM 2843 C CA . TYR A 1 367 ? -0.048 -38.344 -6.262 1 98.31 367 TYR A CA 1
ATOM 2844 C C . TYR A 1 367 ? -0.786 -39.062 -7.379 1 98.31 367 TYR A C 1
ATOM 2846 O O . TYR A 1 367 ? -1.403 -40.125 -7.145 1 98.31 367 TYR A O 1
ATOM 2854 N N . ALA A 1 368 ? -0.769 -38.531 -8.594 1 98.75 368 ALA A N 1
ATOM 2855 C CA . ALA A 1 368 ? -1.399 -39.188 -9.727 1 98.75 368 ALA A CA 1
ATOM 2856 C C . ALA A 1 368 ? -0.798 -40.594 -9.953 1 98.75 368 ALA A C 1
ATOM 2858 O O . ALA A 1 368 ? -1.52 -41.531 -10.242 1 98.75 368 ALA A O 1
ATOM 2859 N N . ALA A 1 369 ? 0.507 -40.688 -9.836 1 98.56 369 ALA A N 1
ATOM 2860 C CA . ALA A 1 369 ? 1.181 -41.969 -9.953 1 98.56 369 ALA A CA 1
ATOM 2861 C C . ALA A 1 369 ? 0.651 -42.969 -8.922 1 98.56 369 ALA A C 1
ATOM 2863 O O . ALA A 1 369 ? 0.372 -44.125 -9.25 1 98.56 369 ALA A O 1
ATOM 2864 N N . ARG A 1 370 ? 0.512 -42.469 -7.742 1 97.75 370 ARG A N 1
ATOM 2865 C CA . ARG A 1 370 ? 0.033 -43.312 -6.66 1 97.75 370 ARG A CA 1
ATOM 2866 C C . ARG A 1 370 ? -1.411 -43.75 -6.898 1 97.75 370 ARG A C 1
ATOM 2868 O O . ARG A 1 370 ? -1.783 -44.875 -6.605 1 97.75 370 ARG A O 1
ATOM 2875 N N . CYS A 1 371 ? -2.18 -42.875 -7.359 1 98.44 371 CYS A N 1
ATOM 2876 C CA . CYS A 1 371 ? -3.572 -43.188 -7.656 1 98.44 371 CYS A CA 1
ATOM 2877 C C . CYS A 1 371 ? -3.676 -44.25 -8.75 1 98.44 371 CYS A C 1
ATOM 2879 O O . CYS A 1 371 ? -4.453 -45.188 -8.633 1 98.44 371 CYS A O 1
ATOM 2881 N N . MET A 1 372 ? -2.916 -44.094 -9.844 1 98.12 372 MET A N 1
ATOM 2882 C CA . MET A 1 372 ? -2.918 -45.062 -10.922 1 98.12 372 MET A CA 1
ATOM 2883 C C . MET A 1 372 ? -2.463 -46.438 -10.422 1 98.12 372 MET A C 1
ATOM 2885 O O . MET A 1 372 ? -3.061 -47.438 -10.766 1 98.12 372 MET A O 1
ATOM 2889 N N . ALA A 1 373 ? -1.427 -46.406 -9.625 1 96.62 373 ALA A N 1
ATOM 2890 C CA . ALA A 1 373 ? -0.915 -47.625 -9.062 1 96.62 373 ALA A CA 1
ATOM 2891 C C . ALA A 1 373 ? -1.976 -48.312 -8.203 1 96.62 373 ALA A C 1
ATOM 2893 O O . ALA A 1 373 ? -2.186 -49.531 -8.328 1 96.62 373 ALA A O 1
ATOM 2894 N N . ALA A 1 374 ? -2.578 -47.562 -7.34 1 97.12 374 ALA A N 1
ATOM 2895 C CA . ALA A 1 374 ? -3.619 -48.094 -6.473 1 97.12 374 ALA A CA 1
ATOM 2896 C C . ALA A 1 374 ? -4.758 -48.688 -7.289 1 97.12 374 ALA A C 1
ATOM 2898 O O . ALA A 1 374 ? -5.312 -49.719 -6.926 1 97.12 374 ALA A O 1
ATOM 2899 N N . ASP A 1 375 ? -5.117 -48.031 -8.32 1 96.88 375 ASP A N 1
ATOM 2900 C CA . ASP A 1 375 ? -6.191 -48.5 -9.195 1 96.88 375 ASP A CA 1
ATOM 2901 C C . ASP A 1 375 ? -5.816 -49.844 -9.859 1 96.88 375 ASP A C 1
ATOM 2903 O O . ASP A 1 375 ? -6.625 -50.75 -9.891 1 96.88 375 ASP A O 1
ATOM 2907 N N . VAL A 1 376 ? -4.617 -49.938 -10.414 1 95.44 376 VAL A N 1
ATOM 2908 C CA . VAL A 1 376 ? -4.145 -51.156 -11.086 1 95.44 376 VAL A CA 1
ATOM 2909 C C . VAL A 1 376 ? -4.059 -52.281 -10.086 1 95.44 376 VAL A C 1
ATOM 2911 O O . VAL A 1 376 ? -4.375 -53.438 -10.414 1 95.44 376 VAL A O 1
ATOM 2914 N N . LEU A 1 377 ? -3.699 -51.969 -8.891 1 95.25 377 LEU A N 1
ATOM 2915 C CA . LEU A 1 377 ? -3.525 -52.969 -7.859 1 95.25 377 LEU A CA 1
ATOM 2916 C C . LEU A 1 377 ? -4.828 -53.219 -7.094 1 95.25 377 LEU A C 1
ATOM 2918 O O . LEU A 1 377 ? -4.895 -54.094 -6.223 1 95.25 377 LEU A O 1
ATOM 2922 N N . GLU A 1 378 ? -5.812 -52.469 -7.344 1 96.12 378 GLU A N 1
ATOM 2923 C CA . GLU A 1 378 ? -7.113 -52.562 -6.68 1 96.12 378 GLU A CA 1
ATOM 2924 C C . GLU A 1 378 ? -6.977 -52.312 -5.176 1 96.12 378 GLU A C 1
ATOM 2926 O O . GLU A 1 378 ? -7.488 -53.094 -4.375 1 96.12 378 GLU A O 1
ATOM 2931 N N . GLU A 1 379 ? -6.238 -51.312 -4.848 1 96.44 379 GLU A N 1
ATOM 2932 C CA . GLU A 1 379 ? -6.027 -50.906 -3.461 1 96.44 379 GLU A CA 1
ATOM 2933 C C . GLU A 1 379 ? -6.637 -49.531 -3.186 1 96.44 379 GLU A C 1
ATOM 2935 O O . GLU A 1 379 ? -6.676 -48.688 -4.07 1 96.44 379 GLU A O 1
ATOM 2940 N N . PRO A 1 380 ? -7.09 -49.406 -2.02 1 96.25 380 PRO A N 1
ATOM 2941 C CA . PRO A 1 380 ? -7.617 -48.094 -1.671 1 96.25 380 PRO A CA 1
ATOM 2942 C C . PRO A 1 380 ? -6.52 -47.031 -1.463 1 96.25 380 PRO A C 1
ATOM 2944 O O . PRO A 1 380 ? -5.398 -47.375 -1.08 1 96.25 380 PRO A O 1
ATOM 2947 N N . ILE A 1 381 ? -6.84 -45.781 -1.75 1 96.88 381 ILE A N 1
ATOM 2948 C CA . ILE A 1 381 ? -5.902 -44.688 -1.521 1 96.88 381 ILE A CA 1
ATOM 2949 C C . ILE A 1 381 ? -6.668 -43.438 -1.081 1 96.88 381 ILE A C 1
ATOM 2951 O O . ILE A 1 381 ? -7.75 -43.156 -1.598 1 96.88 381 ILE A O 1
ATOM 2955 N N . GLU A 1 382 ? -6.113 -42.781 -0.065 1 94.88 382 GLU A N 1
ATOM 2956 C CA . GLU A 1 382 ? -6.703 -41.531 0.426 1 94.88 382 GLU A CA 1
ATOM 2957 C C . GLU A 1 382 ? -5.992 -40.312 -0.156 1 94.88 382 GLU A C 1
ATOM 2959 O O . GLU A 1 382 ? -4.836 -40.406 -0.569 1 94.88 382 GLU A O 1
ATOM 2964 N N . LEU A 1 383 ? -6.758 -39.25 -0.207 1 96 383 LEU A N 1
ATOM 2965 C CA . LEU A 1 383 ? -6.18 -38 -0.671 1 96 383 LEU A CA 1
ATOM 2966 C C . LEU A 1 383 ? -4.926 -37.656 0.121 1 96 383 LEU A C 1
ATOM 2968 O O . LEU A 1 383 ? -4.918 -37.75 1.351 1 96 383 LEU A O 1
ATOM 2972 N N . ASP A 1 384 ? -3.938 -37.281 -0.552 1 94.12 384 ASP A N 1
ATOM 2973 C CA . ASP A 1 384 ? -2.646 -37.031 0.075 1 94.12 384 ASP A CA 1
ATOM 2974 C C . ASP A 1 384 ? -2.717 -35.781 0.967 1 94.12 384 ASP A C 1
ATOM 2976 O O . ASP A 1 384 ? -3.445 -34.844 0.667 1 94.12 384 ASP A O 1
ATOM 2980 N N . PHE A 1 385 ? -1.847 -35.719 1.943 1 93.62 385 PHE A N 1
ATOM 2981 C CA . PHE A 1 385 ? -1.85 -34.656 2.951 1 93.62 385 PHE A CA 1
ATOM 2982 C C . PHE A 1 385 ? -1.356 -33.344 2.361 1 93.62 385 PHE A C 1
ATOM 2984 O O . PHE A 1 385 ? -1.619 -32.281 2.912 1 93.62 385 PHE A O 1
ATOM 2991 N N . CYS A 1 386 ? -0.609 -33.406 1.282 1 93.31 386 CYS A N 1
ATOM 2992 C CA . CYS A 1 386 ? -0.086 -32.188 0.665 1 93.31 386 CYS A CA 1
ATOM 2993 C C . CYS A 1 386 ? -1.218 -31.312 0.161 1 93.31 386 CYS A C 1
ATOM 2995 O O . CYS A 1 386 ? -1.008 -30.125 -0.122 1 93.31 386 CYS A O 1
ATOM 2997 N N . PHE A 1 387 ? -2.441 -31.859 0.053 1 96.38 387 PHE A N 1
ATOM 2998 C CA . PHE A 1 387 ? -3.588 -31.078 -0.407 1 96.38 387 PHE A CA 1
ATOM 2999 C C . PHE A 1 387 ? -4.379 -30.531 0.773 1 96.38 387 PHE A C 1
ATOM 3001 O O . PHE A 1 387 ? -5.438 -29.922 0.591 1 96.38 387 PHE A O 1
ATOM 3008 N N . GLU A 1 388 ? -3.859 -30.688 2.002 1 95.31 388 GLU A N 1
ATOM 3009 C CA . GLU A 1 388 ? -4.523 -30.203 3.209 1 95.31 388 GLU A CA 1
ATOM 3010 C C . GLU A 1 388 ? -4.234 -28.719 3.443 1 95.31 388 GLU A C 1
ATOM 3012 O O . GLU A 1 388 ? -5.094 -27.984 3.939 1 95.31 388 GLU A O 1
ATOM 3017 N N . LEU A 1 389 ? -3.02 -28.359 3.145 1 96.75 389 LEU A N 1
ATOM 3018 C CA . LEU A 1 389 ? -2.551 -27 3.393 1 96.75 389 LEU A CA 1
ATOM 3019 C C . LEU A 1 389 ? -1.734 -26.484 2.211 1 96.75 389 LEU A C 1
ATOM 3021 O O . LEU A 1 389 ? -0.818 -27.156 1.742 1 96.75 389 LEU A O 1
ATOM 3025 N N . PHE A 1 390 ? -2.129 -25.297 1.76 1 97.56 390 PHE A N 1
ATOM 3026 C CA . PHE A 1 390 ? -1.315 -24.656 0.738 1 97.56 390 PHE A CA 1
ATOM 3027 C C . PHE A 1 390 ? 0.031 -24.219 1.309 1 97.56 390 PHE A C 1
ATOM 3029 O O . PHE A 1 390 ? 0.087 -23.516 2.318 1 97.56 390 PHE A O 1
ATOM 3036 N N . SER A 1 391 ? 1.071 -24.625 0.737 1 96.25 391 SER A N 1
ATOM 3037 C CA . SER A 1 391 ? 2.424 -24.25 1.143 1 96.25 391 SER A CA 1
ATOM 3038 C C . SER A 1 391 ? 3.332 -24.062 -0.068 1 96.25 391 SER A C 1
ATOM 3040 O O . SER A 1 391 ? 3.295 -24.859 -1.008 1 96.25 391 SER A O 1
ATOM 3042 N N . HIS A 1 392 ? 4.062 -22.984 -0.047 1 94.69 392 HIS A N 1
ATOM 3043 C CA . HIS A 1 392 ? 4.938 -22.688 -1.176 1 94.69 392 HIS A CA 1
ATOM 3044 C C . HIS A 1 392 ? 6.16 -21.891 -0.729 1 94.69 392 HIS A C 1
ATOM 3046 O O . HIS A 1 392 ? 6.043 -20.953 0.068 1 94.69 392 HIS A O 1
ATOM 3052 N N . ILE A 1 393 ? 7.316 -22.328 -1.162 1 92.31 393 ILE A N 1
ATOM 3053 C CA . ILE A 1 393 ? 8.562 -21.609 -0.93 1 92.31 393 ILE A CA 1
ATOM 3054 C C . ILE A 1 393 ? 9.148 -21.141 -2.262 1 92.31 393 ILE A C 1
ATOM 3056 O O . ILE A 1 393 ? 9.227 -21.906 -3.219 1 92.31 393 ILE A O 1
ATOM 3060 N N . THR A 1 394 ? 9.5 -19.922 -2.299 1 89.88 394 THR A N 1
ATOM 3061 C CA . THR A 1 394 ? 10.133 -19.359 -3.486 1 89.88 394 THR A CA 1
ATOM 3062 C C . THR A 1 394 ? 11.023 -18.172 -3.113 1 89.88 394 THR A C 1
ATOM 3064 O O . THR A 1 394 ? 11.398 -18.016 -1.95 1 89.88 394 THR A O 1
ATOM 3067 N N . LYS A 1 395 ? 11.508 -17.469 -4.168 1 88.56 395 LYS A N 1
ATOM 3068 C CA . LYS A 1 395 ? 12.367 -16.312 -3.965 1 88.56 395 LYS A CA 1
ATOM 3069 C C . LYS A 1 395 ? 11.953 -15.156 -4.871 1 88.56 395 LYS A C 1
ATOM 3071 O O . LYS A 1 395 ? 11.672 -15.359 -6.055 1 88.56 395 LYS A O 1
ATOM 3076 N N . PHE A 1 396 ? 11.773 -13.977 -4.324 1 89.19 396 PHE A N 1
ATOM 3077 C CA . PHE A 1 396 ? 11.555 -12.742 -5.074 1 89.19 396 PHE A CA 1
ATOM 3078 C C . PHE A 1 396 ? 12.492 -11.641 -4.582 1 89.19 396 PHE A C 1
ATOM 3080 O O . PHE A 1 396 ? 12.633 -11.438 -3.377 1 89.19 396 PHE A O 1
ATOM 3087 N N . PHE A 1 397 ? 13.156 -10.875 -5.465 1 88.69 397 PHE A N 1
ATOM 3088 C CA . PHE A 1 397 ? 14.055 -9.773 -5.145 1 88.69 397 PHE A CA 1
ATOM 3089 C C . PHE A 1 397 ? 15.117 -10.211 -4.137 1 88.69 397 PHE A C 1
ATOM 3091 O O . PHE A 1 397 ? 15.445 -9.469 -3.209 1 88.69 397 PHE A O 1
ATOM 3098 N N . ASN A 1 398 ? 15.461 -11.438 -4.199 1 85.62 398 ASN A N 1
ATOM 3099 C CA . ASN A 1 398 ? 16.516 -12.062 -3.408 1 85.62 398 ASN A CA 1
ATOM 3100 C C . ASN A 1 398 ? 16.062 -12.328 -1.976 1 85.62 398 ASN A C 1
ATOM 3102 O O . ASN A 1 398 ? 16.875 -12.578 -1.093 1 85.62 398 ASN A O 1
ATOM 3106 N N . TYR A 1 399 ? 14.773 -12.188 -1.755 1 92 399 TYR A N 1
ATOM 3107 C CA . TYR A 1 399 ? 14.219 -12.602 -0.475 1 92 399 TYR A CA 1
ATOM 3108 C C . TYR A 1 399 ? 13.578 -13.984 -0.583 1 92 399 TYR A C 1
ATOM 3110 O O . TYR A 1 399 ? 12.914 -14.297 -1.575 1 92 399 TYR A O 1
ATOM 3118 N N . LYS A 1 400 ? 13.898 -14.812 0.371 1 93.06 400 LYS A N 1
ATOM 3119 C CA . LYS A 1 400 ? 13.094 -16.031 0.52 1 93.06 400 LYS A CA 1
ATOM 3120 C C . LYS A 1 400 ? 11.648 -15.688 0.853 1 93.06 400 LYS A C 1
ATOM 3122 O O . LYS A 1 400 ? 11.383 -14.836 1.703 1 93.06 400 LYS A O 1
ATOM 3127 N N . VAL A 1 401 ? 10.727 -16.266 0.146 1 94.06 401 VAL A N 1
ATOM 3128 C CA . VAL A 1 401 ? 9.297 -16.031 0.364 1 94.06 401 VAL A CA 1
ATOM 3129 C C . VAL A 1 401 ? 8.602 -17.344 0.674 1 94.06 401 VAL A C 1
ATOM 3131 O O . VAL A 1 401 ? 8.734 -18.312 -0.075 1 94.06 401 VAL A O 1
ATOM 3134 N N . VAL A 1 402 ? 7.91 -17.406 1.788 1 95.44 402 VAL A N 1
ATOM 3135 C CA . VAL A 1 402 ? 7.125 -18.562 2.17 1 95.44 402 VAL A CA 1
ATOM 3136 C C . VAL A 1 402 ? 5.648 -18.188 2.281 1 95.44 402 VAL A C 1
ATOM 3138 O O . VAL A 1 402 ? 5.309 -17.188 2.928 1 95.44 402 VAL A O 1
ATOM 3141 N N . LEU A 1 403 ? 4.805 -18.906 1.618 1 96.38 403 LEU A N 1
ATOM 3142 C CA . LEU A 1 403 ? 3.357 -18.703 1.652 1 96.38 403 LEU A CA 1
ATOM 3143 C C . LEU A 1 403 ? 2.656 -19.922 2.266 1 96.38 403 LEU A C 1
ATOM 3145 O O . LEU A 1 403 ? 2.896 -21.047 1.853 1 96.38 403 LEU A O 1
ATOM 3149 N N . LEU A 1 404 ? 1.818 -19.703 3.273 1 96.75 404 LEU A N 1
ATOM 3150 C CA . LEU A 1 404 ? 1.097 -20.781 3.947 1 96.75 404 LEU A CA 1
ATOM 3151 C C . LEU A 1 404 ? -0.399 -20.484 3.992 1 96.75 404 LEU A C 1
ATOM 3153 O O . LEU A 1 404 ? -0.807 -19.359 4.328 1 96.75 404 LEU A O 1
ATOM 3157 N N . GLY A 1 405 ? -1.211 -21.469 3.639 1 97.5 405 GLY A N 1
ATOM 3158 C CA . GLY A 1 405 ? -2.654 -21.375 3.801 1 97.5 405 GLY A CA 1
ATOM 3159 C C . GLY A 1 405 ? -3.268 -20.203 3.068 1 97.5 405 GLY A C 1
ATOM 3160 O O . GLY A 1 405 ? -3.01 -20 1.88 1 97.5 405 GLY A O 1
ATOM 3161 N N . LYS A 1 406 ? -4.176 -19.547 3.789 1 96.38 406 LYS A N 1
ATOM 3162 C CA . LYS A 1 406 ? -4.816 -18.359 3.256 1 96.38 406 LYS A CA 1
ATOM 3163 C C . LYS A 1 406 ? -3.949 -17.125 3.49 1 96.38 406 LYS A C 1
ATOM 3165 O O . LYS A 1 406 ? -4.359 -16.188 4.191 1 96.38 406 LYS A O 1
ATOM 3170 N N . PHE A 1 407 ? -2.877 -17.047 2.793 1 95.81 407 PHE A N 1
ATOM 3171 C CA . PHE A 1 407 ? -1.807 -16.109 3.104 1 95.81 407 PHE A CA 1
ATOM 3172 C C . PHE A 1 407 ? -2.229 -14.68 2.773 1 95.81 407 PHE A C 1
ATOM 3174 O O . PHE A 1 407 ? -1.659 -13.719 3.303 1 95.81 407 PHE A O 1
ATOM 3181 N N . ASN A 1 408 ? -3.131 -14.414 1.926 1 91.88 408 ASN A N 1
ATOM 3182 C CA . ASN A 1 408 ? -3.691 -13.102 1.62 1 91.88 408 ASN A CA 1
ATOM 3183 C C . ASN A 1 408 ? -5.145 -13 2.074 1 91.88 408 ASN A C 1
ATOM 3185 O O . ASN A 1 408 ? -5.926 -12.242 1.491 1 91.88 408 ASN A O 1
ATOM 3189 N N . ALA A 1 409 ? -5.523 -13.82 3.008 1 91.75 409 ALA A N 1
ATOM 3190 C CA . ALA A 1 409 ? -6.875 -13.867 3.553 1 91.75 409 ALA A CA 1
ATOM 3191 C C . ALA A 1 409 ? -7.891 -14.219 2.471 1 91.75 409 ALA A C 1
ATOM 3193 O O . ALA A 1 409 ? -8.992 -13.672 2.439 1 91.75 409 ALA A O 1
ATOM 3194 N N . GLN A 1 410 ? -7.523 -15.023 1.552 1 89.31 410 GLN A N 1
ATOM 3195 C CA . GLN A 1 410 ? -8.375 -15.414 0.434 1 89.31 410 GLN A CA 1
ATOM 3196 C C . GLN A 1 410 ? -9.703 -15.984 0.928 1 89.31 410 GLN A C 1
ATOM 3198 O O . GLN A 1 410 ? -9.727 -16.922 1.723 1 89.31 410 GLN A O 1
ATOM 3203 N N . GLY A 1 411 ? -10.773 -15.398 0.468 1 88.06 411 GLY A N 1
ATOM 3204 C CA . GLY A 1 411 ? -12.094 -15.945 0.716 1 88.06 411 GLY A CA 1
ATOM 3205 C C . GLY A 1 411 ? -12.609 -15.664 2.115 1 88.06 411 GLY A C 1
ATOM 3206 O O . GLY A 1 411 ? -13.641 -16.203 2.525 1 88.06 411 GLY A O 1
ATOM 3207 N N . LEU A 1 412 ? -11.859 -14.875 2.912 1 90.62 412 LEU A N 1
ATOM 3208 C CA . LEU A 1 412 ? -12.25 -14.695 4.305 1 90.62 412 LEU A CA 1
ATOM 3209 C C . LEU A 1 412 ? -13.117 -13.453 4.469 1 90.62 412 LEU A C 1
ATOM 3211 O O . LEU A 1 412 ? -13.742 -13.258 5.512 1 90.62 412 LEU A O 1
ATOM 3215 N N . GLY A 1 413 ? -13.234 -12.672 3.449 1 82.75 413 GLY A N 1
ATOM 3216 C CA . GLY A 1 413 ? -13.992 -11.438 3.586 1 82.75 413 GLY A CA 1
ATOM 3217 C C . GLY A 1 413 ? -13.453 -10.523 4.664 1 82.75 413 GLY A C 1
ATOM 3218 O O . GLY A 1 413 ? -12.258 -10.219 4.684 1 82.75 413 GLY A O 1
ATOM 3219 N N . GLN A 1 414 ? -14.391 -10.125 5.605 1 81.12 414 GLN A N 1
ATOM 3220 C CA . GLN A 1 414 ? -13.992 -9.211 6.676 1 81.12 414 GLN A CA 1
ATOM 3221 C C . GLN A 1 414 ? -13.727 -9.969 7.973 1 81.12 414 GLN A C 1
ATOM 3223 O O . GLN A 1 414 ? -13.281 -9.383 8.961 1 81.12 414 GLN A O 1
ATOM 3228 N N . ASP A 1 415 ? -13.828 -11.172 7.922 1 84 415 ASP A N 1
ATOM 3229 C CA . ASP A 1 415 ? -13.719 -11.969 9.133 1 84 415 ASP A CA 1
ATOM 3230 C C . ASP A 1 415 ? -12.281 -12.445 9.352 1 84 415 ASP A C 1
ATOM 3232 O O . ASP A 1 415 ? -12.016 -13.656 9.359 1 84 415 ASP A O 1
ATOM 3236 N N . HIS A 1 416 ? -11.43 -11.539 9.438 1 90.06 416 HIS A N 1
ATOM 3237 C CA . HIS A 1 416 ? -10.047 -11.93 9.711 1 90.06 416 HIS A CA 1
ATOM 3238 C C . HIS A 1 416 ? -9.266 -10.781 10.352 1 90.06 416 HIS A C 1
ATOM 3240 O O . HIS A 1 416 ? -9.703 -9.625 10.305 1 90.06 416 HIS A O 1
ATOM 3246 N N . GLU A 1 417 ? -8.273 -11.117 11.07 1 87.75 417 GLU A N 1
ATOM 3247 C CA . GLU A 1 417 ? -7.305 -10.211 11.672 1 87.75 417 GLU A CA 1
ATOM 3248 C C . GLU A 1 417 ? -5.91 -10.438 11.094 1 87.75 417 GLU A C 1
ATOM 3250 O O . GLU A 1 417 ? -5.5 -11.578 10.875 1 87.75 417 GLU A O 1
ATOM 3255 N N . LEU A 1 418 ? -5.25 -9.305 10.805 1 88.44 418 LEU A N 1
ATOM 3256 C CA . LEU A 1 418 ? -3.885 -9.383 10.305 1 88.44 418 LEU A CA 1
ATOM 3257 C C . LEU A 1 418 ? -2.891 -8.906 11.359 1 88.44 418 LEU A C 1
ATOM 3259 O O . LEU A 1 418 ? -3.135 -7.91 12.039 1 88.44 418 LEU A O 1
ATOM 3263 N N . LEU A 1 419 ? -1.874 -9.609 11.586 1 86.06 419 LEU A N 1
ATOM 3264 C CA . LEU A 1 419 ? -0.712 -9.195 12.359 1 86.06 419 LEU A CA 1
ATOM 3265 C C . LEU A 1 419 ? 0.532 -9.109 11.484 1 86.06 419 LEU A C 1
ATOM 3267 O O . LEU A 1 419 ? 0.83 -10.047 10.734 1 86.06 419 LEU A O 1
ATOM 3271 N N . VAL A 1 420 ? 1.152 -8 11.539 1 87.44 420 VAL A N 1
ATOM 3272 C CA . VAL A 1 420 ? 2.309 -7.812 10.672 1 87.44 420 VAL A CA 1
ATOM 3273 C C . VAL A 1 420 ? 3.498 -7.324 11.492 1 87.44 420 VAL A C 1
ATOM 3275 O O . VAL A 1 420 ? 3.346 -6.477 12.375 1 87.44 420 VAL A O 1
ATOM 3278 N N . ARG A 1 421 ? 4.609 -7.902 11.312 1 86.12 421 ARG A N 1
ATOM 3279 C CA . ARG A 1 421 ? 5.906 -7.43 11.789 1 86.12 421 ARG A CA 1
ATOM 3280 C C . ARG A 1 421 ? 6.859 -7.191 10.617 1 86.12 421 ARG A C 1
ATOM 3282 O O . ARG A 1 421 ? 7.039 -8.062 9.766 1 86.12 421 ARG A O 1
ATOM 3289 N N . CYS A 1 422 ? 7.395 -6.035 10.602 1 87.75 422 CYS A N 1
ATOM 3290 C CA . CYS A 1 422 ? 8.258 -5.695 9.477 1 87.75 422 CYS A CA 1
ATOM 3291 C C . CYS A 1 422 ? 9.523 -4.996 9.953 1 87.75 422 CYS A C 1
ATOM 3293 O O . CYS A 1 422 ? 9.461 -4.051 10.742 1 87.75 422 CYS A O 1
ATOM 3295 N N . THR A 1 423 ? 10.617 -5.461 9.609 1 85.81 423 THR A N 1
ATOM 3296 C CA . THR A 1 423 ? 11.898 -4.773 9.68 1 85.81 423 THR A CA 1
ATOM 3297 C C . THR A 1 423 ? 12.414 -4.438 8.289 1 85.81 423 THR A C 1
ATOM 3299 O O . THR A 1 423 ? 12.82 -5.332 7.535 1 85.81 423 THR A O 1
ATOM 3302 N N . LYS A 1 424 ? 12.344 -3.156 8.008 1 83.81 424 LYS A N 1
ATOM 3303 C CA . LYS A 1 424 ? 12.633 -2.699 6.648 1 83.81 424 LYS A CA 1
ATOM 3304 C C . LYS A 1 424 ? 13.969 -3.26 6.152 1 83.81 424 LYS A C 1
ATOM 3306 O O . LYS A 1 424 ? 14.969 -3.213 6.867 1 83.81 424 LYS A O 1
ATOM 3311 N N . GLY A 1 425 ? 13.93 -3.855 4.922 1 85.88 425 GLY A N 1
ATOM 3312 C CA . GLY A 1 425 ? 15.125 -4.363 4.27 1 85.88 425 GLY A CA 1
ATOM 3313 C C . GLY A 1 425 ? 15.594 -5.695 4.824 1 85.88 425 GLY A C 1
ATOM 3314 O O . GLY A 1 425 ? 16.578 -6.258 4.359 1 85.88 425 GLY A O 1
ATOM 3315 N N . GLN A 1 426 ? 14.844 -6.25 5.805 1 89.69 426 GLN A N 1
ATOM 3316 C CA . GLN A 1 426 ? 15.312 -7.477 6.445 1 89.69 426 GLN A CA 1
ATOM 3317 C C . GLN A 1 426 ? 14.25 -8.57 6.383 1 89.69 426 GLN A C 1
ATOM 3319 O O . GLN A 1 426 ? 14.477 -9.625 5.781 1 89.69 426 GLN A O 1
ATOM 3324 N N . GLU A 1 427 ? 13.188 -8.305 6.949 1 91.31 427 GLU A N 1
ATOM 3325 C CA . GLU A 1 427 ? 12.164 -9.352 6.961 1 91.31 427 GLU A CA 1
ATOM 3326 C C . GLU A 1 427 ? 10.766 -8.75 7.066 1 91.31 427 GLU A C 1
ATOM 3328 O O . GLU A 1 427 ? 10.602 -7.613 7.512 1 91.31 427 GLU A O 1
ATOM 3333 N N . TYR A 1 428 ? 9.82 -9.43 6.637 1 92.06 428 TYR A N 1
ATOM 3334 C CA . TYR A 1 428 ? 8.391 -9.133 6.672 1 92.06 428 TYR A CA 1
ATOM 3335 C C . TYR A 1 428 ? 7.59 -10.383 7.035 1 92.06 428 TYR A C 1
ATOM 3337 O O . TYR A 1 428 ? 7.648 -11.391 6.332 1 92.06 428 TYR A O 1
ATOM 3345 N N . VAL A 1 429 ? 6.871 -10.344 8.195 1 90.62 429 VAL A N 1
ATOM 3346 C CA . VAL A 1 429 ? 6.059 -11.461 8.672 1 90.62 429 VAL A CA 1
ATOM 3347 C C . VAL A 1 429 ? 4.598 -11.023 8.781 1 90.62 429 VAL A C 1
ATOM 3349 O O . VAL A 1 429 ? 4.281 -10.07 9.5 1 90.62 429 VAL A O 1
ATOM 3352 N N . LYS A 1 430 ? 3.744 -11.641 8.07 1 91.88 430 LYS A N 1
ATOM 3353 C CA . LYS A 1 430 ? 2.309 -11.383 8.125 1 91.88 430 LYS A CA 1
ATOM 3354 C C . LYS A 1 430 ? 1.532 -12.648 8.477 1 91.88 430 LYS A C 1
ATOM 3356 O O . LYS A 1 430 ? 1.741 -13.703 7.867 1 91.88 430 LYS A O 1
ATOM 3361 N N . VAL A 1 431 ? 0.625 -12.508 9.422 1 90.88 431 VAL A N 1
ATOM 3362 C CA . VAL A 1 431 ? -0.203 -13.625 9.867 1 90.88 431 VAL A CA 1
ATOM 3363 C C . VAL A 1 431 ? -1.679 -13.273 9.695 1 90.88 431 VAL A C 1
ATOM 3365 O O . VAL A 1 431 ? -2.094 -12.141 9.969 1 90.88 431 VAL A O 1
ATOM 3368 N N . VAL A 1 432 ? -2.404 -14.203 9.188 1 92.12 432 VAL A N 1
ATOM 3369 C CA . VAL A 1 432 ? -3.852 -14.078 9.055 1 92.12 432 VAL A CA 1
ATOM 3370 C C . VAL A 1 432 ? -4.547 -14.922 10.117 1 92.12 432 VAL A C 1
ATOM 3372 O O . VAL A 1 432 ? -4.32 -16.125 10.211 1 92.12 432 VAL A O 1
ATOM 3375 N N . LEU A 1 433 ? -5.379 -14.297 10.922 1 90.06 433 LEU A N 1
ATOM 3376 C CA . LEU A 1 433 ? -6.094 -14.984 11.992 1 90.06 433 LEU A CA 1
ATOM 3377 C C . LEU A 1 433 ? -7.598 -14.922 11.766 1 90.06 433 LEU A C 1
ATOM 3379 O O . LEU A 1 433 ? -8.125 -13.914 11.297 1 90.06 433 LEU A O 1
ATOM 3383 N N . THR A 1 434 ? -8.242 -15.992 11.953 1 90.69 434 THR A N 1
ATOM 3384 C CA . THR A 1 434 ? -9.695 -16.062 12.047 1 90.69 434 THR A CA 1
ATOM 3385 C C . THR A 1 434 ? -10.125 -16.734 13.352 1 90.69 434 THR A C 1
ATOM 3387 O O . THR A 1 434 ? -9.711 -17.859 13.648 1 90.69 434 THR A O 1
ATOM 3390 N N . GLY A 1 435 ? -10.984 -16.031 14.125 1 84.5 435 GLY A N 1
ATOM 3391 C CA . GLY A 1 435 ? -11.414 -16.594 15.391 1 84.5 435 GLY A CA 1
ATOM 3392 C C . GLY A 1 435 ? -10.25 -16.953 16.312 1 84.5 435 GLY A C 1
ATOM 3393 O O . GLY A 1 435 ? -10.258 -18.016 16.938 1 84.5 435 GLY A O 1
ATOM 3394 N N . GLY A 1 436 ? -9.203 -16.188 16.219 1 82.44 436 GLY A N 1
ATOM 3395 C CA . GLY A 1 436 ? -8.055 -16.391 17.078 1 82.44 436 GLY A CA 1
ATOM 3396 C C . GLY A 1 436 ? -7.133 -17.5 16.609 1 82.44 436 GLY A C 1
ATOM 3397 O O . GLY A 1 436 ? -6.16 -17.828 17.281 1 82.44 436 GLY A O 1
ATOM 3398 N N . ARG A 1 437 ? -7.422 -18.062 15.438 1 88.5 437 ARG A N 1
ATOM 3399 C CA . ARG A 1 437 ? -6.613 -19.141 14.891 1 88.5 437 ARG A CA 1
ATOM 3400 C C . ARG A 1 437 ? -5.918 -18.703 13.602 1 88.5 437 ARG A C 1
ATOM 3402 O O . ARG A 1 437 ? -6.512 -18.016 12.773 1 88.5 437 ARG A O 1
ATOM 3409 N N . MET A 1 438 ? -4.688 -19.141 13.516 1 90.56 438 MET A N 1
ATOM 3410 C CA . MET A 1 438 ? -3.928 -18.797 12.312 1 90.56 438 MET A CA 1
ATOM 3411 C C . MET A 1 438 ? -4.414 -19.609 11.117 1 90.56 438 MET A C 1
ATOM 3413 O O . MET A 1 438 ? -4.559 -20.828 11.211 1 90.56 438 MET A O 1
ATOM 3417 N N . VAL A 1 439 ? -4.668 -18.953 10.039 1 95.75 439 VAL A N 1
ATOM 3418 C CA . VAL A 1 439 ? -5.16 -19.688 8.875 1 95.75 439 VAL A CA 1
ATOM 3419 C C . VAL A 1 439 ? -4.246 -19.422 7.68 1 95.75 439 VAL A C 1
ATOM 3421 O O . VAL A 1 439 ? -4.383 -20.062 6.637 1 95.75 439 VAL A O 1
ATOM 3424 N N . GLY A 1 440 ? -3.312 -18.5 7.793 1 95.62 440 GLY A N 1
ATOM 3425 C CA . GLY A 1 440 ? -2.383 -18.203 6.719 1 95.62 440 GLY A CA 1
ATOM 3426 C C . GLY A 1 440 ? -1.213 -17.344 7.16 1 95.62 440 GLY A C 1
ATOM 3427 O O . GLY A 1 440 ? -1.246 -16.75 8.242 1 95.62 440 GLY A O 1
ATOM 3428 N N . ALA A 1 441 ? -0.203 -17.266 6.309 1 93.94 441 ALA A N 1
ATOM 3429 C CA . ALA A 1 441 ? 0.967 -16.453 6.633 1 93.94 441 ALA A CA 1
ATOM 3430 C C . ALA A 1 441 ? 1.792 -16.156 5.383 1 93.94 441 ALA A C 1
ATOM 3432 O O . ALA A 1 441 ? 1.797 -16.938 4.434 1 93.94 441 ALA A O 1
ATOM 3433 N N . VAL A 1 442 ? 2.414 -14.984 5.391 1 95.75 442 VAL A N 1
ATOM 3434 C CA . VAL A 1 442 ? 3.455 -14.609 4.438 1 95.75 442 VAL A CA 1
ATOM 3435 C C . VAL A 1 442 ? 4.758 -14.32 5.18 1 95.75 442 VAL A C 1
ATOM 3437 O O . VAL A 1 442 ? 4.785 -13.492 6.094 1 95.75 442 VAL A O 1
ATOM 3440 N N . LEU A 1 443 ? 5.793 -15.07 4.852 1 94.06 443 LEU A N 1
ATOM 3441 C CA . LEU A 1 443 ? 7.117 -14.852 5.426 1 94.06 443 LEU A CA 1
ATOM 3442 C C . LEU A 1 443 ? 8.109 -14.414 4.355 1 94.06 443 LEU A C 1
ATOM 3444 O O . LEU A 1 443 ? 8.336 -15.141 3.383 1 94.06 443 LEU A O 1
ATOM 3448 N N . ILE A 1 444 ? 8.641 -13.266 4.43 1 95.25 444 ILE A N 1
ATOM 3449 C CA . ILE A 1 444 ? 9.664 -12.758 3.525 1 95.25 444 ILE A CA 1
ATOM 3450 C C . ILE A 1 444 ? 10.969 -12.531 4.293 1 95.25 444 ILE A C 1
ATOM 3452 O O . ILE A 1 444 ? 10.969 -11.883 5.34 1 95.25 444 ILE A O 1
ATOM 3456 N N . GLY A 1 445 ? 12.078 -13.062 3.732 1 94.19 445 GLY A N 1
ATOM 3457 C CA . GLY A 1 445 ? 13.359 -13.031 4.422 1 94.19 445 GLY A CA 1
ATOM 3458 C C . GLY A 1 445 ? 13.664 -14.32 5.164 1 94.19 445 GLY A C 1
ATOM 3459 O O . GLY A 1 445 ? 12.883 -15.266 5.125 1 94.19 445 GLY A O 1
ATOM 3460 N N . GLU A 1 446 ? 14.812 -14.391 5.805 1 91.75 446 GLU A N 1
ATOM 3461 C CA . GLU A 1 446 ? 15.211 -15.547 6.594 1 91.75 446 GLU A CA 1
ATOM 3462 C C . GLU A 1 446 ? 14.602 -15.5 7.992 1 91.75 446 GLU A C 1
ATOM 3464 O O . GLU A 1 446 ? 15.312 -15.273 8.977 1 91.75 446 GLU A O 1
ATOM 3469 N N . THR A 1 447 ? 13.273 -15.797 8.094 1 87 447 THR A N 1
ATOM 3470 C CA . THR A 1 447 ? 12.539 -15.633 9.344 1 87 447 THR A CA 1
ATOM 3471 C C . THR A 1 447 ? 12.648 -16.891 10.203 1 87 447 THR A C 1
ATOM 3473 O O . THR A 1 447 ? 12.43 -16.844 11.414 1 87 447 THR A O 1
ATOM 3476 N N . ASP A 1 448 ? 12.836 -18.094 9.578 1 82.06 448 ASP A N 1
ATOM 3477 C CA . ASP A 1 448 ? 12.93 -19.391 10.211 1 82.06 448 ASP A CA 1
ATOM 3478 C C . ASP A 1 448 ? 11.656 -19.734 10.984 1 82.06 448 ASP A C 1
ATOM 3480 O O . ASP A 1 448 ? 11.695 -20.422 12 1 82.06 448 ASP A O 1
ATOM 3484 N N . LEU A 1 449 ? 10.5 -19.234 10.5 1 86.38 449 LEU A N 1
ATOM 3485 C CA . LEU A 1 449 ? 9.234 -19.406 11.203 1 86.38 449 LEU A CA 1
ATOM 3486 C C . LEU A 1 449 ? 8.32 -20.359 10.453 1 86.38 449 LEU A C 1
ATOM 3488 O O . LEU A 1 449 ? 7.246 -20.719 10.945 1 86.38 449 LEU A O 1
ATOM 3492 N N . GLU A 1 450 ? 8.711 -20.828 9.305 1 89.69 450 GLU A N 1
ATOM 3493 C CA . GLU A 1 450 ? 7.793 -21.516 8.406 1 89.69 450 GLU A CA 1
ATOM 3494 C C . GLU A 1 450 ? 7.289 -22.812 9.031 1 89.69 450 GLU A C 1
ATOM 3496 O O . GLU A 1 450 ? 6.102 -23.125 8.961 1 89.69 450 GLU A O 1
ATOM 3501 N N . GLU A 1 451 ? 8.172 -23.609 9.672 1 86.69 451 GLU A N 1
ATOM 3502 C CA . GLU A 1 451 ? 7.75 -24.859 10.289 1 86.69 451 GLU A CA 1
ATOM 3503 C C . GLU A 1 451 ? 6.797 -24.594 11.461 1 86.69 451 GLU A C 1
ATOM 3505 O O . GLU A 1 451 ? 5.777 -25.266 11.602 1 86.69 451 GLU A O 1
ATOM 3510 N N . THR A 1 452 ? 7.145 -23.656 12.273 1 83.19 452 THR A N 1
ATOM 3511 C CA . THR A 1 452 ? 6.324 -23.297 13.422 1 83.19 452 THR A CA 1
ATOM 3512 C C . THR A 1 452 ? 4.941 -22.844 12.984 1 83.19 452 THR A C 1
ATOM 3514 O O . THR A 1 452 ? 3.928 -23.281 13.531 1 83.19 452 THR A O 1
ATOM 3517 N N . PHE A 1 453 ? 4.855 -21.984 12.023 1 88.56 453 PHE A N 1
ATOM 3518 C CA . PHE A 1 453 ? 3.584 -21.438 11.578 1 88.56 453 PHE A CA 1
ATOM 3519 C C . PHE A 1 453 ? 2.736 -22.5 10.898 1 88.56 453 PHE A C 1
ATOM 3521 O O . PHE A 1 453 ? 1.513 -22.516 11.055 1 88.56 453 PHE A O 1
ATOM 3528 N N . GLU A 1 454 ? 3.395 -23.359 10.117 1 91.31 454 GLU A N 1
ATOM 3529 C CA . GLU A 1 454 ? 2.66 -24.469 9.531 1 91.31 454 GLU A CA 1
ATOM 3530 C C . GLU A 1 454 ? 1.966 -25.297 10.617 1 91.31 454 GLU A C 1
ATOM 3532 O O . GLU A 1 454 ? 0.792 -25.656 10.477 1 91.31 454 GLU A O 1
ATOM 3537 N N . ASN A 1 455 ? 2.684 -25.594 11.656 1 85.94 455 ASN A N 1
ATOM 3538 C CA . ASN A 1 455 ? 2.137 -26.391 12.758 1 85.94 455 ASN A CA 1
ATOM 3539 C C . ASN A 1 455 ? 0.982 -25.656 13.445 1 85.94 455 ASN A C 1
ATOM 3541 O O . ASN A 1 455 ? -0.013 -26.281 13.812 1 85.94 455 ASN A O 1
ATOM 3545 N N . LEU A 1 456 ? 1.117 -24.391 13.633 1 85.88 456 LEU A N 1
ATOM 3546 C CA . LEU A 1 456 ? 0.056 -23.609 14.25 1 85.88 456 LEU A CA 1
ATOM 3547 C C . LEU A 1 456 ? -1.21 -23.641 13.406 1 85.88 456 LEU A C 1
ATOM 3549 O O . LEU A 1 456 ? -2.318 -23.719 13.938 1 85.88 456 LEU A O 1
ATOM 3553 N N . ILE A 1 457 ? -1.094 -23.609 12.117 1 91.38 457 ILE A N 1
ATOM 3554 C CA . ILE A 1 457 ? -2.23 -23.625 11.203 1 91.38 457 ILE A CA 1
ATOM 3555 C C . ILE A 1 457 ? -2.885 -25 11.219 1 91.38 457 ILE A C 1
ATOM 3557 O O . ILE A 1 457 ? -4.098 -25.125 11.398 1 91.38 457 ILE A O 1
ATOM 3561 N N . LEU A 1 458 ? -2.051 -26.031 11.07 1 91.5 458 LEU A N 1
ATOM 3562 C CA . LEU A 1 458 ? -2.559 -27.391 10.961 1 91.5 458 LEU A CA 1
ATOM 3563 C C . LEU A 1 458 ? -3.242 -27.828 12.25 1 91.5 458 LEU A C 1
ATOM 3565 O O . LEU A 1 458 ? -4.246 -28.531 12.211 1 91.5 458 LEU A O 1
ATOM 3569 N N . ASN A 1 459 ? -2.701 -27.344 13.391 1 86.75 459 ASN A N 1
ATOM 3570 C CA . ASN A 1 459 ? -3.242 -27.75 14.68 1 86.75 459 ASN A CA 1
ATOM 3571 C C . ASN A 1 459 ? -4.367 -26.828 15.133 1 86.75 459 ASN A C 1
ATOM 3573 O O . ASN A 1 459 ? -4.988 -27.062 16.172 1 86.75 459 ASN A O 1
ATOM 3577 N N . GLN A 1 460 ? -4.648 -25.844 14.383 1 86.75 460 GLN A N 1
ATOM 3578 C CA . GLN A 1 460 ? -5.711 -24.891 14.695 1 86.75 460 GLN A CA 1
ATOM 3579 C C . GLN A 1 460 ? -5.605 -24.406 16.141 1 86.75 460 GLN A C 1
ATOM 3581 O O . GLN A 1 460 ? -6.59 -24.422 16.875 1 86.75 460 GLN A O 1
ATOM 3586 N N . MET A 1 461 ? -4.445 -24.062 16.406 1 76.88 461 MET A N 1
ATOM 3587 C CA . MET A 1 461 ? -4.215 -23.625 17.781 1 76.88 461 MET A CA 1
ATOM 3588 C C . MET A 1 461 ? -4.879 -22.281 18.031 1 76.88 461 MET A C 1
ATOM 3590 O O . MET A 1 461 ? -4.848 -21.391 17.188 1 76.88 461 MET A O 1
ATOM 3594 N N . ASP A 1 462 ? -5.52 -22.172 19.172 1 79.06 462 ASP A N 1
ATOM 3595 C CA . ASP A 1 462 ? -6.109 -20.906 19.578 1 79.06 462 ASP A CA 1
ATOM 3596 C C . ASP A 1 462 ? -5.035 -19.938 20.062 1 79.06 462 ASP A C 1
ATOM 3598 O O . ASP A 1 462 ? -4.371 -20.188 21.062 1 79.06 462 ASP A O 1
ATOM 3602 N N . LEU A 1 463 ? -4.918 -18.891 19.359 1 74.06 463 LEU A N 1
ATOM 3603 C CA . LEU A 1 463 ? -3.84 -17.938 19.641 1 74.06 463 LEU A CA 1
ATOM 3604 C C . LEU A 1 463 ? -4.375 -16.688 20.312 1 74.06 463 LEU A C 1
ATOM 3606 O O . LEU A 1 463 ? -3.662 -15.688 20.438 1 74.06 463 LEU A O 1
ATOM 3610 N N . SER A 1 464 ? -5.609 -16.703 20.625 1 65.06 464 SER A N 1
ATOM 3611 C CA . SER A 1 464 ? -6.258 -15.531 21.203 1 65.06 464 SER A CA 1
ATOM 3612 C C . SER A 1 464 ? -5.477 -15.008 22.406 1 65.06 464 SER A C 1
ATOM 3614 O O . SER A 1 464 ? -5.492 -13.812 22.688 1 65.06 464 SER A O 1
ATOM 3616 N N . ARG A 1 465 ? -4.832 -15.953 23.156 1 59.97 465 ARG A N 1
ATOM 3617 C CA . ARG A 1 465 ? -4.074 -15.555 24.344 1 59.97 465 ARG A CA 1
ATOM 3618 C C . ARG A 1 465 ? -2.734 -14.938 23.953 1 59.97 465 ARG A C 1
ATOM 3620 O O . ARG A 1 465 ? -2.111 -14.242 24.75 1 59.97 465 ARG A O 1
ATOM 3627 N N . TYR A 1 466 ? -2.248 -15.336 22.828 1 53.16 466 TYR A N 1
ATOM 3628 C CA . TYR A 1 466 ? -0.914 -14.938 22.391 1 53.16 466 TYR A CA 1
ATOM 3629 C C . TYR A 1 466 ? -0.974 -13.672 21.547 1 53.16 466 TYR A C 1
ATOM 3631 O O . TYR A 1 466 ? 0.062 -13.133 21.141 1 53.16 466 TYR A O 1
ATOM 3639 N N . GLY A 1 467 ? -2.035 -13.234 21.234 1 49.97 467 GLY A N 1
ATOM 3640 C CA . GLY A 1 467 ? -2.014 -12.031 20.422 1 49.97 467 GLY A CA 1
ATOM 3641 C C . GLY A 1 467 ? -1.034 -10.984 20.938 1 49.97 467 GLY A C 1
ATOM 3642 O O . GLY A 1 467 ? -0.518 -11.102 22.047 1 49.97 467 GLY A O 1
ATOM 3643 N N . GLU A 1 468 ? -0.568 -10.086 20.094 1 53.12 468 GLU A N 1
ATOM 3644 C CA . GLU A 1 468 ? 0.472 -9.133 20.484 1 53.12 468 GLU A CA 1
ATOM 3645 C C . GLU A 1 468 ? 0.151 -8.477 21.812 1 53.12 468 GLU A C 1
ATOM 3647 O O . GLU A 1 468 ? -0.884 -7.824 21.969 1 53.12 468 GLU A O 1
ATOM 3652 N N . GLU A 1 469 ? 0.882 -9.031 22.797 1 56.5 469 GLU A N 1
ATOM 3653 C CA . GLU A 1 469 ? 0.677 -8.398 24.094 1 56.5 469 GLU A CA 1
ATOM 3654 C C . GLU A 1 469 ? 0.674 -6.875 23.969 1 56.5 469 GLU A C 1
ATOM 3656 O O . GLU A 1 469 ? -0.134 -6.195 24.609 1 56.5 469 GLU A O 1
ATOM 3661 N N . LEU A 1 470 ? 1.597 -6.543 23.141 1 50.28 470 LEU A N 1
ATOM 3662 C CA . LEU A 1 470 ? 1.694 -5.09 23.047 1 50.28 470 LEU A CA 1
ATOM 3663 C C . LEU A 1 470 ? 0.496 -4.512 22.297 1 50.28 470 LEU A C 1
ATOM 3665 O O . LEU A 1 470 ? -0.017 -3.453 22.656 1 50.28 470 LEU A O 1
ATOM 3669 N N . LEU A 1 471 ? 0.017 -5.328 21.312 1 54.72 471 LEU A N 1
ATOM 3670 C CA . LEU A 1 471 ? -1.049 -4.785 20.469 1 54.72 471 LEU A CA 1
ATOM 3671 C C . LEU A 1 471 ? -2.41 -5.297 20.922 1 54.72 471 LEU A C 1
ATOM 3673 O O . LEU A 1 471 ? -3.43 -5.012 20.297 1 54.72 471 LEU A O 1
ATOM 3677 N N . ASN A 1 472 ? -2.361 -6.125 22.047 1 52.09 472 ASN A N 1
ATOM 3678 C CA . ASN A 1 472 ? -3.6 -6.68 22.594 1 52.09 472 ASN A CA 1
ATOM 3679 C C . ASN A 1 472 ? -4.277 -5.703 23.547 1 52.09 472 ASN A C 1
ATOM 3681 O O . ASN A 1 472 ? -3.736 -5.402 24.609 1 52.09 472 ASN A O 1
ATOM 3685 N N . PRO A 1 473 ? -5.344 -5.039 23.203 1 44.34 473 PRO A N 1
ATOM 3686 C CA . PRO A 1 473 ? -6.02 -4.086 24.078 1 44.34 473 PRO A CA 1
ATOM 3687 C C . PRO A 1 473 ? -6.363 -4.688 25.438 1 44.34 473 PRO A C 1
ATOM 3689 O O . PRO A 1 473 ? -6.605 -3.955 26.406 1 44.34 473 PRO A O 1
ATOM 3692 N N . ASN A 1 474 ? -6.633 -5.93 25.531 1 44.81 474 ASN A N 1
ATOM 3693 C CA . ASN A 1 474 ? -7.066 -6.551 26.781 1 44.81 474 ASN A CA 1
ATOM 3694 C C . ASN A 1 474 ? -5.883 -6.82 27.703 1 44.81 474 ASN A C 1
ATOM 3696 O O . ASN A 1 474 ? -6.062 -7.34 28.812 1 44.81 474 ASN A O 1
ATOM 3700 N N . ILE A 1 475 ? -4.797 -6.719 27.188 1 40.69 475 ILE A N 1
ATOM 3701 C CA . ILE A 1 475 ? -3.688 -6.988 28.094 1 40.69 475 ILE A CA 1
ATOM 3702 C C . ILE A 1 475 ? -3.326 -5.715 28.859 1 40.69 475 ILE A C 1
ATOM 3704 O O . ILE A 1 475 ? -3.172 -4.648 28.266 1 40.69 475 ILE A O 1
ATOM 3708 N N . ASP A 1 476 ? -3.658 -5.68 30.125 1 41.16 476 ASP A N 1
ATOM 3709 C CA . ASP A 1 476 ? -3.359 -4.629 31.094 1 41.16 476 ASP A CA 1
ATOM 3710 C C . ASP A 1 476 ? -1.887 -4.23 31.031 1 41.16 476 ASP A C 1
ATOM 3712 O O . ASP A 1 476 ? -1.054 -4.812 31.734 1 41.16 476 ASP A O 1
ATOM 3716 N N . ILE A 1 477 ? -1.436 -3.859 29.984 1 38.78 477 ILE A N 1
ATOM 3717 C CA . ILE A 1 477 ? -0.1 -3.273 29.938 1 38.78 477 ILE A CA 1
ATOM 3718 C C . ILE A 1 477 ? 0.054 -2.275 31.094 1 38.78 477 ILE A C 1
ATOM 3720 O O . ILE A 1 477 ? 1.174 -1.908 31.453 1 38.78 477 ILE A O 1
ATOM 3724 N N . GLU A 1 478 ? -1.026 -1.741 31.5 1 38.91 478 GLU A N 1
ATOM 3725 C CA . GLU A 1 478 ? -0.99 -0.868 32.656 1 38.91 478 GLU A CA 1
ATOM 3726 C C . GLU A 1 478 ? -0.432 -1.6 33.875 1 38.91 478 GLU A C 1
ATOM 3728 O O . GLU A 1 478 ? 0.134 -0.975 34.781 1 38.91 478 GLU A O 1
ATOM 3733 N N . ASP A 1 479 ? -0.801 -2.709 34 1 36.19 479 ASP A N 1
ATOM 3734 C CA . ASP A 1 479 ? -0.292 -3.387 35.188 1 36.19 479 ASP A CA 1
ATOM 3735 C C . ASP A 1 479 ? 1.234 -3.361 35.219 1 36.19 479 ASP A C 1
ATOM 3737 O O . ASP A 1 479 ? 1.842 -3.688 36.25 1 36.19 479 ASP A O 1
ATOM 3741 N N . TYR A 1 480 ? 1.706 -3.189 34.188 1 32.59 480 TYR A N 1
ATOM 3742 C CA . TYR A 1 480 ? 3.162 -3.102 34.219 1 32.59 480 TYR A CA 1
ATOM 3743 C C . TYR A 1 480 ? 3.615 -1.698 34.594 1 32.59 480 TYR A C 1
ATOM 3745 O O . TYR A 1 480 ? 4.805 -1.464 34.812 1 32.59 480 TYR A O 1
ATOM 3753 N N . PHE A 1 481 ? 2.773 -0.802 34.406 1 33.88 481 PHE A N 1
ATOM 3754 C CA . PHE A 1 481 ? 3.154 0.543 34.812 1 33.88 481 PHE A CA 1
ATOM 3755 C C . PHE A 1 481 ? 2.791 0.782 36.281 1 33.88 481 PHE A C 1
ATOM 3757 O O . PHE A 1 481 ? 3.01 1.873 36.812 1 33.88 481 PHE A O 1
ATOM 3764 N N . ASP A 1 482 ? 1.955 -0.023 36.875 1 28.25 482 ASP A N 1
ATOM 3765 C CA . ASP A 1 482 ? 1.931 0.076 38.312 1 28.25 482 ASP A CA 1
ATOM 3766 C C . ASP A 1 482 ? 3.201 -0.507 38.938 1 28.25 482 ASP A C 1
ATOM 3768 O O . ASP A 1 482 ? 3.676 -1.562 38.5 1 28.25 482 ASP A O 1
ATOM 3772 N N . ILE B 1 1 ? -7.402 68.438 16.297 1 25 1 ILE B N 1
ATOM 3773 C CA . ILE B 1 1 ? -8.055 67.125 16.438 1 25 1 ILE B CA 1
ATOM 3774 C C . ILE B 1 1 ? -7.094 66.125 17.109 1 25 1 ILE B C 1
ATOM 3776 O O . ILE B 1 1 ? -6 65.875 16.609 1 25 1 ILE B O 1
ATOM 3780 N N . GLU B 1 2 ? -7.008 66.125 18.406 1 29.47 2 GLU B N 1
ATOM 3781 C CA . GLU B 1 2 ? -6.082 65.312 19.219 1 29.47 2 GLU B CA 1
ATOM 3782 C C . GLU B 1 2 ? -5.969 63.906 18.688 1 29.47 2 GLU B C 1
ATOM 3784 O O . GLU B 1 2 ? -6.973 63.281 18.312 1 29.47 2 GLU B O 1
ATOM 3789 N N . SER B 1 3 ? -4.992 63.562 17.938 1 35.28 3 SER B N 1
ATOM 3790 C CA . SER B 1 3 ? -4.777 62.219 17.422 1 35.28 3 SER B CA 1
ATOM 3791 C C . SER B 1 3 ? -5.262 61.156 18.406 1 35.28 3 SER B C 1
ATOM 3793 O O . SER B 1 3 ? -4.992 61.25 19.609 1 35.28 3 SER B O 1
ATOM 3795 N N . PRO B 1 4 ? -6.496 60.625 18.297 1 39.38 4 PRO B N 1
ATOM 3796 C CA . PRO B 1 4 ? -6.98 59.75 19.344 1 39.38 4 PRO B CA 1
ATOM 3797 C C . PRO B 1 4 ? -5.852 59.031 20.078 1 39.38 4 PRO B C 1
ATOM 3799 O O . PRO B 1 4 ? -4.84 58.688 19.453 1 39.38 4 PRO B O 1
ATOM 3802 N N . SER B 1 5 ? -5.527 59.406 21.234 1 42.28 5 SER B N 1
ATOM 3803 C CA . SER B 1 5 ? -4.523 58.969 22.188 1 42.28 5 SER B CA 1
ATOM 3804 C C . SER B 1 5 ? -4.254 57.469 22.062 1 42.28 5 SER B C 1
ATOM 3806 O O . SER B 1 5 ? -5.18 56.656 22.156 1 42.28 5 SER B O 1
ATOM 3808 N N . ILE B 1 6 ? -3.373 57.094 21.188 1 52.03 6 ILE B N 1
ATOM 3809 C CA . ILE B 1 6 ? -2.83 55.75 20.922 1 52.03 6 ILE B CA 1
ATOM 3810 C C . ILE B 1 6 ? -2.516 55.031 22.234 1 52.03 6 ILE B C 1
ATOM 3812 O O . ILE B 1 6 ? -1.646 55.469 22.984 1 52.03 6 ILE B O 1
ATOM 3816 N N . ALA B 1 7 ? -3.482 54.531 22.953 1 58.31 7 ALA B N 1
ATOM 3817 C CA . ALA B 1 7 ? -3.287 53.906 24.25 1 58.31 7 ALA B CA 1
ATOM 3818 C C . ALA B 1 7 ? -2.205 52.812 24.172 1 58.31 7 ALA B C 1
ATOM 3820 O O . ALA B 1 7 ? -2.109 52.094 23.172 1 58.31 7 ALA B O 1
ATOM 3821 N N . LYS B 1 8 ? -1.158 53.031 24.906 1 79.81 8 LYS B N 1
ATOM 3822 C CA . LYS B 1 8 ? -0.098 52.062 25.125 1 79.81 8 LYS B CA 1
ATOM 3823 C C . LYS B 1 8 ? -0.649 50.781 25.75 1 79.81 8 LYS B C 1
ATOM 3825 O O . LYS B 1 8 ? -1.236 50.844 26.844 1 79.81 8 LYS B O 1
ATOM 3830 N N . LEU B 1 9 ? -0.656 49.781 24.938 1 89.88 9 LEU B N 1
ATOM 3831 C CA . LEU B 1 9 ? -1.145 48.469 25.406 1 89.88 9 LEU B CA 1
ATOM 3832 C C . LEU B 1 9 ? 0.011 47.594 25.844 1 89.88 9 LEU B C 1
ATOM 3834 O O . LEU B 1 9 ? 1.112 47.688 25.297 1 89.88 9 LEU B O 1
ATOM 3838 N N . THR B 1 10 ? -0.234 46.906 26.859 1 90.5 10 THR B N 1
ATOM 3839 C CA . THR B 1 10 ? 0.808 46 27.312 1 90.5 10 THR B CA 1
ATOM 3840 C C . THR B 1 10 ? 0.933 44.812 26.344 1 90.5 10 THR B C 1
ATOM 3842 O O . THR B 1 10 ? 2.039 44.438 25.938 1 90.5 10 THR B O 1
ATOM 3845 N N . PHE B 1 11 ? -0.23 44.25 26.047 1 96.38 11 PHE B N 1
ATOM 3846 C CA . PHE B 1 11 ? -0.23 43.062 25.203 1 96.38 11 PHE B CA 1
ATOM 3847 C C . PHE B 1 11 ? -1.1 43.281 23.969 1 96.38 11 PHE B C 1
ATOM 3849 O O . PHE B 1 11 ? -2.264 43.656 24.078 1 96.38 11 PHE B O 1
ATOM 3856 N N . VAL B 1 12 ? -0.539 43 22.812 1 97.62 12 VAL B N 1
ATOM 3857 C CA . VAL B 1 12 ? -1.287 42.969 21.562 1 97.62 12 VAL B CA 1
ATOM 3858 C C . VAL B 1 12 ? -1.119 41.625 20.875 1 97.62 12 VAL B C 1
ATOM 3860 O O . VAL B 1 12 ? 0.001 41.125 20.734 1 97.62 12 VAL B O 1
ATOM 3863 N N . ILE B 1 13 ? -2.203 40.969 20.547 1 98.38 13 ILE B N 1
ATOM 3864 C CA . ILE B 1 13 ? -2.215 39.719 19.812 1 98.38 13 ILE B CA 1
ATOM 3865 C C . ILE B 1 13 ? -2.85 39.906 18.438 1 98.38 13 ILE B C 1
ATOM 3867 O O . ILE B 1 13 ? -3.9 40.562 18.328 1 98.38 13 ILE B O 1
ATOM 3871 N N . VAL B 1 14 ? -2.172 39.375 17.391 1 98 14 VAL B N 1
ATOM 3872 C CA . VAL B 1 14 ? -2.672 39.531 16.031 1 98 14 VAL B CA 1
ATOM 3873 C C . VAL B 1 14 ? -3.162 38.188 15.516 1 98 14 VAL B C 1
ATOM 3875 O O . VAL B 1 14 ? -2.391 37.219 15.445 1 98 14 VAL B O 1
ATOM 3878 N N . GLY B 1 15 ? -4.418 38.125 15.07 1 96.44 15 GLY B N 1
ATOM 3879 C CA . GLY B 1 15 ? -5 36.906 14.508 1 96.44 15 GLY B CA 1
ATOM 3880 C C . GLY B 1 15 ? -6.105 36.312 15.367 1 96.44 15 GLY B C 1
ATOM 3881 O O . GLY B 1 15 ? -5.871 35.938 16.531 1 96.44 15 GLY B O 1
ATOM 3882 N N . GLY B 1 16 ? -7.227 36.188 14.875 1 94.5 16 GLY B N 1
ATOM 3883 C CA . GLY B 1 16 ? -8.383 35.688 15.594 1 94.5 16 GLY B CA 1
ATOM 3884 C C . GLY B 1 16 ? -8.578 34.188 15.438 1 94.5 16 GLY B C 1
ATOM 3885 O O . GLY B 1 16 ? -9.695 33.688 15.586 1 94.5 16 GLY B O 1
ATOM 3886 N N . GLY B 1 17 ? -7.543 33.438 14.977 1 93.25 17 GLY B N 1
ATOM 3887 C CA . GLY B 1 17 ? -7.586 31.984 14.898 1 93.25 17 GLY B CA 1
ATOM 3888 C C . GLY B 1 17 ? -7.363 31.312 16.234 1 93.25 17 GLY B C 1
ATOM 3889 O O . GLY B 1 17 ? -7.363 31.969 17.281 1 93.25 17 GLY B O 1
ATOM 3890 N N . ILE B 1 18 ? -7.102 30.047 16.234 1 94 18 ILE B N 1
ATOM 3891 C CA . ILE B 1 18 ? -7 29.234 17.438 1 94 18 ILE B CA 1
ATOM 3892 C C . ILE B 1 18 ? -5.82 29.719 18.281 1 94 18 ILE B C 1
ATOM 3894 O O . ILE B 1 18 ? -5.957 29.938 19.484 1 94 18 ILE B O 1
ATOM 3898 N N . ALA B 1 19 ? -4.715 29.906 17.672 1 97.69 19 ALA B N 1
ATOM 3899 C CA . ALA B 1 19 ? -3.52 30.328 18.391 1 97.69 19 ALA B CA 1
ATOM 3900 C C . ALA B 1 19 ? -3.721 31.703 19.047 1 97.69 19 ALA B C 1
ATOM 3902 O O . ALA B 1 19 ? -3.434 31.875 20.219 1 97.69 19 ALA B O 1
ATOM 3903 N N . GLY B 1 20 ? -4.23 32.625 18.297 1 98.25 20 GLY B N 1
ATOM 3904 C CA . GLY B 1 20 ? -4.414 34 18.797 1 98.25 20 GLY B CA 1
ATOM 3905 C C . GLY B 1 20 ? -5.438 34.094 19.906 1 98.25 20 GLY B C 1
ATOM 3906 O O . GLY B 1 20 ? -5.199 34.75 20.922 1 98.25 20 GLY B O 1
ATOM 3907 N N . VAL B 1 21 ? -6.535 33.438 19.703 1 97.5 21 VAL B N 1
ATOM 3908 C CA . VAL B 1 21 ? -7.598 33.469 20.703 1 97.5 21 VAL B CA 1
ATOM 3909 C C . VAL B 1 21 ? -7.129 32.781 21.984 1 97.5 21 VAL B C 1
ATOM 3911 O O . VAL B 1 21 ? -7.363 33.281 23.078 1 97.5 21 VAL B O 1
ATOM 3914 N N . THR B 1 22 ? -6.477 31.641 21.844 1 97.69 22 THR B N 1
ATOM 3915 C CA . THR B 1 22 ? -5.941 30.953 23.016 1 97.69 22 THR B CA 1
ATOM 3916 C C . THR B 1 22 ? -4.938 31.828 23.75 1 97.69 22 THR B C 1
ATOM 3918 O O . THR B 1 22 ? -4.953 31.906 24.984 1 97.69 22 THR B O 1
ATOM 3921 N N . CYS B 1 23 ? -4.09 32.469 23.031 1 98.62 23 CYS B N 1
ATOM 3922 C CA . CYS B 1 23 ? -3.098 33.375 23.609 1 98.62 23 CYS B CA 1
ATOM 3923 C C . CYS B 1 23 ? -3.771 34.531 24.344 1 98.62 23 CYS B C 1
ATOM 3925 O O . CYS B 1 23 ? -3.43 34.812 25.5 1 98.62 23 CYS B O 1
ATOM 3927 N N . ALA B 1 24 ? -4.734 35.156 23.719 1 98.06 24 ALA B N 1
ATOM 3928 C CA . ALA B 1 24 ? -5.445 36.281 24.281 1 98.06 24 ALA B CA 1
ATOM 3929 C C . ALA B 1 24 ? -6.184 35.906 25.562 1 98.06 24 ALA B C 1
ATOM 3931 O O . ALA B 1 24 ? -6.156 36.625 26.547 1 98.06 24 ALA B O 1
ATOM 3932 N N . GLU B 1 25 ? -6.836 34.75 25.484 1 97.25 25 GLU B N 1
ATOM 3933 C CA . GLU B 1 25 ? -7.578 34.281 26.641 1 97.25 25 GLU B CA 1
ATOM 3934 C C . GLU B 1 25 ? -6.648 34.031 27.828 1 97.25 25 GLU B C 1
ATOM 3936 O O . GLU B 1 25 ? -6.961 34.375 28.953 1 97.25 25 GLU B O 1
ATOM 3941 N N . GLN B 1 26 ? -5.574 33.406 27.547 1 96.56 26 GLN B N 1
ATOM 3942 C CA . GLN B 1 26 ? -4.621 33.094 28.594 1 96.56 26 GLN B CA 1
ATOM 3943 C C . GLN B 1 26 ? -4.047 34.344 29.234 1 96.56 26 GLN B C 1
ATOM 3945 O O . GLN B 1 26 ? -3.941 34.438 30.453 1 96.56 26 GLN B O 1
ATOM 3950 N N . ILE B 1 27 ? -3.658 35.312 28.453 1 97.25 27 ILE B N 1
ATOM 3951 C CA . ILE B 1 27 ? -3.096 36.562 28.953 1 97.25 27 ILE B CA 1
ATOM 3952 C C . ILE B 1 27 ? -4.16 37.344 29.734 1 97.25 27 ILE B C 1
ATOM 3954 O O . ILE B 1 27 ? -3.891 37.875 30.812 1 97.25 27 ILE B O 1
ATOM 3958 N N . ALA B 1 28 ? -5.359 37.406 29.188 1 96.38 28 ALA B N 1
ATOM 3959 C CA . ALA B 1 28 ? -6.449 38.125 29.828 1 96.38 28 ALA B CA 1
ATOM 3960 C C . ALA B 1 28 ? -6.773 37.531 31.203 1 96.38 28 ALA B C 1
ATOM 3962 O O . ALA B 1 28 ? -7.121 38.281 32.125 1 96.38 28 ALA B O 1
ATOM 3963 N N . SER B 1 29 ? -6.715 36.25 31.266 1 94.75 29 SER B N 1
ATOM 3964 C CA . SER B 1 29 ? -6.996 35.562 32.531 1 94.75 29 SER B CA 1
ATOM 3965 C C . SER B 1 29 ? -5.887 35.812 33.531 1 94.75 29 SER B C 1
ATOM 3967 O O . SER B 1 29 ? -6.156 36 34.719 1 94.75 29 SER B O 1
ATOM 3969 N N . GLN B 1 30 ? -4.695 35.812 33.125 1 91.88 30 GLN B N 1
ATOM 3970 C CA . GLN B 1 30 ? -3.543 35.938 34 1 91.88 30 GLN B CA 1
ATOM 3971 C C . GLN B 1 30 ? -3.312 37.375 34.438 1 91.88 30 GLN B C 1
ATOM 3973 O O . GLN B 1 30 ? -2.82 37.656 35.531 1 91.88 30 GLN B O 1
ATOM 3978 N N . PHE B 1 31 ? -3.566 38.312 33.5 1 89.44 31 PHE B N 1
ATOM 3979 C CA . PHE B 1 31 ? -3.352 39.75 33.75 1 89.44 31 PHE B CA 1
ATOM 3980 C C . PHE B 1 31 ? -4.672 40.5 33.719 1 89.44 31 PHE B C 1
ATOM 3982 O O . PHE B 1 31 ? -4.902 41.344 32.875 1 89.44 31 PHE B O 1
ATOM 3989 N N . ALA B 1 32 ? -5.43 40.312 34.75 1 86.75 32 ALA B N 1
ATOM 3990 C CA . ALA B 1 32 ? -6.789 40.812 34.812 1 86.75 32 ALA B CA 1
ATOM 3991 C C . ALA B 1 32 ? -6.789 42.344 34.875 1 86.75 32 ALA B C 1
ATOM 3993 O O . ALA B 1 32 ? -7.758 43 34.469 1 86.75 32 ALA B O 1
ATOM 3994 N N . SER B 1 33 ? -5.676 42.938 35.219 1 88.38 33 SER B N 1
ATOM 3995 C CA . SER B 1 33 ? -5.617 44.406 35.375 1 88.38 33 SER B CA 1
ATOM 3996 C C . SER B 1 33 ? -5.074 45.062 34.125 1 88.38 33 SER B C 1
ATOM 3998 O O . SER B 1 33 ? -5.219 46.281 33.938 1 88.38 33 SER B O 1
ATOM 4000 N N . ASP B 1 34 ? -4.488 44.281 33.312 1 88.38 34 ASP B N 1
ATOM 4001 C CA . ASP B 1 34 ? -3.891 44.844 32.094 1 88.38 34 ASP B CA 1
ATOM 4002 C C . ASP B 1 34 ? -4.848 44.719 30.906 1 88.38 34 ASP B C 1
ATOM 4004 O O . ASP B 1 34 ? -5.594 43.75 30.797 1 88.38 34 ASP B O 1
ATOM 4008 N N . ASP B 1 35 ? -4.801 45.719 30.094 1 89.44 35 ASP B N 1
ATOM 4009 C CA . ASP B 1 35 ? -5.598 45.656 28.875 1 89.44 35 ASP B CA 1
ATOM 4010 C C . ASP B 1 35 ? -4.926 44.781 27.812 1 89.44 35 ASP B C 1
ATOM 4012 O O . ASP B 1 35 ? -3.717 44.906 27.594 1 89.44 35 ASP B O 1
ATOM 4016 N N . VAL B 1 36 ? -5.676 43.938 27.312 1 95.06 36 VAL B N 1
ATOM 4017 C CA . VAL B 1 36 ? -5.23 43.062 26.234 1 95.06 36 VAL B CA 1
ATOM 4018 C C . VAL B 1 36 ? -6.012 43.375 24.953 1 95.06 36 VAL B C 1
ATOM 4020 O O . VAL B 1 36 ? -7.223 43.594 25 1 95.06 36 VAL B O 1
ATOM 4023 N N . CYS B 1 37 ? -5.312 43.469 23.828 1 96.38 37 CYS B N 1
ATOM 4024 C CA . CYS B 1 37 ? -5.965 43.719 22.562 1 96.38 37 CYS B CA 1
ATOM 4025 C C . CYS B 1 37 ? -5.762 42.594 21.578 1 96.38 37 CYS B C 1
ATOM 4027 O O . CYS B 1 37 ? -4.637 42.125 21.391 1 96.38 37 CYS B O 1
ATOM 4029 N N . LEU B 1 38 ? -6.832 42.094 21.016 1 97.38 38 LEU B N 1
ATOM 4030 C CA . LEU B 1 38 ? -6.797 41.094 19.953 1 97.38 38 LEU B CA 1
ATOM 4031 C C . LEU B 1 38 ? -7.242 41.719 18.625 1 97.38 38 LEU B C 1
ATOM 4033 O O . LEU B 1 38 ? -8.383 42.188 18.5 1 97.38 38 LEU B O 1
ATOM 4037 N N . LEU B 1 39 ? -6.316 41.781 17.672 1 95.88 39 LEU B N 1
ATOM 4038 C CA . LEU B 1 39 ? -6.633 42.25 16.328 1 95.88 39 LEU B CA 1
ATOM 4039 C C . LEU B 1 39 ? -6.977 41.062 15.406 1 95.88 39 LEU B C 1
ATOM 4041 O O . LEU B 1 39 ? -6.23 40.094 15.336 1 95.88 39 LEU B O 1
ATOM 4045 N N . THR B 1 40 ? -8.086 41.094 14.766 1 94.31 40 THR B N 1
ATOM 4046 C CA . THR B 1 40 ? -8.5 40.031 13.859 1 94.31 40 THR B CA 1
ATOM 4047 C C . THR B 1 40 ? -9.008 40.625 12.539 1 94.31 40 THR B C 1
ATOM 4049 O O . THR B 1 40 ? -9.656 41.656 12.516 1 94.31 40 THR B O 1
ATOM 4052 N N . ALA B 1 41 ? -8.641 39.938 11.5 1 88.94 41 ALA B N 1
ATOM 4053 C CA . ALA B 1 41 ? -9.102 40.375 10.18 1 88.94 41 ALA B CA 1
ATOM 4054 C C . ALA B 1 41 ? -10.547 39.938 9.945 1 88.94 41 ALA B C 1
ATOM 4056 O O . ALA B 1 41 ? -11.25 40.531 9.125 1 88.94 41 ALA B O 1
ATOM 4057 N N . SER B 1 42 ? -11.008 38.969 10.688 1 84.56 42 SER B N 1
ATOM 4058 C CA . SER B 1 42 ? -12.32 38.375 10.477 1 84.56 42 SER B CA 1
ATOM 4059 C C . SER B 1 42 ? -13.305 38.781 11.57 1 84.56 42 SER B C 1
ATOM 4061 O O . SER B 1 42 ? -12.898 39.062 12.703 1 84.56 42 SER B O 1
ATOM 4063 N N . PRO B 1 43 ? -14.555 38.875 11.164 1 83.38 43 PRO B N 1
ATOM 4064 C CA . PRO B 1 43 ? -15.562 39.219 12.172 1 83.38 43 PRO B CA 1
ATOM 4065 C C . PRO B 1 43 ? -15.758 38.125 13.219 1 83.38 43 PRO B C 1
ATOM 4067 O O . PRO B 1 43 ? -16.188 38.406 14.336 1 83.38 43 PRO B O 1
ATOM 4070 N N . LEU B 1 44 ? -15.453 36.938 12.805 1 85.5 44 LEU B N 1
ATOM 4071 C CA . LEU B 1 44 ? -15.586 35.812 13.734 1 85.5 44 LEU B CA 1
ATOM 4072 C C . LEU B 1 44 ? -14.227 35.344 14.211 1 85.5 44 LEU B C 1
ATOM 4074 O O . LEU B 1 44 ? -13.242 35.406 13.469 1 85.5 44 LEU B O 1
ATOM 4078 N N . VAL B 1 45 ? -14.195 34.906 15.469 1 91.12 45 VAL B N 1
ATOM 4079 C CA . VAL B 1 45 ? -12.961 34.375 16.016 1 91.12 45 VAL B CA 1
ATOM 4080 C C . VAL B 1 45 ? -13.141 32.875 16.297 1 91.12 45 VAL B C 1
ATOM 4082 O O . VAL B 1 45 ? -14.266 32.406 16.453 1 91.12 45 VAL B O 1
ATOM 4085 N N . LYS B 1 46 ? -12.086 32.125 16.312 1 89.31 46 LYS B N 1
ATOM 4086 C CA . LYS B 1 46 ? -12.117 30.688 16.562 1 89.31 46 LYS B CA 1
ATOM 4087 C C . LYS B 1 46 ? -11.781 30.375 18.031 1 89.31 46 LYS B C 1
ATOM 4089 O O . LYS B 1 46 ? -10.68 30.672 18.484 1 89.31 46 LYS B O 1
ATOM 4094 N N . THR B 1 47 ? -12.742 29.781 18.703 1 91 47 THR B N 1
ATOM 4095 C CA . THR B 1 47 ? -12.578 29.484 20.109 1 91 47 THR B CA 1
ATOM 4096 C C . THR B 1 47 ? -12.531 27.984 20.344 1 91 47 THR B C 1
ATOM 4098 O O . THR B 1 47 ? -13.266 27.234 19.719 1 91 47 THR B O 1
ATOM 4101 N N . VAL B 1 48 ? -11.656 27.594 21.203 1 90.69 48 VAL B N 1
ATOM 4102 C CA . VAL B 1 48 ? -11.578 26.203 21.625 1 90.69 48 VAL B CA 1
ATOM 4103 C C . VAL B 1 48 ? -12.688 25.922 22.641 1 90.69 48 VAL B C 1
ATOM 4105 O O . VAL B 1 48 ? -12.852 26.656 23.609 1 90.69 48 VAL B O 1
ATOM 4108 N N . THR B 1 49 ? -13.469 24.891 22.344 1 88.81 49 THR B N 1
ATOM 4109 C CA . THR B 1 49 ? -14.531 24.469 23.25 1 88.81 49 THR B CA 1
ATOM 4110 C C . THR B 1 49 ? -14.422 22.969 23.547 1 88.81 49 THR B C 1
ATOM 4112 O O . THR B 1 49 ? -13.758 22.234 22.828 1 88.81 49 THR B O 1
ATOM 4115 N N . ASN B 1 50 ? -14.969 22.484 24.672 1 89.44 50 ASN B N 1
ATOM 4116 C CA . ASN B 1 50 ? -14.984 21.078 25.062 1 89.44 50 ASN B CA 1
ATOM 4117 C C . ASN B 1 50 ? -13.57 20.516 25.141 1 89.44 50 ASN B C 1
ATOM 4119 O O . ASN B 1 50 ? -13.297 19.438 24.594 1 89.44 50 ASN B O 1
ATOM 4123 N N . PHE B 1 51 ? -12.758 21.344 25.672 1 91.31 51 PHE B N 1
ATOM 4124 C CA . PHE B 1 51 ? -11.367 20.922 25.812 1 91.31 51 PHE B CA 1
ATOM 4125 C C . PHE B 1 51 ? -11.234 19.766 26.781 1 91.31 51 PHE B C 1
ATOM 4127 O O . PHE B 1 51 ? -11.789 19.812 27.891 1 91.31 51 PHE B O 1
ATOM 4134 N N . LYS B 1 52 ? -10.594 18.672 26.344 1 89.38 52 LYS B N 1
ATOM 4135 C CA . LYS B 1 52 ? -10.312 17.5 27.172 1 89.38 52 LYS B CA 1
ATOM 4136 C C . LYS B 1 52 ? -8.844 17.094 27.062 1 89.38 52 LYS B C 1
ATOM 4138 O O . LYS B 1 52 ? -8.336 16.859 25.953 1 89.38 52 LYS B O 1
ATOM 4143 N N . GLN B 1 53 ? -8.195 17.125 28.203 1 90.88 53 GLN B N 1
ATOM 4144 C CA . GLN B 1 53 ? -6.863 16.547 28.266 1 90.88 53 GLN B CA 1
ATOM 4145 C C . GLN B 1 53 ? -6.934 15.023 28.344 1 90.88 53 GLN B C 1
ATOM 4147 O O . GLN B 1 53 ? -7.203 14.469 29.422 1 90.88 53 GLN B O 1
ATOM 4152 N N . VAL B 1 54 ? -6.648 14.297 27.328 1 87.62 54 VAL B N 1
ATOM 4153 C CA . VAL B 1 54 ? -6.812 12.844 27.234 1 87.62 54 VAL B CA 1
ATOM 4154 C C . VAL B 1 54 ? -5.66 12.148 27.953 1 87.62 54 VAL B C 1
ATOM 4156 O O . VAL B 1 54 ? -5.863 11.133 28.625 1 87.62 54 VAL B O 1
ATOM 4159 N N . SER B 1 55 ? -4.441 12.68 27.797 1 89.31 55 SER B N 1
ATOM 4160 C CA . SER B 1 55 ? -3.23 12.188 28.438 1 89.31 55 SER B CA 1
ATOM 4161 C C . SER B 1 55 ? -2.248 13.32 28.703 1 89.31 55 SER B C 1
ATOM 4163 O O . SER B 1 55 ? -2.648 14.484 28.828 1 89.31 55 SER B O 1
ATOM 4165 N N . LYS B 1 56 ? -1.035 12.992 28.875 1 86.06 56 LYS B N 1
ATOM 4166 C CA . LYS B 1 56 ? -0.053 14.031 29.188 1 86.06 56 LYS B CA 1
ATOM 4167 C C . LYS B 1 56 ? 0.079 15.023 28.047 1 86.06 56 LYS B C 1
ATOM 4169 O O . LYS B 1 56 ? 0.245 16.219 28.281 1 86.06 56 LYS B O 1
ATOM 4174 N N . THR B 1 57 ? 0.019 14.547 26.844 1 89.25 57 THR B N 1
ATOM 4175 C CA . THR B 1 57 ? 0.228 15.438 25.703 1 89.25 57 THR B CA 1
ATOM 4176 C C . THR B 1 57 ? -0.978 15.414 24.781 1 89.25 57 THR B C 1
ATOM 4178 O O . THR B 1 57 ? -1.149 16.312 23.953 1 89.25 57 THR B O 1
ATOM 4181 N N . LEU B 1 58 ? -1.803 14.438 24.938 1 90.88 58 LEU B N 1
ATOM 4182 C CA . LEU B 1 58 ? -2.934 14.266 24.047 1 90.88 58 LEU B CA 1
ATOM 4183 C C . LEU B 1 58 ? -4.117 15.125 24.484 1 90.88 58 LEU B C 1
ATOM 4185 O O . LEU B 1 58 ? -4.535 15.062 25.641 1 90.88 58 LEU B O 1
ATOM 4189 N N . GLU B 1 59 ? -4.535 15.906 23.469 1 92.38 59 GLU B N 1
ATOM 4190 C CA . GLU B 1 59 ? -5.672 16.781 23.719 1 92.38 59 GLU B CA 1
ATOM 4191 C C . GLU B 1 59 ? -6.766 16.594 22.672 1 92.38 59 GLU B C 1
ATOM 4193 O O . GLU B 1 59 ? -6.477 16.297 21.516 1 92.38 59 GLU B O 1
ATOM 4198 N N . GLU B 1 60 ? -7.961 16.75 23.172 1 89.44 60 GLU B N 1
ATOM 4199 C CA . GLU B 1 60 ? -9.141 16.766 22.312 1 89.44 60 GLU B CA 1
ATOM 4200 C C . GLU B 1 60 ? -10.008 17.984 22.562 1 89.44 60 GLU B C 1
ATOM 4202 O O . GLU B 1 60 ? -10.195 18.391 23.719 1 89.44 60 GLU B O 1
ATOM 4207 N N . PHE B 1 61 ? -10.414 18.609 21.484 1 90.38 61 PHE B N 1
ATOM 4208 C CA . PHE B 1 61 ? -11.281 19.766 21.641 1 90.38 61 PHE B CA 1
ATOM 4209 C C . PHE B 1 61 ? -12.062 20.047 20.359 1 90.38 61 PHE B C 1
ATOM 4211 O O . PHE B 1 61 ? -11.727 19.516 19.297 1 90.38 61 PHE B O 1
ATOM 4218 N N . ASP B 1 62 ? -13.062 20.828 20.547 1 86.56 62 ASP B N 1
ATOM 4219 C CA . ASP B 1 62 ? -13.812 21.359 19.422 1 86.56 62 ASP B CA 1
ATOM 4220 C C . ASP B 1 62 ? -13.445 22.828 19.156 1 86.56 62 ASP B C 1
ATOM 4222 O O . ASP B 1 62 ? -12.883 23.484 20.031 1 86.56 62 ASP B O 1
ATOM 4226 N N . VAL B 1 63 ? -13.594 23.203 17.953 1 86.44 63 VAL B N 1
ATOM 4227 C CA . VAL B 1 63 ? -13.375 24.594 17.594 1 86.44 63 VAL B CA 1
ATOM 4228 C C . VAL B 1 63 ? -14.68 25.203 17.094 1 86.44 63 VAL B C 1
ATOM 4230 O O . VAL B 1 63 ? -15.367 24.625 16.266 1 86.44 63 VAL B O 1
ATOM 4233 N N . GLU B 1 64 ? -14.984 26.344 17.703 1 83.94 64 GLU B N 1
ATOM 4234 C CA . GLU B 1 64 ? -16.203 27.047 17.297 1 83.94 64 GLU B CA 1
ATOM 4235 C C . GLU B 1 64 ? -15.883 28.469 16.828 1 83.94 64 GLU B C 1
ATOM 4237 O O . GLU B 1 64 ? -15.016 29.141 17.391 1 83.94 64 GLU B O 1
ATOM 4242 N N . GLU B 1 65 ? -16.562 28.859 15.805 1 83.69 65 GLU B N 1
ATOM 4243 C CA . GLU B 1 65 ? -16.516 30.266 15.398 1 83.69 65 GLU B CA 1
ATOM 4244 C C . GLU B 1 65 ? -17.547 31.094 16.172 1 83.69 65 GLU B C 1
ATOM 4246 O O . GLU B 1 65 ? -18.734 30.766 16.188 1 83.69 65 GLU B O 1
ATOM 4251 N N . GLN B 1 66 ? -17.047 32.156 16.75 1 87.5 66 GLN B N 1
ATOM 4252 C CA . GLN B 1 66 ? -17.906 32.969 17.594 1 87.5 66 GLN B CA 1
ATOM 4253 C C . GLN B 1 66 ? -17.656 34.469 17.344 1 87.5 66 GLN B C 1
ATOM 4255 O O . GLN B 1 66 ? -16.578 34.844 16.922 1 87.5 66 GLN B O 1
ATOM 4260 N N . PRO B 1 67 ? -18.766 35.219 17.547 1 89.38 67 PRO B N 1
ATOM 4261 C CA . PRO B 1 67 ? -18.531 36.656 17.5 1 89.38 67 PRO B CA 1
ATOM 4262 C C . PRO B 1 67 ? -17.562 37.125 18.578 1 89.38 67 PRO B C 1
ATOM 4264 O O . PRO B 1 67 ? -17.5 36.531 19.656 1 89.38 67 PRO B O 1
ATOM 4267 N N . SER B 1 68 ? -16.875 38.188 18.234 1 91 68 SER B N 1
ATOM 4268 C CA . SER B 1 68 ? -15.867 38.719 19.141 1 91 68 SER B CA 1
ATOM 4269 C C . SER B 1 68 ? -16.484 39.125 20.469 1 91 68 SER B C 1
ATOM 4271 O O . SER B 1 68 ? -15.805 39.062 21.5 1 91 68 SER B O 1
ATOM 4273 N N . SER B 1 69 ? -17.781 39.438 20.5 1 92.06 69 SER B N 1
ATOM 4274 C CA . SER B 1 69 ? -18.469 39.875 21.703 1 92.06 69 SER B CA 1
ATOM 4275 C C . SER B 1 69 ? -18.453 38.781 22.781 1 92.06 69 SER B C 1
ATOM 4277 O O . SER B 1 69 ? -18.422 39.094 23.969 1 92.06 69 SER B O 1
ATOM 4279 N N . VAL B 1 70 ? -18.469 37.625 22.375 1 91.69 70 VAL B N 1
ATOM 4280 C CA . VAL B 1 70 ? -18.469 36.5 23.312 1 91.69 70 VAL B CA 1
ATOM 4281 C C . VAL B 1 70 ? -17.188 36.5 24.125 1 91.69 70 VAL B C 1
ATOM 4283 O O . VAL B 1 70 ? -17.219 36.312 25.344 1 91.69 70 VAL B O 1
ATOM 4286 N N . LEU B 1 71 ? -16.078 36.75 23.5 1 93.69 71 LEU B N 1
ATOM 4287 C CA . LEU B 1 71 ? -14.781 36.812 24.188 1 93.69 71 LEU B CA 1
ATOM 4288 C C . LEU B 1 71 ? -14.703 38.031 25.109 1 93.69 71 LEU B C 1
ATOM 4290 O O . LEU B 1 71 ? -14.203 37.906 26.234 1 93.69 71 LEU B O 1
ATOM 4294 N N . GLU B 1 72 ? -15.219 39.094 24.625 1 94.25 72 GLU B N 1
ATOM 4295 C CA . GLU B 1 72 ? -15.156 40.344 25.406 1 94.25 72 GLU B CA 1
ATOM 4296 C C . GLU B 1 72 ? -16.031 40.281 26.656 1 94.25 72 GLU B C 1
ATOM 4298 O O . GLU B 1 72 ? -15.703 40.875 27.672 1 94.25 72 GLU B O 1
ATOM 4303 N N . GLU B 1 73 ? -17.109 39.562 26.5 1 94.75 73 GLU B N 1
ATOM 4304 C CA . GLU B 1 73 ? -17.984 39.375 27.656 1 94.75 73 GLU B CA 1
ATOM 4305 C C . GLU B 1 73 ? -17.328 38.469 28.703 1 94.75 73 GLU B C 1
ATOM 4307 O O . GLU B 1 73 ? -17.469 38.688 29.906 1 94.75 73 GLU B O 1
ATOM 4312 N N . LYS B 1 74 ? -16.625 37.562 28.281 1 93.56 74 LYS B N 1
ATOM 4313 C CA . LYS B 1 74 ? -15.969 36.594 29.156 1 93.56 74 LYS B CA 1
ATOM 4314 C C . LYS B 1 74 ? -14.758 37.219 29.844 1 93.56 74 LYS B C 1
ATOM 4316 O O . LYS B 1 74 ? -14.477 36.906 31 1 93.56 74 LYS B O 1
ATOM 4321 N N . TYR B 1 75 ? -14.039 38.062 29.094 1 95.5 75 TYR B N 1
ATOM 4322 C CA . TYR B 1 75 ? -12.859 38.75 29.609 1 95.5 75 TYR B CA 1
ATOM 4323 C C . TYR B 1 75 ? -13 40.281 29.453 1 95.5 75 TYR B C 1
ATOM 4325 O O . TYR B 1 75 ? -12.617 40.844 28.422 1 95.5 75 TYR B O 1
ATOM 4333 N N . PRO B 1 76 ? -13.312 40.969 30.469 1 93.19 76 PRO B N 1
ATOM 4334 C CA . PRO B 1 76 ? -13.602 42.375 30.375 1 93.19 76 PRO B CA 1
ATOM 4335 C C . PRO B 1 76 ? -12.383 43.219 30 1 93.19 76 PRO B C 1
ATOM 4337 O O . PRO B 1 76 ? -12.516 44.312 29.469 1 93.19 76 PRO B O 1
ATOM 4340 N N . ASN B 1 77 ? -11.211 42.688 30.266 1 94.38 77 ASN B N 1
ATOM 4341 C CA . ASN B 1 77 ? -10 43.438 29.953 1 94.38 77 ASN B CA 1
ATOM 4342 C C . ASN B 1 77 ? -9.508 43.125 28.547 1 94.38 77 ASN B C 1
ATOM 4344 O O . ASN B 1 77 ? -8.453 43.594 28.125 1 94.38 77 ASN B O 1
ATOM 4348 N N . LEU B 1 78 ? -10.242 42.344 27.844 1 95.75 78 LEU B N 1
ATOM 4349 C CA . LEU B 1 78 ? -9.883 41.969 26.469 1 95.75 78 LEU B CA 1
ATOM 4350 C C . LEU B 1 78 ? -10.711 42.781 25.469 1 95.75 78 LEU B C 1
ATOM 4352 O O . LEU B 1 78 ? -11.945 42.75 25.516 1 95.75 78 LEU B O 1
ATOM 4356 N N . LYS B 1 79 ? -10.078 43.5 24.641 1 94.88 79 LYS B N 1
ATOM 4357 C CA . LYS B 1 79 ? -10.727 44.219 23.531 1 94.88 79 LYS B CA 1
ATOM 4358 C C . LYS B 1 79 ? -10.398 43.562 22.203 1 94.88 79 LYS B C 1
ATOM 4360 O O . LYS B 1 79 ? -9.227 43.344 21.875 1 94.88 79 LYS B O 1
ATOM 4365 N N . VAL B 1 80 ? -11.406 43.219 21.438 1 95.75 80 VAL B N 1
ATOM 4366 C CA . VAL B 1 80 ? -11.227 42.625 20.125 1 95.75 80 VAL B CA 1
ATOM 4367 C C . VAL B 1 80 ? -11.531 43.656 19.031 1 95.75 80 VAL B C 1
ATOM 4369 O O . VAL B 1 80 ? -12.633 44.219 18.984 1 95.75 80 VAL B O 1
ATOM 4372 N N . ILE B 1 81 ? -10.57 43.969 18.203 1 94.5 81 ILE B N 1
ATOM 4373 C CA . ILE B 1 81 ? -10.719 44.938 17.125 1 94.5 81 ILE B CA 1
ATOM 4374 C C . ILE B 1 81 ? -10.656 44.219 15.766 1 94.5 81 ILE B C 1
ATOM 4376 O O . ILE B 1 81 ? -9.695 43.5 15.492 1 94.5 81 ILE B O 1
ATOM 4380 N N . GLN B 1 82 ? -11.656 44.406 14.984 1 93.38 82 GLN B N 1
ATOM 4381 C CA . GLN B 1 82 ? -11.695 43.781 13.664 1 93.38 82 GLN B CA 1
ATOM 4382 C C . GLN B 1 82 ? -10.984 44.656 12.625 1 93.38 82 GLN B C 1
ATOM 4384 O O . GLN B 1 82 ? -11.57 45.594 12.086 1 93.38 82 GLN B O 1
ATOM 4389 N N . SER B 1 83 ? -9.828 44.375 12.336 1 92.62 83 SER B N 1
ATOM 4390 C CA . SER B 1 83 ? -9.031 45 11.305 1 92.62 83 SER B CA 1
ATOM 4391 C C . SER B 1 83 ? -7.766 44.219 11 1 92.62 83 SER B C 1
ATOM 4393 O O . SER B 1 83 ? -7.121 43.688 11.914 1 92.62 83 SER B O 1
ATOM 4395 N N . ALA B 1 84 ? -7.445 44.125 9.758 1 92.81 84 ALA B N 1
ATOM 4396 C CA . ALA B 1 84 ? -6.191 43.5 9.375 1 92.81 84 ALA B CA 1
ATOM 4397 C C . ALA B 1 84 ? -4.996 44.375 9.68 1 92.81 84 ALA B C 1
ATOM 4399 O O . ALA B 1 84 ? -5.129 45.594 9.758 1 92.81 84 ALA B O 1
ATOM 4400 N N . VAL B 1 85 ? -3.871 43.688 9.875 1 94.44 85 VAL B N 1
ATOM 4401 C CA . VAL B 1 85 ? -2.635 44.438 10.078 1 94.44 85 VAL B CA 1
ATOM 4402 C C . VAL B 1 85 ? -2.094 44.938 8.734 1 94.44 85 VAL B C 1
ATOM 4404 O O . VAL B 1 85 ? -2.041 44.156 7.766 1 94.44 85 VAL B O 1
ATOM 4407 N N . LYS B 1 86 ? -1.737 46.125 8.703 1 93.44 86 LYS B N 1
ATOM 4408 C CA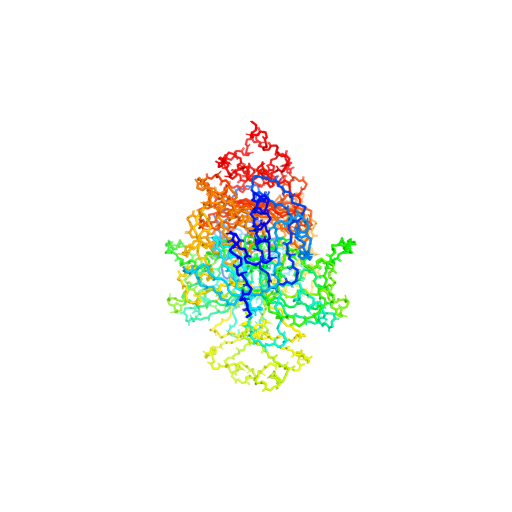 . LYS B 1 86 ? -1.172 46.719 7.492 1 93.44 86 LYS B CA 1
ATOM 4409 C C . LYS B 1 86 ? 0.354 46.719 7.535 1 93.44 86 LYS B C 1
ATOM 4411 O O . LYS B 1 86 ? 1.007 46.438 6.531 1 93.44 86 LYS B O 1
ATOM 4416 N N . LEU B 1 87 ? 0.816 47.125 8.688 1 94.88 87 LEU B N 1
ATOM 4417 C CA . LEU B 1 87 ? 2.264 47.281 8.812 1 94.88 87 LEU B CA 1
ATOM 4418 C C . LEU B 1 87 ? 2.697 47.125 10.273 1 94.88 87 LEU B C 1
ATOM 4420 O O . LEU B 1 87 ? 1.96 47.531 11.18 1 94.88 87 LEU B O 1
ATOM 4424 N N . LEU B 1 88 ? 3.955 46.562 10.453 1 97.5 88 LEU B N 1
ATOM 4425 C CA . LEU B 1 88 ? 4.598 46.5 11.758 1 97.5 88 LEU B CA 1
ATOM 4426 C C . LEU B 1 88 ? 5.934 47.25 11.742 1 97.5 88 LEU B C 1
ATOM 4428 O O . LEU B 1 88 ? 6.754 47.031 10.852 1 97.5 88 LEU B O 1
ATOM 4432 N N . ARG B 1 89 ? 6.117 48.125 12.602 1 97.12 89 ARG B N 1
ATOM 4433 C CA . ARG B 1 89 ? 7.41 48.75 12.906 1 97.12 89 ARG B CA 1
ATOM 4434 C C . ARG B 1 89 ? 7.945 48.25 14.242 1 97.12 89 ARG B C 1
ATOM 4436 O O . ARG B 1 89 ? 7.812 48.906 15.266 1 97.12 89 ARG B O 1
ATOM 4443 N N . ALA B 1 90 ? 8.609 47.188 14.219 1 97.75 90 ALA B N 1
ATOM 4444 C CA . ALA B 1 90 ? 9 46.438 15.414 1 97.75 90 ALA B CA 1
ATOM 4445 C C . ALA B 1 90 ? 9.93 47.281 16.297 1 97.75 90 ALA B C 1
ATOM 4447 O O . ALA B 1 90 ? 9.812 47.25 17.516 1 97.75 90 ALA B O 1
ATOM 4448 N N . LYS B 1 91 ? 10.852 47.969 15.711 1 96.75 91 LYS B N 1
ATOM 4449 C CA . LYS B 1 91 ? 11.805 48.781 16.469 1 96.75 91 LYS B CA 1
ATOM 4450 C C . LYS B 1 91 ? 11.086 49.844 17.297 1 96.75 91 LYS B C 1
ATOM 4452 O O . LYS B 1 91 ? 11.531 50.188 18.391 1 96.75 91 LYS B O 1
ATOM 4457 N N . GLU B 1 92 ? 10 50.344 16.75 1 95.75 92 GLU B N 1
ATOM 4458 C CA . GLU B 1 92 ? 9.234 51.406 17.422 1 95.75 92 GLU B CA 1
ATOM 4459 C C . GLU B 1 92 ? 8.117 50.812 18.281 1 95.75 92 GLU B C 1
ATOM 4461 O O . GLU B 1 92 ? 7.387 51.562 18.938 1 95.75 92 GLU B O 1
ATOM 4466 N N . HIS B 1 93 ? 7.945 49.469 18.25 1 97.06 93 HIS B N 1
ATOM 4467 C CA . HIS B 1 93 ? 6.844 48.812 18.938 1 97.06 93 HIS B CA 1
ATOM 4468 C C . HIS B 1 93 ? 5.496 49.375 18.5 1 97.06 93 HIS B C 1
ATOM 4470 O O . HIS B 1 93 ? 4.66 49.719 19.344 1 97.06 93 HIS B O 1
ATOM 4476 N N . LEU B 1 94 ? 5.359 49.5 17.188 1 95.75 94 LEU B N 1
ATOM 4477 C CA . LEU B 1 94 ? 4.176 50.125 16.625 1 95.75 94 LEU B CA 1
ATOM 4478 C C . LEU B 1 94 ? 3.549 49.25 15.555 1 95.75 94 LEU B C 1
ATOM 4480 O O . LEU B 1 94 ? 4.25 48.719 14.68 1 95.75 94 LEU B O 1
ATOM 4484 N N . LEU B 1 95 ? 2.211 49.031 15.695 1 95.25 95 LEU B N 1
ATOM 4485 C CA . LEU B 1 95 ? 1.421 48.281 14.734 1 95.25 95 LEU B CA 1
ATOM 4486 C C . LEU B 1 95 ? 0.354 49.156 14.094 1 95.25 95 LEU B C 1
ATOM 4488 O O . LEU B 1 95 ? -0.358 49.906 14.789 1 95.25 95 LEU B O 1
ATOM 4492 N N . GLN B 1 96 ? 0.278 49.125 12.773 1 94.94 96 GLN B N 1
ATOM 4493 C CA . GLN B 1 96 ? -0.745 49.844 12.047 1 94.94 96 GLN B CA 1
ATOM 4494 C C . GLN B 1 96 ? -1.764 48.906 11.414 1 94.94 96 GLN B C 1
ATOM 4496 O O . GLN B 1 96 ? -1.392 47.938 10.781 1 94.94 96 GLN B O 1
ATOM 4501 N N . ALA B 1 97 ? -3.029 49.219 11.625 1 94.38 97 ALA B N 1
ATOM 4502 C CA . ALA B 1 97 ? -4.113 48.438 11.055 1 94.38 97 ALA B CA 1
ATOM 4503 C C . ALA B 1 97 ? -4.664 49.062 9.789 1 94.38 97 ALA B C 1
ATOM 4505 O O . ALA B 1 97 ? -4.383 50.25 9.5 1 94.38 97 ALA B O 1
ATOM 4506 N N . GLU B 1 98 ? -5.336 48.312 9.062 1 93.56 98 GLU B N 1
ATOM 4507 C CA . GLU B 1 98 ? -5.906 48.781 7.801 1 93.56 98 GLU B CA 1
ATOM 4508 C C . GLU B 1 98 ? -6.973 49.875 8.039 1 93.56 98 GLU B C 1
ATOM 4510 O O . GLU B 1 98 ? -7.18 50.719 7.195 1 93.56 98 GLU B O 1
ATOM 4515 N N . ASN B 1 99 ? -7.641 49.781 9.18 1 91.12 99 ASN B N 1
ATOM 4516 C CA . ASN B 1 99 ? -8.68 50.781 9.484 1 91.12 99 ASN B CA 1
ATOM 4517 C C . ASN B 1 99 ? -8.078 52.125 9.883 1 91.12 99 ASN B C 1
ATOM 4519 O O . ASN B 1 99 ? -8.812 53.031 10.258 1 91.12 99 ASN B O 1
ATOM 4523 N N . GLY B 1 100 ? -6.777 52.219 9.992 1 90.31 100 GLY B N 1
ATOM 4524 C CA . GLY B 1 100 ? -6.102 53.469 10.258 1 90.31 100 GLY B CA 1
ATOM 4525 C C . GLY B 1 100 ? -5.625 53.594 11.695 1 90.31 100 GLY B C 1
ATOM 4526 O O . GLY B 1 100 ? -4.836 54.5 12.016 1 90.31 100 GLY B O 1
ATOM 4527 N N . GLN B 1 101 ? -6.035 52.75 12.516 1 92.25 101 GLN B N 1
ATOM 4528 C CA . GLN B 1 101 ? -5.633 52.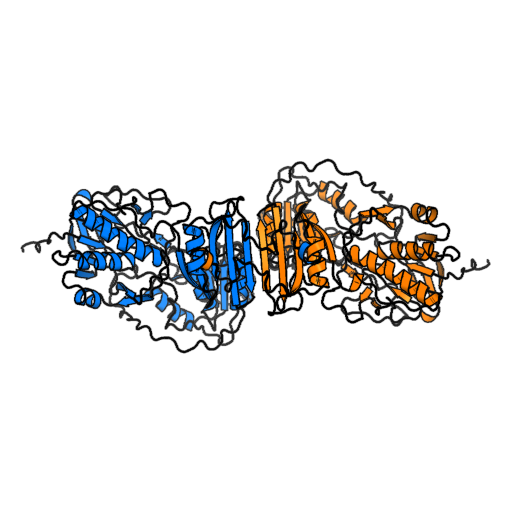781 13.914 1 92.25 101 GLN B CA 1
ATOM 4529 C C . GLN B 1 101 ? -4.188 52.344 14.094 1 92.25 101 GLN B C 1
ATOM 4531 O O . GLN B 1 101 ? -3.705 51.5 13.336 1 92.25 101 GLN B O 1
ATOM 4536 N N . THR B 1 102 ? -3.561 52.938 15.008 1 93.75 102 THR B N 1
ATOM 4537 C CA . THR B 1 102 ? -2.199 52.594 15.383 1 93.75 102 THR B CA 1
ATOM 4538 C C . THR B 1 102 ? -2.154 52.094 16.828 1 93.75 102 THR B C 1
ATOM 4540 O O . THR B 1 102 ? -2.814 52.625 17.703 1 93.75 102 THR B O 1
ATOM 4543 N N . PHE B 1 103 ? -1.356 51.062 17.047 1 93.94 103 PHE B N 1
ATOM 4544 C CA . PHE B 1 103 ? -1.272 50.438 18.359 1 93.94 103 PHE B CA 1
ATOM 4545 C C . PHE B 1 103 ? 0.175 50.375 18.828 1 93.94 103 PHE B C 1
ATOM 4547 O O . PHE B 1 103 ? 1.029 49.812 18.156 1 93.94 103 PHE B O 1
ATOM 4554 N N . HIS B 1 104 ? 0.457 50.969 19.969 1 95.19 104 HIS B N 1
ATOM 4555 C CA . HIS B 1 104 ? 1.73 50.75 20.641 1 95.19 104 HIS B CA 1
ATOM 4556 C C . HIS B 1 104 ? 1.643 49.562 21.594 1 95.19 104 HIS B C 1
ATOM 4558 O O . HIS B 1 104 ? 0.626 49.375 22.266 1 95.19 104 HIS B O 1
ATOM 4564 N N . TYR B 1 105 ? 2.707 48.781 21.641 1 95.56 105 TYR B N 1
ATOM 4565 C CA . TYR B 1 105 ? 2.664 47.594 22.484 1 95.56 105 TYR B CA 1
ATOM 4566 C C . TYR B 1 105 ? 3.941 47.469 23.297 1 95.56 105 TYR B C 1
ATOM 4568 O O . TYR B 1 105 ? 4.996 47.969 22.906 1 95.56 105 TYR B O 1
ATOM 4576 N N . LYS B 1 106 ? 3.789 46.781 24.422 1 96 106 LYS B N 1
ATOM 4577 C CA . LYS B 1 106 ? 4.965 46.312 25.141 1 96 106 LYS B CA 1
ATOM 4578 C C . LYS B 1 106 ? 5.402 44.938 24.625 1 96 106 LYS B C 1
ATOM 4580 O O . LYS B 1 106 ? 6.59 44.688 24.391 1 96 106 LYS B O 1
ATOM 4585 N N . LYS B 1 107 ? 4.461 44 24.5 1 97.62 107 LYS B N 1
ATOM 4586 C CA . LYS B 1 107 ? 4.656 42.688 23.891 1 97.62 107 LYS B CA 1
ATOM 4587 C C . LYS B 1 107 ? 3.65 42.438 22.781 1 97.62 107 LYS B C 1
ATOM 4589 O O . LYS B 1 107 ? 2.477 42.812 22.906 1 97.62 107 LYS B O 1
ATOM 4594 N N . LEU B 1 108 ? 4.129 41.906 21.703 1 98.38 108 LEU B N 1
ATOM 4595 C CA . LEU B 1 108 ? 3.307 41.562 20.547 1 98.38 108 LEU B CA 1
ATOM 4596 C C . LEU B 1 108 ? 3.395 40.062 20.234 1 98.38 108 LEU B C 1
ATOM 4598 O O . LEU B 1 108 ? 4.48 39.5 20.266 1 98.38 108 LEU B O 1
ATOM 4602 N N . CYS B 1 109 ? 2.264 39.438 19.984 1 98.88 109 CYS B N 1
ATOM 4603 C CA . CYS B 1 109 ? 2.26 38.062 19.516 1 98.88 109 CYS B CA 1
ATOM 4604 C C . CYS B 1 109 ? 1.578 37.938 18.156 1 98.88 109 CYS B C 1
ATOM 4606 O O . CYS B 1 109 ? 0.388 38.25 18.031 1 98.88 109 CYS B O 1
ATOM 4608 N N . ILE B 1 110 ? 2.322 37.5 17.172 1 98.81 110 ILE B N 1
ATOM 4609 C CA . ILE B 1 110 ? 1.807 37.344 15.812 1 98.81 110 ILE B CA 1
ATOM 4610 C C . ILE B 1 110 ? 1.209 35.969 15.641 1 98.81 110 ILE B C 1
ATOM 4612 O O . ILE B 1 110 ? 1.928 34.969 15.695 1 98.81 110 ILE B O 1
ATOM 4616 N N . CYS B 1 111 ? -0.06 35.844 15.43 1 98.56 111 CYS B N 1
ATOM 4617 C CA . CYS B 1 111 ? -0.806 34.625 15.195 1 98.56 111 CYS B CA 1
ATOM 4618 C C . CYS B 1 111 ? -1.65 34.719 13.93 1 98.56 111 CYS B C 1
ATOM 4620 O O . CYS B 1 111 ? -2.828 34.375 13.93 1 98.56 111 CYS B O 1
ATOM 4622 N N . SER B 1 112 ? -1.074 35.188 12.891 1 96.19 112 SER B N 1
ATOM 4623 C CA . SER B 1 112 ? -1.795 35.5 11.672 1 96.19 112 SER B CA 1
ATOM 4624 C C . SER B 1 112 ? -2.074 34.281 10.828 1 96.19 112 SER B C 1
ATOM 4626 O O . SER B 1 112 ? -2.711 34.344 9.773 1 96.19 112 SER B O 1
ATOM 4628 N N . GLY B 1 113 ? -1.613 33.125 11.297 1 93.5 113 GLY B N 1
ATOM 4629 C CA . GLY B 1 113 ? -1.96 31.859 10.664 1 93.5 113 GLY B CA 1
ATOM 4630 C C . GLY B 1 113 ? -1.287 31.656 9.32 1 93.5 113 GLY B C 1
ATOM 4631 O O . GLY B 1 113 ? -0.102 31.953 9.164 1 93.5 113 GLY B O 1
ATOM 4632 N N . ALA B 1 114 ? -2.023 30.938 8.453 1 91.31 114 ALA B N 1
ATOM 4633 C CA . ALA B 1 114 ? -1.521 30.609 7.117 1 91.31 114 ALA B CA 1
ATOM 4634 C C . ALA B 1 114 ? -2.574 30.891 6.051 1 91.31 114 ALA B C 1
ATOM 4636 O O . ALA B 1 114 ? -3.746 31.109 6.367 1 91.31 114 ALA B O 1
ATOM 4637 N N . ARG B 1 115 ? -2.139 31 4.844 1 86.06 115 ARG B N 1
ATOM 4638 C CA . ARG B 1 115 ? -3.023 31.156 3.693 1 86.06 115 ARG B CA 1
ATOM 4639 C C . ARG B 1 115 ? -2.926 29.953 2.758 1 86.06 115 ARG B C 1
ATOM 4641 O O . ARG B 1 115 ? -1.885 29.297 2.689 1 86.06 115 ARG B O 1
ATOM 4648 N N . PRO B 1 116 ? -4.02 29.672 1.978 1 83 116 PRO B N 1
ATOM 4649 C CA . PRO B 1 116 ? -3.977 28.531 1.051 1 83 116 PRO B CA 1
ATOM 4650 C C . PRO B 1 116 ? -2.924 28.703 -0.041 1 83 116 PRO B C 1
ATOM 4652 O O . PRO B 1 116 ? -2.719 29.812 -0.539 1 83 116 PRO B O 1
ATOM 4655 N N . LYS B 1 117 ? -2.273 27.609 -0.256 1 85.19 117 LYS B N 1
ATOM 4656 C CA . LYS B 1 117 ? -1.417 27.531 -1.436 1 85.19 117 LYS B CA 1
ATOM 4657 C C . LYS B 1 117 ? -2.219 27.156 -2.678 1 85.19 117 LYS B C 1
ATOM 4659 O O . LYS B 1 117 ? -2.572 26 -2.869 1 85.19 117 LYS B O 1
ATOM 4664 N N . LEU B 1 118 ? -2.594 28.094 -3.488 1 82.94 118 LEU B N 1
ATOM 4665 C CA . LEU B 1 118 ? -3.447 27.812 -4.637 1 82.94 118 LEU B CA 1
ATOM 4666 C C . LEU B 1 118 ? -2.611 27.406 -5.844 1 82.94 118 LEU B C 1
ATOM 4668 O O . LEU B 1 118 ? -1.526 27.938 -6.066 1 82.94 118 LEU B O 1
ATOM 4672 N N . LEU B 1 119 ? -3.152 26.453 -6.559 1 83.75 119 LEU B N 1
ATOM 4673 C CA . LEU B 1 119 ? -2.535 26 -7.801 1 83.75 119 LEU B CA 1
ATOM 4674 C C . LEU B 1 119 ? -2.41 27.156 -8.789 1 83.75 119 LEU B C 1
ATOM 4676 O O . LEU B 1 119 ? -1.4 27.281 -9.484 1 83.75 119 LEU B O 1
ATOM 4680 N N . THR B 1 120 ? -3.48 27.828 -9.023 1 80.5 120 THR B N 1
ATOM 4681 C CA . THR B 1 120 ? -3.518 28.984 -9.906 1 80.5 120 THR B CA 1
ATOM 4682 C C . THR B 1 120 ? -4.176 30.172 -9.203 1 80.5 120 THR B C 1
ATOM 4684 O O . THR B 1 120 ? -5.09 30 -8.391 1 80.5 120 THR B O 1
ATOM 4687 N N . GLN B 1 121 ? -3.396 31.219 -9.734 1 76.5 121 GLN B N 1
ATOM 4688 C CA . GLN B 1 121 ? -3.955 32.469 -9.203 1 76.5 121 GLN B CA 1
ATOM 4689 C C . GLN B 1 121 ? -5.012 33.031 -10.141 1 76.5 121 GLN B C 1
ATOM 4691 O O . GLN B 1 121 ? -4.883 32.938 -11.359 1 76.5 121 GLN B O 1
ATOM 4696 N N . ASP B 1 122 ? -6.262 33.188 -9.805 1 78.06 122 ASP B N 1
ATOM 4697 C CA . ASP B 1 122 ? -7.27 33.969 -10.523 1 78.06 122 ASP B CA 1
ATOM 4698 C C . ASP B 1 122 ? -8.031 33.094 -11.508 1 78.06 122 ASP B C 1
ATOM 4700 O O . ASP B 1 122 ? -8.375 33.531 -12.609 1 78.06 122 ASP B O 1
ATOM 4704 N N . ASN B 1 123 ? -8.062 31.891 -11.336 1 85.56 123 ASN B N 1
ATOM 4705 C CA . ASN B 1 123 ? -8.922 31.016 -12.117 1 85.56 123 ASN B CA 1
ATOM 4706 C C . ASN B 1 123 ? -10.266 30.797 -11.43 1 85.56 123 ASN B C 1
ATOM 4708 O O . ASN B 1 123 ? -10.328 30.234 -10.336 1 85.56 123 ASN B O 1
ATOM 4712 N N . PRO B 1 124 ? -11.258 31.344 -12.094 1 87.81 124 PRO B N 1
ATOM 4713 C CA . PRO B 1 124 ? -12.562 31.297 -11.43 1 87.81 124 PRO B CA 1
ATOM 4714 C C . PRO B 1 124 ? -13.047 29.875 -11.188 1 87.81 124 PRO B C 1
ATOM 4716 O O . PRO B 1 124 ? -13.984 29.656 -10.422 1 87.81 124 PRO B O 1
ATOM 4719 N N . HIS B 1 125 ? -12.461 28.922 -11.836 1 92.06 125 HIS B N 1
ATOM 4720 C CA . HIS B 1 125 ? -12.922 27.547 -11.68 1 92.06 125 HIS B CA 1
ATOM 4721 C C . HIS B 1 125 ? -12.078 26.797 -10.656 1 92.06 125 HIS B C 1
ATOM 4723 O O . HIS B 1 125 ? -12.297 25.609 -10.43 1 92.06 125 HIS B O 1
ATOM 4729 N N . VAL B 1 126 ? -11.172 27.422 -10.086 1 93 126 VAL B N 1
ATOM 4730 C CA . VAL B 1 126 ? -10.344 26.812 -9.055 1 93 126 VAL B CA 1
ATOM 4731 C C . VAL B 1 126 ? -10.695 27.406 -7.691 1 93 126 VAL B C 1
ATOM 4733 O O . VAL B 1 126 ? -10.641 28.625 -7.5 1 93 126 VAL B O 1
ATOM 4736 N N . LEU B 1 127 ? -11.078 26.547 -6.816 1 90.75 127 LEU B N 1
ATOM 4737 C CA . LEU B 1 127 ? -11.484 26.984 -5.48 1 90.75 127 LEU B CA 1
ATOM 4738 C C . LEU B 1 127 ? -10.516 26.438 -4.43 1 90.75 127 LEU B C 1
ATOM 4740 O O . LEU B 1 127 ? -10.18 25.25 -4.434 1 90.75 127 LEU B O 1
ATOM 4744 N N . GLY B 1 128 ? -10 27.266 -3.643 1 87.38 128 GLY B N 1
ATOM 4745 C CA . GLY B 1 128 ? -9.281 26.875 -2.443 1 87.38 128 GLY B CA 1
ATOM 4746 C C . GLY B 1 128 ? -10.156 26.828 -1.206 1 87.38 128 GLY B C 1
ATOM 4747 O O . GLY B 1 128 ? -11.047 27.656 -1.036 1 87.38 128 GLY B O 1
ATOM 4748 N N . ILE B 1 129 ? -9.922 25.75 -0.419 1 78.56 129 ILE B N 1
ATOM 4749 C CA . ILE B 1 129 ? -10.719 25.625 0.799 1 78.56 129 ILE B CA 1
ATOM 4750 C C . ILE B 1 129 ? -9.828 25.875 2.02 1 78.56 129 ILE B C 1
ATOM 4752 O O . ILE B 1 129 ? -8.898 25.109 2.279 1 78.56 129 ILE B O 1
ATOM 4756 N N . ARG B 1 130 ? -10.094 26.953 2.711 1 72.81 130 ARG B N 1
ATOM 4757 C CA . ARG B 1 130 ? -9.242 27.25 3.859 1 72.81 130 ARG B CA 1
ATOM 4758 C C . ARG B 1 130 ? -10.078 27.703 5.055 1 72.81 130 ARG B C 1
ATOM 4760 O O . ARG B 1 130 ? -9.688 27.484 6.203 1 72.81 130 ARG B O 1
ATOM 4767 N N . ASP B 1 131 ? -11.18 28.391 4.707 1 72.62 131 ASP B N 1
ATOM 4768 C CA . ASP B 1 131 ? -11.977 28.953 5.789 1 72.62 131 ASP B CA 1
ATOM 4769 C C . ASP B 1 131 ? -13.469 28.734 5.543 1 72.62 131 ASP B C 1
ATOM 4771 O O . ASP B 1 131 ? -13.852 28.094 4.57 1 72.62 131 ASP B O 1
ATOM 4775 N N . THR B 1 132 ? -14.234 29.172 6.445 1 68.44 132 THR B N 1
ATOM 4776 C CA . THR B 1 132 ? -15.672 28.953 6.414 1 68.44 132 THR B CA 1
ATOM 4777 C C . THR B 1 132 ? -16.281 29.562 5.152 1 68.44 132 THR B C 1
ATOM 4779 O O . THR B 1 132 ? -17.188 28.984 4.551 1 68.44 132 THR B O 1
ATOM 4782 N N . ASP B 1 133 ? -15.711 30.719 4.836 1 73.81 133 ASP B N 1
ATOM 4783 C CA . ASP B 1 133 ? -16.234 31.359 3.639 1 73.81 133 ASP B CA 1
ATOM 4784 C C . ASP B 1 133 ? -15.984 30.516 2.396 1 73.81 133 ASP B C 1
ATOM 4786 O O . ASP B 1 133 ? -16.875 30.344 1.561 1 73.81 133 ASP B O 1
ATOM 4790 N N . SER B 1 134 ? -14.82 30.109 2.311 1 78.5 134 SER B N 1
ATOM 4791 C CA . SER B 1 134 ? -14.484 29.266 1.165 1 78.5 134 SER B CA 1
ATOM 4792 C C . SER B 1 134 ? -15.266 27.953 1.198 1 78.5 134 SER B C 1
ATOM 4794 O O . SER B 1 134 ? -15.594 27.406 0.149 1 78.5 134 SER B O 1
ATOM 4796 N N . ALA B 1 135 ? -15.531 27.5 2.346 1 80.19 135 ALA B N 1
ATOM 4797 C CA . ALA B 1 135 ? -16.328 26.297 2.492 1 80.19 135 ALA B CA 1
ATOM 4798 C C . ALA B 1 135 ? -17.75 26.516 2.002 1 80.19 135 ALA B C 1
ATOM 4800 O O . ALA B 1 135 ? -18.344 25.641 1.353 1 80.19 135 ALA B O 1
ATOM 4801 N N . GLN B 1 136 ? -18.266 27.656 2.354 1 81.12 136 GLN B N 1
ATOM 4802 C CA . GLN B 1 136 ? -19.609 27.984 1.901 1 81.12 136 GLN B CA 1
ATOM 4803 C C . GLN B 1 136 ? -19.656 28.141 0.384 1 81.12 136 GLN B C 1
ATOM 4805 O O . GLN B 1 136 ? -20.609 27.703 -0.256 1 81.12 136 GLN B O 1
ATOM 4810 N N . GLU B 1 137 ? -18.672 28.797 -0.073 1 85.12 137 GLU B N 1
ATOM 4811 C CA . GLU B 1 137 ? -18.578 28.922 -1.525 1 85.12 137 GLU B CA 1
ATOM 4812 C C . GLU B 1 137 ? -18.5 27.547 -2.184 1 85.12 137 GLU B C 1
ATOM 4814 O O . GLU B 1 137 ? -19.125 27.312 -3.217 1 85.12 137 GLU B O 1
ATOM 4819 N N . PHE B 1 138 ? -17.797 26.719 -1.618 1 89.69 138 PHE B N 1
ATOM 4820 C CA . PHE B 1 138 ? -17.672 25.344 -2.104 1 89.69 138 PHE B CA 1
ATOM 4821 C C . PHE B 1 138 ? -19.031 24.656 -2.109 1 89.69 138 PHE B C 1
ATOM 4823 O O . PHE B 1 138 ? -19.406 24.016 -3.094 1 89.69 138 PHE B O 1
ATOM 4830 N N . GLN B 1 139 ? -19.719 24.719 -1.044 1 88.56 139 GLN B N 1
ATOM 4831 C CA . GLN B 1 139 ? -21.031 24.094 -0.933 1 88.56 139 GLN B CA 1
ATOM 4832 C C . GLN B 1 139 ? -21.969 24.594 -2.027 1 88.56 139 GLN B C 1
ATOM 4834 O O . GLN B 1 139 ? -22.688 23.812 -2.654 1 88.56 139 GLN B O 1
ATOM 4839 N N . LYS B 1 140 ? -21.953 25.875 -2.152 1 90.31 140 LYS B N 1
ATOM 4840 C CA . LYS B 1 140 ? -22.812 26.5 -3.158 1 90.31 140 LYS B CA 1
ATOM 4841 C C . LYS B 1 140 ? -22.5 25.969 -4.555 1 90.31 140 LYS B C 1
ATOM 4843 O O . LYS B 1 140 ? -23.391 25.609 -5.312 1 90.31 140 LYS B O 1
ATOM 4848 N N . ARG B 1 141 ? -21.328 25.875 -4.863 1 92.94 141 ARG B N 1
ATOM 4849 C CA . ARG B 1 141 ? -20.906 25.422 -6.184 1 92.94 141 ARG B CA 1
ATOM 4850 C C . ARG B 1 141 ? -21.141 23.922 -6.348 1 92.94 141 ARG B C 1
ATOM 4852 O O . ARG B 1 141 ? -21.516 23.469 -7.426 1 92.94 141 ARG B O 1
ATOM 4859 N N . LEU B 1 142 ? -20.891 23.219 -5.348 1 92.94 142 LEU B N 1
ATOM 4860 C CA . LEU B 1 142 ? -21.047 21.781 -5.371 1 92.94 142 LEU B CA 1
ATOM 4861 C C . LEU B 1 142 ? -22.5 21.391 -5.641 1 92.94 142 LEU B C 1
ATOM 4863 O O . LEU B 1 142 ? -22.781 20.406 -6.336 1 92.94 142 LEU B O 1
ATOM 4867 N N . SER B 1 143 ? -23.422 22.141 -5.094 1 92.12 143 SER B N 1
ATOM 4868 C CA . SER B 1 143 ? -24.844 21.828 -5.203 1 92.12 143 SER B CA 1
ATOM 4869 C C . SER B 1 143 ? -25.281 21.781 -6.66 1 92.12 143 SER B C 1
ATOM 4871 O O . SER B 1 143 ? -26.312 21.172 -6.988 1 92.12 143 SER B O 1
ATOM 4873 N N . LYS B 1 144 ? -24.484 22.375 -7.492 1 93.81 144 LYS B N 1
ATOM 4874 C CA . LYS B 1 144 ? -24.828 22.422 -8.906 1 93.81 144 LYS B CA 1
ATOM 4875 C C . LYS B 1 144 ? -23.844 21.609 -9.742 1 93.81 144 LYS B C 1
ATOM 4877 O O . LYS B 1 144 ? -23.906 21.609 -10.977 1 93.81 144 LYS B O 1
ATOM 4882 N N . ALA B 1 145 ? -23.016 20.938 -9.094 1 94.12 145 ALA B N 1
ATOM 4883 C CA . ALA B 1 145 ? -21.906 20.297 -9.805 1 94.12 145 ALA B CA 1
ATOM 4884 C C . ALA B 1 145 ? -22.219 18.828 -10.094 1 94.12 145 ALA B C 1
ATOM 4886 O O . ALA B 1 145 ? -22.812 18.141 -9.258 1 94.12 145 ALA B O 1
ATOM 4887 N N . LYS B 1 146 ? -21.797 18.406 -11.25 1 93.19 146 LYS B N 1
ATOM 4888 C CA . LYS B 1 146 ? -21.891 17 -11.641 1 93.19 146 LYS B CA 1
ATOM 4889 C C . LYS B 1 146 ? -20.562 16.281 -11.398 1 93.19 146 LYS B C 1
ATOM 4891 O O . LYS B 1 146 ? -20.531 15.094 -11.078 1 93.19 146 LYS B O 1
ATOM 4896 N N . ARG B 1 147 ? -19.531 17 -11.594 1 93.88 147 ARG B N 1
ATOM 4897 C CA . ARG B 1 147 ? -18.188 16.438 -11.445 1 93.88 147 ARG B CA 1
ATOM 4898 C C . ARG B 1 147 ? -17.203 17.484 -10.938 1 93.88 147 ARG B C 1
ATOM 4900 O O . ARG B 1 147 ? -17.203 18.625 -11.406 1 93.88 147 ARG B O 1
ATOM 4907 N N . ILE B 1 148 ? -16.391 17.125 -10.008 1 96.06 148 ILE B N 1
ATOM 4908 C CA . ILE B 1 148 ? -15.344 18.016 -9.531 1 96.06 148 ILE B CA 1
ATOM 4909 C C . ILE B 1 148 ? -14 17.281 -9.547 1 96.06 148 ILE B C 1
ATOM 4911 O O . ILE B 1 148 ? -13.961 16.047 -9.531 1 96.06 148 ILE B O 1
ATOM 4915 N N . VAL B 1 149 ? -12.938 18.031 -9.641 1 96.75 149 VAL B N 1
ATOM 4916 C CA . VAL B 1 149 ? -11.578 17.516 -9.5 1 96.75 149 VAL B CA 1
ATOM 4917 C C . VAL B 1 149 ? -10.945 18.047 -8.219 1 96.75 149 VAL B C 1
ATOM 4919 O O . VAL B 1 149 ? -10.953 19.25 -7.965 1 96.75 149 VAL B O 1
ATOM 4922 N N . VAL B 1 150 ? -10.508 17.172 -7.41 1 95.94 150 VAL B N 1
ATOM 4923 C CA . VAL B 1 150 ? -9.859 17.531 -6.156 1 95.94 150 VAL B CA 1
ATOM 4924 C C . VAL B 1 150 ? -8.359 17.281 -6.258 1 95.94 150 VAL B C 1
ATOM 4926 O O . VAL B 1 150 ? -7.926 16.156 -6.559 1 95.94 150 VAL B O 1
ATOM 4929 N N . ILE B 1 151 ? -7.586 18.328 -6.027 1 96.12 151 ILE B N 1
ATOM 4930 C CA . ILE B 1 151 ? -6.129 18.234 -6.07 1 96.12 151 ILE B CA 1
ATOM 4931 C C . ILE B 1 151 ? -5.562 18.359 -4.66 1 96.12 151 ILE B C 1
ATOM 4933 O O . ILE B 1 151 ? -5.785 19.359 -3.979 1 96.12 151 ILE B O 1
ATOM 4937 N N . GLY B 1 152 ? -4.754 17.359 -4.262 1 94.5 152 GLY B N 1
ATOM 4938 C CA . GLY B 1 152 ? -4.156 17.391 -2.938 1 94.5 152 GLY B CA 1
ATOM 4939 C C . GLY B 1 152 ? -4.285 16.078 -2.193 1 94.5 152 GLY B C 1
ATOM 4940 O O . GLY B 1 152 ? -5.133 15.242 -2.527 1 94.5 152 GLY B O 1
ATOM 4941 N N . ASN B 1 153 ? -3.488 15.867 -1.199 1 93.75 153 ASN B N 1
ATOM 4942 C CA . ASN B 1 153 ? -3.426 14.602 -0.475 1 93.75 153 ASN B CA 1
ATOM 4943 C C . ASN B 1 153 ? -3.361 14.82 1.033 1 93.75 153 ASN B C 1
ATOM 4945 O O . ASN B 1 153 ? -2.904 13.953 1.773 1 93.75 153 ASN B O 1
ATOM 4949 N N . GLY B 1 154 ? -3.793 16.016 1.475 1 90.31 154 GLY B N 1
ATOM 4950 C CA . GLY B 1 154 ? -3.816 16.344 2.891 1 90.31 154 GLY B CA 1
ATOM 4951 C C . GLY B 1 154 ? -5.164 16.094 3.541 1 90.31 154 GLY B C 1
ATOM 4952 O O . GLY B 1 154 ? -5.992 15.352 2.998 1 90.31 154 GLY B O 1
ATOM 4953 N N . GLY B 1 155 ? -5.301 16.625 4.727 1 88.44 155 GLY B N 1
ATOM 4954 C CA . GLY B 1 155 ? -6.5 16.391 5.52 1 88.44 155 GLY B CA 1
ATOM 4955 C C . GLY B 1 155 ? -7.762 16.922 4.859 1 88.44 155 GLY B C 1
ATOM 4956 O O . GLY B 1 155 ? -8.797 16.25 4.871 1 88.44 155 GLY B O 1
ATOM 4957 N N . ILE B 1 156 ? -7.66 18.047 4.312 1 85.06 156 ILE B N 1
ATOM 4958 C CA . ILE B 1 156 ? -8.828 18.672 3.697 1 85.06 156 ILE B CA 1
ATOM 4959 C C . ILE B 1 156 ? -9.305 17.812 2.521 1 85.06 156 ILE B C 1
ATOM 4961 O O . ILE B 1 156 ? -10.5 17.562 2.381 1 85.06 156 ILE B O 1
ATOM 4965 N N . ALA B 1 157 ? -8.367 17.406 1.657 1 90.5 157 ALA B N 1
ATOM 4966 C CA . ALA B 1 157 ? -8.719 16.562 0.522 1 90.5 157 ALA B CA 1
ATOM 4967 C C . ALA B 1 157 ? -9.367 15.258 0.989 1 90.5 157 ALA B C 1
ATOM 4969 O O . ALA B 1 157 ? -10.391 14.836 0.448 1 90.5 157 ALA B O 1
ATOM 4970 N N . LEU B 1 158 ? -8.773 14.633 1.984 1 90.56 158 LEU B N 1
ATOM 4971 C CA . LEU B 1 158 ? -9.281 13.375 2.516 1 90.56 158 LEU B CA 1
ATOM 4972 C C . LEU B 1 158 ? -10.727 13.516 2.982 1 90.56 158 LEU B C 1
ATOM 4974 O O . LEU B 1 158 ? -11.57 12.68 2.66 1 90.56 158 LEU B O 1
ATOM 4978 N N . GLU B 1 159 ? -10.969 14.547 3.666 1 87.31 159 GLU B N 1
ATOM 4979 C CA . GLU B 1 159 ? -12.312 14.766 4.191 1 87.31 159 GLU B CA 1
ATOM 4980 C C . GLU B 1 159 ? -13.305 15.055 3.07 1 87.31 159 GLU B C 1
ATOM 4982 O O . GLU B 1 159 ? -14.422 14.539 3.078 1 87.31 159 GLU B O 1
ATOM 4987 N N . LEU B 1 160 ? -12.875 15.82 2.205 1 88.56 160 LEU B N 1
ATOM 4988 C CA . LEU B 1 160 ? -13.742 16.219 1.101 1 88.56 160 LEU B CA 1
ATOM 4989 C C . LEU B 1 160 ? -14.164 15.016 0.27 1 88.56 160 LEU B C 1
ATOM 4991 O O . LEU B 1 160 ? -15.352 14.836 -0.009 1 88.56 160 LEU B O 1
ATOM 4995 N N . VAL B 1 161 ? -13.242 14.227 -0.134 1 90.12 161 VAL B N 1
ATOM 4996 C CA . VAL B 1 161 ? -13.531 13.125 -1.039 1 90.12 161 VAL B CA 1
ATOM 4997 C C . VAL B 1 161 ? -14.438 12.109 -0.344 1 90.12 161 VAL B C 1
ATOM 4999 O O . VAL B 1 161 ? -15.25 11.453 -0.992 1 90.12 161 VAL B O 1
ATOM 5002 N N . TYR B 1 162 ? -14.312 12.008 0.913 1 87.5 162 TYR B N 1
ATOM 5003 C CA . TYR B 1 162 ? -15.141 11.078 1.667 1 87.5 162 TYR B CA 1
ATOM 5004 C C . TYR B 1 162 ? -16.562 11.609 1.82 1 87.5 162 TYR B C 1
ATOM 5006 O O . TYR B 1 162 ? -17.531 10.852 1.752 1 87.5 162 TYR B O 1
ATOM 5014 N N . GLU B 1 163 ? -16.672 12.953 1.983 1 85.5 163 GLU B N 1
ATOM 5015 C CA . GLU B 1 163 ? -17.953 13.539 2.393 1 85.5 163 GLU B CA 1
ATOM 5016 C C . GLU B 1 163 ? -18.812 13.898 1.182 1 85.5 163 GLU B C 1
ATOM 5018 O O . GLU B 1 163 ? -20.031 13.93 1.273 1 85.5 163 GLU B O 1
ATOM 5023 N N . VAL B 1 164 ? -18.25 14.148 0.088 1 88.44 164 VAL B N 1
ATOM 5024 C CA . VAL B 1 164 ? -18.984 14.586 -1.088 1 88.44 164 VAL B CA 1
ATOM 5025 C C . VAL B 1 164 ? -19.844 13.438 -1.612 1 88.44 164 VAL B C 1
ATOM 5027 O O . VAL B 1 164 ? -19.375 12.312 -1.758 1 88.44 164 VAL B O 1
ATOM 5030 N N . GLU B 1 165 ? -21.078 13.711 -1.828 1 86.5 165 GLU B N 1
ATOM 5031 C CA . GLU B 1 165 ? -22.016 12.758 -2.4 1 86.5 165 GLU B CA 1
ATOM 5032 C C . GLU B 1 165 ? -22.75 13.359 -3.6 1 86.5 165 GLU B C 1
ATOM 5034 O O . GLU B 1 165 ? -22.828 14.586 -3.736 1 86.5 165 GLU B O 1
ATOM 5039 N N . GLY B 1 166 ? -23.234 12.461 -4.422 1 86.94 166 GLY B N 1
ATOM 5040 C CA . GLY B 1 166 ? -24.031 12.922 -5.551 1 86.94 166 GLY B CA 1
ATOM 5041 C C . GLY B 1 166 ? -23.203 13.672 -6.586 1 86.94 166 GLY B C 1
ATOM 5042 O O . GLY B 1 166 ? -23.734 14.547 -7.285 1 86.94 166 GLY B O 1
ATOM 5043 N N . CYS B 1 167 ? -22.016 13.539 -6.566 1 91.62 167 CYS B N 1
ATOM 5044 C CA . CYS B 1 167 ? -21.094 14.188 -7.48 1 91.62 167 CYS B CA 1
ATOM 5045 C C . CYS B 1 167 ? -19.906 13.281 -7.809 1 91.62 167 CYS B C 1
ATOM 5047 O O . CYS B 1 167 ? -19.375 12.609 -6.922 1 91.62 167 CYS B O 1
ATOM 5049 N N . GLU B 1 168 ? -19.578 13.211 -9.047 1 91.12 168 GLU B N 1
ATOM 5050 C CA . GLU B 1 168 ? -18.375 12.469 -9.414 1 91.12 168 GLU B CA 1
ATOM 5051 C C . GLU B 1 168 ? -17.109 13.211 -8.969 1 91.12 168 GLU B C 1
ATOM 5053 O O . GLU B 1 168 ? -16.984 14.414 -9.188 1 91.12 168 GLU B O 1
ATOM 5058 N N . VAL B 1 169 ? -16.25 12.492 -8.336 1 93.94 169 VAL B N 1
ATOM 5059 C CA . VAL B 1 169 ? -15.039 13.117 -7.836 1 93.94 169 VAL B CA 1
ATOM 5060 C C . VAL B 1 169 ? -13.82 12.469 -8.492 1 93.94 169 VAL B C 1
ATOM 5062 O O . VAL B 1 169 ? -13.641 11.25 -8.422 1 93.94 169 VAL B O 1
ATOM 5065 N N . ILE B 1 170 ? -13.07 13.25 -9.156 1 95 170 ILE B N 1
ATOM 5066 C CA . ILE B 1 170 ? -11.742 12.852 -9.602 1 95 170 ILE B CA 1
ATOM 5067 C C . ILE B 1 170 ? -10.688 13.391 -8.641 1 95 170 ILE B C 1
ATOM 5069 O O . ILE B 1 170 ? -10.516 14.609 -8.516 1 95 170 ILE B O 1
ATOM 5073 N N . TRP B 1 171 ? -10 12.5 -7.953 1 95.62 171 TRP B N 1
ATOM 5074 C CA . TRP B 1 171 ? -9.031 12.867 -6.93 1 95.62 171 TRP B CA 1
ATOM 5075 C C . TRP B 1 171 ? -7.609 12.625 -7.418 1 95.62 171 TRP B C 1
ATOM 5077 O O . TRP B 1 171 ? -7.18 11.484 -7.562 1 95.62 171 TRP B O 1
ATOM 5087 N N . ALA B 1 172 ? -6.898 13.703 -7.691 1 95.38 172 ALA B N 1
ATOM 5088 C CA . ALA B 1 172 ? -5.512 13.609 -8.148 1 95.38 172 ALA B CA 1
ATOM 5089 C C . ALA B 1 172 ? -4.543 13.75 -6.98 1 95.38 172 ALA B C 1
ATOM 5091 O O . ALA B 1 172 ? -4.531 14.773 -6.293 1 95.38 172 ALA B O 1
ATOM 5092 N N . VAL B 1 173 ? -3.75 12.727 -6.789 1 94.31 173 VAL B N 1
ATOM 5093 C CA . VAL B 1 173 ? -2.783 12.711 -5.695 1 94.31 173 VAL B CA 1
ATOM 5094 C C . VAL B 1 173 ? -1.375 12.523 -6.254 1 94.31 173 VAL B C 1
ATOM 5096 O O . VAL B 1 173 ? -1.171 11.742 -7.188 1 94.31 173 VAL B O 1
ATOM 5099 N N . LYS B 1 174 ? -0.434 13.25 -5.727 1 91.62 174 LYS B N 1
ATOM 5100 C CA . LYS B 1 174 ? 0.929 13.188 -6.246 1 91.62 174 LYS B CA 1
ATOM 5101 C C . LYS B 1 174 ? 1.67 11.969 -5.707 1 91.62 174 LYS B C 1
ATOM 5103 O O . LYS B 1 174 ? 2.693 11.555 -6.258 1 91.62 174 LYS B O 1
ATOM 5108 N N . ASP B 1 175 ? 1.138 11.375 -4.68 1 88.88 175 ASP B N 1
ATOM 5109 C CA . ASP B 1 175 ? 1.808 10.273 -3.984 1 88.88 175 ASP B CA 1
ATOM 5110 C C . ASP B 1 175 ? 1.27 8.922 -4.445 1 88.88 175 ASP B C 1
ATOM 5112 O O . ASP B 1 175 ? 0.292 8.859 -5.195 1 88.88 175 ASP B O 1
ATOM 5116 N N . ARG B 1 176 ? 1.961 7.84 -3.994 1 80.06 176 ARG B N 1
ATOM 5117 C CA . ARG B 1 176 ? 1.552 6.48 -4.328 1 80.06 176 ARG B CA 1
ATOM 5118 C C . ARG B 1 176 ? 0.423 6.008 -3.416 1 80.06 176 ARG B C 1
ATOM 5120 O O . ARG B 1 176 ? -0.217 4.992 -3.689 1 80.06 176 ARG B O 1
ATOM 5127 N N . ALA B 1 177 ? 0.209 6.691 -2.352 1 85.44 177 ALA B N 1
ATOM 5128 C CA . ALA B 1 177 ? -0.854 6.359 -1.407 1 85.44 177 ALA B CA 1
ATOM 5129 C C . ALA B 1 177 ? -1.619 7.609 -0.982 1 85.44 177 ALA B C 1
ATOM 5131 O O . ALA B 1 177 ? -1.082 8.719 -1.027 1 85.44 177 ALA B O 1
ATOM 5132 N N . ILE B 1 178 ? -2.822 7.438 -0.616 1 90.19 178 ILE B N 1
ATOM 5133 C CA . ILE B 1 178 ? -3.617 8.57 -0.165 1 90.19 178 ILE B CA 1
ATOM 5134 C C . ILE B 1 178 ? -3.229 8.938 1.266 1 90.19 178 ILE B C 1
ATOM 5136 O O . ILE B 1 178 ? -2.76 8.086 2.025 1 90.19 178 ILE B O 1
ATOM 5140 N N . GLY B 1 179 ? -3.4 10.227 1.588 1 91.56 179 GLY B N 1
ATOM 5141 C CA . GLY B 1 179 ? -3.207 10.688 2.953 1 91.56 179 GLY B CA 1
ATOM 5142 C C . GLY B 1 179 ? -1.766 10.594 3.416 1 91.56 179 GLY B C 1
ATOM 5143 O O . GLY B 1 179 ? -1.5 10.406 4.605 1 91.56 179 GLY B O 1
ATOM 5144 N N . ASN B 1 180 ? -0.866 10.742 2.555 1 87.12 180 ASN B N 1
ATOM 5145 C CA . ASN B 1 180 ? 0.554 10.539 2.822 1 87.12 180 ASN B CA 1
ATOM 5146 C C . ASN B 1 180 ? 1.059 11.477 3.916 1 87.12 180 ASN B C 1
ATOM 5148 O O . ASN B 1 180 ? 2.113 11.234 4.508 1 87.12 180 ASN B O 1
ATOM 5152 N N . THR B 1 181 ? 0.337 12.508 4.191 1 85.69 181 THR B N 1
ATOM 5153 C CA . THR B 1 181 ? 0.669 13.391 5.305 1 85.69 181 THR B CA 1
ATOM 5154 C C . THR B 1 181 ? 0.508 12.664 6.641 1 85.69 181 THR B C 1
ATOM 5156 O O . THR B 1 181 ? 1.243 12.938 7.59 1 85.69 181 THR B O 1
ATOM 5159 N N . PHE B 1 182 ? -0.351 11.734 6.664 1 90.12 182 PHE B N 1
ATOM 5160 C CA . PHE B 1 182 ? -0.724 11.109 7.93 1 90.12 182 PHE B CA 1
ATOM 5161 C C . PHE B 1 182 ? -0.476 9.609 7.891 1 90.12 182 PHE B C 1
ATOM 5163 O O . PHE B 1 182 ? -0.256 8.984 8.93 1 90.12 182 PHE B O 1
ATOM 5170 N N . PHE B 1 183 ? -0.546 9.086 6.695 1 90.69 183 PHE B N 1
ATOM 5171 C CA . PHE B 1 183 ? -0.601 7.633 6.602 1 90.69 183 PHE B CA 1
ATOM 5172 C C . PHE B 1 183 ? 0.475 7.109 5.66 1 90.69 183 PHE B C 1
ATOM 5174 O O . PHE B 1 183 ? 0.806 7.758 4.664 1 90.69 183 PHE B O 1
ATOM 5181 N N . ASP B 1 184 ? 0.957 5.941 6.074 1 86.69 184 ASP B N 1
ATOM 5182 C CA . ASP B 1 184 ? 1.731 5.184 5.098 1 86.69 184 ASP B CA 1
ATOM 5183 C C . ASP B 1 184 ? 0.823 4.324 4.223 1 86.69 184 ASP B C 1
ATOM 5185 O O . ASP B 1 184 ? -0.403 4.406 4.324 1 86.69 184 ASP B O 1
ATOM 5189 N N . ALA B 1 185 ? 1.396 3.578 3.332 1 81.31 185 ALA B N 1
ATOM 5190 C CA . ALA B 1 185 ? 0.627 2.807 2.359 1 81.31 185 ALA B CA 1
ATOM 5191 C C . ALA B 1 185 ? -0.275 1.791 3.053 1 81.31 185 ALA B C 1
ATOM 5193 O O . ALA B 1 185 ? -1.406 1.559 2.621 1 81.31 185 ALA B O 1
ATOM 5194 N N . GLY B 1 186 ? 0.209 1.153 4.078 1 82.5 186 GLY B N 1
ATOM 5195 C CA . GLY B 1 186 ? -0.581 0.177 4.812 1 82.5 186 GLY B CA 1
ATOM 5196 C C . GLY B 1 186 ? -1.831 0.767 5.438 1 82.5 186 GLY B C 1
ATOM 5197 O O . GLY B 1 186 ? -2.93 0.235 5.262 1 82.5 186 GLY B O 1
ATOM 5198 N N . ALA B 1 187 ? -1.62 1.825 6.066 1 88.38 187 ALA B N 1
ATOM 5199 C CA . ALA B 1 187 ? -2.756 2.494 6.695 1 88.38 187 ALA B CA 1
ATOM 5200 C C . ALA B 1 187 ? -3.73 3.023 5.648 1 88.38 187 ALA B C 1
ATOM 5202 O O . ALA B 1 187 ? -4.949 2.973 5.84 1 88.38 187 ALA B O 1
ATOM 5203 N N . ALA B 1 188 ? -3.184 3.547 4.598 1 89.06 188 ALA B N 1
ATOM 5204 C CA . ALA B 1 188 ? -4.02 4.039 3.506 1 89.06 188 ALA B CA 1
ATOM 5205 C C . ALA B 1 188 ? -4.922 2.934 2.965 1 89.06 188 ALA B C 1
ATOM 5207 O O . ALA B 1 188 ? -6.109 3.158 2.719 1 89.06 188 ALA B O 1
ATOM 5208 N N . GLN B 1 189 ? -4.391 1.759 2.805 1 84.06 189 GLN B N 1
ATOM 5209 C CA . GLN B 1 189 ? -5.145 0.627 2.279 1 84.06 189 GLN B CA 1
ATOM 5210 C C . GLN B 1 189 ? -6.297 0.255 3.209 1 84.06 189 GLN B C 1
ATOM 5212 O O . GLN B 1 189 ? -7.348 -0.2 2.752 1 84.06 189 GLN B O 1
ATOM 5217 N N . PHE B 1 190 ? -6.129 0.427 4.465 1 89.75 190 PHE B N 1
ATOM 5218 C CA . PHE B 1 190 ? -7.18 0.168 5.441 1 89.75 190 PHE B CA 1
ATOM 5219 C C . PHE B 1 190 ? -8.375 1.078 5.203 1 89.75 190 PHE B C 1
ATOM 5221 O O . PHE B 1 190 ? -9.523 0.672 5.41 1 89.75 190 PHE B O 1
ATOM 5228 N N . LEU B 1 191 ? -8.086 2.297 4.727 1 89.94 191 LEU B N 1
ATOM 5229 C CA . LEU B 1 191 ? -9.125 3.324 4.656 1 89.94 191 LEU B CA 1
ATOM 5230 C C . LEU B 1 191 ? -9.828 3.289 3.307 1 89.94 191 LEU B C 1
ATOM 5232 O O . LEU B 1 191 ? -10.977 3.723 3.191 1 89.94 191 LEU B O 1
ATOM 5236 N N . ILE B 1 192 ? -9.273 2.76 2.293 1 85.31 192 ILE B N 1
ATOM 5237 C CA . ILE B 1 192 ? -9.719 2.857 0.906 1 85.31 192 ILE B CA 1
ATOM 5238 C C . ILE B 1 192 ? -11.102 2.238 0.767 1 85.31 192 ILE B C 1
ATOM 5240 O O . ILE B 1 192 ? -11.977 2.803 0.103 1 85.31 192 ILE B O 1
ATOM 5244 N N . PRO B 1 193 ? -11.383 1.085 1.395 1 83.25 193 PRO B N 1
ATOM 5245 C CA . PRO B 1 193 ? -12.711 0.485 1.244 1 83.25 193 PRO B CA 1
ATOM 5246 C C . PRO B 1 193 ? -13.828 1.407 1.717 1 83.25 193 PRO B C 1
ATOM 5248 O O . PRO B 1 193 ? -14.961 1.307 1.235 1 83.25 193 PRO B O 1
ATOM 5251 N N . SER B 1 194 ? -13.516 2.293 2.578 1 84.94 194 SER B N 1
ATOM 5252 C CA . SER B 1 194 ? -14.508 3.221 3.105 1 84.94 194 SER B CA 1
ATOM 5253 C C . SER B 1 194 ? -14.977 4.203 2.035 1 84.94 194 SER B C 1
ATOM 5255 O O . SER B 1 194 ? -16.047 4.805 2.16 1 84.94 194 SER B O 1
ATOM 5257 N N . LEU B 1 195 ? -14.188 4.438 1.024 1 82.88 195 LEU B N 1
ATOM 5258 C CA . LEU B 1 195 ? -14.539 5.348 -0.059 1 82.88 195 LEU B CA 1
ATOM 5259 C C . LEU B 1 195 ? -15.594 4.727 -0.975 1 82.88 195 LEU B C 1
ATOM 5261 O O . LEU B 1 195 ? -16.297 5.441 -1.685 1 82.88 195 LEU B O 1
ATOM 5265 N N . GLU B 1 196 ? -15.602 3.357 -1.027 1 73.38 196 GLU B N 1
ATOM 5266 C CA . GLU B 1 196 ? -16.469 2.641 -1.959 1 73.38 196 GLU B CA 1
ATOM 5267 C C . GLU B 1 196 ? -17.844 2.377 -1.345 1 73.38 196 GLU B C 1
ATOM 5269 O O . GLU B 1 196 ? -18.812 2.109 -2.062 1 73.38 196 GLU B O 1
ATOM 5274 N N . VAL B 1 197 ? -17.969 2.344 -0.086 1 65.12 197 VAL B N 1
ATOM 5275 C CA . VAL B 1 197 ? -19.203 1.967 0.598 1 65.12 197 VAL B CA 1
ATOM 5276 C C . VAL B 1 197 ? -20.188 3.141 0.589 1 65.12 197 VAL B C 1
ATOM 5278 O O . VAL B 1 197 ? -19.766 4.301 0.698 1 65.12 197 VAL B O 1
ATOM 5281 N N . ASP B 1 198 ? -21.422 2.781 0.084 1 59.28 198 ASP B N 1
ATOM 5282 C CA . ASP B 1 198 ? -22.484 3.771 0.175 1 59.28 198 ASP B CA 1
ATOM 5283 C C . ASP B 1 198 ? -22.594 4.332 1.592 1 59.28 198 ASP B C 1
ATOM 5285 O O . ASP B 1 198 ? -22.609 3.574 2.564 1 59.28 198 ASP B O 1
ATOM 5289 N N . LYS B 1 199 ? -22.203 5.484 1.776 1 56.91 199 LYS B N 1
ATOM 5290 C CA . LYS B 1 199 ? -22.203 6.152 3.074 1 56.91 199 LYS B CA 1
ATOM 5291 C C . LYS B 1 199 ? -23.562 6.051 3.748 1 56.91 199 LYS B C 1
ATOM 5293 O O . LYS B 1 199 ? -24.578 6.441 3.17 1 56.91 199 LYS B O 1
ATOM 5298 N N . LYS B 1 200 ? -23.766 5.008 4.469 1 48.69 200 LYS B N 1
ATOM 5299 C CA . LYS B 1 200 ? -24.984 4.871 5.254 1 48.69 200 LYS B CA 1
ATOM 5300 C C . LYS B 1 200 ? -25.406 6.211 5.852 1 48.69 200 LYS B C 1
ATOM 5302 O O . LYS B 1 200 ? -24.578 7.109 6.016 1 48.69 200 LYS B O 1
ATOM 5307 N N . GLU B 1 201 ? -26.766 6.332 6.121 1 45 201 GLU B N 1
ATOM 5308 C CA . GLU B 1 201 ? -27.5 7.461 6.684 1 45 201 GLU B CA 1
ATOM 5309 C C . GLU B 1 201 ? -26.766 8.055 7.887 1 45 201 GLU B C 1
ATOM 5311 O O . GLU B 1 201 ? -26.516 7.352 8.867 1 45 201 GLU B O 1
ATOM 5316 N N . ARG B 1 202 ? -25.812 8.68 7.672 1 43.16 202 ARG B N 1
ATOM 5317 C CA . ARG B 1 202 ? -25.234 9.414 8.781 1 43.16 202 ARG B CA 1
ATOM 5318 C C . ARG B 1 202 ? -26.312 9.969 9.711 1 43.16 202 ARG B C 1
ATOM 5320 O O . ARG B 1 202 ? -27.391 10.344 9.25 1 43.16 202 ARG B O 1
ATOM 5327 N N . SER B 1 203 ? -26.266 9.547 10.969 1 38.28 203 SER B N 1
ATOM 5328 C CA . SER B 1 203 ? -27.078 10.195 12 1 38.28 203 SER B CA 1
ATOM 5329 C C . SER B 1 203 ? -27.078 11.711 11.812 1 38.28 203 SER B C 1
ATOM 5331 O O . SER B 1 203 ? -26.188 12.273 11.188 1 38.28 203 SER B O 1
ATOM 5333 N N . LEU B 1 204 ? -28.203 12.414 12.352 1 35.25 204 LEU B N 1
ATOM 5334 C CA . LEU B 1 204 ? -28.578 13.828 12.367 1 35.25 204 LEU B CA 1
ATOM 5335 C C . LEU B 1 204 ? -27.391 14.695 12.773 1 35.25 204 LEU B C 1
ATOM 5337 O O . LEU B 1 204 ? -26.656 14.352 13.703 1 35.25 204 LEU B O 1
ATOM 5341 N N . PRO B 1 205 ? -27.047 15.68 12.016 1 37 205 PRO B N 1
ATOM 5342 C CA . PRO B 1 205 ? -26.031 16.719 12.195 1 37 205 PRO B CA 1
ATOM 5343 C C . PRO B 1 205 ? -26.016 17.297 13.609 1 37 205 PRO B C 1
ATOM 5345 O O . PRO B 1 205 ? -27.094 17.516 14.188 1 37 205 PRO B O 1
ATOM 5348 N N . CYS B 1 206 ? -25.25 16.906 14.445 1 32.84 206 CYS B N 1
ATOM 5349 C CA . CYS B 1 206 ? -25.125 17.766 15.625 1 32.84 206 CYS B CA 1
ATOM 5350 C C . CYS B 1 206 ? -24.984 19.234 15.227 1 32.84 206 CYS B C 1
ATOM 5352 O O . CYS B 1 206 ? -24.125 19.562 14.398 1 32.84 206 CYS B O 1
ATOM 5354 N N . LYS B 1 207 ? -26 20.109 15.422 1 34.59 207 LYS B N 1
ATOM 5355 C CA . LYS B 1 207 ? -26.172 21.531 15.148 1 34.59 207 LYS B CA 1
ATOM 5356 C C . LYS B 1 207 ? -25.062 22.359 15.797 1 34.59 207 LYS B C 1
ATOM 5358 O O . LYS B 1 207 ? -25.078 22.562 17.016 1 34.59 207 LYS B O 1
ATOM 5363 N N . ARG B 1 208 ? -23.891 22.156 15.352 1 38.38 208 ARG B N 1
ATOM 5364 C CA . ARG B 1 208 ? -23.031 23.219 15.859 1 38.38 208 ARG B CA 1
ATOM 5365 C C . ARG B 1 208 ? -23.375 24.562 15.227 1 38.38 208 ARG B C 1
ATOM 5367 O O . ARG B 1 208 ? -23.719 24.625 14.047 1 38.38 208 ARG B O 1
ATOM 5374 N N . ALA B 1 209 ? -23.812 25.531 15.992 1 36.09 209 ALA B N 1
ATOM 5375 C CA . ALA B 1 209 ? -24.219 26.891 15.594 1 36.09 209 ALA B CA 1
ATOM 5376 C C . ALA B 1 209 ? -23.156 27.516 14.68 1 36.09 209 ALA B C 1
ATOM 5378 O O . ALA B 1 209 ? -22 27.625 15.055 1 36.09 209 ALA B O 1
ATOM 5379 N N . ARG B 1 210 ? -23.266 27.453 13.422 1 46.44 210 ARG B N 1
ATOM 5380 C CA . ARG B 1 210 ? -22.422 28.188 12.477 1 46.44 210 ARG B CA 1
ATOM 5381 C C . ARG B 1 210 ? -22.938 29.609 12.266 1 46.44 210 ARG B C 1
ATOM 5383 O O . ARG B 1 210 ? -24.125 29.812 12.055 1 46.44 210 ARG B O 1
ATOM 5390 N N . TYR B 1 211 ? -22.312 30.578 12.797 1 38.5 211 TYR B N 1
ATOM 5391 C CA . TYR B 1 211 ? -22.688 31.969 12.523 1 38.5 211 TYR B CA 1
ATOM 5392 C C . TYR B 1 211 ? -22.203 32.406 11.141 1 38.5 211 TYR B C 1
ATOM 5394 O O . TYR B 1 211 ? -21.047 32.156 10.781 1 38.5 211 TYR B O 1
ATOM 5402 N N . THR B 1 212 ? -22.984 32.344 10.141 1 44.81 212 THR B N 1
ATOM 5403 C CA . THR B 1 212 ? -22.641 32.875 8.828 1 44.81 212 THR B CA 1
ATOM 5404 C C . THR B 1 212 ? -22.562 34.406 8.867 1 44.81 212 THR B C 1
ATOM 5406 O O . THR B 1 212 ? -23.375 35.062 9.531 1 44.81 212 THR B O 1
ATOM 5409 N N . THR B 1 213 ? -21.469 34.938 8.688 1 41.25 213 THR B N 1
ATOM 5410 C CA . THR B 1 213 ? -21.406 36.375 8.586 1 41.25 213 THR B CA 1
ATOM 5411 C C . THR B 1 213 ? -22.047 36.844 7.289 1 41.25 213 THR B C 1
ATOM 5413 O O . THR B 1 213 ? -21.828 36.281 6.223 1 41.25 213 THR B O 1
ATOM 5416 N N . ASP B 1 214 ? -23.188 37.469 7.305 1 37.31 214 ASP B N 1
ATOM 5417 C CA . ASP B 1 214 ? -23.672 38.188 6.145 1 37.31 214 ASP B CA 1
ATOM 5418 C C . ASP B 1 214 ? -22.562 39 5.477 1 37.31 214 ASP B C 1
ATOM 5420 O O . ASP B 1 214 ? -21.703 39.562 6.16 1 37.31 214 ASP B O 1
ATOM 5424 N N . LYS B 1 215 ? -22.25 38.844 4.141 1 40.75 215 LYS B N 1
ATOM 5425 C CA . LYS B 1 215 ? -21.281 39.5 3.266 1 40.75 215 LYS B CA 1
ATOM 5426 C C . LYS B 1 215 ? -21.156 40.969 3.562 1 40.75 215 LYS B C 1
ATOM 5428 O O . LYS B 1 215 ? -21.859 41.781 2.961 1 40.75 215 LYS B O 1
ATOM 5433 N N . THR B 1 216 ? -21.156 41.469 4.629 1 31.86 216 THR B N 1
ATOM 5434 C CA . THR B 1 216 ? -20.766 42.875 4.469 1 31.86 216 THR B CA 1
ATOM 5435 C C . THR B 1 216 ? -19.375 42.969 3.85 1 31.86 216 THR B C 1
ATOM 5437 O O . THR B 1 216 ? -18.594 42.031 3.908 1 31.86 216 THR B O 1
ATOM 5440 N N . GLY B 1 217 ? -18.891 44.188 3.203 1 34.62 217 GLY B N 1
ATOM 5441 C CA . GLY B 1 217 ? -17.828 44.688 2.344 1 34.62 217 GLY B CA 1
ATOM 5442 C C . GLY B 1 217 ? -16.453 44.281 2.818 1 34.62 217 GLY B C 1
ATOM 5443 O O . GLY B 1 217 ? -15.453 44.875 2.406 1 34.62 217 GLY B O 1
ATOM 5444 N N . GLY B 1 218 ? -16.297 43.625 3.932 1 34.69 218 GLY B N 1
ATOM 5445 C CA . GLY B 1 218 ? -14.891 43.594 4.305 1 34.69 218 GLY B CA 1
ATOM 5446 C C . GLY B 1 218 ? -14.07 42.688 3.408 1 34.69 218 GLY B C 1
ATOM 5447 O O . GLY B 1 218 ? -14.617 42 2.527 1 34.69 218 GLY B O 1
ATOM 5448 N N . SER B 1 219 ? -12.633 42.75 3.424 1 36.47 219 SER B N 1
ATOM 5449 C CA . SER B 1 219 ? -11.586 42.188 2.584 1 36.47 219 SER B CA 1
ATOM 5450 C C . SER B 1 219 ? -11.727 40.656 2.486 1 36.47 219 SER B C 1
ATOM 5452 O O . SER B 1 219 ? -11.875 39.969 3.5 1 36.47 219 SER B O 1
ATOM 5454 N N . LYS B 1 220 ? -12.156 40.094 1.457 1 45.28 220 LYS B N 1
ATOM 5455 C CA . LYS B 1 220 ? -12.383 38.781 0.876 1 45.28 220 LYS B CA 1
ATOM 5456 C C . LYS B 1 220 ? -11.336 37.781 1.361 1 45.28 220 LYS B C 1
ATOM 5458 O O . LYS B 1 220 ? -11.492 36.562 1.184 1 45.28 220 LYS B O 1
ATOM 5463 N N . GLU B 1 221 ? -10.195 38.156 1.803 1 47.38 221 GLU B N 1
ATOM 5464 C CA . GLU B 1 221 ? -9.062 37.281 1.578 1 47.38 221 GLU B CA 1
ATOM 5465 C C . GLU B 1 221 ? -8.68 36.531 2.857 1 47.38 221 GLU B C 1
ATOM 5467 O O . GLU B 1 221 ? -7.859 35.625 2.83 1 47.38 221 GLU B O 1
ATOM 5472 N N . LEU B 1 222 ? -8.977 37 4.109 1 50.88 222 LEU B N 1
ATOM 5473 C CA . LEU B 1 222 ? -8.227 36.375 5.188 1 50.88 222 LEU B CA 1
ATOM 5474 C C . LEU B 1 222 ? -9.164 35.625 6.125 1 50.88 222 LEU B C 1
ATOM 5476 O O . LEU B 1 222 ? -9.562 36.125 7.172 1 50.88 222 LEU B O 1
ATOM 5480 N N . GLY B 1 223 ? -9.961 34.656 5.602 1 53.28 223 GLY B N 1
ATOM 5481 C CA . GLY B 1 223 ? -10.875 33.969 6.488 1 53.28 223 GLY B CA 1
ATOM 5482 C C . GLY B 1 223 ? -10.18 32.969 7.395 1 53.28 223 GLY B C 1
ATOM 5483 O O . GLY B 1 223 ? -8.969 32.781 7.305 1 53.28 223 GLY B O 1
ATOM 5484 N N . SER B 1 224 ? -10.875 32.469 8.469 1 56.66 224 SER B N 1
ATOM 5485 C CA . SER B 1 224 ? -10.414 31.562 9.508 1 56.66 224 SER B CA 1
ATOM 5486 C C . SER B 1 224 ? -10.227 30.156 8.953 1 56.66 224 SER B C 1
ATOM 5488 O O . SER B 1 224 ? -11.047 29.672 8.172 1 56.66 224 SER B O 1
ATOM 5490 N N . ALA B 1 225 ? -9.102 29.531 9.227 1 65.69 225 ALA B N 1
ATOM 5491 C CA . ALA B 1 225 ? -8.688 28.203 8.773 1 65.69 225 ALA B CA 1
ATOM 5492 C C . ALA B 1 225 ? -9.742 27.156 9.102 1 65.69 225 ALA B C 1
ATOM 5494 O O . ALA B 1 225 ? -10.445 27.266 10.109 1 65.69 225 ALA B O 1
ATOM 5495 N N . LEU B 1 226 ? -9.812 26.188 8.156 1 68.69 226 LEU B N 1
ATOM 5496 C CA . LEU B 1 226 ? -10.75 25.078 8.367 1 68.69 226 LEU B CA 1
ATOM 5497 C C . LEU B 1 226 ? -10.109 23.984 9.219 1 68.69 226 LEU B C 1
ATOM 5499 O O . LEU B 1 226 ? -8.891 23.781 9.172 1 68.69 226 LEU B O 1
ATOM 5503 N N . GLY B 1 227 ? -10.828 23.531 10.227 1 64.69 227 GLY B N 1
ATOM 5504 C CA . GLY B 1 227 ? -10.398 22.391 11.023 1 64.69 227 GLY B CA 1
ATOM 5505 C C . GLY B 1 227 ? -11.086 21.094 10.633 1 64.69 227 GLY B C 1
ATOM 5506 O O . GLY B 1 227 ? -11.727 21.016 9.578 1 64.69 227 GLY B O 1
ATOM 5507 N N . PRO B 1 228 ? -10.688 20.047 11.328 1 65.56 228 PRO B N 1
ATOM 5508 C CA . PRO B 1 228 ? -11.414 18.797 11.102 1 65.56 228 PRO B CA 1
ATOM 5509 C C . PRO B 1 228 ? -12.93 18.969 11.18 1 65.56 228 PRO B C 1
ATOM 5511 O O . PRO B 1 228 ? -13.414 19.859 11.875 1 65.56 228 PRO B O 1
ATOM 5514 N N . ASP B 1 229 ? -13.734 18.344 10.484 1 64.81 229 ASP B N 1
ATOM 5515 C CA . ASP B 1 229 ? -15.195 18.359 10.492 1 64.81 229 ASP B CA 1
ATOM 5516 C C . ASP B 1 229 ? -15.734 19.688 9.945 1 64.81 229 ASP B C 1
ATOM 5518 O O . ASP B 1 229 ? -16.797 20.141 10.352 1 64.81 229 ASP B O 1
ATOM 5522 N N . TRP B 1 230 ? -14.867 20.406 9.234 1 66.44 230 TRP B N 1
ATOM 5523 C CA . TRP B 1 230 ? -15.25 21.688 8.656 1 66.44 230 TRP B CA 1
ATOM 5524 C C . TRP B 1 230 ? -16.578 21.578 7.918 1 66.44 230 TRP B C 1
ATOM 5526 O O . TRP B 1 230 ? -17.25 22.594 7.676 1 66.44 230 TRP B O 1
ATOM 5536 N N . HIS B 1 231 ? -16.875 20.359 7.664 1 67.88 231 HIS B N 1
ATOM 5537 C CA . HIS B 1 231 ? -18.062 20.156 6.84 1 67.88 231 HIS B CA 1
ATOM 5538 C C . HIS B 1 231 ? -19.297 19.891 7.703 1 67.88 231 HIS B C 1
ATOM 5540 O O . HIS B 1 231 ? -20.391 19.672 7.18 1 67.88 231 HIS B O 1
ATOM 5546 N N . GLU B 1 232 ? -19 19.922 8.969 1 64.56 232 GLU B N 1
ATOM 5547 C CA . GLU B 1 232 ? -20.156 19.688 9.836 1 64.56 232 GLU B CA 1
ATOM 5548 C C . GLU B 1 232 ? -21.25 20.734 9.609 1 64.56 232 GLU B C 1
ATOM 5550 O O . GLU B 1 232 ? -20.969 21.938 9.602 1 64.56 232 GLU B O 1
ATOM 5555 N N . GLY B 1 233 ? -22.406 20.344 9.328 1 64.69 233 GLY B N 1
ATOM 5556 C CA . GLY B 1 233 ? -23.547 21.234 9.117 1 64.69 233 GLY B CA 1
ATOM 5557 C C . GLY B 1 233 ? -23.734 21.625 7.664 1 64.69 233 GLY B C 1
ATOM 5558 O O . GLY B 1 233 ? -24.688 22.312 7.32 1 64.69 233 GLY B O 1
ATOM 5559 N N . ILE B 1 234 ? -22.75 21.312 6.863 1 72.56 234 ILE B N 1
ATOM 5560 C CA . ILE B 1 234 ? -22.844 21.625 5.441 1 72.56 234 ILE B CA 1
ATOM 5561 C C . ILE B 1 234 ? -23.125 20.359 4.652 1 72.56 234 ILE B C 1
ATOM 5563 O O . ILE B 1 234 ? -22.547 19.297 4.93 1 72.56 234 ILE B O 1
ATOM 5567 N N . GLU B 1 235 ? -24.109 20.453 3.869 1 76.88 235 GLU B N 1
ATOM 5568 C CA . GLU B 1 235 ? -24.391 19.328 2.988 1 76.88 235 GLU B CA 1
ATOM 5569 C C . GLU B 1 235 ? -23.5 19.344 1.758 1 76.88 235 GLU B C 1
ATOM 5571 O O . GLU B 1 235 ? -23.516 20.297 0.979 1 76.88 235 GLU B O 1
ATOM 5576 N N . LEU B 1 236 ? -22.703 18.438 1.631 1 82.19 236 LEU B N 1
ATOM 5577 C CA . LEU B 1 236 ? -21.797 18.344 0.489 1 82.19 236 LEU B CA 1
ATOM 5578 C C . LEU B 1 236 ? -22.344 17.391 -0.564 1 82.19 236 LEU B C 1
ATOM 5580 O O . LEU B 1 236 ? -21.812 16.297 -0.749 1 82.19 236 LEU B O 1
ATOM 5584 N N . ARG B 1 237 ? -23.391 17.766 -1.172 1 83.38 237 ARG B N 1
ATOM 5585 C CA . ARG B 1 237 ? -24.078 16.938 -2.156 1 83.38 237 ARG B CA 1
ATOM 5586 C C . ARG B 1 237 ? -24.109 17.609 -3.521 1 83.38 237 ARG B C 1
ATOM 5588 O O . ARG B 1 237 ? -24.422 18.812 -3.621 1 83.38 237 ARG B O 1
ATOM 5595 N N . GLY B 1 238 ? -23.719 16.812 -4.465 1 85.25 238 GLY B N 1
ATOM 5596 C CA . GLY B 1 238 ? -23.812 17.281 -5.836 1 85.25 238 GLY B CA 1
ATOM 5597 C C . GLY B 1 238 ? -25.172 17 -6.461 1 85.25 238 GLY B C 1
ATOM 5598 O O . GLY B 1 238 ? -26.172 16.859 -5.754 1 85.25 238 GLY B O 1
ATOM 5599 N N . THR B 1 239 ? -25.219 17.125 -7.758 1 82 239 THR B N 1
ATOM 5600 C CA . THR B 1 239 ? -26.5 17.109 -8.469 1 82 239 THR B CA 1
ATOM 5601 C C . THR B 1 239 ? -26.891 15.672 -8.805 1 82 239 THR B C 1
ATOM 5603 O O . THR B 1 239 ? -28.078 15.391 -9.055 1 82 239 THR B O 1
ATOM 5606 N N . GLU B 1 240 ? -25.875 14.789 -8.891 1 72.19 240 GLU B N 1
ATOM 5607 C CA . GLU B 1 240 ? -26.172 13.453 -9.383 1 72.19 240 GLU B CA 1
ATOM 5608 C C . GLU B 1 240 ? -26.375 12.477 -8.234 1 72.19 240 GLU B C 1
ATOM 5610 O O . GLU B 1 240 ? -25.406 12.016 -7.617 1 72.19 240 GLU B O 1
ATOM 5615 N N . GLN B 1 241 ? -27.625 12.164 -7.887 1 60.44 241 GLN B N 1
ATOM 5616 C CA . GLN B 1 241 ? -28 11.375 -6.715 1 60.44 241 GLN B CA 1
ATOM 5617 C C . GLN B 1 241 ? -27.25 10.047 -6.691 1 60.44 241 GLN B C 1
ATOM 5619 O O . GLN B 1 241 ? -26.828 9.578 -5.629 1 60.44 241 GLN B O 1
ATOM 5624 N N . ASN B 1 242 ? -27.125 9.438 -7.82 1 56.97 242 ASN B N 1
ATOM 5625 C CA . ASN B 1 242 ? -26.656 8.055 -7.77 1 56.97 242 ASN B CA 1
ATOM 5626 C C . ASN B 1 242 ? -25.172 7.945 -8.125 1 56.97 242 ASN B C 1
ATOM 5628 O O . ASN B 1 242 ? -24.672 6.852 -8.375 1 56.97 242 ASN B O 1
ATOM 5632 N N . SER B 1 243 ? -24.594 9.203 -8.219 1 57.84 243 SER B N 1
ATOM 5633 C CA . SER B 1 243 ? -23.203 9.109 -8.656 1 57.84 243 SER B CA 1
ATOM 5634 C C . SER B 1 243 ? -22.25 9.156 -7.465 1 57.84 243 SER B C 1
ATOM 5636 O O . SER B 1 243 ? -22.281 10.109 -6.68 1 57.84 243 SER B O 1
ATOM 5638 N N . SER B 1 244 ? -21.891 8.094 -6.727 1 60.97 244 SER B N 1
ATOM 5639 C CA . SER B 1 244 ? -20.953 8.133 -5.605 1 60.97 244 SER B CA 1
ATOM 5640 C C . SER B 1 244 ? -19.562 7.633 -6.016 1 60.97 244 SER B C 1
ATOM 5642 O O . SER B 1 244 ? -18.719 7.391 -5.164 1 60.97 244 SER B O 1
ATOM 5644 N N . GLY B 1 245 ? -19 7.949 -7.281 1 76 245 GLY B N 1
ATOM 5645 C CA . GLY B 1 245 ? -17.781 7.238 -7.637 1 76 245 GLY B CA 1
ATOM 5646 C C . GLY B 1 245 ? -16.531 8.086 -7.504 1 76 245 GLY B C 1
ATOM 5647 O O . GLY B 1 245 ? -16.5 9.234 -7.957 1 76 245 GLY B O 1
ATOM 5648 N N . VAL B 1 246 ? -15.633 7.879 -6.41 1 87.31 246 VAL B N 1
ATOM 5649 C CA . VAL B 1 246 ? -14.328 8.539 -6.316 1 87.31 246 VAL B CA 1
ATOM 5650 C C . VAL B 1 246 ? -13.32 7.801 -7.195 1 87.31 246 VAL B C 1
ATOM 5652 O O . VAL B 1 246 ? -13.141 6.59 -7.062 1 87.31 246 VAL B O 1
ATOM 5655 N N . HIS B 1 247 ? -12.867 8.484 -8.141 1 89.12 247 HIS B N 1
ATOM 5656 C CA . HIS B 1 247 ? -11.773 7.988 -8.961 1 89.12 247 HIS B CA 1
ATOM 5657 C C . HIS B 1 247 ? -10.445 8.625 -8.562 1 89.12 247 HIS B C 1
ATOM 5659 O O . HIS B 1 247 ? -10.312 9.844 -8.578 1 89.12 247 HIS B O 1
ATOM 5665 N N . ILE B 1 248 ? -9.516 7.816 -8.227 1 90.62 248 ILE B N 1
ATOM 5666 C CA . ILE B 1 248 ? -8.25 8.344 -7.727 1 90.62 248 ILE B CA 1
ATOM 5667 C C . ILE B 1 248 ? -7.172 8.211 -8.805 1 90.62 248 ILE B C 1
ATOM 5669 O O . ILE B 1 248 ? -7.016 7.148 -9.406 1 90.62 248 ILE B O 1
ATOM 5673 N N . GLU B 1 249 ? -6.555 9.289 -9.125 1 90.62 249 GLU B N 1
ATOM 5674 C CA . GLU B 1 249 ? -5.355 9.305 -9.953 1 90.62 249 GLU B CA 1
ATOM 5675 C C . GLU B 1 249 ? -4.098 9.469 -9.102 1 90.62 249 GLU B C 1
ATOM 5677 O O . GLU B 1 249 ? -3.84 10.555 -8.57 1 90.62 249 GLU B O 1
ATOM 5682 N N . TYR B 1 250 ? -3.279 8.375 -9.008 1 87.44 250 TYR B N 1
ATOM 5683 C CA . TYR B 1 250 ? -2.09 8.398 -8.164 1 87.44 250 TYR B CA 1
ATOM 5684 C C . TYR B 1 250 ? -0.893 8.953 -8.93 1 87.44 250 TYR B C 1
ATOM 5686 O O . TYR B 1 250 ? -0.901 9 -10.164 1 87.44 250 TYR B O 1
ATOM 5694 N N . GLU B 1 251 ? 0.069 9.414 -8.164 1 86.12 251 GLU B N 1
ATOM 5695 C CA . GLU B 1 251 ? 1.365 9.852 -8.672 1 86.12 251 GLU B CA 1
ATOM 5696 C C . GLU B 1 251 ? 1.201 10.82 -9.844 1 86.12 251 GLU B C 1
ATOM 5698 O O . GLU B 1 251 ? 1.849 10.664 -10.875 1 86.12 251 GLU B O 1
ATOM 5703 N N . CYS B 1 252 ? 0.324 11.773 -9.688 1 88.44 252 CYS B N 1
ATOM 5704 C CA . CYS B 1 252 ? 0.121 12.773 -10.727 1 88.44 252 CYS B CA 1
ATOM 5705 C C . CYS B 1 252 ? -0.099 14.156 -10.117 1 88.44 252 CYS B C 1
ATOM 5707 O O . CYS B 1 252 ? -0.443 14.273 -8.945 1 88.44 252 CYS B O 1
ATOM 5709 N N . GLU B 1 253 ? 0.194 15.148 -10.906 1 92.5 253 GLU B N 1
ATOM 5710 C CA . GLU B 1 253 ? -0.06 16.547 -10.609 1 92.5 253 GLU B CA 1
ATOM 5711 C C . GLU B 1 253 ? -0.832 17.234 -11.742 1 92.5 253 GLU B C 1
ATOM 5713 O O . GLU B 1 253 ? -1.057 16.625 -12.789 1 92.5 253 GLU B O 1
ATOM 5718 N N . VAL B 1 254 ? -1.269 18.438 -11.438 1 93.38 254 VAL B N 1
ATOM 5719 C CA . VAL B 1 254 ? -1.925 19.219 -12.477 1 93.38 254 VAL B CA 1
ATOM 5720 C C . VAL B 1 254 ? -0.875 19.812 -13.406 1 93.38 254 VAL B C 1
ATOM 5722 O O . VAL B 1 254 ? 0.074 20.453 -12.953 1 93.38 254 VAL B O 1
ATOM 5725 N N . ASP B 1 255 ? -1.058 19.516 -14.594 1 91.88 255 ASP B N 1
ATOM 5726 C CA . ASP B 1 255 ? -0.195 20.125 -15.602 1 91.88 255 ASP B CA 1
ATOM 5727 C C . ASP B 1 255 ? -0.76 21.469 -16.078 1 91.88 255 ASP B C 1
ATOM 5729 O O . ASP B 1 255 ? -0.047 22.469 -16.109 1 91.88 255 ASP B O 1
ATOM 5733 N N . LYS B 1 256 ? -2.043 21.391 -16.469 1 91.62 256 LYS B N 1
ATOM 5734 C CA . LYS B 1 256 ? -2.707 22.609 -16.953 1 91.62 256 LYS B CA 1
ATOM 5735 C C . LYS B 1 256 ? -4.211 22.531 -16.703 1 91.62 256 LYS B C 1
ATOM 5737 O O . LYS B 1 256 ? -4.801 21.453 -16.734 1 91.62 256 LYS B O 1
ATOM 5742 N N . ILE B 1 257 ? -4.77 23.734 -16.469 1 93.75 257 ILE B N 1
ATOM 5743 C CA . ILE B 1 257 ? -6.219 23.859 -16.375 1 93.75 257 ILE B CA 1
ATOM 5744 C C . ILE B 1 257 ? -6.734 24.75 -17.5 1 93.75 257 ILE B C 1
ATOM 5746 O O . ILE B 1 257 ? -6.27 25.891 -17.656 1 93.75 257 ILE B O 1
ATOM 5750 N N . TYR B 1 258 ? -7.703 24.188 -18.234 1 92.31 258 TYR B N 1
ATOM 5751 C CA . TYR B 1 258 ? -8.281 24.922 -19.359 1 92.31 258 TYR B CA 1
ATOM 5752 C C . TYR B 1 258 ? -9.695 25.391 -19.031 1 92.31 258 TYR B C 1
ATOM 5754 O O . TYR B 1 258 ? -10.477 24.656 -18.422 1 92.31 258 TYR B O 1
ATOM 5762 N N . THR B 1 259 ? -9.945 26.625 -19.5 1 92 259 THR B N 1
ATOM 5763 C CA . THR B 1 259 ? -11.352 26.984 -19.609 1 92 259 THR B CA 1
ATOM 5764 C C . THR B 1 259 ? -12.008 26.266 -20.781 1 92 259 THR B C 1
ATOM 5766 O O . THR B 1 259 ? -11.32 25.688 -21.609 1 92 259 THR B O 1
ATOM 5769 N N . GLN B 1 260 ? -13.297 26.281 -20.734 1 91.12 260 GLN B N 1
ATOM 5770 C CA . GLN B 1 260 ? -14.016 25.641 -21.828 1 91.12 260 GLN B CA 1
ATOM 5771 C C . GLN B 1 260 ? -13.547 26.172 -23.172 1 91.12 260 GLN B C 1
ATOM 5773 O O . GLN B 1 260 ? -13.297 25.391 -24.094 1 91.12 260 GLN B O 1
ATOM 5778 N N . GLN B 1 261 ? -13.359 27.469 -23.312 1 89.56 261 GLN B N 1
ATOM 5779 C CA . GLN B 1 261 ? -12.945 28.125 -24.562 1 89.56 261 GLN B CA 1
ATOM 5780 C C . GLN B 1 261 ? -11.523 27.719 -24.938 1 89.56 261 GLN B C 1
ATOM 5782 O O . GLN B 1 261 ? -11.25 27.406 -26.109 1 89.56 261 GLN B O 1
ATOM 5787 N N . GLU B 1 262 ? -10.695 27.719 -23.938 1 90.19 262 GLU B N 1
ATOM 5788 C CA . GLU B 1 262 ? -9.305 27.375 -24.172 1 90.19 262 GLU B CA 1
ATOM 5789 C C . GLU B 1 262 ? -9.18 25.922 -24.672 1 90.19 262 GLU B C 1
ATOM 5791 O O . GLU B 1 262 ? -8.352 25.625 -25.531 1 90.19 262 GLU B O 1
ATOM 5796 N N . PHE B 1 263 ? -9.93 25.141 -24.078 1 90 263 PHE B N 1
ATOM 5797 C CA . PHE B 1 263 ? -9.875 23.719 -24.422 1 90 263 PHE B CA 1
ATOM 5798 C C . PHE B 1 263 ? -10.352 23.484 -25.844 1 90 263 PHE B C 1
ATOM 5800 O O . PHE B 1 263 ? -9.727 22.734 -26.594 1 90 263 PHE B O 1
ATOM 5807 N N . LEU B 1 264 ? -11.445 24.078 -26.234 1 86.62 264 LEU B N 1
ATOM 5808 C CA . LEU B 1 264 ? -12 23.906 -27.578 1 86.62 264 LEU B CA 1
ATOM 5809 C C . LEU B 1 264 ? -11.047 24.453 -28.641 1 86.62 264 LEU B C 1
ATOM 5811 O O . LEU B 1 264 ? -11 23.938 -29.75 1 86.62 264 LEU B O 1
ATOM 5815 N N . GLN B 1 265 ? -10.25 25.422 -28.219 1 87.31 265 GLN B N 1
ATOM 5816 C CA . GLN B 1 265 ? -9.32 26.047 -29.156 1 87.31 265 GLN B CA 1
ATOM 5817 C C . GLN B 1 265 ? -7.969 25.328 -29.141 1 87.31 265 GLN B C 1
ATOM 5819 O O . GLN B 1 265 ? -7.133 25.562 -30.016 1 87.31 265 GLN B O 1
ATOM 5824 N N . SER B 1 266 ? -7.91 24.547 -28.109 1 82.56 266 SER B N 1
ATOM 5825 C CA . SER B 1 266 ? -6.613 23.891 -27.953 1 82.56 266 SER B CA 1
ATOM 5826 C C . SER B 1 266 ? -6.379 22.859 -29.062 1 82.56 266 SER B C 1
ATOM 5828 O O . SER B 1 266 ? -7.332 22.359 -29.656 1 82.56 266 SER B O 1
ATOM 5830 N N . GLN B 1 267 ? -5.082 22.609 -29.375 1 71.12 267 GLN B N 1
ATOM 5831 C CA . GLN B 1 267 ? -4.688 21.641 -30.391 1 71.12 267 GLN B CA 1
ATOM 5832 C C . GLN B 1 267 ? -4.453 20.266 -29.781 1 71.12 267 GLN B C 1
ATOM 5834 O O . GLN B 1 267 ? -3.727 19.438 -30.359 1 71.12 267 GLN B O 1
ATOM 5839 N N . LEU B 1 268 ? -5.117 20.188 -28.672 1 67.56 268 LEU B N 1
ATOM 5840 C CA . LEU B 1 268 ? -4.914 18.891 -28.016 1 67.56 268 LEU B CA 1
ATOM 5841 C C . LEU B 1 268 ? -5.559 17.766 -28.812 1 67.56 268 LEU B C 1
ATOM 5843 O O . LEU B 1 268 ? -6.645 17.938 -29.375 1 67.56 268 LEU B O 1
ATOM 5847 N N . ASP B 1 269 ? -4.762 16.766 -29.031 1 56.81 269 ASP B N 1
ATOM 5848 C CA . ASP B 1 269 ? -5.195 15.617 -29.828 1 56.81 269 ASP B CA 1
ATOM 5849 C C . ASP B 1 269 ? -6.086 14.688 -29 1 56.81 269 ASP B C 1
ATOM 5851 O O . ASP B 1 269 ? -5.867 13.477 -28.969 1 56.81 269 ASP B O 1
ATOM 5855 N N . THR B 1 270 ? -6.797 15.195 -28.172 1 61.03 270 THR B N 1
ATOM 5856 C CA . THR B 1 270 ? -7.703 14.367 -27.391 1 61.03 270 THR B CA 1
ATOM 5857 C C . THR B 1 270 ? -9.109 14.383 -27.984 1 61.03 270 THR B C 1
ATOM 5859 O O . THR B 1 270 ? -9.477 15.328 -28.688 1 61.03 270 THR B O 1
ATOM 5862 N N . ASN B 1 271 ? -9.617 13.164 -28.094 1 60.53 271 ASN B N 1
ATOM 5863 C CA . ASN B 1 271 ? -11 13.125 -28.562 1 60.53 271 ASN B CA 1
ATOM 5864 C C . ASN B 1 271 ? -11.898 14.023 -27.719 1 60.53 271 ASN B C 1
ATOM 5866 O O . ASN B 1 271 ? -12.516 13.562 -26.766 1 60.53 271 ASN B O 1
ATOM 5870 N N . LYS B 1 272 ? -11.891 15.266 -28.094 1 64.56 272 LYS B N 1
ATOM 5871 C CA . LYS B 1 272 ? -12.578 16.312 -27.344 1 64.56 272 LYS B CA 1
ATOM 5872 C C . LYS B 1 272 ? -14.062 16.016 -27.203 1 64.56 272 LYS B C 1
ATOM 5874 O O . LYS B 1 272 ? -14.672 16.312 -26.172 1 64.56 272 LYS B O 1
ATOM 5879 N N . SER B 1 273 ? -14.508 15.336 -28.203 1 62.12 273 SER B N 1
ATOM 5880 C CA . SER B 1 273 ? -15.938 15.016 -28.188 1 62.12 273 SER B CA 1
ATOM 5881 C C . SER B 1 273 ? -16.25 13.984 -27.125 1 62.12 273 SER B C 1
ATOM 5883 O O . SER B 1 273 ? -17.328 14.023 -26.5 1 62.12 273 SER B O 1
ATOM 5885 N N . GLU B 1 274 ? -15.297 13.188 -26.781 1 71.19 274 GLU B N 1
ATOM 5886 C CA . GLU B 1 274 ? -15.547 12.109 -25.828 1 71.19 274 GLU B CA 1
ATOM 5887 C C . GLU B 1 274 ? -15.492 12.617 -24.391 1 71.19 274 GLU B C 1
ATOM 5889 O O . GLU B 1 274 ? -16.125 12.031 -23.5 1 71.19 274 GLU B O 1
ATOM 5894 N N . LEU B 1 275 ? -14.977 13.75 -24.234 1 81.12 275 LEU B N 1
ATOM 5895 C CA . LEU B 1 275 ? -14.836 14.273 -22.875 1 81.12 275 LEU B CA 1
ATOM 5896 C C . LEU B 1 275 ? -16.062 15.086 -22.469 1 81.12 275 LEU B C 1
ATOM 5898 O O . LEU B 1 275 ? -16.297 15.305 -21.281 1 81.12 275 LEU B O 1
ATOM 5902 N N . GLY B 1 276 ? -16.906 15.43 -23.422 1 84.62 276 GLY B N 1
ATOM 5903 C CA . GLY B 1 276 ? -18.078 16.234 -23.125 1 84.62 276 GLY B CA 1
ATOM 5904 C C . GLY B 1 276 ? -17.766 17.688 -22.891 1 84.62 276 GLY B C 1
ATOM 5905 O O . GLY B 1 276 ? -16.594 18.078 -22.891 1 84.62 276 GLY B O 1
ATOM 5906 N N . LEU B 1 277 ? -18.828 18.547 -22.734 1 90.25 277 LEU B N 1
ATOM 5907 C CA . LEU B 1 277 ? -18.688 19.984 -22.531 1 90.25 277 LEU B CA 1
ATOM 5908 C C . LEU B 1 277 ? -18.703 20.328 -21.047 1 90.25 277 LEU B C 1
ATOM 5910 O O . LEU B 1 277 ? -19.688 20.016 -20.359 1 90.25 277 LEU B O 1
ATOM 5914 N N . TRP B 1 278 ? -17.594 20.875 -20.594 1 95.31 278 TRP B N 1
ATOM 5915 C CA . TRP B 1 278 ? -17.453 21.234 -19.188 1 95.31 278 TRP B CA 1
ATOM 5916 C C . TRP B 1 278 ? -16.922 22.656 -19.047 1 95.31 278 TRP B C 1
ATOM 5918 O O . TRP B 1 278 ? -16.281 23.188 -19.953 1 95.31 278 TRP B O 1
ATOM 5928 N N . PRO B 1 279 ? -17.234 23.312 -17.938 1 95.38 279 PRO B N 1
ATOM 5929 C CA . PRO B 1 279 ? -16.688 24.641 -17.672 1 95.38 279 PRO B CA 1
ATOM 5930 C C . PRO B 1 279 ? -15.164 24.672 -17.625 1 95.38 279 PRO B C 1
ATOM 5932 O O . PRO B 1 279 ? -14.547 25.672 -18 1 95.38 279 PRO B O 1
ATOM 5935 N N . ALA B 1 280 ? -14.594 23.547 -17.156 1 95.62 280 ALA B N 1
ATOM 5936 C CA . ALA B 1 280 ? -13.141 23.5 -17.031 1 95.62 280 ALA B CA 1
ATOM 5937 C C . ALA B 1 280 ? -12.617 22.109 -17.391 1 95.62 280 ALA B C 1
ATOM 5939 O O . ALA B 1 280 ? -13.359 21.125 -17.328 1 95.62 280 ALA B O 1
ATOM 5940 N N . TYR B 1 281 ? -11.406 22.094 -17.812 1 95.19 281 TYR B N 1
ATOM 5941 C CA . TYR B 1 281 ? -10.703 20.844 -18.109 1 95.19 281 TYR B CA 1
ATOM 5942 C C . TYR B 1 281 ? -9.344 20.812 -17.422 1 95.19 281 TYR B C 1
ATOM 5944 O O . TYR B 1 281 ? -8.578 21.781 -17.5 1 95.19 281 TYR B O 1
ATOM 5952 N N . VAL B 1 282 ? -9.023 19.688 -16.766 1 95.44 282 VAL B N 1
ATOM 5953 C CA . VAL B 1 282 ? -7.766 19.531 -16.047 1 95.44 282 VAL B CA 1
ATOM 5954 C C . VAL B 1 282 ? -6.891 18.5 -16.75 1 95.44 282 VAL B C 1
ATOM 5956 O O . VAL B 1 282 ? -7.289 17.344 -16.906 1 95.44 282 VAL B O 1
ATOM 5959 N N . GLN B 1 283 ? -5.793 18.984 -17.141 1 92.69 283 GLN B N 1
ATOM 5960 C CA . GLN B 1 283 ? -4.781 18.062 -17.672 1 92.69 283 GLN B CA 1
ATOM 5961 C C . GLN B 1 283 ? -3.773 17.672 -16.594 1 92.69 283 GLN B C 1
ATOM 5963 O O . GLN B 1 283 ? -3.152 18.531 -15.969 1 92.69 283 GLN B O 1
ATOM 5968 N N . LEU B 1 284 ? -3.641 16.328 -16.453 1 92.31 284 LEU B N 1
ATOM 5969 C CA . LEU B 1 284 ? -2.715 15.812 -15.445 1 92.31 284 LEU B CA 1
ATOM 5970 C C . LEU B 1 284 ? -1.374 15.453 -16.078 1 92.31 284 LEU B C 1
ATOM 5972 O O . LEU B 1 284 ? -1.264 15.367 -17.297 1 92.31 284 LEU B O 1
ATOM 5976 N N . THR B 1 285 ? -0.422 15.25 -15.234 1 87.31 285 THR B N 1
ATOM 5977 C CA . THR B 1 285 ? 0.936 14.992 -15.703 1 87.31 285 THR B CA 1
ATOM 5978 C C . THR B 1 285 ? 1.04 13.594 -16.312 1 87.31 285 THR B C 1
ATOM 5980 O O . THR B 1 285 ? 1.993 13.297 -17.031 1 87.31 285 THR B O 1
ATOM 5983 N N . ASN B 1 286 ? 0.057 12.758 -15.984 1 76.25 286 ASN B N 1
ATOM 5984 C CA . ASN B 1 286 ? 0.051 11.438 -16.609 1 76.25 286 ASN B CA 1
ATOM 5985 C C . ASN B 1 286 ? -0.6 11.469 -17.984 1 76.25 286 ASN B C 1
ATOM 5987 O O . ASN B 1 286 ? -0.74 10.438 -18.641 1 76.25 286 ASN B O 1
ATOM 5991 N N . GLY B 1 287 ? -1.073 12.602 -18.422 1 76.69 287 GLY B N 1
ATOM 5992 C CA . GLY B 1 287 ? -1.589 12.805 -19.766 1 76.69 287 GLY B CA 1
ATOM 5993 C C . GLY B 1 287 ? -3.104 12.766 -19.828 1 76.69 287 GLY B C 1
ATOM 5994 O O . GLY B 1 287 ? -3.695 13.156 -20.844 1 76.69 287 GLY B O 1
ATOM 5995 N N . LYS B 1 288 ? -3.723 12.383 -18.781 1 84.12 288 LYS B N 1
ATOM 5996 C CA . LYS B 1 288 ? -5.18 12.297 -18.781 1 84.12 288 LYS B CA 1
ATOM 5997 C C . LYS B 1 288 ? -5.809 13.68 -18.625 1 84.12 288 LYS B C 1
ATOM 5999 O O . LYS B 1 288 ? -5.262 14.539 -17.938 1 84.12 288 LYS B O 1
ATOM 6004 N N . ILE B 1 289 ? -6.934 13.812 -19.297 1 89.81 289 ILE B N 1
ATOM 6005 C CA . ILE B 1 289 ? -7.688 15.055 -19.219 1 89.81 289 ILE B CA 1
ATOM 6006 C C . ILE B 1 289 ? -9.094 14.766 -18.703 1 89.81 289 ILE B C 1
ATOM 6008 O O . ILE B 1 289 ? -9.758 13.844 -19.172 1 89.81 289 ILE B O 1
ATOM 6012 N N . TYR B 1 290 ? -9.484 15.555 -17.766 1 93.44 290 TYR B N 1
ATOM 6013 C CA . TYR B 1 290 ? -10.812 15.406 -17.188 1 93.44 290 TYR B CA 1
ATOM 6014 C C . TYR B 1 290 ? -11.602 16.703 -17.297 1 93.44 290 TYR B C 1
ATOM 6016 O O . TYR B 1 290 ? -11.094 17.766 -16.922 1 93.44 290 TYR B O 1
ATOM 6024 N N . GLY B 1 291 ? -12.789 16.594 -17.828 1 94.94 291 GLY B N 1
ATOM 6025 C CA . GLY B 1 291 ? -13.727 17.688 -17.703 1 94.94 291 GLY B CA 1
ATOM 6026 C C . GLY B 1 291 ? -14.391 17.75 -16.328 1 94.94 291 GLY B C 1
ATOM 6027 O O . GLY B 1 291 ? -14.68 16.719 -15.734 1 94.94 291 GLY B O 1
ATOM 6028 N N . CYS B 1 292 ? -14.656 19.031 -15.828 1 96.12 292 CYS B N 1
ATOM 6029 C CA . CYS B 1 292 ? -15.297 19.172 -14.523 1 96.12 292 CYS B CA 1
ATOM 6030 C C . CYS B 1 292 ? -15.984 20.531 -14.398 1 96.12 292 CYS B C 1
ATOM 6032 O O . CYS B 1 292 ? -15.781 21.422 -15.234 1 96.12 292 CYS B O 1
ATOM 6034 N N . ASP B 1 293 ? -16.859 20.594 -13.414 1 96.25 293 ASP B N 1
ATOM 6035 C CA . ASP B 1 293 ? -17.531 21.859 -13.133 1 96.25 293 ASP B CA 1
ATOM 6036 C C . ASP B 1 293 ? -16.562 22.859 -12.469 1 96.25 293 ASP B C 1
ATOM 6038 O O . ASP B 1 293 ? -16.578 24.047 -12.789 1 96.25 293 ASP B O 1
ATOM 6042 N N . PHE B 1 294 ? -15.75 22.359 -11.547 1 95.75 294 PHE B N 1
ATOM 6043 C CA . PHE B 1 294 ? -14.703 23.172 -10.961 1 95.75 294 PHE B CA 1
ATOM 6044 C C . PHE B 1 294 ? -13.648 22.297 -10.281 1 95.75 294 PHE B C 1
ATOM 6046 O O . PHE B 1 294 ? -13.836 21.094 -10.133 1 95.75 294 PHE B O 1
ATOM 6053 N N . VAL B 1 295 ? -12.523 22.938 -9.977 1 96.12 295 VAL B N 1
ATOM 6054 C CA . VAL B 1 295 ? -11.375 22.281 -9.359 1 96.12 295 VAL B CA 1
ATOM 6055 C C . VAL B 1 295 ? -11.227 22.734 -7.91 1 96.12 295 VAL B C 1
ATOM 6057 O O . VAL B 1 295 ? -11.375 23.922 -7.605 1 96.12 295 VAL B O 1
ATOM 6060 N N . VAL B 1 296 ? -11.055 21.812 -7.066 1 94.31 296 VAL B N 1
ATOM 6061 C CA . VAL B 1 296 ? -10.75 22.141 -5.672 1 94.31 296 VAL B CA 1
ATOM 6062 C C . VAL B 1 296 ? -9.25 22 -5.422 1 94.31 296 VAL B C 1
ATOM 6064 O O . VAL B 1 296 ? -8.688 20.906 -5.602 1 94.31 296 VAL B O 1
ATOM 6067 N N . SER B 1 297 ? -8.664 23.062 -5.043 1 93 297 SER B N 1
ATOM 6068 C CA . SER B 1 297 ? -7.242 23.078 -4.703 1 93 297 SER B CA 1
ATOM 6069 C C . SER B 1 297 ? -7.031 22.859 -3.211 1 93 297 SER B C 1
ATOM 6071 O O . SER B 1 297 ? -7.227 23.766 -2.406 1 93 297 SER B O 1
ATOM 6073 N N . ALA B 1 298 ? -6.664 21.734 -2.834 1 90.25 298 ALA B N 1
ATOM 6074 C CA . ALA B 1 298 ? -6.328 21.359 -1.462 1 90.25 298 ALA B CA 1
ATOM 6075 C C . ALA B 1 298 ? -4.855 20.984 -1.342 1 90.25 298 ALA B C 1
ATOM 6077 O O . ALA B 1 298 ? -4.52 19.906 -0.835 1 90.25 298 ALA B O 1
ATOM 6078 N N . THR B 1 299 ? -3.973 21.859 -1.702 1 89.44 299 THR B N 1
ATOM 6079 C CA . THR B 1 299 ? -2.561 21.562 -1.895 1 89.44 299 THR B CA 1
ATOM 6080 C C . THR B 1 299 ? -1.723 22.141 -0.757 1 89.44 299 THR B C 1
ATOM 6082 O O . THR B 1 299 ? -0.514 22.328 -0.907 1 89.44 299 THR B O 1
ATOM 6085 N N . GLY B 1 300 ? -2.352 22.531 0.334 1 86.44 300 GLY B N 1
ATOM 6086 C CA . GLY B 1 300 ? -1.591 22.969 1.495 1 86.44 300 GLY B CA 1
ATOM 6087 C C . GLY B 1 300 ? -1.701 24.453 1.761 1 86.44 300 GLY B C 1
ATOM 6088 O O . GLY B 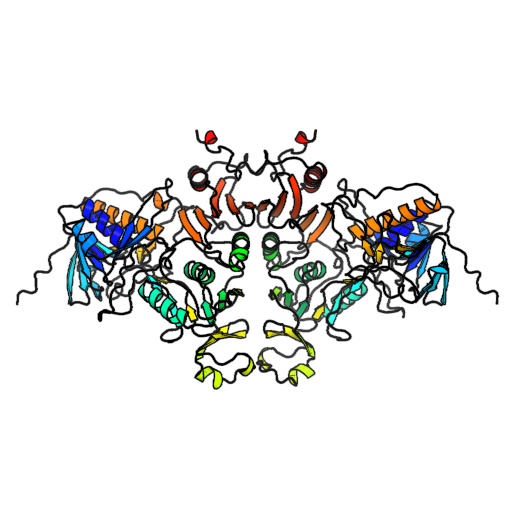1 300 ? -2.537 25.141 1.164 1 86.44 300 GLY B O 1
ATOM 6089 N N . VAL B 1 301 ? -0.897 24.922 2.783 1 87.5 301 VAL B N 1
ATOM 6090 C CA . VAL B 1 301 ? -0.962 26.312 3.217 1 87.5 301 VAL B CA 1
ATOM 6091 C C . VAL B 1 301 ? 0.448 26.891 3.324 1 87.5 301 VAL B C 1
ATOM 6093 O O . VAL B 1 301 ? 1.428 26.141 3.377 1 87.5 301 VAL B O 1
ATOM 6096 N N . VAL B 1 302 ? 0.49 28.219 3.266 1 90.5 302 VAL B N 1
ATOM 6097 C CA . VAL B 1 302 ? 1.73 28.953 3.473 1 90.5 302 VAL B CA 1
ATOM 6098 C C . VAL B 1 302 ? 1.558 29.938 4.629 1 90.5 302 VAL B C 1
ATOM 6100 O O . VAL B 1 302 ? 0.52 30.594 4.746 1 90.5 302 VAL B O 1
ATOM 6103 N N . PRO B 1 303 ? 2.586 30.016 5.492 1 95.38 303 PRO B N 1
ATOM 6104 C CA . PRO B 1 303 ? 2.471 30.953 6.609 1 95.38 303 PRO B CA 1
ATOM 6105 C C . PRO B 1 303 ? 2.193 32.375 6.145 1 95.38 303 PRO B C 1
ATOM 6107 O O . PRO B 1 303 ? 2.756 32.844 5.145 1 95.38 303 PRO B O 1
ATOM 6110 N N . ASN B 1 304 ? 1.29 33.062 6.836 1 94.12 304 ASN B N 1
ATOM 6111 C CA . ASN B 1 304 ? 0.919 34.438 6.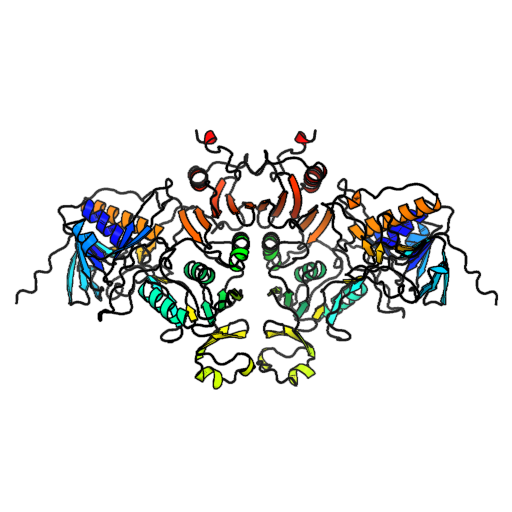512 1 94.12 304 ASN B CA 1
ATOM 6112 C C . ASN B 1 304 ? 1.859 35.438 7.172 1 94.12 304 ASN B C 1
ATOM 6114 O O . ASN B 1 304 ? 1.442 36.219 8.031 1 94.12 304 ASN B O 1
ATOM 6118 N N . THR B 1 305 ? 3.094 35.562 6.652 1 97.25 305 THR B N 1
ATOM 6119 C CA . THR B 1 305 ? 4.137 36.344 7.285 1 97.25 305 THR B CA 1
ATOM 6120 C C . THR B 1 305 ? 4.289 37.688 6.578 1 97.25 305 THR B C 1
ATOM 6122 O O . THR B 1 305 ? 4.852 38.656 7.141 1 97.25 305 THR B O 1
ATOM 6125 N N . ASP B 1 306 ? 3.699 37.938 5.484 1 94.69 306 ASP B N 1
ATOM 6126 C CA . ASP B 1 306 ? 3.986 39.031 4.559 1 94.69 306 ASP B CA 1
ATOM 6127 C C . ASP B 1 306 ? 3.725 40.406 5.211 1 94.69 306 ASP B C 1
ATOM 6129 O O . ASP B 1 306 ? 4.539 41.312 5.098 1 94.69 306 ASP B O 1
ATOM 6133 N N . PRO B 1 307 ? 2.646 40.562 5.922 1 94.88 307 PRO B N 1
ATOM 6134 C CA . PRO B 1 307 ? 2.318 41.875 6.461 1 94.88 307 PRO B CA 1
ATOM 6135 C C . PRO B 1 307 ? 3.354 42.406 7.465 1 94.88 307 PRO B C 1
ATOM 6137 O O . PRO B 1 307 ? 3.367 43.594 7.797 1 94.88 307 PRO B O 1
ATOM 6140 N N . PHE B 1 308 ? 4.25 41.562 7.902 1 97.81 308 PHE B N 1
ATOM 6141 C CA . PHE B 1 308 ? 5.109 41.938 9.023 1 97.81 308 PHE B CA 1
ATOM 6142 C C . PHE B 1 308 ? 6.551 42.094 8.562 1 97.81 308 PHE B C 1
ATOM 6144 O O . PHE B 1 308 ? 7.395 42.594 9.32 1 97.81 308 PHE B O 1
ATOM 6151 N N . LEU B 1 309 ? 6.867 41.688 7.387 1 97.62 309 LEU B N 1
ATOM 6152 C CA . LEU B 1 309 ? 8.25 41.531 6.961 1 97.62 309 LEU B CA 1
ATOM 6153 C C . LEU B 1 309 ? 8.859 42.875 6.551 1 97.62 309 LEU B C 1
ATOM 6155 O O . LEU B 1 309 ? 10.008 43.156 6.887 1 97.62 309 LEU B O 1
ATOM 6159 N N . SER B 1 310 ? 8.094 43.688 5.809 1 95.94 310 SER B N 1
ATOM 6160 C CA . SER B 1 310 ? 8.633 44.938 5.27 1 95.94 310 SER B CA 1
ATOM 6161 C C . SER B 1 310 ? 9.117 45.844 6.387 1 95.94 310 SER B C 1
ATOM 6163 O O . SER B 1 310 ? 8.367 46.156 7.316 1 95.94 310 SER B O 1
ATOM 6165 N N . GLY B 1 311 ? 10.398 46.312 6.355 1 95.5 311 GLY B N 1
ATOM 6166 C CA . GLY B 1 311 ? 10.961 47.25 7.312 1 95.5 311 GLY B CA 1
ATOM 6167 C C . GLY B 1 311 ? 11.461 46.562 8.578 1 95.5 311 GLY B C 1
ATOM 6168 O O . GLY B 1 311 ? 11.938 47.25 9.492 1 95.5 311 GLY B O 1
ATOM 6169 N N . ASN B 1 312 ? 11.305 45.281 8.656 1 97.94 312 ASN B N 1
ATOM 6170 C CA . ASN B 1 312 ? 11.734 44.531 9.852 1 97.94 312 ASN B CA 1
ATOM 6171 C C . ASN B 1 312 ? 12.758 43.469 9.516 1 97.94 312 ASN B C 1
ATOM 6173 O O . ASN B 1 312 ? 12.992 43.156 8.344 1 97.94 312 ASN B O 1
ATOM 6177 N N . ASN B 1 313 ? 13.43 42.906 10.531 1 96.69 313 ASN B N 1
ATOM 6178 C CA . ASN B 1 313 ? 14.484 41.906 10.359 1 96.69 313 ASN B CA 1
ATOM 6179 C C . ASN B 1 313 ? 14.086 40.594 10.969 1 96.69 313 ASN B C 1
ATOM 6181 O O . ASN B 1 313 ? 14.82 40.031 11.789 1 96.69 313 ASN B O 1
ATOM 6185 N N . PHE B 1 314 ? 13.07 40.031 10.469 1 98.25 314 PHE B N 1
ATOM 6186 C CA . PHE B 1 314 ? 12.617 38.719 10.945 1 98.25 314 PHE B CA 1
ATOM 6187 C C . PHE B 1 314 ? 13.445 37.594 10.328 1 98.25 314 PHE B C 1
ATOM 6189 O O . PHE B 1 314 ? 13.758 37.625 9.133 1 98.25 314 PHE B O 1
ATOM 6196 N N . GLU B 1 315 ? 13.828 36.625 11.109 1 98.31 315 GLU B N 1
ATOM 6197 C CA . GLU B 1 315 ? 14.367 35.375 10.578 1 98.31 315 GLU B CA 1
ATOM 6198 C C . GLU B 1 315 ? 13.258 34.438 10.117 1 98.31 315 GLU B C 1
ATOM 6200 O O . GLU B 1 315 ? 12.344 34.125 10.883 1 98.31 315 GLU B O 1
ATOM 6205 N N . LEU B 1 316 ? 13.336 34.031 8.898 1 98.12 316 LEU B N 1
ATOM 6206 C CA . LEU B 1 316 ? 12.352 33.094 8.328 1 98.12 316 LEU B CA 1
ATOM 6207 C C . LEU B 1 316 ? 12.922 31.703 8.18 1 98.12 316 LEU B C 1
ATOM 6209 O O . LEU B 1 316 ? 14.109 31.547 7.883 1 98.12 316 LEU B O 1
ATOM 6213 N N . ALA B 1 317 ? 12.062 30.75 8.445 1 97.56 317 ALA B N 1
ATOM 6214 C CA . ALA B 1 317 ? 12.43 29.359 8.164 1 97.56 317 ALA B CA 1
ATOM 6215 C C . ALA B 1 317 ? 12.242 29.047 6.684 1 97.56 317 ALA B C 1
ATOM 6217 O O . ALA B 1 317 ? 11.789 29.891 5.91 1 97.56 317 ALA B O 1
ATOM 6218 N N . GLY B 1 318 ? 12.672 27.828 6.266 1 94.5 318 GLY B N 1
ATOM 6219 C CA . GLY B 1 318 ? 12.586 27.406 4.879 1 94.5 318 GLY B CA 1
ATOM 6220 C C . GLY B 1 318 ? 11.164 27.375 4.344 1 94.5 318 GLY B C 1
ATOM 6221 O O . GLY B 1 318 ? 10.945 27.578 3.15 1 94.5 318 GLY B O 1
ATOM 6222 N N . ASP B 1 319 ? 10.273 27.188 5.211 1 94.56 319 ASP B N 1
ATOM 6223 C CA . ASP B 1 319 ? 8.875 27.141 4.797 1 94.56 319 ASP B CA 1
ATOM 6224 C C . ASP B 1 319 ? 8.227 28.516 4.883 1 94.56 319 ASP B C 1
ATOM 6226 O O . ASP B 1 319 ? 7 28.641 4.812 1 94.56 319 ASP B O 1
ATOM 6230 N N . HIS B 1 320 ? 8.953 29.531 5.215 1 96.19 320 HIS B N 1
ATOM 6231 C CA . HIS B 1 320 ? 8.555 30.922 5.227 1 96.19 320 HIS B CA 1
ATOM 6232 C C . HIS B 1 320 ? 7.855 31.297 6.531 1 96.19 320 HIS B C 1
ATOM 6234 O O . HIS B 1 320 ? 7.242 32.344 6.633 1 96.19 320 HIS B O 1
ATOM 6240 N N . GLY B 1 321 ? 7.93 30.438 7.504 1 98.44 321 GLY B N 1
ATOM 6241 C CA . GLY B 1 321 ? 7.426 30.781 8.828 1 98.44 321 GLY B CA 1
ATOM 6242 C C . GLY B 1 321 ? 8.367 31.672 9.617 1 98.44 321 GLY B C 1
ATOM 6243 O O . GLY B 1 321 ? 9.586 31.625 9.414 1 98.44 321 GLY B O 1
ATOM 6244 N N . LEU B 1 322 ? 7.809 32.5 10.5 1 98.81 322 LEU B N 1
ATOM 6245 C CA . LEU B 1 322 ? 8.656 33.25 11.43 1 98.81 322 LEU B CA 1
ATOM 6246 C C . LEU B 1 322 ? 9.383 32.281 12.375 1 98.81 322 LEU B C 1
ATOM 6248 O O . LEU B 1 322 ? 8.742 31.547 13.133 1 98.81 322 LEU B O 1
ATOM 6252 N N . ARG B 1 323 ? 10.664 32.312 12.25 1 98.75 323 ARG B N 1
ATOM 6253 C CA . ARG B 1 323 ? 11.414 31.438 13.156 1 98.75 323 ARG B CA 1
ATOM 6254 C C . ARG B 1 323 ? 11.266 31.891 14.602 1 98.75 323 ARG B C 1
ATOM 6256 O O . ARG B 1 323 ? 11.422 33.094 14.898 1 98.75 323 ARG B O 1
ATOM 6263 N N . VAL B 1 324 ? 10.977 30.984 15.523 1 98.75 324 VAL B N 1
ATOM 6264 C CA . VAL B 1 324 ? 10.844 31.344 16.938 1 98.75 324 VAL B CA 1
ATOM 6265 C C . VAL B 1 324 ? 11.766 30.453 17.781 1 98.75 324 VAL B C 1
ATOM 6267 O O . VAL B 1 324 ? 12.086 29.328 17.391 1 98.75 324 VAL B O 1
ATOM 6270 N N . ASP B 1 325 ? 12.188 30.969 18.875 1 98.44 325 ASP B N 1
ATOM 6271 C CA . ASP B 1 325 ? 13 30.172 19.797 1 98.44 325 ASP B CA 1
ATOM 6272 C C . ASP B 1 325 ? 12.125 29.375 20.766 1 98.44 325 ASP B C 1
ATOM 6274 O O . ASP B 1 325 ? 10.914 29.281 20.578 1 98.44 325 ASP B O 1
ATOM 6278 N N . ASP B 1 326 ? 12.68 28.719 21.812 1 98.06 326 ASP B N 1
ATOM 6279 C CA . ASP B 1 326 ? 11.945 27.844 22.703 1 98.06 326 ASP B CA 1
ATOM 6280 C C . ASP B 1 326 ? 11.109 28.641 23.703 1 98.06 326 ASP B C 1
ATOM 6282 O O . ASP B 1 326 ? 10.477 28.078 24.594 1 98.06 326 ASP B O 1
ATOM 6286 N N . HIS B 1 327 ? 11.086 29.969 23.594 1 98.38 327 HIS B N 1
ATOM 6287 C CA . HIS B 1 327 ? 10.164 30.844 24.328 1 98.38 327 HIS B CA 1
ATOM 6288 C C . HIS B 1 327 ? 9.18 31.516 23.375 1 98.38 327 HIS B C 1
ATOM 6290 O O . HIS B 1 327 ? 8.562 32.531 23.734 1 98.38 327 HIS B O 1
ATOM 6296 N N . MET B 1 328 ? 9.078 31.094 22.141 1 98.75 328 MET B N 1
ATOM 6297 C CA . MET B 1 328 ? 8.172 31.562 21.109 1 98.75 328 MET B CA 1
ATOM 6298 C C . MET B 1 328 ? 8.547 32.969 20.656 1 98.75 328 MET B C 1
ATOM 6300 O O . MET B 1 328 ? 7.719 33.688 20.078 1 98.75 328 MET B O 1
ATOM 6304 N N . ARG B 1 329 ? 9.758 33.375 20.922 1 98.75 329 ARG B N 1
ATOM 6305 C CA . ARG B 1 329 ? 10.219 34.719 20.516 1 98.75 329 ARG B CA 1
ATOM 6306 C C . ARG B 1 329 ? 10.734 34.688 19.094 1 98.75 329 ARG B C 1
ATOM 6308 O O . ARG B 1 329 ? 11.43 33.75 18.688 1 98.75 329 ARG B O 1
ATOM 6315 N N . THR B 1 330 ? 10.328 35.719 18.344 1 98.81 330 THR B N 1
ATOM 6316 C CA . THR B 1 330 ? 10.922 35.906 17.031 1 98.81 330 THR B CA 1
ATOM 6317 C C . THR B 1 330 ? 12.273 36.625 17.141 1 98.81 330 THR B C 1
ATOM 6319 O O . THR B 1 330 ? 12.758 36.875 18.25 1 98.81 330 THR B O 1
ATOM 6322 N N . SER B 1 331 ? 12.852 36.969 15.953 1 98.44 331 SER B N 1
ATOM 6323 C CA . SER B 1 331 ? 14.133 37.656 15.938 1 98.44 331 SER B CA 1
ATOM 6324 C C . SER B 1 331 ? 13.953 39.125 16.266 1 98.44 331 SER B C 1
ATOM 6326 O O . SER B 1 331 ? 14.93 39.844 16.547 1 98.44 331 SER B O 1
ATOM 6328 N N . GLU B 1 332 ? 12.766 39.719 16.266 1 98.5 332 GLU B N 1
ATOM 6329 C CA . GLU B 1 332 ? 12.492 41.094 16.641 1 98.5 332 GLU B CA 1
ATOM 6330 C C . GLU B 1 332 ? 12.164 41.219 18.125 1 98.5 332 GLU B C 1
ATOM 6332 O O . GLU B 1 332 ? 11.414 40.375 18.672 1 98.5 332 GLU B O 1
ATOM 6337 N N . GLN B 1 333 ? 12.711 42.156 18.703 1 97.31 333 GLN B N 1
ATOM 6338 C CA . GLN B 1 333 ? 12.562 42.344 20.141 1 97.31 333 GLN B CA 1
ATOM 6339 C C . GLN B 1 333 ? 11.102 42.531 20.531 1 97.31 333 GLN B C 1
ATOM 6341 O O . GLN B 1 333 ? 10.367 43.281 19.875 1 97.31 333 GLN B O 1
ATOM 6346 N N . ASP B 1 334 ? 10.625 41.781 21.531 1 97.88 334 ASP B N 1
ATOM 6347 C CA . ASP B 1 334 ? 9.305 41.906 22.156 1 97.88 334 ASP B CA 1
ATOM 6348 C C . ASP B 1 334 ? 8.203 41.469 21.188 1 97.88 334 ASP B C 1
ATOM 6350 O O . ASP B 1 334 ? 7.035 41.812 21.375 1 97.88 334 ASP B O 1
ATOM 6354 N N . VAL B 1 335 ? 8.633 40.75 20.156 1 98.75 335 VAL B N 1
ATOM 6355 C CA . VAL B 1 335 ? 7.672 40.188 19.203 1 98.75 335 VAL B CA 1
ATOM 6356 C C . VAL B 1 335 ? 7.707 38.656 19.266 1 98.75 335 VAL B C 1
ATOM 6358 O O . VAL B 1 335 ? 8.758 38.031 19.062 1 98.75 335 VAL B O 1
ATOM 6361 N N . TYR B 1 336 ? 6.617 38.094 19.594 1 98.88 336 TYR B N 1
ATOM 6362 C CA . TYR B 1 336 ? 6.406 36.656 19.672 1 98.88 336 TYR B CA 1
ATOM 6363 C C . TYR B 1 336 ? 5.559 36.156 18.5 1 98.88 336 TYR B C 1
ATOM 6365 O O . TYR B 1 336 ? 4.969 36.969 17.766 1 98.88 336 TYR B O 1
ATOM 6373 N N . ALA B 1 337 ? 5.52 34.844 18.234 1 98.94 337 ALA B N 1
ATOM 6374 C CA . ALA B 1 337 ? 4.645 34.281 17.219 1 98.94 337 ALA B CA 1
ATOM 6375 C C . ALA B 1 337 ? 4.184 32.875 17.625 1 98.94 337 ALA B C 1
ATOM 6377 O O . ALA B 1 337 ? 4.883 32.188 18.359 1 98.94 337 ALA B O 1
ATOM 6378 N N . ALA B 1 338 ? 3.061 32.469 17.156 1 98.81 338 ALA B N 1
ATOM 6379 C CA . ALA B 1 338 ? 2.486 31.156 17.484 1 98.81 338 ALA B CA 1
ATOM 6380 C C . ALA B 1 338 ? 1.542 30.688 16.391 1 98.81 338 ALA B C 1
ATOM 6382 O O . ALA B 1 338 ? 0.901 31.484 15.719 1 98.81 338 ALA B O 1
ATOM 6383 N N . GLY B 1 339 ? 1.487 29.375 16.266 1 97.81 339 GLY B N 1
ATOM 6384 C CA . GLY B 1 339 ? 0.577 28.766 15.312 1 97.81 339 GLY B CA 1
ATOM 6385 C C . GLY B 1 339 ? 1.191 28.594 13.938 1 97.81 339 GLY B C 1
ATOM 6386 O O . GLY B 1 339 ? 2.4 28.375 13.812 1 97.81 339 GLY B O 1
ATOM 6387 N N . ASP B 1 340 ? 0.35 28.641 12.914 1 95.88 340 ASP B N 1
ATOM 6388 C CA . ASP B 1 340 ? 0.753 28.297 11.555 1 95.88 340 ASP B CA 1
ATOM 6389 C C . ASP B 1 340 ? 1.709 29.344 10.984 1 95.88 340 ASP B C 1
ATOM 6391 O O . ASP B 1 340 ? 2.408 29.078 10.008 1 95.88 340 ASP B O 1
ATOM 6395 N N . VAL B 1 341 ? 1.8 30.516 11.555 1 98.12 341 VAL B N 1
ATOM 6396 C CA . VAL B 1 341 ? 2.602 31.609 11 1 98.12 341 VAL B CA 1
ATOM 6397 C C . VAL B 1 341 ? 4.078 31.375 11.32 1 98.12 341 VAL B C 1
ATOM 6399 O O . VAL B 1 341 ? 4.957 31.938 10.664 1 98.12 341 VAL B O 1
ATOM 6402 N N . CYS B 1 342 ? 4.344 30.547 12.289 1 98.62 342 CYS B N 1
ATOM 6403 C CA . CYS B 1 342 ? 5.73 30.469 12.742 1 98.62 342 CYS B CA 1
ATOM 6404 C C . CYS B 1 342 ? 6.266 29.047 12.641 1 98.62 342 CYS B C 1
ATOM 6406 O O . CYS B 1 342 ? 5.508 28.109 12.367 1 98.62 342 CYS B O 1
ATOM 6408 N N . THR B 1 343 ? 7.52 28.891 12.664 1 98.56 343 THR B N 1
ATOM 6409 C CA . THR B 1 343 ? 8.258 27.641 12.633 1 98.56 343 THR B CA 1
ATOM 6410 C C . THR B 1 343 ? 9.227 27.547 13.805 1 98.56 343 THR B C 1
ATOM 6412 O O . THR B 1 343 ? 9.969 28.5 14.078 1 98.56 343 THR B O 1
ATOM 6415 N N . ALA B 1 344 ? 9.188 26.469 14.5 1 98.25 344 ALA B N 1
ATOM 6416 C CA . ALA B 1 344 ? 10.07 26.25 15.641 1 98.25 344 ALA B CA 1
ATOM 6417 C C . ALA B 1 344 ? 11.539 26.312 15.219 1 98.25 344 ALA B C 1
ATOM 6419 O O . ALA B 1 344 ? 11.961 25.594 14.305 1 98.25 344 ALA B O 1
ATOM 6420 N N . GLY B 1 345 ? 12.312 27.125 15.875 1 97.81 345 GLY B N 1
ATOM 6421 C CA . GLY B 1 345 ? 13.719 27.281 15.562 1 97.81 345 GLY B CA 1
ATOM 6422 C C . GLY B 1 345 ? 14.633 26.594 16.562 1 97.81 345 GLY B C 1
ATOM 6423 O O . GLY B 1 345 ? 15.844 26.5 16.344 1 97.81 345 GLY B O 1
ATOM 6424 N N . TRP B 1 346 ? 14.086 26.156 17.672 1 96.62 346 TRP B N 1
ATOM 6425 C CA . TRP B 1 346 ? 14.867 25.375 18.641 1 96.62 346 TRP B CA 1
ATOM 6426 C C . TRP B 1 346 ? 15.047 23.938 18.172 1 96.62 346 TRP B C 1
ATOM 6428 O O . TRP B 1 346 ? 14.445 23.531 17.172 1 96.62 346 TRP B O 1
ATOM 6438 N N . GLU B 1 347 ? 15.922 23.203 18.828 1 95.31 347 GLU B N 1
ATOM 6439 C CA . GLU B 1 347 ? 16.047 21.781 18.547 1 95.31 347 GLU B CA 1
ATOM 6440 C C . GLU B 1 347 ? 14.891 20.984 19.141 1 95.31 347 GLU B C 1
ATOM 6442 O O . GLU B 1 347 ? 14.773 20.859 20.359 1 95.31 347 GLU B O 1
ATOM 6447 N N . PRO B 1 348 ? 14.078 20.484 18.328 1 94.81 348 PRO B N 1
ATOM 6448 C CA . PRO B 1 348 ? 12.922 19.75 18.844 1 94.81 348 PRO B CA 1
ATOM 6449 C C . PRO B 1 348 ? 13.312 18.453 19.531 1 94.81 348 PRO B C 1
ATOM 6451 O O . PRO B 1 348 ? 14.391 17.906 19.266 1 94.81 348 PRO B O 1
ATOM 6454 N N . SER B 1 349 ? 12.398 18.031 20.469 1 95.19 349 SER B N 1
ATOM 6455 C CA . SER B 1 349 ? 12.523 16.688 21 1 95.19 349 SER B CA 1
ATOM 6456 C C . SER B 1 349 ? 12.562 15.648 19.891 1 95.19 349 SER B C 1
ATOM 6458 O O . SER B 1 349 ? 11.977 15.852 18.828 1 95.19 349 SER B O 1
ATOM 6460 N N . ALA B 1 350 ? 13.211 14.5 20.156 1 94.38 350 ALA B N 1
ATOM 6461 C CA . ALA B 1 350 ? 13.312 13.422 19.172 1 94.38 350 ALA B CA 1
ATOM 6462 C C . ALA B 1 350 ? 11.945 12.859 18.828 1 94.38 350 ALA B C 1
ATOM 6464 O O . ALA B 1 350 ? 11.766 12.242 17.766 1 94.38 350 ALA B O 1
ATOM 6465 N N . LEU B 1 351 ? 10.992 13.102 19.688 1 96.25 351 LEU B N 1
ATOM 6466 C CA . LEU B 1 351 ? 9.68 12.484 19.5 1 96.25 351 LEU B CA 1
ATOM 6467 C C . LEU B 1 351 ? 8.648 13.523 19.078 1 96.25 351 LEU B C 1
ATOM 6469 O O . LEU B 1 351 ? 7.449 13.227 19.047 1 96.25 351 LEU B O 1
ATOM 6473 N N . TRP B 1 352 ? 9.141 14.758 18.812 1 96.38 352 TRP B N 1
ATOM 6474 C CA . TRP B 1 352 ? 8.234 15.844 18.453 1 96.38 352 TRP B CA 1
ATOM 6475 C C . TRP B 1 352 ? 8.562 16.391 17.062 1 96.38 352 TRP B C 1
ATOM 6477 O O . TRP B 1 352 ? 9.734 16.484 16.688 1 96.38 352 TRP B O 1
ATOM 6487 N N . GLN B 1 353 ? 7.586 16.703 16.312 1 96.12 353 GLN B N 1
ATOM 6488 C CA . GLN B 1 353 ? 7.715 17.391 15.031 1 96.12 353 GLN B CA 1
ATOM 6489 C C . GLN B 1 353 ? 6.598 18.406 14.844 1 96.12 353 GLN B C 1
ATOM 6491 O O . GLN B 1 353 ? 5.516 18.266 15.414 1 96.12 353 GLN B O 1
ATOM 6496 N N . GLN B 1 354 ? 6.891 19.406 14.102 1 96.25 354 GLN B N 1
ATOM 6497 C CA . GLN B 1 354 ? 5.879 20.422 13.859 1 96.25 354 GLN B CA 1
ATOM 6498 C C . GLN B 1 354 ? 5.008 20.062 12.656 1 96.25 354 GLN B C 1
ATOM 6500 O O . GLN B 1 354 ? 5.512 19.594 11.641 1 96.25 354 GLN B O 1
ATOM 6505 N N . MET B 1 355 ? 3.803 20.078 12.898 1 93.25 355 MET B N 1
ATOM 6506 C CA . MET B 1 355 ? 2.766 20.047 11.867 1 93.25 355 MET B CA 1
ATOM 6507 C C . MET B 1 355 ? 1.746 21.156 12.078 1 93.25 355 MET B C 1
ATOM 6509 O O . MET B 1 355 ? 1.446 21.531 13.219 1 93.25 355 MET B O 1
ATOM 6513 N N . ARG B 1 356 ? 1.408 21.797 11.055 1 92 356 ARG B N 1
ATOM 6514 C CA . ARG B 1 356 ? 0.455 22.891 11.195 1 92 356 ARG B CA 1
ATOM 6515 C C . ARG B 1 356 ? -0.96 22.375 11.398 1 92 356 ARG B C 1
ATOM 6517 O O . ARG B 1 356 ? -1.747 22.297 10.453 1 92 356 ARG B O 1
ATOM 6524 N N . LEU B 1 357 ? -1.162 22.078 12.68 1 92.19 357 LEU B N 1
ATOM 6525 C CA . LEU B 1 357 ? -2.422 21.516 13.164 1 92.19 357 LEU B CA 1
ATOM 6526 C C . LEU B 1 357 ? -3.076 22.453 14.172 1 92.19 357 LEU B C 1
ATOM 6528 O O . LEU B 1 357 ? -2.393 23.234 14.828 1 92.19 357 LEU B O 1
ATOM 6532 N N . TRP B 1 358 ? -4.375 22.328 14.32 1 91.81 358 TRP B N 1
ATOM 6533 C CA . TRP B 1 358 ? -5.102 23.109 15.32 1 91.81 358 TRP B CA 1
ATOM 6534 C C . TRP B 1 358 ? -4.59 22.797 16.719 1 91.81 358 TRP B C 1
ATOM 6536 O O . TRP B 1 358 ? -4.516 23.703 17.562 1 91.81 358 TRP B O 1
ATOM 6546 N N . THR B 1 359 ? -4.234 21.531 16.953 1 93.44 359 THR B N 1
ATOM 6547 C CA . THR B 1 359 ? -3.686 21.156 18.25 1 93.44 359 THR B CA 1
ATOM 6548 C C . THR B 1 359 ? -2.416 21.953 18.547 1 93.44 359 THR B C 1
ATOM 6550 O O . THR B 1 359 ? -2.26 22.484 19.641 1 93.44 359 THR B O 1
ATOM 6553 N N . GLN B 1 360 ? -1.602 22.047 17.625 1 95.88 360 GLN B N 1
ATOM 6554 C CA . GLN B 1 360 ? -0.342 22.75 17.844 1 95.88 360 GLN B CA 1
ATOM 6555 C C . GLN B 1 360 ? -0.55 24.266 17.859 1 95.88 360 GLN B C 1
ATOM 6557 O O . GLN B 1 360 ? 0.167 24.984 18.547 1 95.88 360 GLN B O 1
ATOM 6562 N N . ALA B 1 361 ? -1.55 24.703 17.094 1 96.31 361 ALA B N 1
ATOM 6563 C CA . ALA B 1 361 ? -1.897 26.125 17.188 1 96.31 361 ALA B CA 1
ATOM 6564 C C . ALA B 1 361 ? -2.312 26.484 18.609 1 96.31 361 ALA B C 1
ATOM 6566 O O . ALA B 1 361 ? -1.866 27.5 19.141 1 96.31 361 ALA B O 1
ATOM 6567 N N . ARG B 1 362 ? -3.131 25.672 19.188 1 96 362 ARG B N 1
ATOM 6568 C CA . ARG B 1 362 ? -3.574 25.922 20.562 1 96 362 ARG B CA 1
ATOM 6569 C C . ARG B 1 362 ? -2.402 25.875 21.531 1 96 362 ARG B C 1
ATOM 6571 O O . ARG B 1 362 ? -2.244 26.766 22.375 1 96 362 ARG B O 1
ATOM 6578 N N . GLN B 1 363 ? -1.586 24.859 21.422 1 96.75 363 GLN B N 1
ATOM 6579 C CA . GLN B 1 363 ? -0.448 24.656 22.312 1 96.75 363 GLN B CA 1
ATOM 6580 C C . GLN B 1 363 ? 0.542 25.812 22.219 1 96.75 363 GLN B C 1
ATOM 6582 O O . GLN B 1 363 ? 1.009 26.328 23.234 1 96.75 363 GLN B O 1
ATOM 6587 N N . MET B 1 364 ? 0.822 26.234 21.031 1 98.31 364 MET B N 1
ATOM 6588 C CA . MET B 1 364 ? 1.768 27.328 20.828 1 98.31 364 MET B CA 1
ATOM 6589 C C . MET B 1 364 ? 1.194 28.641 21.328 1 98.31 364 MET B C 1
ATOM 6591 O O . MET B 1 364 ? 1.91 29.438 21.938 1 98.31 364 MET B O 1
ATOM 6595 N N . GLY B 1 365 ? -0.115 28.891 21.047 1 98.56 365 GLY B N 1
ATOM 6596 C CA . GLY B 1 365 ? -0.753 30.094 21.547 1 98.56 365 GLY B CA 1
ATOM 6597 C C . GLY B 1 365 ? -0.733 30.172 23.062 1 98.56 365 GLY B C 1
ATOM 6598 O O . GLY B 1 365 ? -0.407 31.219 23.625 1 98.56 365 GLY B O 1
ATOM 6599 N N . TRP B 1 366 ? -1.076 29.062 23.656 1 97.44 366 TRP B N 1
ATOM 6600 C CA . TRP B 1 366 ? -1.081 28.969 25.125 1 97.44 366 TRP B CA 1
ATOM 6601 C C . TRP B 1 366 ? 0.314 29.203 25.688 1 97.44 366 TRP B C 1
ATOM 6603 O O . TRP B 1 366 ? 0.48 29.969 26.641 1 97.44 366 TRP B O 1
ATOM 6613 N N . TYR B 1 367 ? 1.286 28.609 25.094 1 98.31 367 TYR B N 1
ATOM 6614 C CA . TYR B 1 367 ? 2.658 28.719 25.578 1 98.31 367 TYR B CA 1
ATOM 6615 C C . TYR B 1 367 ? 3.227 30.109 25.312 1 98.31 367 TYR B C 1
ATOM 6617 O O . TYR B 1 367 ? 3.973 30.641 26.141 1 98.31 367 TYR B O 1
ATOM 6625 N N . ALA B 1 368 ? 2.914 30.703 24.172 1 98.75 368 ALA B N 1
ATOM 6626 C CA . ALA B 1 368 ? 3.367 32.062 23.875 1 98.75 368 ALA B CA 1
ATOM 6627 C C . ALA B 1 368 ? 2.863 33.062 24.922 1 98.75 368 ALA B C 1
ATOM 6629 O O . ALA B 1 368 ? 3.596 33.938 25.328 1 98.75 368 ALA B O 1
ATOM 6630 N N . ALA B 1 369 ? 1.629 32.906 25.328 1 98.56 369 ALA B N 1
ATOM 6631 C CA . ALA B 1 369 ? 1.068 33.719 26.375 1 98.56 369 ALA B CA 1
ATOM 6632 C C . ALA B 1 369 ? 1.881 33.625 27.672 1 98.56 369 ALA B C 1
ATOM 6634 O O . ALA B 1 369 ? 2.191 34.625 28.312 1 98.56 369 ALA B O 1
ATOM 6635 N N . ARG B 1 370 ? 2.205 32.406 27.969 1 97.75 370 ARG B N 1
ATOM 6636 C CA . ARG B 1 370 ? 2.969 32.156 29.188 1 97.75 370 ARG B CA 1
ATOM 6637 C C . ARG B 1 370 ? 4.371 32.75 29.094 1 97.75 370 ARG B C 1
ATOM 6639 O O . ARG B 1 370 ? 4.898 33.281 30.078 1 97.75 370 ARG B O 1
ATOM 6646 N N . CYS B 1 371 ? 4.941 32.625 27.984 1 98.44 371 CYS B N 1
ATOM 6647 C CA . CYS B 1 371 ? 6.273 33.188 27.781 1 98.44 371 CYS B CA 1
ATOM 6648 C C . CYS B 1 371 ? 6.254 34.719 27.906 1 98.44 371 CYS B C 1
ATOM 6650 O O . CYS B 1 371 ? 7.125 35.312 28.547 1 98.44 371 CYS B O 1
ATOM 6652 N N . MET B 1 372 ? 5.281 35.375 27.281 1 98.12 372 MET B N 1
ATOM 6653 C CA . MET B 1 372 ? 5.16 36.812 27.375 1 98.12 372 MET B CA 1
ATOM 6654 C C . MET B 1 372 ? 4.945 37.25 28.812 1 98.12 372 MET B C 1
ATOM 6656 O O . MET B 1 372 ? 5.551 38.219 29.281 1 98.12 372 MET B O 1
ATOM 6660 N N . ALA B 1 373 ? 4.086 36.531 29.484 1 96.56 373 ALA B N 1
ATOM 6661 C CA . ALA B 1 373 ? 3.818 36.812 30.875 1 96.56 373 ALA B CA 1
ATOM 6662 C C . ALA B 1 373 ? 5.09 36.719 31.719 1 96.56 373 ALA B C 1
ATOM 6664 O O . ALA B 1 373 ? 5.383 37.562 32.531 1 96.56 373 ALA B O 1
ATOM 6665 N N . ALA B 1 374 ? 5.766 35.594 31.531 1 97.06 374 ALA B N 1
ATOM 6666 C CA . ALA B 1 374 ? 7.004 35.375 32.281 1 97.06 374 ALA B CA 1
ATOM 6667 C C . ALA B 1 374 ? 8.008 36.5 32 1 97.06 374 ALA B C 1
ATOM 6669 O O . ALA B 1 374 ? 8.719 36.938 32.938 1 97.06 374 ALA B O 1
ATOM 6670 N N . ASP B 1 375 ? 8.094 36.906 30.812 1 96.88 375 ASP B N 1
ATOM 6671 C CA . ASP B 1 375 ? 9.016 37.969 30.438 1 96.88 375 ASP B CA 1
ATOM 6672 C C . ASP B 1 375 ? 8.641 39.281 31.125 1 96.88 375 ASP B C 1
ATOM 6674 O O . ASP B 1 375 ? 9.508 40 31.672 1 96.88 375 ASP B O 1
ATOM 6678 N N . VAL B 1 376 ? 7.371 39.656 31.109 1 95.38 376 VAL B N 1
ATOM 6679 C CA . VAL B 1 376 ? 6.887 40.906 31.719 1 95.38 376 VAL B CA 1
ATOM 6680 C C . VAL B 1 376 ? 7.109 40.844 33.219 1 95.38 376 VAL B C 1
ATOM 6682 O O . VAL B 1 376 ? 7.457 41.875 33.844 1 95.38 376 VAL B O 1
ATOM 6685 N N . LEU B 1 377 ? 6.977 39.688 33.781 1 95.25 377 LEU B N 1
ATOM 6686 C CA . LEU B 1 377 ? 7.109 39.531 35.219 1 95.25 377 LEU B CA 1
ATOM 6687 C C . LEU B 1 377 ? 8.547 39.188 35.594 1 95.25 377 LEU B C 1
ATOM 6689 O O . LEU B 1 377 ? 8.875 39.094 36.781 1 95.25 377 LEU B O 1
ATOM 6693 N N . GLU B 1 378 ? 9.391 39 34.688 1 96.12 378 GLU B N 1
ATOM 6694 C CA . GLU B 1 378 ? 10.797 38.656 34.906 1 96.12 378 GLU B CA 1
ATOM 6695 C C . GLU B 1 378 ? 10.938 37.344 35.656 1 96.12 378 GLU B C 1
ATOM 6697 O O . GLU B 1 378 ? 11.672 37.281 36.656 1 96.12 378 GLU B O 1
ATOM 6702 N N . GLU B 1 379 ? 10.18 36.406 35.219 1 96.44 379 GLU B N 1
ATOM 6703 C CA . GLU B 1 379 ? 10.211 35.062 35.781 1 96.44 379 GLU B CA 1
ATOM 6704 C C . GLU B 1 379 ? 10.734 34.031 34.781 1 96.44 379 GLU B C 1
ATOM 6706 O O . GLU B 1 379 ? 10.531 34.188 33.562 1 96.44 379 GLU B O 1
ATOM 6711 N N . PRO B 1 380 ? 11.391 33.094 35.281 1 96.25 380 PRO B N 1
ATOM 6712 C CA . PRO B 1 380 ? 11.852 32.031 34.375 1 96.25 380 PRO B CA 1
ATOM 6713 C C . PRO B 1 380 ? 10.719 31.125 33.906 1 96.25 380 PRO B C 1
ATOM 6715 O O . PRO B 1 380 ? 9.734 30.938 34.656 1 96.25 380 PRO B O 1
ATOM 6718 N N . ILE B 1 381 ? 10.867 30.594 32.719 1 96.88 381 ILE B N 1
ATOM 6719 C CA . ILE B 1 381 ? 9.898 29.641 32.188 1 96.88 381 ILE B CA 1
ATOM 6720 C C . ILE B 1 381 ? 10.625 28.578 31.344 1 96.88 381 ILE B C 1
ATOM 6722 O O . ILE B 1 381 ? 11.555 28.906 30.609 1 96.88 381 ILE B O 1
ATOM 6726 N N . GLU B 1 382 ? 10.219 27.328 31.562 1 94.75 382 GLU B N 1
ATOM 6727 C CA . GLU B 1 382 ? 10.773 26.234 30.781 1 94.75 382 GLU B CA 1
ATOM 6728 C C . GLU B 1 382 ? 9.852 25.844 29.641 1 94.75 382 GLU B C 1
ATOM 6730 O O . GLU B 1 382 ? 8.648 26.094 29.688 1 94.75 382 GLU B O 1
ATOM 6735 N N . LEU B 1 383 ? 10.492 25.266 28.625 1 95.94 383 LEU B N 1
ATOM 6736 C CA . LEU B 1 383 ? 9.719 24.781 27.484 1 95.94 383 LEU B CA 1
ATOM 6737 C C . LEU B 1 383 ? 8.625 23.828 27.953 1 95.94 383 LEU B C 1
ATOM 6739 O O . LEU B 1 383 ? 8.867 22.938 28.781 1 95.94 383 LEU B O 1
ATOM 6743 N N . ASP B 1 384 ? 7.488 24.016 27.469 1 94.12 384 ASP B N 1
ATOM 6744 C CA . ASP B 1 384 ? 6.328 23.25 27.891 1 94.12 384 ASP B CA 1
ATOM 6745 C C . ASP B 1 384 ? 6.457 21.781 27.469 1 94.12 384 ASP B C 1
ATOM 6747 O O . ASP B 1 384 ? 7.02 21.484 26.406 1 94.12 384 ASP B O 1
ATOM 6751 N N . PHE B 1 385 ? 5.797 20.906 28.172 1 93.62 385 PHE B N 1
ATOM 6752 C CA . PHE B 1 385 ? 5.898 19.469 27.969 1 93.62 385 PHE B CA 1
ATOM 6753 C C . PHE B 1 385 ? 5.18 19.047 26.703 1 93.62 385 PHE B C 1
ATOM 6755 O O . PHE B 1 385 ? 5.445 17.969 26.156 1 93.62 385 PHE B O 1
ATOM 6762 N N . CYS B 1 386 ? 4.25 19.844 26.234 1 93.38 386 CYS B N 1
ATOM 6763 C CA . CYS B 1 386 ? 3.502 19.5 25.031 1 93.38 386 CYS B CA 1
ATOM 6764 C C . CYS B 1 386 ? 4.422 19.438 23.828 1 93.38 386 CYS B C 1
ATOM 6766 O O . CYS B 1 386 ? 4.055 18.891 22.781 1 93.38 386 CYS B O 1
ATOM 6768 N N . PHE B 1 387 ? 5.637 19.984 23.938 1 96.38 387 PHE B N 1
ATOM 6769 C CA . PHE B 1 387 ? 6.59 19.969 22.844 1 96.38 387 PHE B CA 1
ATOM 6770 C C . PHE B 1 387 ? 7.543 18.781 22.969 1 96.38 387 PHE B C 1
ATOM 6772 O O . PHE B 1 387 ? 8.484 18.641 22.188 1 96.38 387 PHE B O 1
ATOM 6779 N N . GLU B 1 388 ? 7.301 17.891 23.938 1 95.31 388 GLU B N 1
ATOM 6780 C CA . GLU B 1 388 ? 8.141 16.719 24.172 1 95.31 388 GLU B CA 1
ATOM 6781 C C . GLU B 1 388 ? 7.773 15.578 23.234 1 95.31 388 GLU B C 1
ATOM 6783 O O . GLU B 1 388 ? 8.641 14.812 22.797 1 95.31 388 GLU B O 1
ATOM 6788 N N . LEU B 1 389 ? 6.488 15.453 23 1 96.81 389 LEU B N 1
ATOM 6789 C CA . LEU B 1 389 ? 5.953 14.367 22.188 1 96.81 389 LEU B CA 1
ATOM 6790 C C . LEU B 1 389 ? 4.879 14.875 21.234 1 96.81 389 LEU B C 1
ATOM 6792 O O . LEU B 1 389 ? 3.957 15.578 21.656 1 96.81 389 LEU B O 1
ATOM 6796 N N . PHE B 1 390 ? 5.066 14.516 19.969 1 97.62 390 PHE B N 1
ATOM 6797 C CA . PHE B 1 390 ? 4.012 14.812 19.016 1 97.62 390 PHE B CA 1
ATOM 6798 C C . PHE B 1 390 ? 2.77 13.977 19.297 1 97.62 390 PHE B C 1
ATOM 6800 O O . PHE B 1 390 ? 2.848 12.75 19.359 1 97.62 390 PHE B O 1
ATOM 6807 N N . SER B 1 391 ? 1.688 14.562 19.469 1 96.31 391 SER B N 1
ATOM 6808 C CA . SER B 1 391 ? 0.414 13.891 19.703 1 96.31 391 SER B CA 1
ATOM 6809 C C . SER B 1 391 ? -0.729 14.617 19 1 96.31 391 SER B C 1
ATOM 6811 O O . SER B 1 391 ? -0.806 15.852 19.047 1 96.31 391 SER B O 1
ATOM 6813 N N . HIS B 1 392 ? -1.543 13.859 18.312 1 94.69 392 HIS B N 1
ATOM 6814 C CA . HIS B 1 392 ? -2.648 14.453 17.578 1 94.69 392 HIS B CA 1
ATOM 6815 C C . HIS B 1 392 ? -3.826 13.492 17.469 1 94.69 392 HIS B C 1
ATOM 6817 O O . HIS B 1 392 ? -3.641 12.305 17.203 1 94.69 392 HIS B O 1
ATOM 6823 N N . ILE B 1 393 ? -4.996 13.992 17.781 1 92.31 393 ILE B N 1
ATOM 6824 C CA . ILE B 1 393 ? -6.238 13.242 17.609 1 92.31 393 ILE B CA 1
ATOM 6825 C C . ILE B 1 393 ? -7.109 13.914 16.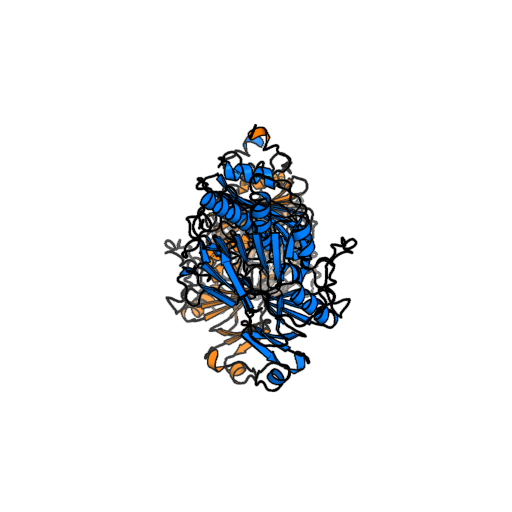547 1 92.31 393 ILE B C 1
ATOM 6827 O O . ILE B 1 393 ? -7.305 15.133 16.578 1 92.31 393 ILE B O 1
ATOM 6831 N N . THR B 1 394 ? -7.578 13.148 15.672 1 89.88 394 THR B N 1
ATOM 6832 C CA . THR B 1 394 ? -8.484 13.648 14.641 1 89.88 394 THR B CA 1
ATOM 6833 C C . THR B 1 394 ? -9.383 12.523 14.125 1 89.88 394 THR B C 1
ATOM 6835 O O . THR B 1 394 ? -9.531 11.492 14.781 1 89.88 394 THR B O 1
ATOM 6838 N N . LYS B 1 395 ? -10.141 12.844 13.039 1 88.56 395 LYS B N 1
ATOM 6839 C CA . LYS B 1 395 ? -11.047 11.875 12.43 1 88.56 395 LYS B CA 1
ATOM 6840 C C . LYS B 1 395 ? -10.93 11.883 10.914 1 88.56 395 LYS B C 1
ATOM 6842 O O . LYS B 1 395 ? -10.875 12.953 10.297 1 88.56 395 LYS B O 1
ATOM 6847 N N . PHE B 1 396 ? -10.75 10.742 10.297 1 89.31 396 PHE B N 1
ATOM 6848 C CA . PHE B 1 396 ? -10.805 10.562 8.852 1 89.31 396 PHE B CA 1
ATOM 6849 C C . PHE B 1 396 ? -11.719 9.406 8.484 1 89.31 396 PHE B C 1
ATOM 6851 O O . PHE B 1 396 ? -11.633 8.328 9.078 1 89.31 396 PHE B O 1
ATOM 6858 N N . PHE B 1 397 ? -12.617 9.539 7.492 1 88.81 397 PHE B N 1
ATOM 6859 C CA . PHE B 1 397 ? -13.531 8.508 7.016 1 88.81 397 PHE B CA 1
ATOM 6860 C C . PHE B 1 397 ? -14.32 7.906 8.172 1 88.81 397 PHE B C 1
ATOM 6862 O O . PHE B 1 397 ? -14.523 6.691 8.227 1 88.81 397 PHE B O 1
ATOM 6869 N N . ASN B 1 398 ? -14.57 8.688 9.141 1 85.75 398 ASN B N 1
ATOM 6870 C CA . ASN B 1 398 ? -15.375 8.375 10.312 1 85.75 398 ASN B CA 1
ATOM 6871 C C . ASN B 1 398 ? -14.625 7.48 11.297 1 85.75 398 ASN B C 1
ATOM 6873 O O . ASN B 1 398 ? -15.227 6.883 12.188 1 85.75 398 ASN B O 1
ATOM 6877 N N . TYR B 1 399 ? -13.344 7.336 11.07 1 92 399 TYR B N 1
ATOM 6878 C CA . TYR B 1 399 ? -12.5 6.668 12.055 1 92 399 TYR B CA 1
ATOM 6879 C C . TYR B 1 399 ? -11.773 7.684 12.93 1 92 399 TYR B C 1
ATOM 6881 O O . TYR B 1 399 ? -11.297 8.703 12.438 1 92 399 TYR B O 1
ATOM 6889 N N . LYS B 1 400 ? -11.812 7.441 14.211 1 93.06 400 LYS B N 1
ATOM 6890 C CA . LYS B 1 400 ? -10.891 8.164 15.078 1 93.06 400 LYS B CA 1
ATOM 6891 C C . LYS B 1 400 ? -9.438 7.84 14.727 1 93.06 400 LYS B C 1
ATOM 6893 O O . LYS B 1 400 ? -9.094 6.672 14.531 1 93.06 400 LYS B O 1
ATOM 6898 N N . VAL B 1 401 ? -8.641 8.828 14.562 1 94.12 401 VAL B N 1
ATOM 6899 C CA . VAL B 1 401 ? -7.227 8.656 14.234 1 94.12 401 VAL B CA 1
ATOM 6900 C C . VAL B 1 401 ? -6.359 9.312 15.297 1 94.12 401 VAL B C 1
ATOM 6902 O O . VAL B 1 401 ? -6.543 10.484 15.625 1 94.12 401 VAL B O 1
ATOM 6905 N N . VAL B 1 402 ? -5.453 8.562 15.883 1 95.5 402 VAL B N 1
ATOM 6906 C CA . VAL B 1 402 ? -4.5 9.07 16.859 1 95.5 402 VAL B CA 1
ATOM 6907 C C . VAL B 1 402 ? -3.074 8.883 16.344 1 95.5 402 VAL B C 1
ATOM 6909 O O . VAL B 1 402 ? -2.707 7.793 15.898 1 95.5 402 VAL B O 1
ATOM 6912 N N . LEU B 1 403 ? -2.312 9.93 16.328 1 96.5 403 LEU B N 1
ATOM 6913 C CA . LEU B 1 403 ? -0.914 9.914 15.922 1 96.5 403 LEU B CA 1
ATOM 6914 C C . LEU B 1 403 ? 0.004 10.266 17.078 1 96.5 403 LEU B C 1
ATOM 6916 O O . LEU B 1 403 ? -0.206 11.273 17.766 1 96.5 403 LEU B O 1
ATOM 6920 N N . LEU B 1 404 ? 0.999 9.438 17.359 1 96.81 404 LEU B N 1
ATOM 6921 C CA . LEU B 1 404 ? 1.938 9.664 18.453 1 96.81 404 LEU B CA 1
ATOM 6922 C C . LEU B 1 404 ? 3.379 9.586 17.953 1 96.81 404 LEU B C 1
ATOM 6924 O O . LEU B 1 404 ? 3.738 8.664 17.219 1 96.81 404 LEU B O 1
ATOM 6928 N N . GLY B 1 405 ? 4.195 10.562 18.344 1 97.5 405 GLY B N 1
ATOM 6929 C CA . GLY B 1 405 ? 5.629 10.523 18.094 1 97.5 405 GLY B CA 1
ATOM 6930 C C . GLY B 1 405 ? 5.973 10.398 16.625 1 97.5 405 GLY B C 1
ATOM 6931 O O . GLY B 1 405 ? 5.469 11.164 15.797 1 97.5 405 GLY B O 1
ATOM 6932 N N . LYS B 1 406 ? 6.938 9.531 16.375 1 96.38 406 LYS B N 1
ATOM 6933 C CA . LYS B 1 406 ? 7.344 9.242 15.008 1 96.38 406 LYS B CA 1
ATOM 6934 C C . LYS B 1 406 ? 6.43 8.203 14.367 1 96.38 406 LYS B C 1
ATOM 6936 O O . LYS B 1 406 ? 6.883 7.113 14 1 96.38 406 LYS B O 1
ATOM 6941 N N . PHE B 1 407 ? 5.242 8.578 14.102 1 95.81 407 PHE B N 1
ATOM 6942 C CA . PHE B 1 407 ? 4.172 7.648 13.773 1 95.81 407 PHE B CA 1
ATOM 6943 C C . PHE B 1 407 ? 4.387 7.043 12.391 1 95.81 407 PHE B C 1
ATOM 6945 O O . PHE B 1 407 ? 3.842 5.977 12.086 1 95.81 407 PHE B O 1
ATOM 6952 N N . ASN B 1 408 ? 5.074 7.609 11.492 1 91.94 408 ASN B N 1
ATOM 6953 C CA . ASN B 1 408 ? 5.438 7.066 10.188 1 91.94 408 ASN B CA 1
ATOM 6954 C C . ASN B 1 408 ? 6.938 6.793 10.094 1 91.94 408 ASN B C 1
ATOM 6956 O O . ASN B 1 408 ? 7.516 6.84 9.008 1 91.94 408 ASN B O 1
ATOM 6960 N N . ALA B 1 409 ? 7.566 6.629 11.227 1 91.81 409 ALA B N 1
ATOM 6961 C CA . ALA B 1 409 ? 9 6.371 11.328 1 91.81 409 ALA B CA 1
ATOM 6962 C C . ALA B 1 409 ? 9.812 7.523 10.742 1 91.81 409 ALA B C 1
ATOM 6964 O O . ALA B 1 409 ? 10.828 7.305 10.078 1 91.81 409 ALA B O 1
ATOM 6965 N N . GLN B 1 410 ? 9.344 8.695 10.875 1 89.38 410 GLN B N 1
ATOM 6966 C CA . GLN B 1 410 ? 9.984 9.891 10.336 1 89.38 410 GLN B CA 1
ATOM 6967 C C . GLN B 1 410 ? 11.438 9.992 10.812 1 89.38 410 GLN B C 1
ATOM 6969 O O . GLN B 1 410 ? 11.703 9.977 12.016 1 89.38 410 GLN B O 1
ATOM 6974 N N . GLY B 1 411 ? 12.344 10.078 9.867 1 88.06 411 GLY B N 1
ATOM 6975 C CA . GLY B 1 411 ? 13.734 10.367 10.188 1 88.06 411 GLY B CA 1
ATOM 6976 C C . GLY B 1 411 ? 14.484 9.156 10.719 1 88.06 411 GLY B C 1
ATOM 6977 O O . GLY B 1 411 ? 15.625 9.281 11.18 1 88.06 411 GLY B O 1
ATOM 6978 N N . LEU B 1 412 ? 13.836 7.98 10.734 1 90.75 412 LEU B N 1
ATOM 6979 C CA . LEU B 1 412 ? 14.477 6.828 11.359 1 90.75 412 LEU B CA 1
ATOM 6980 C C . LEU B 1 412 ? 15.242 6.004 10.336 1 90.75 412 LEU B C 1
ATOM 6982 O O . LEU B 1 412 ? 16.047 5.141 10.695 1 90.75 412 LEU B O 1
ATOM 6986 N N . GLY B 1 413 ? 15.086 6.305 9.094 1 82.81 413 GLY B N 1
ATOM 6987 C CA . GLY B 1 413 ? 15.734 5.492 8.078 1 82.81 413 GLY B CA 1
ATOM 6988 C C . GLY B 1 413 ? 15.336 4.031 8.133 1 82.81 413 GLY B C 1
ATOM 6989 O O . GLY B 1 413 ? 14.141 3.711 8.148 1 82.81 413 GLY B O 1
ATOM 6990 N N . GLN B 1 414 ? 16.391 3.145 8.203 1 81 414 GLN B N 1
ATOM 6991 C CA . GLN B 1 414 ? 16.125 1.709 8.227 1 81 414 GLN B CA 1
ATOM 6992 C C . GLN B 1 414 ? 16.203 1.162 9.648 1 81 414 GLN B C 1
ATOM 6994 O O . GLN B 1 414 ? 15.906 -0.011 9.883 1 81 414 GLN B O 1
ATOM 6999 N N . ASP B 1 415 ? 16.391 1.958 10.531 1 83.94 415 ASP B N 1
ATOM 7000 C CA . ASP B 1 415 ? 16.609 1.521 11.906 1 83.94 415 ASP B CA 1
ATOM 7001 C C . ASP B 1 415 ? 15.297 1.514 12.695 1 83.94 415 ASP B C 1
ATOM 7003 O O . ASP B 1 415 ? 15.156 2.236 13.68 1 83.94 415 ASP B O 1
ATOM 7007 N N . HIS B 1 416 ? 14.391 0.8 12.203 1 90.19 416 HIS B N 1
ATOM 7008 C CA . HIS B 1 416 ? 13.133 0.703 12.945 1 90.19 416 HIS B CA 1
ATOM 7009 C C . HIS B 1 416 ? 12.391 -0.583 12.602 1 90.19 416 HIS B C 1
ATOM 7011 O O . HIS B 1 416 ? 12.695 -1.232 11.602 1 90.19 416 HIS B O 1
ATOM 7017 N N . GLU B 1 417 ? 11.594 -1.02 13.5 1 87.88 417 GLU B N 1
ATOM 7018 C CA . GLU B 1 417 ? 10.68 -2.146 13.352 1 87.88 417 GLU B CA 1
ATOM 7019 C C . GLU B 1 417 ? 9.227 -1.692 13.453 1 87.88 417 GLU B C 1
ATOM 7021 O O . GLU B 1 417 ? 8.891 -0.84 14.273 1 87.88 417 GLU B O 1
ATOM 7026 N N . LEU B 1 418 ? 8.422 -2.248 12.523 1 88.44 418 LEU B N 1
ATOM 7027 C CA . LEU B 1 418 ? 7 -1.939 12.547 1 88.44 418 LEU B CA 1
ATOM 7028 C C . LEU B 1 418 ? 6.191 -3.146 13.016 1 88.44 418 LEU B C 1
ATOM 7030 O O . LEU B 1 418 ? 6.469 -4.277 12.609 1 88.44 418 LEU B O 1
ATOM 7034 N N . LEU B 1 419 ? 5.316 -2.975 13.891 1 86.25 419 LEU B N 1
ATOM 7035 C CA . LEU B 1 419 ? 4.297 -3.945 14.266 1 86.25 419 LEU B CA 1
ATOM 7036 C C . LEU B 1 419 ? 2.902 -3.438 13.914 1 86.25 419 LEU B C 1
ATOM 7038 O O . LEU B 1 419 ? 2.551 -2.301 14.234 1 86.25 419 LEU B O 1
ATOM 7042 N N . VAL B 1 420 ? 2.197 -4.246 13.211 1 87.44 420 VAL B N 1
ATOM 7043 C CA . VAL B 1 420 ? 0.879 -3.807 12.766 1 87.44 420 VAL B CA 1
ATOM 7044 C C . VAL B 1 420 ? -0.167 -4.859 13.125 1 87.44 420 VAL B C 1
ATOM 7046 O O . VAL B 1 420 ? 0.076 -6.059 12.977 1 87.44 420 VAL B O 1
ATOM 7049 N N . ARG B 1 421 ? -1.233 -4.457 13.672 1 86.12 421 ARG B N 1
ATOM 7050 C CA . ARG B 1 421 ? -2.449 -5.242 13.852 1 86.12 421 ARG B CA 1
ATOM 7051 C C . ARG B 1 421 ? -3.633 -4.586 13.148 1 86.12 421 ARG B C 1
ATOM 7053 O O . ARG B 1 421 ? -3.893 -3.396 13.336 1 86.12 421 ARG B O 1
ATOM 7060 N N . CYS B 1 422 ? -4.266 -5.348 12.344 1 87.94 422 CYS B N 1
ATOM 7061 C CA . CYS B 1 422 ? -5.359 -4.777 11.57 1 87.94 422 CYS B CA 1
ATOM 7062 C C . CYS B 1 422 ? -6.57 -5.703 11.57 1 87.94 422 CYS B C 1
ATOM 7064 O O . CYS B 1 422 ? -6.441 -6.898 11.297 1 87.94 422 CYS B O 1
ATOM 7066 N N . THR B 1 423 ? -7.652 -5.254 11.945 1 85.75 423 THR B N 1
ATOM 7067 C CA . THR B 1 423 ? -8.961 -5.863 11.711 1 85.75 423 THR B CA 1
ATOM 7068 C C . THR B 1 423 ? -9.766 -5.043 10.711 1 85.75 423 THR B C 1
ATOM 7070 O O . THR B 1 423 ? -10.227 -3.943 11.023 1 85.75 423 THR B O 1
ATOM 7073 N N . LYS B 1 424 ? -9.891 -5.621 9.523 1 83.81 424 LYS B N 1
ATOM 7074 C CA . LYS B 1 424 ? -10.484 -4.895 8.406 1 83.81 424 LYS B CA 1
ATOM 7075 C C . LYS B 1 424 ? -11.828 -4.281 8.805 1 83.81 424 LYS B C 1
ATOM 7077 O O . LYS B 1 424 ? -12.672 -4.953 9.398 1 83.81 424 LYS B O 1
ATOM 7082 N N . GLY B 1 425 ? -11.977 -2.947 8.516 1 86.19 425 GLY B N 1
ATOM 7083 C CA . GLY B 1 425 ? -13.219 -2.234 8.742 1 86.19 425 GLY B CA 1
ATOM 7084 C C . GLY B 1 425 ? -13.438 -1.867 10.203 1 86.19 425 GLY B C 1
ATOM 7085 O O . GLY B 1 425 ? -14.445 -1.252 10.547 1 86.19 425 GLY B O 1
ATOM 7086 N N . GLN B 1 426 ? -12.461 -2.213 11.078 1 89.88 426 GLN B N 1
ATOM 7087 C CA . GLN B 1 426 ? -12.672 -1.981 12.5 1 89.88 426 GLN B CA 1
ATOM 7088 C C . GLN B 1 426 ? -11.547 -1.146 13.102 1 89.88 426 GLN B C 1
ATOM 7090 O O . GLN B 1 426 ? -11.781 -0.04 13.594 1 89.88 426 GLN B O 1
ATOM 7095 N N . GLU B 1 427 ? -10.43 -1.653 13.023 1 91.44 427 GLU B N 1
ATOM 7096 C CA . GLU B 1 427 ? -9.336 -0.906 13.633 1 91.44 427 GLU B CA 1
ATOM 7097 C C . GLU B 1 427 ? -8.008 -1.228 12.961 1 91.44 427 GLU B C 1
ATOM 7099 O O . GLU B 1 427 ? -7.863 -2.275 12.328 1 91.44 427 GLU B O 1
ATOM 7104 N N . TYR B 1 428 ? -7.094 -0.388 13.039 1 92.31 428 TYR B N 1
ATOM 7105 C CA . TYR B 1 428 ? -5.723 -0.463 12.555 1 92.31 428 TYR B CA 1
ATOM 7106 C C . TYR B 1 428 ? -4.75 0.121 13.578 1 92.31 428 TYR B C 1
ATOM 7108 O O . TYR B 1 428 ? -4.855 1.294 13.945 1 92.31 428 TYR B O 1
ATOM 7116 N N . VAL B 1 429 ? -3.826 -0.735 14.117 1 90.69 429 VAL B N 1
ATOM 7117 C CA . VAL B 1 429 ? -2.832 -0.316 15.102 1 90.69 429 VAL B CA 1
ATOM 7118 C C . VAL B 1 429 ? -1.428 -0.537 14.539 1 90.69 429 VAL B C 1
ATOM 7120 O O . VAL B 1 429 ? -1.065 -1.66 14.18 1 90.69 429 VAL B O 1
ATOM 7123 N N . LYS B 1 430 ? -0.671 0.478 14.43 1 92 430 LYS B N 1
ATOM 7124 C CA . LYS B 1 430 ? 0.716 0.413 13.984 1 92 430 LYS B CA 1
ATOM 7125 C C . LYS B 1 430 ? 1.661 1.015 15.016 1 92 430 LYS B C 1
ATOM 7127 O O . LYS B 1 430 ? 1.438 2.127 15.5 1 92 430 LYS B O 1
ATOM 7132 N N . VAL B 1 431 ? 2.715 0.282 15.305 1 91.12 431 VAL B N 1
ATOM 7133 C CA . VAL B 1 431 ? 3.713 0.721 16.266 1 91.12 431 VAL B CA 1
ATOM 7134 C C . VAL B 1 431 ? 5.09 0.777 15.609 1 91.12 431 VAL B C 1
ATOM 7136 O O . VAL B 1 431 ? 5.445 -0.109 14.828 1 91.12 431 VAL B O 1
ATOM 7139 N N . VAL B 1 432 ? 5.781 1.823 15.875 1 92.19 432 VAL B N 1
ATOM 7140 C CA . VAL B 1 432 ? 7.152 1.982 15.414 1 92.19 432 VAL B CA 1
ATOM 7141 C C . VAL B 1 432 ? 8.117 1.756 16.578 1 92.19 432 VAL B C 1
ATOM 7143 O O . VAL B 1 432 ? 8.023 2.424 17.609 1 92.19 432 VAL B O 1
ATOM 7146 N N . LEU B 1 433 ? 9.039 0.827 16.422 1 90.19 433 LEU B N 1
ATOM 7147 C CA . LEU B 1 433 ? 10.008 0.502 17.453 1 90.19 433 LEU B CA 1
ATOM 7148 C C . LEU B 1 433 ? 11.43 0.786 16.984 1 90.19 433 LEU B C 1
ATOM 7150 O O . LEU B 1 433 ? 11.75 0.562 15.812 1 90.19 433 LEU B O 1
ATOM 7154 N N . THR B 1 434 ? 12.18 1.374 17.797 1 90.81 434 THR B N 1
ATOM 7155 C CA . THR B 1 434 ? 13.625 1.486 17.609 1 90.81 434 THR B CA 1
ATOM 7156 C C . THR B 1 434 ? 14.367 0.948 18.844 1 90.81 434 THR B C 1
ATOM 7158 O O . THR B 1 434 ? 14.133 1.399 19.969 1 90.81 434 THR B O 1
ATOM 7161 N N . GLY B 1 435 ? 15.297 -0.008 18.609 1 84.56 435 GLY B N 1
ATOM 7162 C CA . GLY B 1 435 ? 16.016 -0.589 19.719 1 84.56 435 GLY B CA 1
ATOM 7163 C C . GLY B 1 435 ? 15.102 -1.18 20.781 1 84.56 435 GLY B C 1
ATOM 7164 O O . GLY B 1 435 ? 15.328 -0.998 21.984 1 84.56 435 GLY B O 1
ATOM 7165 N N . GLY B 1 436 ? 13.992 -1.688 20.344 1 82.62 436 GLY B N 1
ATOM 7166 C CA . GLY B 1 436 ? 13.062 -2.344 21.25 1 82.62 436 GLY B CA 1
ATOM 7167 C C . GLY B 1 436 ? 12.172 -1.368 22 1 82.62 436 GLY B C 1
ATOM 7168 O O . GLY B 1 436 ? 11.398 -1.771 22.859 1 82.62 436 GLY B O 1
ATOM 7169 N N . ARG B 1 437 ? 12.273 -0.079 21.672 1 88.5 437 ARG B N 1
ATOM 7170 C CA . ARG B 1 437 ? 11.469 0.949 22.328 1 88.5 437 ARG B CA 1
ATOM 7171 C C . ARG B 1 437 ? 10.5 1.6 21.344 1 88.5 437 ARG B C 1
ATOM 7173 O O . ARG B 1 437 ? 10.859 1.857 20.188 1 88.5 437 ARG B O 1
ATOM 7180 N N . MET B 1 438 ? 9.312 1.824 21.859 1 90.56 438 MET B N 1
ATOM 7181 C CA . MET B 1 438 ? 8.312 2.463 21.016 1 90.56 438 MET B CA 1
ATOM 7182 C C . MET B 1 438 ? 8.625 3.941 20.828 1 90.56 438 MET B C 1
ATOM 7184 O O . MET B 1 438 ? 8.891 4.656 21.781 1 90.56 438 MET B O 1
ATOM 7188 N N . VAL B 1 439 ? 8.602 4.379 19.609 1 95.88 439 VAL B N 1
ATOM 7189 C CA . VAL B 1 439 ? 8.914 5.781 19.375 1 95.88 439 VAL B CA 1
ATOM 7190 C C . VAL B 1 439 ? 7.762 6.449 18.625 1 95.88 439 VAL B C 1
ATOM 7192 O O . VAL B 1 439 ? 7.75 7.672 18.453 1 95.88 439 VAL B O 1
ATOM 7195 N N . GLY B 1 440 ? 6.789 5.688 18.172 1 95.69 440 GLY B N 1
ATOM 7196 C CA . GLY B 1 440 ? 5.641 6.242 17.469 1 95.69 440 GLY B CA 1
ATOM 7197 C C . GLY B 1 440 ? 4.504 5.246 17.297 1 95.69 440 GLY B C 1
ATOM 7198 O O . GLY B 1 440 ? 4.695 4.043 17.5 1 95.69 440 GLY B O 1
ATOM 7199 N N . ALA B 1 441 ? 3.34 5.75 16.922 1 94.12 441 ALA B N 1
ATOM 7200 C CA . ALA B 1 441 ? 2.188 4.875 16.719 1 94.12 441 ALA B CA 1
ATOM 7201 C C . ALA B 1 441 ? 1.108 5.57 15.898 1 94.12 441 ALA B C 1
ATOM 7203 O O . ALA B 1 441 ? 0.985 6.797 15.938 1 94.12 441 ALA B O 1
ATOM 7204 N N . VAL B 1 442 ? 0.396 4.773 15.117 1 95.88 442 VAL B N 1
ATOM 7205 C CA . VAL B 1 442 ? -0.842 5.172 14.461 1 95.88 442 VAL B CA 1
ATOM 7206 C C . VAL B 1 442 ? -1.992 4.289 14.945 1 95.88 442 VAL B C 1
ATOM 7208 O O . VAL B 1 442 ? -1.917 3.062 14.867 1 95.88 442 VAL B O 1
ATOM 7211 N N . LEU B 1 443 ? -2.996 4.918 15.516 1 94.19 443 LEU B N 1
ATOM 7212 C CA . LEU B 1 443 ? -4.195 4.219 15.961 1 94.19 443 LEU B CA 1
ATOM 7213 C C . LEU B 1 443 ? -5.418 4.672 15.172 1 94.19 443 LEU B C 1
ATOM 7215 O O . LEU B 1 443 ? -5.766 5.855 15.188 1 94.19 443 LEU B O 1
ATOM 7219 N N . ILE B 1 444 ? -6.023 3.836 14.43 1 95.38 444 ILE B N 1
ATOM 7220 C CA . ILE B 1 444 ? -7.25 4.113 13.688 1 95.38 444 ILE B CA 1
ATOM 7221 C C . ILE B 1 444 ? -8.391 3.256 14.234 1 95.38 444 ILE B C 1
ATOM 7223 O O . ILE B 1 444 ? -8.25 2.039 14.367 1 95.38 444 ILE B O 1
ATOM 7227 N N . GLY B 1 445 ? -9.539 3.918 14.531 1 94.31 445 GLY B N 1
ATOM 7228 C CA . GLY B 1 445 ? -10.656 3.244 15.18 1 94.31 445 GLY B CA 1
ATOM 7229 C C . GLY B 1 445 ? -10.695 3.455 16.688 1 94.31 445 GLY B C 1
ATOM 7230 O O . GLY B 1 445 ? -9.852 4.168 17.234 1 94.31 445 GLY B O 1
ATOM 7231 N N . GLU B 1 446 ? -11.672 2.9 17.344 1 91.81 446 GLU B N 1
ATOM 7232 C CA . GLU B 1 446 ? -11.805 2.984 18.797 1 91.81 446 GLU B CA 1
ATOM 7233 C C . GLU B 1 446 ? -10.938 1.934 19.484 1 91.81 446 GLU B C 1
ATOM 7235 O O . GLU B 1 446 ? -11.461 0.97 20.062 1 91.81 446 GLU B O 1
ATOM 7240 N N . THR B 1 447 ? -9.594 2.17 19.516 1 87.19 447 THR B N 1
ATOM 7241 C CA . THR B 1 447 ? -8.641 1.176 20 1 87.19 447 THR B CA 1
ATOM 7242 C C . THR B 1 447 ? -8.461 1.299 21.516 1 87.19 447 THR B C 1
ATOM 7244 O O . THR B 1 447 ? -8.008 0.355 22.156 1 87.19 447 THR B O 1
ATOM 7247 N N . ASP B 1 448 ? -8.656 2.514 22.094 1 82.19 448 ASP B N 1
ATOM 7248 C CA . ASP B 1 448 ? -8.5 2.842 23.5 1 82.19 448 ASP B CA 1
ATOM 7249 C C . ASP B 1 448 ? -7.074 2.582 23.969 1 82.19 448 ASP B C 1
ATOM 7251 O O . ASP B 1 448 ? -6.848 2.236 25.141 1 82.19 448 ASP B O 1
ATOM 7255 N N . LEU B 1 449 ? -6.09 2.742 23.062 1 86.44 449 LEU B N 1
ATOM 7256 C CA . LEU B 1 449 ? -4.699 2.426 23.375 1 86.44 449 LEU B CA 1
ATOM 7257 C C . LEU B 1 449 ? -3.863 3.695 23.484 1 86.44 449 LEU B C 1
ATOM 7259 O O . LEU B 1 449 ? -2.688 3.641 23.844 1 86.44 449 LEU B O 1
ATOM 7263 N N . GLU B 1 450 ? -4.434 4.844 23.219 1 89.81 450 GLU B N 1
ATOM 7264 C CA . GLU B 1 450 ? -3.645 6.059 23.031 1 89.81 450 GLU B CA 1
ATOM 7265 C C . GLU B 1 450 ? -2.912 6.441 24.312 1 89.81 450 GLU B C 1
ATOM 7267 O O . GLU B 1 450 ? -1.737 6.812 24.281 1 89.81 450 GLU B O 1
ATOM 7272 N N . GLU B 1 451 ? -3.566 6.355 25.484 1 86.81 451 GLU B N 1
ATOM 7273 C CA . GLU B 1 451 ? -2.914 6.703 26.734 1 86.81 451 GLU B CA 1
ATOM 7274 C C . GLU B 1 451 ? -1.782 5.734 27.062 1 86.81 451 GLU B C 1
ATOM 7276 O O . GLU B 1 451 ? -0.698 6.152 27.469 1 86.81 451 GLU B O 1
ATOM 7281 N N . THR B 1 452 ? -2.057 4.488 26.906 1 83.31 452 THR B N 1
ATOM 7282 C CA . THR B 1 452 ? -1.062 3.453 27.172 1 83.31 452 THR B CA 1
ATOM 7283 C C . THR B 1 452 ? 0.161 3.637 26.266 1 83.31 452 THR B C 1
ATOM 7285 O O . THR B 1 452 ? 1.297 3.584 26.75 1 83.31 452 THR B O 1
ATOM 7288 N N . PHE B 1 453 ? -0.021 3.848 25.016 1 88.69 453 PHE B N 1
ATOM 7289 C CA . PHE B 1 453 ? 1.084 3.963 24.078 1 88.69 453 PHE B CA 1
ATOM 7290 C C . PHE B 1 453 ? 1.877 5.238 24.328 1 88.69 453 PHE B C 1
ATOM 7292 O O . PHE B 1 453 ? 3.104 5.25 24.188 1 88.69 453 PHE B O 1
ATOM 7299 N N . GLU B 1 454 ? 1.153 6.32 24.641 1 91.44 454 GLU B N 1
ATOM 7300 C CA . GLU B 1 454 ? 1.858 7.543 25 1 91.44 454 GLU B CA 1
ATOM 7301 C C . GLU B 1 454 ? 2.826 7.293 26.156 1 91.44 454 GLU B C 1
ATOM 7303 O O . GLU B 1 454 ? 3.977 7.738 26.125 1 91.44 454 GLU B O 1
ATOM 7308 N N . ASN B 1 455 ? 2.365 6.605 27.156 1 86.19 455 ASN B N 1
ATOM 7309 C CA . ASN B 1 455 ? 3.189 6.305 28.328 1 86.19 455 ASN B CA 1
ATOM 7310 C C . ASN B 1 455 ? 4.383 5.43 27.953 1 86.19 455 ASN B C 1
ATOM 7312 O O . ASN B 1 455 ? 5.484 5.629 28.469 1 86.19 455 ASN B O 1
ATOM 7316 N N . LEU B 1 456 ? 4.172 4.477 27.109 1 86 456 LEU B N 1
ATOM 7317 C CA . LEU B 1 456 ? 5.258 3.605 26.672 1 86 456 LEU B CA 1
ATOM 7318 C C . LEU B 1 456 ? 6.328 4.402 25.938 1 86 456 LEU B C 1
ATOM 7320 O O . LEU B 1 456 ? 7.523 4.148 26.109 1 86 456 LEU B O 1
ATOM 7324 N N . ILE B 1 457 ? 5.945 5.375 25.172 1 91.56 457 ILE B N 1
ATOM 7325 C CA . ILE B 1 457 ? 6.875 6.199 24.406 1 91.56 457 ILE B CA 1
ATOM 7326 C C . ILE B 1 457 ? 7.648 7.117 25.344 1 91.56 457 ILE B C 1
ATOM 7328 O O . ILE B 1 457 ? 8.875 7.168 25.312 1 91.56 457 ILE B O 1
ATOM 7332 N N . LEU B 1 458 ? 6.898 7.793 26.203 1 91.56 458 LEU B N 1
ATOM 7333 C CA . LEU B 1 458 ? 7.5 8.789 27.078 1 91.56 458 LEU B CA 1
ATOM 7334 C C . LEU B 1 458 ? 8.461 8.133 28.078 1 91.56 458 LEU B C 1
ATOM 7336 O O . LEU B 1 458 ? 9.5 8.711 28.406 1 91.56 458 LEU B O 1
ATOM 7340 N N . ASN B 1 459 ? 8.125 6.891 28.5 1 87.06 459 ASN B N 1
ATOM 7341 C CA . ASN B 1 459 ? 8.953 6.203 29.484 1 87.06 459 ASN B CA 1
ATOM 7342 C C . ASN B 1 459 ? 10.055 5.379 28.828 1 87.06 459 ASN B C 1
ATOM 7344 O O . ASN B 1 459 ? 10.883 4.781 29.516 1 87.06 459 ASN B O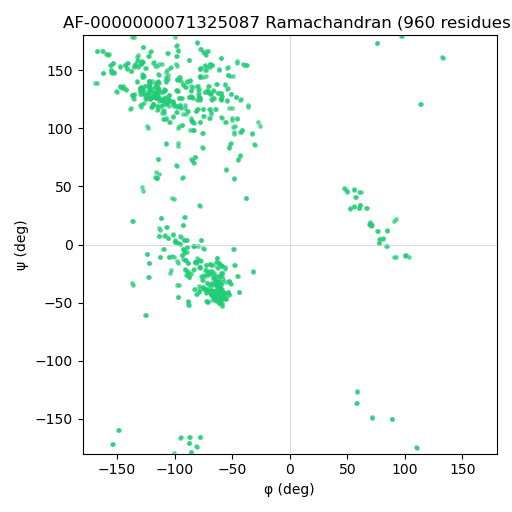 1
ATOM 7348 N N . GLN B 1 460 ? 10.086 5.371 27.562 1 87.06 460 GLN B N 1
ATOM 7349 C CA . GLN B 1 460 ? 11.086 4.633 26.797 1 87.06 460 GLN B CA 1
ATOM 7350 C C . GLN B 1 460 ? 11.227 3.201 27.328 1 87.06 460 GLN B C 1
ATOM 7352 O O . GLN B 1 460 ? 12.328 2.736 27.594 1 87.06 460 GLN B O 1
ATOM 7357 N N . MET B 1 461 ? 10.125 2.676 27.453 1 77 461 MET B N 1
ATOM 7358 C CA . MET B 1 461 ? 10.125 1.318 27.984 1 77 461 MET B CA 1
ATOM 7359 C C . MET B 1 461 ? 10.695 0.332 26.984 1 77 461 MET B C 1
ATOM 7361 O O . MET B 1 461 ? 10.414 0.426 25.781 1 77 461 MET B O 1
ATOM 7365 N N . ASP B 1 462 ? 11.531 -0.552 27.469 1 79.06 462 ASP B N 1
ATOM 7366 C CA . ASP B 1 462 ? 12.062 -1.612 26.625 1 79.06 462 ASP B CA 1
ATOM 7367 C C . ASP B 1 462 ? 11.023 -2.699 26.375 1 79.06 462 ASP B C 1
ATOM 7369 O O . ASP B 1 462 ? 10.594 -3.377 27.312 1 79.06 462 ASP B O 1
ATOM 7373 N N . LEU B 1 463 ? 10.672 -2.834 25.172 1 74.31 463 LEU B N 1
ATOM 7374 C CA . LEU B 1 463 ? 9.578 -3.742 24.828 1 74.31 463 LEU B CA 1
ATOM 7375 C C . LEU B 1 463 ? 10.117 -5.008 24.172 1 74.31 463 LEU B C 1
ATOM 7377 O O . LEU B 1 463 ? 9.352 -5.797 23.609 1 74.31 463 LEU B O 1
ATOM 7381 N N . SER B 1 464 ? 11.383 -5.125 24.125 1 65.06 464 SER B N 1
ATOM 7382 C CA . SER B 1 464 ? 12.016 -6.254 23.453 1 65.06 464 SER B CA 1
ATOM 7383 C C . SER B 1 464 ? 11.438 -7.578 23.938 1 65.06 464 SER B C 1
ATOM 7385 O O . SER B 1 464 ? 11.398 -8.555 23.188 1 65.06 464 SER B O 1
ATOM 7387 N N . ARG B 1 465 ? 11.062 -7.613 25.234 1 60 465 ARG B N 1
ATOM 7388 C CA . ARG B 1 465 ? 10.516 -8.844 25.797 1 60 465 ARG B CA 1
ATOM 7389 C C . ARG B 1 465 ? 9.07 -9.055 25.359 1 60 465 ARG B C 1
ATOM 7391 O O . ARG B 1 465 ? 8.555 -10.172 25.422 1 60 465 ARG B O 1
ATOM 7398 N N . TYR B 1 466 ? 8.414 -7.988 25.094 1 53.06 466 TYR B N 1
ATOM 7399 C CA . TYR B 1 466 ? 6.992 -8.039 24.781 1 53.06 466 TYR B CA 1
ATOM 7400 C C . TYR B 1 466 ? 6.766 -8.188 23.281 1 53.06 466 TYR B C 1
ATOM 7402 O O . TYR B 1 466 ? 5.629 -8.305 22.828 1 53.06 466 TYR B O 1
ATOM 7410 N N . GLY B 1 467 ? 7.715 -8.133 22.562 1 50.03 467 GLY B N 1
ATOM 7411 C CA . GLY B 1 467 ? 7.43 -8.281 21.141 1 50.03 467 GLY B CA 1
ATOM 7412 C C . GLY B 1 467 ? 6.492 -9.43 20.828 1 50.03 467 GLY B C 1
ATOM 7413 O O . GLY B 1 467 ? 6.203 -10.25 21.703 1 50.03 467 GLY B O 1
ATOM 7414 N N . GLU B 1 468 ? 5.809 -9.406 19.688 1 53.09 468 GLU B N 1
ATOM 7415 C CA . GLU B 1 468 ? 4.785 -10.398 19.375 1 53.09 468 GLU B CA 1
ATOM 7416 C C . GLU B 1 468 ? 5.301 -11.82 19.609 1 53.09 468 GLU B C 1
ATOM 7418 O O . GLU B 1 468 ? 6.262 -12.242 18.969 1 53.09 468 GLU B O 1
ATOM 7423 N N . GLU B 1 469 ? 4.855 -12.305 20.766 1 56.34 469 GLU B N 1
ATOM 7424 C CA . GLU B 1 469 ? 5.25 -13.688 21.016 1 56.34 469 GLU B CA 1
ATOM 7425 C C . GLU B 1 469 ? 5.059 -14.539 19.75 1 56.34 469 GLU B C 1
ATOM 7427 O O . GLU B 1 469 ? 5.898 -15.383 19.438 1 56.34 469 GLU B O 1
ATOM 7432 N N . LEU B 1 470 ? 3.959 -14.188 19.188 1 50 470 LEU B N 1
ATOM 7433 C CA . LEU B 1 470 ? 3.686 -15.031 18.031 1 50 470 LEU B CA 1
ATOM 7434 C C . LEU B 1 470 ? 4.641 -14.703 16.891 1 50 470 LEU B C 1
ATOM 7436 O O . LEU B 1 470 ? 5.094 -15.602 16.188 1 50 470 LEU B O 1
ATOM 7440 N N . LEU B 1 471 ? 5.004 -13.398 16.828 1 54.38 471 LEU B N 1
ATOM 7441 C CA . LEU B 1 471 ? 5.812 -12.992 15.688 1 54.38 471 LEU B CA 1
ATOM 7442 C C . LEU B 1 471 ? 7.289 -12.898 16.062 1 54.38 471 LEU B C 1
ATOM 7444 O O . LEU B 1 471 ? 8.117 -12.492 15.25 1 54.38 471 LEU B O 1
ATOM 7448 N N . ASN B 1 472 ? 7.559 -13.258 17.391 1 51.91 472 ASN B N 1
ATOM 7449 C CA . ASN B 1 472 ? 8.938 -13.227 17.875 1 51.91 472 ASN B CA 1
ATOM 7450 C C . ASN B 1 472 ? 9.68 -14.516 17.547 1 51.91 472 ASN B C 1
ATOM 7452 O O . ASN B 1 472 ? 9.336 -15.586 18.047 1 51.91 472 ASN B O 1
ATOM 7456 N N . PRO B 1 473 ? 10.578 -14.531 16.594 1 44.62 473 PRO B N 1
ATOM 7457 C CA . PRO B 1 473 ? 11.312 -15.742 16.234 1 44.62 473 PRO B CA 1
ATOM 7458 C C . PRO B 1 473 ? 11.977 -16.406 17.438 1 44.62 473 PRO B C 1
ATOM 7460 O O . PRO B 1 473 ? 12.312 -17.594 17.391 1 44.62 473 PRO B O 1
ATOM 7463 N N . ASN B 1 474 ? 12.398 -15.703 18.422 1 44.75 474 ASN B N 1
ATOM 7464 C CA . ASN B 1 474 ? 13.141 -16.25 19.547 1 44.75 474 ASN B CA 1
ATOM 7465 C C . ASN B 1 474 ? 12.203 -16.906 20.562 1 44.75 474 ASN B C 1
ATOM 7467 O O . ASN B 1 474 ? 12.648 -17.422 21.594 1 44.75 474 ASN B O 1
ATOM 7471 N N . ILE B 1 475 ? 11.023 -16.672 20.391 1 40.62 475 ILE B N 1
ATOM 7472 C CA . ILE B 1 475 ? 10.164 -17.312 21.375 1 40.62 475 ILE B CA 1
ATOM 7473 C C . ILE B 1 475 ? 9.844 -18.734 20.938 1 40.62 475 ILE B C 1
ATOM 7475 O O . ILE B 1 475 ? 9.477 -18.969 19.781 1 40.62 475 ILE B O 1
ATOM 7479 N N . ASP B 1 476 ? 10.406 -19.688 21.625 1 41.19 476 ASP B N 1
ATOM 7480 C CA . ASP B 1 476 ? 10.195 -21.125 21.484 1 41.19 476 ASP B CA 1
ATOM 7481 C C . ASP B 1 476 ? 8.703 -21.469 21.453 1 41.19 476 ASP B C 1
ATOM 7483 O O . ASP B 1 476 ? 8.086 -21.688 22.5 1 41.19 476 ASP B O 1
ATOM 7487 N N . ILE B 1 477 ? 8.031 -20.953 20.609 1 38.5 477 ILE B N 1
ATOM 7488 C CA . ILE B 1 477 ? 6.656 -21.406 20.422 1 38.5 477 ILE B CA 1
ATOM 7489 C C . ILE B 1 477 ? 6.625 -22.938 20.406 1 38.5 477 ILE B C 1
ATOM 7491 O O . ILE B 1 477 ? 5.562 -23.547 20.578 1 38.5 477 ILE B O 1
ATOM 7495 N N . GLU B 1 478 ? 7.691 -23.516 20.016 1 38.56 478 GLU B N 1
ATOM 7496 C CA . GLU B 1 478 ? 7.789 -24.969 20.078 1 38.56 478 GLU B CA 1
ATOM 7497 C C . GLU B 1 478 ? 7.539 -25.484 21.5 1 38.56 478 GLU B C 1
ATOM 7499 O O . GLU B 1 478 ? 7.094 -26.609 21.688 1 38.56 478 GLU B O 1
ATOM 7504 N N . ASP B 1 479 ? 8.039 -24.844 22.359 1 35.75 479 ASP B N 1
ATOM 7505 C CA . ASP B 1 479 ? 7.816 -25.375 23.703 1 35.75 479 ASP B CA 1
ATOM 7506 C C . ASP B 1 479 ? 6.324 -25.516 23.984 1 35.75 479 ASP B C 1
ATOM 7508 O O . ASP B 1 479 ? 5.938 -26.141 24.984 1 35.75 479 ASP B O 1
ATOM 7512 N N . TYR B 1 480 ? 5.656 -24.891 23.297 1 32.22 480 TYR B N 1
ATOM 7513 C CA . TYR B 1 480 ? 4.227 -25.062 23.516 1 32.22 480 TYR B CA 1
ATOM 7514 C C . TYR B 1 480 ? 3.707 -26.281 22.766 1 32.22 480 TYR B C 1
ATOM 7516 O O . TYR B 1 480 ? 2.553 -26.688 22.938 1 32.22 480 TYR B O 1
ATOM 7524 N N . PHE B 1 481 ? 4.41 -26.656 21.797 1 33.47 481 PHE B N 1
ATOM 7525 C CA . PHE B 1 481 ? 3.977 -27.859 21.109 1 33.47 481 PHE B CA 1
ATOM 7526 C C . PHE B 1 481 ? 4.566 -29.109 21.75 1 33.47 481 PHE B C 1
ATOM 7528 O O . PHE B 1 481 ? 4.328 -30.234 21.297 1 33.47 481 PHE B O 1
ATOM 7535 N N . ASP B 1 482 ? 5.562 -28.969 22.562 1 28.02 482 ASP B N 1
ATOM 7536 C CA . ASP B 1 482 ? 5.844 -30.141 23.375 1 28.02 482 ASP B CA 1
ATOM 7537 C C . ASP B 1 482 ? 4.77 -30.344 24.438 1 28.02 482 ASP B C 1
ATOM 7539 O O . ASP B 1 482 ? 4.348 -29.391 25.078 1 28.02 482 ASP B O 1
#

Foldseek 3Di:
DPPPPQDEAAEEEEAQEQLRLLLQLLLLVVCVPGAYEYEYQDQWHKYWAPWDDPAPQAIDTDIATDGPVVSCVVRVSYHYHHFHWQEDDLVQQWTATPVGRIHHYNFYAYALAWFDDFPDDPDPQEQEDFALVSVVVQLVLQQAWAEEEEEAQADVSLALLLQAAQHEYEYEEQAPAGHVVADDNVVRVLLVVLLVDDPPDPPDQPPPPHDDDDPDPRDPGRHYGQAACSCRPGRNYHDHHPHSDYHYHYNKDWDDKDAQVRVVPDPDPDPPVVQDGARMWTAIPVGDIHGIPHYYYPHDIAAPCPSYPPNDDFDADPSRAGEAELQQDTPRPSYGYAANRHDYPYDAAQQADDDRHSSRSSVRSNSNSVSSVCVVVVHDDGRDCSRNKDWDWGDGSRKIKIKIGCAVCPPVPPQWDWDWDDDRPAWIKIFIDGQQATGIIIIIHPPVCRNVSNCRNVVRDRRLVVPPLVPDPPNCPVVVVD/DPPPPQDEAAEEEEAQEQLRLLLQLLLLVVCVPGAYEYEYQDQWHKYWAPWDDPAPQAIDTDIATDGPVVVCVVRVSYHYHHFAWQEDDLVQQWTATPVGRIHHYNFYAYALAWFDDFPDDPDPQEQEDFALVSVVVQLVLQQAWAEEEEEAQADVSLALLLQAAQHEYEYEEQAPAGHVVADDNVVRVLLVVLLVDDPPDPPDQPPPPHDDPDPDPRDPGRHYGQAACSCRPGRNYHDHHPHSDYHYHYNKDWDDKDAQVRVVPDPDPDPPVVQDGARMWTAIPVGDIHGIPHYYYPHDIAAPCPSYPPNDDFDADPSRAGEAELQQDTPRPSYGYAANRHDYPYDAAQQADDDRHSSRSSVRSNSNSVSSVCVVVVHDDGRDCSRNKDWDWGDGSRKIKIKIGCAVCPPVPPQWDWDWDDDRPAWIKIFIDGQQATGIIIIIHPPVCRNVSNVSNVVRDRRVVVPDLVPDPPNCPVVVVD

Organism: Cyprinus carpio (NCBI:txid7962)

Secondary structure (DSSP, 8-state):
-------EEEEEEE-SSHHHHHHHHHHHHH-TTS-EEEEESSSEEEEEEEEEE-SSS-EEEEEEEEEHHHHHHH-TTEEEEE--EEEEEGGGTEEEETTS-EEEEEEEEE---EEE--SSSS-TTEEE--BHHHHHHHHHHHTT-SEEEEE--SHHHHHHHHH-BSSEEEEE-SSSSTTTTT--HHHHHHHTHHHHS-------------------SS-TT-PPBP-TTTTTT---B-S-TT---EEEE-S--EEEEEEHHHHHHS---S-HHHH---SEEEEETTS-EEEESEEEE---EEE--HHHHTTS---B-TTSPEEE-TTSB-SSTTEEE-GGGEEE-S---TB------HHHHHHHHHHHHHHHHHHHHT---PPPGGGTB-EEEEEETTEEEEEEESTT-TT-TT--EEEEEEETTTEEEEEEEETTEEEEEEEESS---HHHHHHHHHTT-B-TTTS-TTT-TTS-SGGGT-/-------EEEEEEE-SSHHHHHHHHHHHHH-TTS-EEEEESSSEEEEEEEEEE-SSS-EEEEEEEEEHHHHHHH-TTEEEEE--EEEEEGGGTEEEETTS-EEEEEEEEE---EEE--SSSS-TTEEE--BHHHHHHHHHHHTT-SEEEEE--SHHHHHHHHH-BSSEEEEE-SSSSTTTTT--HHHHHHHTHHHHS-------------------SS-TT-PPBP-TTTTTT---B-S-TT---EEEE-S--EEEEEEHHHHHHS---S-HHHH---SEEEEETTS-EEEESEEEE---EEE--HHHHTTS---B-TTSPEEE-TTSB-SSTTEEE-GGGEEE-S---TB------HHHHHHHHHHHHHHHHHHHHT---PPPGGGTB-EEEEEETTEEEEEEESTT-TT-TT--EEEEEEETTTEEEEEEEETTEEEEEEEESS---HHHHHHHHHTT-B-TTTS-TTT-TTS-SGGGT-

Sequence (964 aa):
IESPSIAKLTFVIVGGGIAGVTCAEQIASQFASDDVCLLTASPLVKTVTNFKQVSKTLEEFDVEEQPSSVLEEKYPNLKVIQSAVKLLRAKEHLLQAENGQTFHYKKLCICSGARPKLLTQDNPHVLGIRDTDSAQEFQKRLSKAKRIVVIGNGGIALELVYEVEGCEVIWAVKDRAIGNTFFDAGAAQFLIPSLEVDKKERSLPCKRARYTTDKTGGSKELGSALGPDWHEGIELRGTEQNSSGVHIEYECEVDKIYTQQEFLQSQLDTNKSELGLWPAYVQLTNGKIYGCDFVVSATGVVPNTDPFLSGNNFELAGDHGLRVDDHMRTSEQDVYAAGDVCTAGWEPSALWQQMRLWTQARQMGWYAARCMAADVLEEPIELDFCFELFSHITKFFNYKVVLLGKFNAQGLGQDHELLVRCTKGQEYVKVVLTGGRMVGAVLIGETDLEETFENLILNQMDLSRYGEELLNPNIDIEDYFDIESPSIAKLTFVIVGGGIAGVTCAEQIASQFASDDVCLLTASPLVKTVTNFKQVSKTLEEFDVEEQPSSVLEEKYPNLKVIQSAVKLLRAKEHLLQAENGQTFHYKKLCICSGARPKLLTQDNPHVLGIRDTDSAQEFQKRLSKAKRIVVIGNGGIALELVYEVEGCEVIWAVKDRAIGNTFFDAGAAQFLIPSLEVDKKERSLPCKRARYTTDKTGGSKELGSALGPDWHEGIELRGTEQNSSGVHIEYECEVDKIYTQQEFLQSQLDTNKSELGLWPAYVQLTNGKIYGCDFVVSATGVVPNTDPFLSGNNFELAGDHGLRVDDHMRTSEQDVYAAGDVCTAGWEPSALWQQMRLWTQARQMGWYAARCMAADVLEEPIELDFCFELFSHITKFFNYKVVLLGKFNAQGLGQDHELLVRCTKGQEYVKVVLTGGRMVGAVLIGETDLEETFENLILNQMDLSRYGEELLNPNIDIEDYFD

Nearest PDB structures (foldseek):
  8orj-assembly1_B  TM=9.354E-01  e=5.570E-61  Homo sapiens
  6zk7-assembly1_AAAA  TM=8.920E-01  e=6.525E-59  Homo sapiens
  6oib-assembly1_A  TM=6.510E-01  e=3.901E-13  Homo sapiens
  4nte-assembly1_A  TM=5.402E-01  e=3.492E-13  Chromobacterium violaceum
  3f8d-assembly1_A  TM=5.674E-01  e=1.319E-12  Saccharolobus solfataricus

pLDDT: mean 84.87, std 16.84, range [25.0, 98.94]